Protein AF-A0A1E7FU41-F1 (afdb_monomer_lite)

Foldseek 3Di:
DDDDDDDDDDDDDDDDDDDDDDDDDDDDDDDDDDDDDDDDDDDDDDDDDDDDDDDDDDDDDDDDDDDDDDDQADPVRDGPDVVVVVVVVVPPPPPPPPFDLPQLDQLLVQVVAFKDFQSLVLNLLLLLLLLLLVCLQVLLCLAQPPHNRSCLSVQQNQLRLVLNVVCSVDPDRANLLNLQSSLQSSLLRRDDPLSQLVSLLSQQLSVLCCPPPCPDDDRIDGPLRSLVSQQSSLVCSCVQFPDDFQQELNPLSNFLSVVCQDPVDHPPQRGRLSSLVSSLVSSVVSQVCSQVRGADPNDSRQVVVVHGHSSSVSVSSSSVSSNCSSNVNSVCSDDVCSNPQDDDDDDDDDDDDDDDDDDPLPPWPAFKKKKFKAFFDPPADLVNVVVLCVPVVVVFFDGWGKGKGADPVGHIMIMIITRGLCNPSVVVSCCVGHPDNFTLATFMDGSVVVCCCCPNPVVDALPLVLFQEAEEEACQQDLPVRHDPSYYYQWKFKAFPVPRDTNTQSRQDQSNLRSLQSLCRDPVRHGAIDIDADALVSLLVRLVSRVVVVHQYEYEDQACDCLVDPNNVRNVVNLVPDDPVSNVSYDYAHAHPDCNVLVVQLSVCSNVNHHPVVSSVVSLQQSQFWKKKKWKAALVLLVLVCVVRVPLRVDDGDHQKIFIAMAQLATHPPSDDSNCSNNRNGHTLDMGNDVVVSLVSVLVRNVVHDDPPKAKEPKEKFQASCLSSVVVSVVSNVVSVGHYDDDHDYDNGGNVLSSDDRGIIMIMITIDD

Organism: NCBI:txid635003

Structure (mmCIF, N/CA/C/O backbone):
data_AF-A0A1E7FU41-F1
#
_entry.id   AF-A0A1E7FU41-F1
#
loop_
_atom_site.group_PDB
_atom_site.id
_atom_site.type_symbol
_atom_site.label_atom_id
_atom_site.label_alt_id
_atom_site.label_comp_id
_atom_site.label_asym_id
_atom_site.label_entity_id
_atom_site.label_seq_id
_atom_site.pdbx_PDB_ins_code
_atom_site.Cartn_x
_atom_site.Cartn_y
_atom_site.Cartn_z
_atom_site.occupancy
_atom_site.B_iso_or_equiv
_atom_site.auth_seq_id
_atom_site.auth_comp_id
_atom_site.auth_asym_id
_atom_site.auth_atom_id
_atom_site.pdbx_PDB_model_num
ATOM 1 N N . MET A 1 1 ? -51.909 -3.989 61.045 1.00 28.05 1 MET A N 1
ATOM 2 C CA . MET A 1 1 ? -52.871 -4.942 60.436 1.00 28.05 1 MET A CA 1
ATOM 3 C C . MET A 1 1 ? -53.779 -4.161 59.491 1.00 28.05 1 MET A C 1
ATOM 5 O O . MET A 1 1 ? -53.995 -3.001 59.804 1.00 28.05 1 MET A O 1
ATOM 9 N N . SER A 1 2 ? -54.257 -4.780 58.395 1.00 25.06 2 SER A N 1
ATOM 10 C CA . SER A 1 2 ? -55.354 -4.329 57.487 1.00 25.06 2 SER A CA 1
ATOM 11 C C . SER A 1 2 ? -55.320 -2.864 56.983 1.00 25.06 2 SER A C 1
ATOM 13 O O . SER A 1 2 ? -55.549 -1.942 57.753 1.00 25.06 2 SER A O 1
ATOM 15 N N . SER A 1 3 ? -54.965 -2.590 55.716 1.00 23.45 3 SER A N 1
ATOM 16 C CA . SER A 1 3 ? -55.901 -2.441 54.561 1.00 23.45 3 SER A CA 1
ATOM 17 C C . SER A 1 3 ? -57.040 -1.425 54.811 1.00 23.45 3 SER A C 1
ATOM 19 O O . SER A 1 3 ? -57.811 -1.612 55.745 1.00 23.45 3 SER A O 1
ATOM 21 N N . THR A 1 4 ? -57.260 -0.363 54.012 1.00 24.88 4 THR A N 1
ATOM 22 C CA . THR A 1 4 ? -57.806 -0.403 52.627 1.00 24.88 4 THR A CA 1
ATOM 23 C C . THR A 1 4 ? -57.746 0.989 51.922 1.00 24.88 4 THR A C 1
ATOM 25 O O . THR A 1 4 ? -57.935 2.004 52.577 1.00 24.88 4 THR A O 1
ATOM 28 N N . SER A 1 5 ? -57.543 1.001 50.592 1.00 23.64 5 SER A N 1
ATOM 29 C CA . SER A 1 5 ? -58.030 1.937 49.527 1.00 23.64 5 SER A CA 1
ATOM 30 C C . SER A 1 5 ? -57.913 3.496 49.525 1.00 23.64 5 SER A C 1
ATOM 32 O O . SER A 1 5 ? -58.690 4.166 50.191 1.00 23.64 5 SER A O 1
ATOM 34 N N . ILE A 1 6 ? -57.150 4.002 48.526 1.00 24.20 6 ILE A N 1
ATOM 35 C CA . ILE A 1 6 ? -57.515 4.910 47.381 1.00 24.20 6 ILE A CA 1
ATOM 36 C C . ILE A 1 6 ? -57.861 6.426 47.594 1.00 24.20 6 ILE A C 1
ATOM 38 O O . ILE A 1 6 ? -58.636 6.800 48.465 1.00 24.20 6 ILE A O 1
ATOM 42 N N . THR A 1 7 ? -57.392 7.255 46.628 1.00 24.70 7 THR A N 1
ATOM 43 C CA . THR A 1 7 ? -57.550 8.726 46.365 1.00 24.70 7 THR A CA 1
ATOM 44 C C . THR A 1 7 ? -56.632 9.669 47.167 1.00 24.70 7 THR A C 1
ATOM 46 O O . THR A 1 7 ? -56.366 9.394 48.330 1.00 24.70 7 THR A O 1
ATOM 49 N N . ALA A 1 8 ? -56.075 10.774 46.636 1.00 25.70 8 ALA A N 1
ATOM 50 C CA . ALA A 1 8 ? -56.096 11.438 45.305 1.00 25.70 8 ALA A CA 1
ATOM 51 C C . ALA A 1 8 ? -54.635 11.867 44.924 1.00 25.70 8 ALA A C 1
ATOM 53 O O . ALA A 1 8 ? -53.736 11.586 45.712 1.00 25.70 8 ALA A O 1
ATOM 54 N N . SER A 1 9 ? -54.267 12.486 43.791 1.00 27.03 9 SER A N 1
ATOM 55 C CA . SER A 1 9 ? -54.977 13.353 42.825 1.00 27.03 9 SER A CA 1
ATOM 56 C C . SER A 1 9 ? -54.304 13.369 41.434 1.00 27.03 9 SER A C 1
ATOM 58 O O . SER A 1 9 ? -53.088 13.235 41.376 1.00 27.03 9 SER A O 1
ATOM 60 N N . ASP A 1 10 ? -55.114 13.587 40.387 1.00 27.16 10 ASP A N 1
ATOM 61 C CA . ASP A 1 10 ? -54.872 14.291 39.101 1.00 27.16 10 ASP A CA 1
ATOM 62 C C . ASP A 1 10 ? -53.557 14.008 38.322 1.00 27.16 10 ASP A C 1
ATOM 64 O O . ASP A 1 10 ? -52.453 14.168 38.820 1.00 27.16 10 ASP A O 1
ATOM 68 N N . ASP A 1 11 ? -53.594 13.557 37.063 1.00 26.62 11 ASP A N 1
ATOM 69 C CA . ASP A 1 11 ? -53.937 14.423 35.923 1.00 26.62 11 ASP A CA 1
ATOM 70 C C . ASP A 1 11 ? -54.421 13.649 34.679 1.00 26.62 11 ASP A C 1
ATOM 72 O O . ASP A 1 11 ? -54.061 12.489 34.458 1.00 26.62 11 ASP A O 1
ATOM 76 N N . ASN A 1 12 ? -55.206 14.310 33.817 1.00 26.59 12 ASN A N 1
ATOM 77 C CA . ASN A 1 12 ? -55.721 13.726 32.574 1.00 26.59 12 ASN A CA 1
ATOM 78 C C . ASN A 1 12 ? -55.855 14.785 31.455 1.00 26.59 12 ASN A C 1
ATOM 80 O O . ASN A 1 12 ? -56.676 15.686 31.571 1.00 26.59 12 ASN A O 1
ATOM 84 N N . HIS A 1 13 ? -55.106 14.608 30.356 1.00 26.02 13 HIS A N 1
ATOM 85 C CA . HIS A 1 13 ? -55.160 15.344 29.072 1.00 26.02 13 HIS A CA 1
ATOM 86 C C . HIS A 1 13 ? -54.986 16.884 29.039 1.00 26.02 13 HIS A C 1
ATOM 88 O O . HIS A 1 13 ? -55.785 17.624 29.593 1.00 26.02 13 HIS A O 1
ATOM 94 N N . LEU A 1 14 ? -54.043 17.348 28.197 1.00 22.89 14 LEU A N 1
ATOM 95 C CA . LEU A 1 14 ? -54.158 18.350 27.099 1.00 22.89 14 LEU A CA 1
ATOM 96 C C . LEU A 1 14 ? -52.728 18.544 26.517 1.00 22.89 14 LEU A C 1
ATOM 98 O O . LEU A 1 14 ? -51.764 18.605 27.268 1.00 22.89 14 LEU A O 1
ATOM 102 N N . VAL A 1 15 ? -52.462 18.336 25.221 1.00 23.16 15 VAL A N 1
ATOM 103 C CA . VAL A 1 15 ? -52.671 19.258 24.078 1.00 23.16 15 VAL A CA 1
ATOM 104 C C . VAL A 1 15 ? -51.845 20.554 24.182 1.00 23.16 15 VAL A C 1
ATOM 106 O O . VAL A 1 15 ? -52.017 21.332 25.106 1.00 23.16 15 VAL A O 1
ATOM 109 N N . GLU A 1 16 ? -51.003 20.772 23.161 1.00 24.05 16 GLU A N 1
ATOM 110 C CA . GLU A 1 16 ? -50.356 22.039 22.762 1.00 24.05 16 GLU A CA 1
ATOM 111 C C . GLU A 1 16 ? -49.506 22.817 23.790 1.00 24.05 16 GLU A C 1
ATOM 113 O O . GLU A 1 16 ? -50.021 23.585 24.598 1.00 24.05 16 GLU A O 1
ATOM 118 N N . LYS A 1 17 ? -48.174 22.798 23.587 1.00 25.53 17 LYS A N 1
ATOM 119 C CA . LYS A 1 17 ? -47.363 24.026 23.399 1.00 25.53 17 LYS A CA 1
ATOM 120 C C . LYS A 1 17 ? -45.898 23.737 23.056 1.00 25.53 17 LYS A C 1
ATOM 122 O O . LYS A 1 17 ? -45.127 23.340 23.917 1.00 25.53 17 LYS A O 1
ATOM 127 N N . PHE A 1 18 ? -45.514 24.054 21.820 1.00 23.08 18 PHE A N 1
ATOM 128 C CA . PHE A 1 18 ? -44.301 24.828 21.521 1.00 23.08 18 PHE A CA 1
ATOM 129 C C . PHE A 1 18 ? -44.442 25.436 20.117 1.00 23.08 18 PHE A C 1
ATOM 131 O O . PHE A 1 18 ? -44.028 24.867 19.112 1.00 23.08 18 PHE A O 1
ATOM 138 N N . ALA A 1 19 ? -45.105 26.590 20.058 1.00 24.02 19 ALA A N 1
ATOM 139 C CA . ALA A 1 19 ? -45.219 27.432 18.872 1.00 24.02 19 ALA A CA 1
ATOM 140 C C . ALA A 1 19 ? -45.405 28.895 19.305 1.00 24.02 19 ALA A C 1
ATOM 142 O O . ALA A 1 19 ? -45.872 29.148 20.414 1.00 24.02 19 ALA A O 1
ATOM 143 N N . MET A 1 20 ? -45.105 29.817 18.383 1.00 25.47 20 MET A N 1
ATOM 144 C CA . MET A 1 20 ? -45.202 31.283 18.490 1.00 25.47 20 MET A CA 1
ATOM 145 C C . MET A 1 20 ? -44.104 31.990 19.300 1.00 25.47 20 MET A C 1
ATOM 147 O O . MET A 1 20 ? -44.209 32.158 20.508 1.00 25.47 20 MET A O 1
ATOM 151 N N . LEU A 1 21 ? -43.132 32.547 18.568 1.00 24.03 21 LEU A N 1
ATOM 152 C CA . LEU A 1 21 ? -42.843 33.989 18.594 1.00 24.03 21 LEU A CA 1
ATOM 153 C C . LEU A 1 21 ? -42.188 34.396 17.258 1.00 24.03 21 LEU A C 1
ATOM 155 O O . LEU A 1 21 ? -40.970 34.393 17.111 1.00 24.03 21 LEU A O 1
ATOM 159 N N . SER A 1 22 ? -43.013 34.728 16.262 1.00 23.98 22 SER A N 1
ATOM 160 C CA . SER A 1 22 ? -42.568 35.377 15.020 1.00 23.98 22 SER A CA 1
ATOM 161 C C . SER A 1 22 ? -43.700 36.225 14.430 1.00 23.98 22 SER A C 1
ATOM 163 O O . SER A 1 22 ? -44.383 35.823 13.489 1.00 23.98 22 SER A O 1
ATOM 165 N N . SER A 1 23 ? -43.913 37.401 15.016 1.00 27.64 23 SER A N 1
ATOM 166 C CA . SER A 1 23 ? -44.775 38.453 14.472 1.00 27.64 23 SER A CA 1
ATOM 167 C C . SER A 1 23 ? -44.118 39.803 14.739 1.00 27.64 23 SER A C 1
ATOM 169 O O . SER A 1 23 ? -43.890 40.159 15.894 1.00 27.64 23 SER A O 1
ATOM 171 N N . GLY A 1 24 ? -43.800 40.518 13.668 1.00 24.89 24 GLY A N 1
ATOM 172 C CA . GLY A 1 24 ? -43.091 41.793 13.681 1.00 24.89 24 GLY A CA 1
ATOM 173 C C . GLY A 1 24 ? -42.974 42.277 12.244 1.00 24.89 24 GLY A C 1
ATOM 174 O O . GLY A 1 24 ? -41.977 42.012 11.578 1.00 24.89 24 GLY A O 1
ATOM 175 N N . GLU A 1 25 ? -44.053 42.873 11.747 1.00 28.28 25 GLU A N 1
ATOM 176 C CA . GLU A 1 25 ? -44.059 43.579 10.467 1.00 28.28 25 GLU A CA 1
ATOM 177 C C . GLU A 1 25 ? -43.247 44.871 10.597 1.00 28.28 25 GLU A C 1
ATOM 179 O O . GLU A 1 25 ? -43.321 45.530 11.631 1.00 28.28 25 GLU A O 1
ATOM 184 N N . ASP A 1 26 ? -42.552 45.271 9.532 1.00 26.80 26 ASP A N 1
ATOM 185 C CA . ASP A 1 26 ? -42.376 46.692 9.233 1.00 26.80 26 ASP A CA 1
ATOM 186 C C . ASP A 1 26 ? -42.189 46.919 7.722 1.00 26.80 26 ASP A C 1
ATOM 188 O O . ASP A 1 26 ? -41.932 45.980 6.960 1.00 26.80 26 ASP A O 1
ATOM 192 N N . VAL A 1 27 ? -42.458 48.147 7.268 1.00 26.64 27 VAL A N 1
ATOM 193 C CA . VAL A 1 27 ? -43.137 48.381 5.978 1.00 26.64 27 VAL A CA 1
ATOM 194 C C . VAL A 1 27 ? -42.469 49.462 5.095 1.00 26.64 27 VAL A C 1
ATOM 196 O O . VAL A 1 27 ? -42.131 50.540 5.567 1.00 26.64 27 VAL A O 1
ATOM 199 N N . VAL A 1 28 ? -42.440 49.196 3.774 1.00 27.73 28 VAL A N 1
ATOM 200 C CA . VAL A 1 28 ? -42.310 50.130 2.615 1.00 27.73 28 VAL A CA 1
ATOM 201 C C . VAL A 1 28 ? -40.941 50.723 2.204 1.00 27.73 28 VAL A C 1
ATOM 203 O O . VAL A 1 28 ? -40.207 51.315 2.985 1.00 27.73 28 VAL A O 1
ATOM 206 N N . GLY A 1 29 ? -40.716 50.673 0.876 1.00 24.86 29 GLY A N 1
ATOM 207 C CA . GLY A 1 29 ? -39.777 51.491 0.086 1.00 24.86 29 GLY A CA 1
ATOM 208 C C . GLY A 1 29 ? -38.790 50.653 -0.748 1.00 24.86 29 GLY A C 1
ATOM 209 O O . GLY A 1 29 ? -37.995 49.923 -0.174 1.00 24.86 29 GLY A O 1
ATOM 210 N N . GLY A 1 30 ? -38.743 50.676 -2.087 1.00 24.39 30 GLY A N 1
ATOM 211 C CA . GLY A 1 30 ? -39.554 51.372 -3.098 1.00 24.39 30 GLY A CA 1
ATOM 212 C C . GLY A 1 30 ? -38.696 51.724 -4.329 1.00 24.39 30 GLY A C 1
ATOM 213 O O . GLY A 1 30 ? -37.906 52.650 -4.220 1.00 24.39 30 GLY A O 1
ATOM 214 N N . ASP A 1 31 ? -38.885 51.005 -5.451 1.00 26.38 31 ASP A N 1
ATOM 215 C CA . ASP A 1 31 ? -38.369 51.277 -6.820 1.00 26.38 31 ASP A CA 1
ATOM 216 C C . ASP A 1 31 ? -36.819 51.367 -7.023 1.00 26.38 31 ASP A C 1
ATOM 218 O O . ASP A 1 31 ? -36.063 51.607 -6.092 1.00 26.38 31 ASP A O 1
ATOM 222 N N . GLU A 1 32 ? -36.197 51.098 -8.186 1.00 26.48 32 GLU A N 1
ATOM 223 C CA . GLU A 1 32 ? -36.682 50.708 -9.522 1.00 26.48 32 GLU A CA 1
ATOM 224 C C . GLU A 1 32 ? -35.627 49.846 -10.296 1.00 26.48 32 GLU A C 1
ATOM 226 O O . GLU A 1 32 ? -34.428 50.104 -10.256 1.00 26.48 32 GLU A O 1
ATOM 231 N N . VAL A 1 33 ? -36.091 48.817 -11.023 1.00 26.25 33 VAL A N 1
ATOM 232 C CA . VAL A 1 33 ? -35.706 48.425 -12.411 1.00 26.25 33 VAL A CA 1
ATOM 233 C C . VAL A 1 33 ? -34.215 48.406 -12.872 1.00 26.25 33 VAL A C 1
ATOM 235 O O . VAL A 1 33 ? -33.674 49.421 -13.290 1.00 26.25 33 VAL A O 1
ATOM 238 N N . LEU A 1 34 ? -33.612 47.198 -13.007 1.00 25.56 34 LEU A N 1
ATOM 239 C CA . LEU A 1 34 ? -33.143 46.557 -14.280 1.00 25.56 34 LEU A CA 1
ATOM 240 C C . LEU A 1 34 ? -32.238 45.310 -14.069 1.00 25.56 34 LEU A C 1
ATOM 242 O O . LEU A 1 34 ? -31.435 45.251 -13.147 1.00 25.56 34 LEU A O 1
ATOM 246 N N . GLY A 1 35 ? -32.294 44.330 -14.992 1.00 25.39 35 GLY A N 1
ATOM 247 C CA . GLY A 1 35 ? -31.144 43.434 -15.254 1.00 25.39 35 GLY A CA 1
ATOM 248 C C . GLY A 1 35 ? -31.123 41.997 -14.690 1.00 25.39 35 GLY A C 1
ATOM 249 O O . GLY A 1 35 ? -30.058 41.511 -14.313 1.00 25.39 35 GLY A O 1
ATOM 250 N N . ARG A 1 36 ? -32.232 41.238 -14.674 1.00 24.86 36 ARG A N 1
ATOM 251 C CA . ARG A 1 36 ? -32.176 39.794 -14.331 1.00 24.86 36 ARG A CA 1
ATOM 252 C C . ARG A 1 36 ? -31.645 38.917 -15.482 1.00 24.86 36 ARG A C 1
ATOM 254 O O . ARG A 1 36 ? -32.388 38.596 -16.405 1.00 24.86 36 ARG A O 1
ATOM 261 N N . ARG A 1 37 ? -30.428 38.372 -15.338 1.00 25.89 37 ARG A N 1
ATOM 262 C CA . ARG A 1 37 ? -30.027 37.071 -15.922 1.00 25.89 37 ARG A CA 1
ATOM 263 C C . ARG A 1 37 ? -29.730 36.062 -14.804 1.00 25.89 37 ARG A C 1
ATOM 265 O O . ARG A 1 37 ? -28.663 36.087 -14.205 1.00 25.89 37 ARG A O 1
ATOM 272 N N . ARG A 1 38 ? -30.671 35.150 -14.544 1.00 25.84 38 ARG A N 1
ATOM 273 C CA . ARG A 1 38 ? -30.450 33.890 -13.807 1.00 25.84 38 ARG A CA 1
ATOM 274 C C . ARG A 1 38 ? -31.286 32.790 -14.460 1.00 25.84 38 ARG A C 1
ATOM 276 O O . ARG A 1 38 ? -32.505 32.783 -14.310 1.00 25.84 38 ARG A O 1
ATOM 283 N N . SER A 1 39 ? -30.646 31.863 -15.165 1.00 25.55 39 SER A N 1
ATOM 284 C CA . SER A 1 39 ? -31.289 30.646 -15.668 1.00 25.55 39 SER A CA 1
ATOM 285 C C . SER A 1 39 ? -31.220 29.549 -14.605 1.00 25.55 39 SER A C 1
ATOM 287 O O . SER A 1 39 ? -30.154 28.997 -14.342 1.00 25.55 39 SER A O 1
ATOM 289 N N . ARG A 1 40 ? -32.366 29.227 -13.995 1.00 24.72 40 ARG A N 1
ATOM 290 C CA . ARG A 1 40 ? -32.552 27.976 -13.244 1.00 24.72 40 ARG A CA 1
ATOM 291 C C . ARG A 1 40 ? -32.544 26.799 -14.221 1.00 24.72 40 ARG A C 1
ATOM 293 O O . ARG A 1 40 ? -33.199 26.881 -15.255 1.00 24.72 40 ARG A O 1
ATOM 300 N N . ALA A 1 41 ? -31.917 25.690 -13.840 1.00 23.64 41 ALA A N 1
ATOM 301 C CA . ALA A 1 41 ? -32.110 24.393 -14.482 1.00 23.64 41 ALA A CA 1
ATOM 302 C C . ALA A 1 41 ? -32.227 23.306 -13.404 1.00 23.64 41 ALA A C 1
ATOM 304 O O . ALA A 1 41 ? -31.245 22.716 -12.964 1.00 23.64 41 ALA A O 1
ATOM 305 N N . SER A 1 42 ? -33.450 23.076 -12.928 1.00 22.28 42 SER A N 1
ATOM 306 C CA . SER A 1 42 ? -33.793 21.940 -12.069 1.00 22.28 42 SER A CA 1
ATOM 307 C C . SER A 1 42 ? -35.270 21.599 -12.261 1.00 22.28 42 SER A C 1
ATOM 309 O O . SER A 1 42 ? -36.101 22.502 -12.245 1.00 22.28 42 SER A O 1
ATOM 311 N N . ILE A 1 43 ? -35.567 20.300 -12.376 1.00 23.73 43 ILE A N 1
ATOM 312 C CA . ILE A 1 43 ? -36.911 19.692 -12.352 1.00 23.73 43 ILE A CA 1
ATOM 313 C C . ILE A 1 43 ? -37.823 20.042 -13.547 1.00 23.73 43 ILE A C 1
ATOM 315 O O . ILE A 1 43 ? -38.545 21.033 -13.531 1.00 23.73 43 ILE A O 1
ATOM 319 N N . ASN A 1 44 ? -37.855 19.144 -14.541 1.00 24.70 44 ASN A N 1
ATOM 320 C CA . ASN A 1 44 ? -39.089 18.536 -15.076 1.00 24.70 44 ASN A CA 1
ATOM 321 C C . ASN A 1 44 ? -38.760 17.559 -16.217 1.00 24.70 44 ASN A C 1
ATOM 323 O O . ASN A 1 44 ? -38.350 17.991 -17.290 1.00 24.70 44 ASN A O 1
ATOM 327 N N . PHE A 1 45 ? -38.998 16.255 -16.023 1.00 23.39 45 PHE A N 1
ATOM 328 C CA . PHE A 1 45 ? -39.121 15.321 -17.150 1.00 23.39 45 PHE A CA 1
ATOM 329 C C . PHE A 1 45 ? -40.007 14.108 -16.821 1.00 23.39 45 PHE A C 1
ATOM 331 O O . PHE A 1 45 ? -39.524 13.018 -16.527 1.00 23.39 45 PHE A O 1
ATOM 338 N N . PHE A 1 46 ? -41.328 14.299 -16.884 1.00 21.39 46 PHE A N 1
ATOM 339 C CA . PHE A 1 46 ? -42.287 13.205 -17.072 1.00 21.39 46 PHE A CA 1
ATOM 340 C C . PHE A 1 46 ? -43.584 13.720 -17.719 1.00 21.39 46 PHE A C 1
ATOM 342 O O . PHE A 1 46 ? -44.221 14.607 -17.165 1.00 21.39 46 PHE A O 1
ATOM 349 N N . GLN A 1 47 ? -43.997 13.067 -18.818 1.00 24.41 47 GLN A N 1
ATOM 350 C CA . GLN A 1 47 ? -45.301 13.178 -19.514 1.00 24.41 47 GLN A CA 1
ATOM 351 C C . GLN A 1 47 ? -45.603 14.556 -20.163 1.00 24.41 47 GLN A C 1
ATOM 353 O O . GLN A 1 47 ? -45.589 15.578 -19.499 1.00 24.41 47 GLN A O 1
ATOM 358 N N . ARG A 1 48 ? -45.968 14.689 -21.444 1.00 24.77 48 ARG A N 1
ATOM 359 C CA . ARG A 1 48 ? -46.788 13.845 -22.331 1.00 24.77 48 ARG A CA 1
ATOM 360 C C . ARG A 1 48 ? -46.492 14.197 -23.796 1.00 24.77 48 ARG A C 1
ATOM 362 O O . ARG A 1 48 ? -46.317 15.371 -24.085 1.00 24.77 48 ARG A O 1
ATOM 369 N N . GLU A 1 49 ? -46.669 13.243 -24.708 1.00 25.38 49 GLU A N 1
ATOM 370 C CA . GLU A 1 49 ? -47.557 13.469 -25.857 1.00 25.38 49 GLU A CA 1
ATOM 371 C C . GLU A 1 49 ? -48.071 12.143 -26.433 1.00 25.38 49 GLU A C 1
ATOM 373 O O . GLU A 1 49 ? -47.414 11.107 -26.336 1.00 25.38 49 GLU A O 1
ATOM 378 N N . THR A 1 50 ? -49.283 12.166 -26.989 1.00 24.70 50 THR A N 1
ATOM 379 C CA . THR A 1 50 ? -49.932 11.004 -27.608 1.00 24.70 50 THR A CA 1
ATOM 380 C C . THR A 1 50 ? -50.734 11.409 -28.842 1.00 24.70 50 THR A C 1
ATOM 382 O O . THR A 1 50 ? -51.527 12.349 -28.772 1.00 24.70 50 THR A O 1
ATOM 385 N N . THR A 1 51 ? -50.713 10.516 -29.840 1.00 25.56 51 THR A N 1
ATOM 386 C CA . THR A 1 51 ? -51.718 10.258 -30.905 1.00 25.56 51 THR A CA 1
ATOM 387 C C . THR A 1 51 ? -51.664 11.013 -32.247 1.00 25.56 51 THR A C 1
ATOM 389 O O . THR A 1 51 ? -51.549 12.230 -32.278 1.00 25.56 51 THR A O 1
ATOM 392 N N . LYS A 1 52 ? -52.009 10.235 -33.304 1.00 26.39 52 LYS A N 1
ATOM 393 C CA . LYS A 1 52 ? -52.420 10.578 -34.698 1.00 26.39 52 LYS A CA 1
ATOM 394 C C . LYS A 1 52 ? -51.262 10.832 -35.685 1.00 26.39 52 LYS A C 1
ATOM 396 O O . LYS A 1 52 ? -50.333 11.536 -35.334 1.00 26.39 52 LYS A O 1
ATOM 401 N N . LEU A 1 53 ? -51.232 10.306 -36.924 1.00 24.66 53 LEU A N 1
ATOM 402 C CA . LEU A 1 53 ? -52.144 9.514 -37.806 1.00 24.66 53 LEU A CA 1
ATOM 403 C C . LEU A 1 53 ? -51.248 8.723 -38.825 1.00 24.66 53 LEU A C 1
ATOM 405 O O . LEU A 1 53 ? -50.098 9.113 -38.978 1.00 24.66 53 LEU A O 1
ATOM 409 N N . ALA A 1 54 ? -51.616 7.658 -39.567 1.00 25.73 54 ALA A N 1
ATOM 410 C CA . ALA A 1 54 ? -52.844 6.856 -39.745 1.00 25.73 54 ALA A CA 1
ATOM 411 C C . ALA A 1 54 ? -52.534 5.435 -40.325 1.00 25.73 54 ALA A C 1
ATOM 413 O O . ALA A 1 54 ? -51.409 5.184 -40.730 1.00 25.73 54 ALA A O 1
ATOM 414 N N . SER A 1 55 ? -53.566 4.569 -40.403 1.00 25.00 55 SER A N 1
ATOM 415 C CA . SER A 1 55 ? -53.891 3.524 -41.427 1.00 25.00 55 SER A CA 1
ATOM 416 C C . SER A 1 55 ? -52.793 2.607 -42.038 1.00 25.00 55 SER A C 1
ATOM 418 O O . SER A 1 55 ? -51.808 3.103 -42.562 1.00 25.00 55 SER A O 1
ATOM 420 N N . THR A 1 56 ? -52.945 1.274 -42.149 1.00 25.86 56 THR A N 1
ATOM 421 C CA . THR A 1 56 ? -54.163 0.464 -42.437 1.00 25.86 56 THR A CA 1
ATOM 422 C C . THR A 1 56 ? -54.136 -0.973 -41.856 1.00 25.86 56 THR A C 1
ATOM 424 O O . THR A 1 56 ? -53.108 -1.627 -41.948 1.00 25.86 56 THR A O 1
ATOM 427 N N . THR A 1 57 ? -55.302 -1.458 -41.376 1.00 24.64 57 THR A N 1
ATOM 428 C CA . THR A 1 57 ? -55.866 -2.854 -41.382 1.00 24.64 57 THR A CA 1
ATOM 429 C C . THR A 1 57 ? -54.976 -4.084 -41.056 1.00 24.64 57 THR A C 1
ATOM 431 O O . THR A 1 57 ? -53.933 -4.258 -41.664 1.00 24.64 57 THR A O 1
ATOM 434 N N . ALA A 1 58 ? -55.370 -5.076 -40.234 1.00 25.05 58 ALA A N 1
ATOM 435 C CA . ALA A 1 58 ? -56.714 -5.526 -39.815 1.00 25.05 58 ALA A CA 1
ATOM 436 C C . ALA A 1 58 ? -56.755 -6.185 -38.401 1.00 25.05 58 ALA A C 1
ATOM 438 O O . ALA A 1 58 ? -55.723 -6.420 -37.782 1.00 25.05 58 ALA A O 1
ATOM 439 N N . ASN A 1 59 ? -57.969 -6.477 -37.910 1.00 25.67 59 ASN A N 1
ATOM 440 C CA . ASN A 1 59 ? -58.342 -7.059 -36.594 1.00 25.67 59 ASN A CA 1
ATOM 441 C C . ASN A 1 59 ? -59.021 -8.457 -36.820 1.00 25.67 59 ASN A C 1
ATOM 443 O O . ASN A 1 59 ? -59.261 -8.742 -37.997 1.00 25.67 59 ASN A O 1
ATOM 447 N N . PRO A 1 60 ? -59.393 -9.318 -35.823 1.00 35.88 60 PRO A N 1
ATOM 448 C CA . PRO A 1 60 ? -59.946 -8.974 -34.497 1.00 35.88 60 PRO A CA 1
ATOM 449 C C . PRO A 1 60 ? -59.471 -9.788 -33.254 1.00 35.88 60 PRO A C 1
ATOM 451 O O . PRO A 1 60 ? -58.766 -10.787 -33.340 1.00 35.88 60 PRO A O 1
ATOM 454 N N . ALA A 1 61 ? -59.920 -9.320 -32.078 1.00 27.55 61 ALA A N 1
ATOM 455 C CA . ALA A 1 61 ? -59.751 -9.861 -30.710 1.00 27.55 61 ALA A CA 1
ATOM 456 C C . ALA A 1 61 ? -60.834 -10.952 -30.374 1.00 27.55 61 ALA A C 1
ATOM 458 O O . ALA A 1 61 ? -61.503 -11.350 -31.331 1.00 27.55 61 ALA A O 1
ATOM 459 N N . PRO A 1 62 ? -61.123 -11.422 -29.116 1.00 38.66 62 PRO A N 1
ATOM 460 C CA . PRO A 1 62 ? -60.687 -10.957 -27.774 1.00 38.66 62 PRO A CA 1
ATOM 461 C C . PRO A 1 62 ? -60.422 -12.027 -26.667 1.00 38.66 62 PRO A C 1
ATOM 463 O O . PRO A 1 62 ? -60.836 -13.174 -26.778 1.00 38.66 62 PRO A O 1
ATOM 466 N N . ALA A 1 63 ? -59.855 -11.601 -25.522 1.00 24.70 63 ALA A N 1
ATOM 467 C CA . ALA A 1 63 ? -60.261 -12.019 -24.158 1.00 24.70 63 ALA A CA 1
ATOM 468 C C . ALA A 1 63 ? -59.508 -11.216 -23.073 1.00 24.70 63 ALA A C 1
ATOM 470 O O . ALA A 1 63 ? -58.319 -10.938 -23.214 1.00 24.70 63 ALA A O 1
ATOM 471 N N . ALA A 1 64 ? -60.180 -10.864 -21.972 1.00 31.06 64 ALA A N 1
ATOM 472 C CA . ALA A 1 64 ? -59.578 -10.158 -20.836 1.00 31.06 64 ALA A CA 1
ATOM 473 C C . ALA A 1 64 ? -59.184 -11.120 -19.699 1.00 31.06 64 ALA A C 1
ATOM 475 O O . ALA A 1 64 ? -59.964 -11.995 -19.331 1.00 31.06 64 ALA A O 1
ATOM 476 N N . ALA A 1 65 ? -58.024 -10.900 -19.073 1.00 25.34 65 ALA A N 1
ATOM 477 C CA . ALA A 1 65 ? -57.676 -11.478 -17.773 1.00 25.34 65 ALA A CA 1
ATOM 478 C C . ALA A 1 65 ? -56.742 -10.530 -16.999 1.00 25.34 65 ALA A C 1
ATOM 480 O O . ALA A 1 65 ? -55.806 -9.968 -17.563 1.00 25.34 65 ALA A O 1
ATOM 481 N N . GLY A 1 66 ? -57.029 -10.311 -15.713 1.00 24.83 66 GLY A N 1
ATOM 482 C CA . GLY A 1 66 ? -56.344 -9.305 -14.895 1.00 24.83 66 GLY A CA 1
ATOM 483 C C . GLY A 1 66 ? -54.927 -9.684 -14.447 1.00 24.83 66 GLY A C 1
ATOM 484 O O . GLY A 1 66 ? -54.477 -10.816 -14.618 1.00 24.83 66 GLY A O 1
ATOM 485 N N . ARG A 1 67 ? -54.255 -8.721 -13.797 1.00 30.92 67 ARG A N 1
ATOM 486 C CA . ARG A 1 67 ? -52.948 -8.880 -13.132 1.00 30.92 67 ARG A CA 1
ATOM 487 C C . ARG A 1 67 ? -52.930 -10.130 -12.238 1.00 30.92 67 ARG A C 1
ATOM 489 O O . ARG A 1 67 ? -53.431 -10.088 -11.114 1.00 30.92 67 ARG A O 1
ATOM 496 N N . ARG A 1 68 ? -52.320 -11.222 -12.703 1.00 24.81 68 ARG A N 1
ATOM 497 C CA . ARG A 1 68 ? -51.968 -12.364 -11.850 1.00 24.81 68 ARG A CA 1
ATOM 498 C C . ARG A 1 68 ? -50.593 -12.139 -11.227 1.00 24.81 68 ARG A C 1
ATOM 500 O O . ARG A 1 68 ? -49.704 -11.562 -11.844 1.00 24.81 68 ARG A O 1
ATOM 507 N N . ARG A 1 69 ? -50.445 -12.590 -9.980 1.00 30.72 69 ARG A N 1
ATOM 508 C CA . ARG A 1 69 ? -49.146 -12.716 -9.310 1.00 30.72 69 ARG A CA 1
ATOM 509 C C . ARG A 1 69 ? -48.342 -13.772 -10.071 1.00 30.72 69 ARG A C 1
ATOM 511 O O . ARG A 1 69 ? -48.813 -14.904 -10.155 1.00 30.72 69 ARG A O 1
ATOM 518 N N . ASN A 1 70 ? -47.162 -13.432 -10.581 1.00 27.25 70 ASN A N 1
ATOM 519 C CA . ASN A 1 70 ? -46.251 -14.450 -11.098 1.00 27.25 70 ASN A CA 1
ATOM 520 C C . ASN A 1 70 ? -45.590 -15.159 -9.912 1.00 27.25 70 ASN A C 1
ATOM 522 O O . ASN A 1 70 ? -44.810 -14.570 -9.166 1.00 27.25 70 ASN A O 1
ATOM 526 N N . SER A 1 71 ? -45.966 -16.420 -9.724 1.00 29.45 71 SER A N 1
ATOM 527 C CA . SER A 1 71 ? -45.279 -17.385 -8.870 1.00 29.45 71 SER A CA 1
ATOM 528 C C . SER A 1 71 ? -43.869 -17.652 -9.402 1.00 29.45 71 SER A C 1
ATOM 530 O O . SER A 1 71 ? -43.681 -17.778 -10.608 1.00 29.45 71 SER A O 1
ATOM 532 N N . PHE A 1 72 ? -42.891 -17.781 -8.505 1.00 35.62 72 PHE A N 1
ATOM 533 C CA . PHE A 1 72 ? -41.454 -17.844 -8.824 1.00 35.62 72 PHE A CA 1
ATOM 534 C C . PHE A 1 72 ? -40.958 -19.145 -9.496 1.00 35.62 72 PHE A C 1
ATOM 536 O O . PHE A 1 72 ? -39.754 -19.316 -9.673 1.00 35.62 72 PHE A O 1
ATOM 543 N N . ILE A 1 73 ? -41.849 -20.078 -9.846 1.00 31.78 73 ILE A N 1
ATOM 544 C CA . ILE A 1 73 ? -41.495 -21.405 -10.371 1.00 31.78 73 ILE A CA 1
ATOM 545 C C . ILE A 1 73 ? -42.489 -21.786 -11.478 1.00 31.78 73 ILE A C 1
ATOM 547 O O . ILE A 1 73 ? -43.703 -21.676 -11.282 1.00 31.78 73 ILE A O 1
ATOM 551 N N . GLY A 1 74 ? -41.981 -22.222 -12.636 1.00 35.06 74 GLY A N 1
ATOM 552 C CA . GLY A 1 74 ? -42.790 -22.835 -13.694 1.00 35.06 74 GLY A CA 1
ATOM 553 C C . GLY A 1 74 ? -43.267 -24.243 -13.316 1.00 35.06 74 GLY A C 1
ATOM 554 O O . GLY A 1 74 ? -42.697 -24.892 -12.443 1.00 35.06 74 GLY A O 1
ATOM 555 N N . LEU A 1 75 ? -44.297 -24.760 -13.995 1.00 33.53 75 LEU A N 1
ATOM 556 C CA . LEU A 1 75 ? -44.816 -26.120 -13.748 1.00 33.53 75 LEU A CA 1
ATOM 557 C C . LEU A 1 75 ? -43.812 -27.247 -14.085 1.00 33.53 75 LEU A C 1
ATOM 559 O O . LEU A 1 75 ? -44.066 -28.400 -13.756 1.00 33.53 75 LEU A O 1
ATOM 563 N N . ASP A 1 76 ? -42.677 -26.921 -14.710 1.00 39.09 76 ASP A N 1
ATOM 564 C CA . ASP A 1 76 ? -41.543 -27.815 -14.973 1.00 39.09 76 ASP A CA 1
ATOM 565 C C . ASP A 1 76 ? -40.418 -27.714 -13.919 1.00 39.09 76 ASP A C 1
ATOM 567 O O . ASP A 1 76 ? -39.349 -28.299 -14.094 1.00 39.09 76 ASP A O 1
ATOM 571 N N . GLY A 1 77 ? -40.631 -26.952 -12.839 1.00 31.22 77 GLY A N 1
ATOM 572 C CA . GLY A 1 77 ? -39.656 -26.748 -11.766 1.00 31.22 77 GLY A CA 1
ATOM 573 C C . GLY A 1 77 ? -38.531 -25.761 -12.096 1.00 31.22 77 GLY A C 1
ATOM 574 O O . GLY A 1 77 ? -37.621 -25.601 -11.283 1.00 31.22 77 GLY A O 1
ATOM 575 N N . LYS A 1 78 ? -38.559 -25.085 -13.254 1.00 30.84 78 LYS A N 1
ATOM 576 C CA . LYS A 1 78 ? -37.507 -24.135 -13.644 1.00 30.84 78 LYS A CA 1
ATOM 577 C C . LYS A 1 78 ? -37.863 -22.699 -13.271 1.00 30.84 78 LYS A C 1
ATOM 579 O O . LYS A 1 78 ? -39.005 -22.251 -13.397 1.00 30.84 78 LYS A O 1
ATOM 584 N N . ILE A 1 79 ? -36.845 -21.963 -12.831 1.00 32.88 79 ILE A N 1
ATOM 585 C CA . ILE A 1 79 ? -36.930 -20.532 -12.532 1.00 32.88 79 ILE A CA 1
ATOM 586 C C . ILE A 1 79 ? -36.841 -19.767 -13.858 1.00 32.88 79 ILE A C 1
ATOM 588 O O . ILE A 1 79 ? -35.764 -19.651 -14.441 1.00 32.88 79 ILE A O 1
ATOM 592 N N . GLN A 1 80 ? -37.970 -19.238 -14.332 1.00 33.72 80 GLN A N 1
ATOM 593 C CA . GLN A 1 80 ? -37.988 -18.230 -15.395 1.00 33.72 80 GLN A CA 1
ATOM 594 C C . GLN A 1 80 ? -37.902 -16.838 -14.770 1.00 33.72 80 GLN A C 1
ATOM 596 O O . GLN A 1 80 ? -38.911 -16.174 -14.546 1.00 33.72 80 GLN A O 1
ATOM 601 N N . ASP A 1 81 ? -36.676 -16.413 -14.471 1.00 40.69 81 ASP A N 1
ATOM 602 C CA . ASP A 1 81 ? -36.383 -15.024 -14.136 1.00 40.69 81 ASP A CA 1
ATOM 603 C C . ASP A 1 81 ? -35.600 -14.379 -15.288 1.00 40.69 81 ASP A C 1
ATOM 605 O O . ASP A 1 81 ? -34.391 -14.577 -15.441 1.00 40.69 81 ASP A O 1
ATOM 609 N N . ASP A 1 82 ? -36.303 -13.590 -16.104 1.00 33.66 82 ASP A N 1
ATOM 610 C CA . ASP A 1 82 ? -35.726 -12.837 -17.222 1.00 33.66 82 ASP A CA 1
ATOM 611 C C . ASP A 1 82 ? -34.648 -11.836 -16.769 1.00 33.66 82 ASP A C 1
ATOM 613 O O . ASP A 1 82 ? -33.775 -11.471 -17.561 1.00 33.66 82 ASP A O 1
ATOM 617 N N . TYR A 1 83 ? -34.662 -11.403 -15.501 1.00 33.88 83 TYR A N 1
ATOM 618 C CA . TYR A 1 83 ? -33.617 -10.562 -14.919 1.00 33.88 83 TYR A CA 1
ATOM 619 C C . TYR A 1 83 ? -32.332 -11.365 -14.683 1.00 33.88 83 TYR A C 1
ATOM 621 O O . TYR A 1 83 ? -31.249 -10.905 -15.059 1.00 33.88 83 TYR A O 1
ATOM 629 N N . ILE A 1 84 ? -32.439 -12.591 -14.153 1.00 32.94 84 ILE A N 1
ATOM 630 C CA . ILE A 1 84 ? -31.302 -13.516 -14.019 1.00 32.94 84 ILE A CA 1
ATOM 631 C C . ILE A 1 84 ? -30.819 -13.977 -15.396 1.00 32.94 84 ILE A C 1
ATOM 633 O O . ILE A 1 84 ? -29.614 -13.995 -15.617 1.00 32.94 84 ILE A O 1
ATOM 637 N N . ALA A 1 85 ? -31.702 -14.264 -16.356 1.00 31.64 85 ALA A N 1
ATOM 638 C CA . ALA A 1 85 ? -31.296 -14.626 -17.715 1.00 31.64 85 ALA A CA 1
ATOM 639 C C . ALA A 1 85 ? -30.560 -13.473 -18.427 1.00 31.64 85 ALA A C 1
ATOM 641 O O . ALA A 1 85 ? -29.494 -13.692 -19.012 1.00 31.64 85 ALA A O 1
ATOM 642 N N . LYS A 1 86 ? -31.049 -12.225 -18.311 1.00 35.00 86 LYS A N 1
ATOM 643 C CA . LYS A 1 86 ? -30.319 -11.043 -18.803 1.00 35.00 86 LYS A CA 1
ATOM 644 C C . LYS A 1 86 ? -28.978 -10.869 -18.101 1.00 35.00 86 LYS A C 1
ATOM 646 O O . LYS A 1 86 ? -27.977 -10.673 -18.787 1.00 35.00 86 LYS A O 1
ATOM 651 N N . ARG A 1 87 ? -28.897 -10.983 -16.771 1.00 34.53 87 ARG A N 1
ATOM 652 C CA . ARG A 1 87 ? -27.609 -10.840 -16.068 1.00 34.53 87 ARG A CA 1
ATOM 653 C C . ARG A 1 87 ? -26.650 -12.008 -16.285 1.00 34.53 87 ARG A C 1
ATOM 655 O O . ARG A 1 87 ? -25.460 -11.764 -16.387 1.00 34.53 87 ARG A O 1
ATOM 662 N N . ALA A 1 88 ? -27.130 -13.229 -16.487 1.00 30.81 88 ALA A N 1
ATOM 663 C CA . ALA A 1 88 ? -26.315 -14.356 -16.935 1.00 30.81 88 ALA A CA 1
ATOM 664 C C . ALA A 1 88 ? -25.840 -14.187 -18.390 1.00 30.81 88 ALA A C 1
ATOM 666 O O . ALA A 1 88 ? -24.807 -14.734 -18.758 1.00 30.81 88 ALA A O 1
ATOM 667 N N . SER A 1 89 ? -26.549 -13.410 -19.221 1.00 31.84 89 SER A N 1
ATOM 668 C CA . SER A 1 89 ? -26.053 -13.004 -20.545 1.00 31.84 89 SER A CA 1
ATOM 669 C C . SER A 1 89 ? -25.023 -11.865 -20.488 1.00 31.84 89 SER A C 1
ATOM 671 O O . SER A 1 89 ? -24.144 -11.828 -21.340 1.00 31.84 89 SER A O 1
ATOM 673 N N . LEU A 1 90 ? -25.080 -11.005 -19.460 1.00 33.91 90 LEU A N 1
ATOM 674 C CA . LEU A 1 90 ? -24.073 -9.969 -19.168 1.00 33.91 90 LEU A CA 1
ATOM 675 C C . LEU A 1 90 ? -22.831 -10.533 -18.446 1.00 33.91 90 LEU A C 1
ATOM 677 O O . LEU A 1 90 ? -21.740 -10.010 -18.625 1.00 33.91 90 LEU A O 1
ATOM 681 N N . ASN A 1 91 ? -22.993 -11.618 -17.680 1.00 32.91 91 ASN A N 1
ATOM 682 C CA . ASN A 1 91 ? -21.922 -12.357 -16.996 1.00 32.91 91 ASN A CA 1
ATOM 683 C C . ASN A 1 91 ? -21.442 -13.594 -17.778 1.00 32.91 91 ASN A C 1
ATOM 685 O O . ASN A 1 91 ? -20.628 -14.366 -17.274 1.00 32.91 91 ASN A O 1
ATOM 689 N N . LYS A 1 92 ? -21.899 -13.796 -19.020 1.00 25.95 92 LYS A N 1
ATOM 690 C CA . LYS A 1 92 ? -21.075 -14.544 -19.975 1.00 25.95 92 LYS A CA 1
ATOM 691 C C . LYS A 1 92 ? -19.900 -13.632 -20.326 1.00 25.95 92 LYS A C 1
ATOM 693 O O . LYS A 1 92 ? -20.165 -12.477 -20.662 1.00 25.95 92 LYS A O 1
ATOM 698 N N . PRO A 1 93 ? -18.641 -14.111 -20.306 1.00 27.97 93 PRO A N 1
ATOM 699 C CA . PRO A 1 93 ? -17.559 -13.351 -20.915 1.00 27.97 93 PRO A CA 1
ATOM 700 C C . PRO A 1 93 ? -17.991 -13.009 -22.340 1.00 27.97 93 PRO A C 1
ATOM 702 O O . PRO A 1 93 ? -18.499 -13.878 -23.060 1.00 27.97 93 PRO A O 1
ATOM 705 N N . SER A 1 94 ? -17.882 -11.728 -22.694 1.00 27.19 94 SER A N 1
ATOM 706 C CA . SER A 1 94 ? -18.364 -11.211 -23.971 1.00 27.19 94 SER A CA 1
ATOM 707 C C . SER A 1 94 ? -17.831 -12.079 -25.107 1.00 27.19 94 SER A C 1
ATOM 709 O O . SER A 1 94 ? -16.635 -12.081 -25.387 1.00 27.19 94 SER A O 1
ATOM 711 N N . LYS A 1 95 ? -18.723 -12.795 -25.805 1.00 33.44 95 LYS A N 1
ATOM 712 C CA . LYS A 1 95 ? -18.355 -13.601 -26.983 1.00 33.44 95 LYS A CA 1
ATOM 713 C C . LYS A 1 95 ? -17.975 -12.748 -28.207 1.00 33.44 95 LYS A C 1
ATOM 715 O O . LYS A 1 95 ? -17.866 -13.282 -29.306 1.00 33.44 95 LYS A O 1
ATOM 720 N N . SER A 1 96 ? -17.758 -11.446 -28.015 1.00 33.03 96 SER A N 1
ATOM 721 C CA . SER A 1 96 ? -17.226 -10.507 -29.004 1.00 33.03 96 SER A CA 1
ATOM 722 C C . SER A 1 96 ? -16.159 -9.552 -28.445 1.00 33.03 96 SER A C 1
ATOM 724 O O . SER A 1 96 ? -15.805 -8.596 -29.125 1.00 33.03 96 SER A O 1
ATOM 726 N N . LEU A 1 97 ? -15.615 -9.799 -27.247 1.00 33.03 97 LEU A N 1
ATOM 727 C CA . LEU A 1 97 ? -14.267 -9.341 -26.896 1.00 33.03 97 LEU A CA 1
ATOM 728 C C . LEU A 1 97 ? -13.350 -10.546 -27.057 1.00 33.03 97 LEU A C 1
ATOM 730 O O . LEU A 1 97 ? -13.178 -11.344 -26.138 1.00 33.03 97 LEU A O 1
ATOM 734 N N . GLN A 1 98 ? -12.814 -10.701 -28.270 1.00 31.02 98 GLN A N 1
ATOM 735 C CA . GLN A 1 98 ? -11.693 -11.603 -28.488 1.00 31.02 98 GLN A CA 1
ATOM 736 C C . GLN A 1 98 ? -10.555 -11.138 -27.585 1.00 31.02 98 GLN A C 1
ATOM 738 O O . GLN A 1 98 ? -10.111 -9.994 -27.636 1.00 31.02 98 GLN A O 1
ATOM 743 N N . THR A 1 99 ? -10.192 -12.033 -26.679 1.00 34.34 99 THR A N 1
ATOM 744 C CA . THR A 1 99 ? -9.309 -11.809 -25.547 1.00 34.34 99 THR A CA 1
ATOM 745 C C . THR A 1 99 ? -7.859 -11.729 -25.996 1.00 34.34 99 THR A C 1
ATOM 747 O O . THR A 1 99 ? -7.101 -12.685 -25.859 1.00 34.34 99 THR A O 1
ATOM 750 N N . THR A 1 100 ? -7.488 -10.569 -26.516 1.00 38.44 100 THR A N 1
ATOM 751 C CA . THR A 1 100 ? -6.109 -10.175 -26.773 1.00 38.44 100 THR A CA 1
ATOM 752 C C . THR A 1 100 ? -5.954 -8.737 -26.314 1.00 38.44 100 THR A C 1
ATOM 754 O O . THR A 1 100 ? -6.602 -7.834 -26.844 1.00 38.44 100 THR A O 1
ATOM 757 N N . VAL A 1 101 ? -5.065 -8.510 -25.347 1.00 41.31 101 VAL A N 1
ATOM 758 C CA . VAL A 1 101 ? -4.411 -7.202 -25.256 1.00 41.31 101 VAL A CA 1
ATOM 759 C C . VAL A 1 101 ? -3.735 -6.969 -26.613 1.00 41.31 101 VAL A C 1
ATOM 761 O O . VAL A 1 101 ? -3.122 -7.910 -27.132 1.00 41.31 101 VAL A O 1
ATOM 764 N N . PRO A 1 102 ? -3.868 -5.787 -27.239 1.00 49.41 102 PRO A N 1
ATOM 765 C CA . PRO A 1 102 ? -3.164 -5.521 -28.483 1.00 49.41 102 PRO A CA 1
ATOM 766 C C . PRO A 1 102 ? -1.656 -5.650 -28.247 1.00 49.41 102 PRO A C 1
ATOM 768 O O . PRO A 1 102 ? -1.091 -4.928 -27.428 1.00 49.41 102 PRO A O 1
ATOM 771 N N . LEU A 1 103 ? -1.015 -6.568 -28.975 1.00 63.09 103 LEU A N 1
ATOM 772 C CA . LEU A 1 103 ? 0.440 -6.604 -29.104 1.00 63.09 103 LEU A CA 1
ATOM 773 C C . LEU A 1 103 ? 0.883 -5.249 -29.658 1.00 63.09 103 LEU A C 1
ATOM 775 O O . LEU A 1 103 ? 0.568 -4.920 -30.802 1.00 63.09 103 LEU A O 1
ATOM 779 N N . LEU A 1 104 ? 1.577 -4.462 -28.836 1.00 76.56 104 LEU A N 1
ATOM 780 C CA . LEU A 1 104 ? 2.043 -3.126 -29.217 1.00 76.56 104 LEU A CA 1
ATOM 781 C C . LEU A 1 104 ? 3.167 -3.228 -30.256 1.00 76.56 104 LEU A C 1
ATOM 783 O O . LEU A 1 104 ? 3.255 -2.405 -31.163 1.00 76.56 104 LEU A O 1
ATOM 787 N N . ALA A 1 105 ? 3.971 -4.289 -30.161 1.00 84.38 105 ALA A N 1
ATOM 788 C CA . ALA A 1 105 ? 4.958 -4.686 -31.153 1.00 84.38 105 ALA A CA 1
ATOM 789 C C . ALA A 1 105 ? 4.998 -6.217 -31.297 1.00 84.38 105 ALA A C 1
ATOM 791 O O . ALA A 1 105 ? 4.739 -6.960 -30.350 1.00 84.38 105 ALA A O 1
ATOM 792 N N . ASP A 1 106 ? 5.363 -6.701 -32.483 1.00 86.19 106 ASP A N 1
ATOM 793 C CA . ASP A 1 106 ? 5.588 -8.124 -32.744 1.00 86.19 106 ASP A CA 1
ATOM 794 C C . ASP A 1 106 ? 7.048 -8.495 -32.443 1.00 86.19 106 ASP A C 1
ATOM 796 O O . ASP A 1 106 ? 7.916 -8.458 -33.321 1.00 86.19 106 ASP A O 1
ATOM 800 N N . LEU A 1 107 ? 7.325 -8.844 -31.183 1.00 89.06 107 LEU A N 1
ATOM 801 C CA . LEU A 1 107 ? 8.679 -9.200 -30.746 1.00 89.06 107 LEU A CA 1
ATOM 802 C C . LEU A 1 107 ? 9.190 -10.516 -31.355 1.00 89.06 107 LEU A C 1
ATOM 804 O O . LEU A 1 107 ? 10.398 -10.724 -31.364 1.00 89.06 107 LEU A O 1
ATOM 808 N N . THR A 1 108 ? 8.339 -11.361 -31.955 1.00 86.44 108 THR A N 1
ATOM 809 C CA . THR A 1 108 ? 8.794 -12.612 -32.605 1.00 86.44 108 THR A CA 1
ATOM 810 C C . THR A 1 108 ? 9.733 -12.362 -33.793 1.00 86.44 108 THR A C 1
ATOM 812 O O . THR A 1 108 ? 10.458 -13.254 -34.229 1.00 86.44 108 THR A O 1
ATOM 815 N N . LYS A 1 109 ? 9.769 -11.118 -34.290 1.00 88.81 109 LYS A N 1
ATOM 816 C CA . LYS A 1 109 ? 10.663 -10.634 -35.349 1.00 88.81 109 LYS A CA 1
ATOM 817 C C . LYS A 1 109 ? 11.952 -9.992 -34.820 1.00 88.81 109 LYS A C 1
ATOM 819 O O . LYS A 1 109 ? 12.619 -9.289 -35.579 1.00 88.81 109 LYS A O 1
ATOM 824 N N . ALA A 1 110 ? 12.327 -10.218 -33.557 1.00 90.81 110 ALA A N 1
ATOM 825 C CA . ALA A 1 110 ? 13.464 -9.569 -32.890 1.00 90.81 110 ALA A CA 1
ATOM 826 C C . ALA A 1 110 ? 14.819 -9.678 -33.621 1.00 90.81 110 ALA A C 1
ATOM 828 O O . ALA A 1 110 ? 15.658 -8.801 -33.443 1.00 90.81 110 ALA A O 1
ATOM 829 N N . GLU A 1 111 ? 15.025 -10.679 -34.484 1.00 92.31 111 GLU A N 1
ATOM 830 C CA . GLU A 1 111 ? 16.209 -10.799 -35.363 1.00 92.31 111 GLU A CA 1
ATOM 831 C C . GLU A 1 111 ? 16.300 -9.691 -36.429 1.00 92.31 111 GLU A C 1
ATOM 833 O O . GLU A 1 111 ? 17.384 -9.374 -36.910 1.00 92.31 111 GLU A O 1
ATOM 838 N N . SER A 1 112 ? 15.168 -9.077 -36.785 1.00 92.88 112 SER A N 1
ATOM 839 C CA . SER A 1 112 ? 15.074 -7.963 -37.742 1.00 92.88 112 SER A CA 1
ATOM 840 C C . SER A 1 112 ? 14.960 -6.582 -37.081 1.00 92.88 112 SER A C 1
ATOM 842 O O . SER A 1 112 ? 15.007 -5.564 -37.770 1.00 92.88 112 SER A O 1
ATOM 844 N N . ILE A 1 113 ? 14.811 -6.531 -35.753 1.00 94.62 113 ILE A N 1
ATOM 845 C CA . ILE A 1 113 ? 14.648 -5.283 -35.002 1.00 94.62 113 ILE A CA 1
ATOM 846 C C . ILE A 1 113 ? 16.032 -4.712 -34.678 1.00 94.62 113 ILE A C 1
ATOM 848 O O . ILE A 1 113 ? 16.745 -5.241 -33.827 1.00 94.62 113 ILE A O 1
ATOM 852 N N . THR A 1 114 ? 16.397 -3.616 -35.348 1.00 94.25 114 THR A N 1
ATOM 853 C CA . THR A 1 114 ? 17.679 -2.899 -35.179 1.00 94.25 114 THR A CA 1
ATOM 854 C C . THR A 1 114 ? 17.541 -1.549 -34.459 1.00 94.25 114 THR A C 1
ATOM 856 O O . THR A 1 114 ? 18.544 -0.910 -34.128 1.00 94.25 114 THR A O 1
ATOM 859 N N . ARG A 1 115 ? 16.303 -1.118 -34.185 1.00 94.00 115 ARG A N 1
ATOM 860 C CA . ARG A 1 115 ? 15.962 0.043 -33.352 1.00 94.00 115 ARG A CA 1
ATOM 861 C C . ARG A 1 115 ? 14.797 -0.288 -32.423 1.00 94.00 115 ARG A C 1
ATOM 863 O O . ARG A 1 115 ? 13.937 -1.084 -32.781 1.00 94.00 115 ARG A O 1
ATOM 870 N N . ILE A 1 116 ? 14.777 0.335 -31.252 1.00 94.56 116 ILE A N 1
ATOM 871 C CA . ILE A 1 116 ? 13.733 0.250 -30.234 1.00 94.56 116 ILE A CA 1
ATOM 872 C C . ILE A 1 116 ? 13.030 1.605 -30.199 1.00 94.56 116 ILE A C 1
ATOM 874 O O . ILE A 1 116 ? 13.647 2.624 -29.889 1.00 94.56 116 ILE A O 1
ATOM 878 N N . ASP A 1 117 ? 11.751 1.607 -30.549 1.00 93.62 117 ASP A N 1
ATOM 879 C CA . ASP A 1 117 ? 10.831 2.725 -30.355 1.00 93.62 117 ASP A CA 1
ATOM 880 C C . ASP A 1 117 ? 9.998 2.513 -29.072 1.00 93.62 117 ASP A C 1
ATOM 882 O O . ASP A 1 117 ? 10.188 1.545 -28.324 1.00 93.62 117 ASP A O 1
ATOM 886 N N . GLY A 1 118 ? 9.063 3.420 -28.795 1.00 91.62 118 GLY A N 1
ATOM 887 C CA . GLY A 1 118 ? 8.157 3.314 -27.653 1.00 91.62 118 GLY A CA 1
ATOM 888 C C . GLY A 1 118 ? 7.216 2.101 -27.702 1.00 91.62 118 GLY A C 1
ATOM 889 O O . GLY A 1 118 ? 6.902 1.541 -26.650 1.00 91.62 118 GLY A O 1
ATOM 890 N N . ALA A 1 119 ? 6.817 1.617 -28.881 1.00 90.19 119 ALA A N 1
ATOM 891 C CA . ALA A 1 119 ? 5.956 0.441 -29.000 1.00 90.19 119 ALA A CA 1
ATOM 892 C C . ALA A 1 119 ? 6.718 -0.849 -28.644 1.00 90.19 119 ALA A C 1
ATOM 894 O O . ALA A 1 119 ? 6.223 -1.677 -27.873 1.00 90.19 119 ALA A O 1
ATOM 895 N N . ILE A 1 120 ? 7.956 -0.979 -29.132 1.00 94.81 120 ILE A N 1
ATOM 896 C CA . ILE A 1 120 ? 8.868 -2.081 -28.807 1.00 94.81 120 ILE A CA 1
ATOM 897 C C . ILE A 1 120 ? 9.231 -2.043 -27.320 1.00 94.81 120 ILE A C 1
ATOM 899 O O . ILE A 1 120 ? 9.093 -3.063 -26.644 1.00 94.81 120 ILE A O 1
ATOM 903 N N . LEU A 1 121 ? 9.626 -0.880 -26.780 1.00 95.88 121 LEU A N 1
ATOM 904 C CA . LEU A 1 121 ? 9.937 -0.744 -25.353 1.00 95.88 121 LEU A CA 1
ATOM 905 C C . LEU A 1 121 ? 8.725 -1.092 -24.478 1.00 95.88 121 LEU A C 1
ATOM 907 O O . LEU A 1 121 ? 8.867 -1.854 -23.525 1.00 95.88 121 LEU A O 1
ATOM 911 N N . SER A 1 122 ? 7.527 -0.608 -24.822 1.00 90.94 122 SER A N 1
ATOM 912 C CA . SER A 1 122 ? 6.310 -0.938 -24.066 1.00 90.94 122 SER A CA 1
ATOM 913 C C . SER A 1 122 ? 6.063 -2.444 -24.042 1.00 90.94 122 SER A C 1
ATOM 915 O O . SER A 1 122 ? 5.847 -3.019 -22.975 1.00 90.94 122 SER A O 1
ATOM 917 N N . GLN A 1 123 ? 6.156 -3.111 -25.198 1.00 89.94 123 GLN A N 1
ATOM 918 C CA . GLN A 1 123 ? 5.955 -4.556 -25.284 1.00 89.94 123 GLN A CA 1
ATOM 919 C C . GLN A 1 123 ? 7.016 -5.343 -24.496 1.00 89.94 123 GLN A C 1
ATOM 921 O O . GLN A 1 123 ? 6.673 -6.343 -23.864 1.00 89.94 123 GLN A O 1
ATOM 926 N N . LEU A 1 124 ? 8.276 -4.893 -24.480 1.00 94.62 124 LEU A N 1
ATOM 927 C CA . LEU A 1 124 ? 9.338 -5.480 -23.654 1.00 94.62 124 LEU A CA 1
ATOM 928 C C . LEU A 1 124 ? 9.005 -5.360 -22.156 1.00 94.62 124 LEU A C 1
ATOM 930 O O . LEU A 1 124 ? 9.003 -6.367 -21.448 1.00 94.62 124 LEU A O 1
ATOM 934 N N . LEU A 1 125 ? 8.650 -4.161 -21.684 1.00 94.06 125 LEU A N 1
ATOM 935 C CA . LEU A 1 125 ? 8.301 -3.901 -20.280 1.00 94.06 125 LEU A CA 1
ATOM 936 C C . LEU A 1 125 ? 7.096 -4.734 -19.810 1.00 94.06 125 LEU A C 1
ATOM 938 O O . LEU A 1 125 ? 7.147 -5.350 -18.744 1.00 94.06 125 LEU A O 1
ATOM 942 N N . ILE A 1 126 ? 6.043 -4.819 -20.629 1.00 86.69 126 ILE A N 1
ATOM 943 C CA . ILE A 1 126 ? 4.855 -5.641 -20.348 1.00 86.69 126 ILE A CA 1
ATOM 944 C C . ILE A 1 126 ? 5.217 -7.134 -20.283 1.00 86.69 126 ILE A C 1
ATOM 946 O O . ILE A 1 126 ? 4.751 -7.841 -19.389 1.00 86.69 126 ILE A O 1
ATOM 950 N N . SER A 1 127 ? 6.077 -7.611 -21.189 1.00 89.12 127 SER A N 1
ATOM 951 C CA . SER A 1 127 ? 6.522 -9.014 -21.221 1.00 89.12 127 SER A CA 1
ATOM 952 C C . SER A 1 127 ? 7.374 -9.375 -19.998 1.00 89.12 127 SER A C 1
ATOM 954 O O . SER A 1 127 ? 7.221 -10.459 -19.432 1.00 89.12 127 SER A O 1
ATOM 956 N N . GLY A 1 128 ? 8.222 -8.447 -19.540 1.00 92.25 128 GLY A N 1
ATOM 957 C CA . GLY A 1 128 ? 8.973 -8.584 -18.293 1.00 92.25 128 GLY A CA 1
ATOM 958 C C . GLY A 1 128 ? 8.066 -8.651 -17.062 1.00 92.25 128 GLY A C 1
ATOM 959 O O . GLY A 1 128 ? 8.210 -9.565 -16.249 1.00 92.25 128 GLY A O 1
ATOM 960 N N . TYR A 1 129 ? 7.067 -7.764 -16.964 1.00 88.81 129 TYR A N 1
ATOM 961 C CA . TYR A 1 129 ? 6.058 -7.840 -15.900 1.00 88.81 129 TYR A CA 1
ATOM 962 C C . TYR A 1 129 ? 5.288 -9.169 -15.924 1.00 88.81 129 TYR A C 1
ATOM 964 O O . TYR A 1 129 ? 5.101 -9.778 -14.872 1.00 88.81 129 TYR A O 1
ATOM 972 N N . ALA A 1 130 ? 4.873 -9.654 -17.099 1.00 82.25 130 ALA A N 1
ATOM 973 C CA . ALA A 1 130 ? 4.153 -10.922 -17.220 1.00 82.25 130 ALA A CA 1
ATOM 974 C C . ALA A 1 130 ? 4.963 -12.101 -16.651 1.00 82.25 130 ALA A C 1
ATOM 976 O O . ALA A 1 130 ? 4.427 -12.916 -15.893 1.00 82.25 130 ALA A O 1
ATOM 977 N N . ARG A 1 131 ? 6.271 -12.154 -16.944 1.00 89.25 131 ARG A N 1
ATOM 978 C CA . ARG A 1 131 ? 7.166 -13.176 -16.390 1.00 89.25 131 ARG A CA 1
ATOM 979 C C . ARG A 1 131 ? 7.364 -13.018 -14.883 1.00 89.25 131 ARG A C 1
ATOM 981 O O . ARG A 1 131 ? 7.183 -14.007 -14.173 1.00 89.25 131 ARG A O 1
ATOM 988 N N . LEU A 1 132 ? 7.637 -11.812 -14.382 1.00 88.50 132 LEU A N 1
ATOM 989 C CA . LEU A 1 132 ? 7.751 -11.558 -12.940 1.00 88.50 132 LEU A CA 1
ATOM 990 C C . LEU A 1 132 ? 6.468 -11.953 -12.189 1.00 88.50 132 LEU A C 1
ATOM 992 O O . LEU A 1 132 ? 6.534 -12.648 -11.179 1.00 88.50 132 LEU A O 1
ATOM 996 N N . ASN A 1 133 ? 5.291 -11.590 -12.708 1.00 79.12 133 ASN A N 1
ATOM 997 C CA . ASN A 1 133 ? 4.005 -11.938 -12.102 1.00 79.12 133 ASN A CA 1
ATOM 998 C C . ASN A 1 133 ? 3.772 -13.461 -12.048 1.00 79.12 133 ASN A C 1
ATOM 1000 O O . ASN A 1 133 ? 3.208 -13.943 -11.070 1.00 79.12 133 ASN A O 1
ATOM 1004 N N . SER A 1 134 ? 4.255 -14.227 -13.037 1.00 79.06 134 SER A N 1
ATOM 1005 C CA . SER A 1 134 ? 4.219 -15.705 -13.009 1.00 79.06 134 SER A CA 1
ATOM 1006 C C . SER A 1 134 ? 5.147 -16.343 -11.961 1.00 79.06 134 SER A C 1
ATOM 1008 O O . SER A 1 134 ? 5.093 -17.552 -11.748 1.00 79.06 134 SER A O 1
ATOM 1010 N N . LYS A 1 135 ? 6.012 -15.541 -11.326 1.00 84.81 135 LYS A N 1
ATOM 1011 C CA . LYS A 1 135 ? 7.062 -15.969 -10.393 1.00 84.81 135 LYS A CA 1
ATOM 1012 C C . LYS A 1 135 ? 6.900 -15.422 -8.972 1.00 84.81 135 LYS A C 1
ATOM 1014 O O . LYS A 1 135 ? 7.726 -15.726 -8.121 1.00 84.81 135 LYS A O 1
ATOM 1019 N N . VAL A 1 136 ? 5.831 -14.678 -8.687 1.00 74.88 136 VAL A N 1
ATOM 1020 C CA . VAL A 1 136 ? 5.570 -14.037 -7.380 1.00 74.88 136 VAL A CA 1
ATOM 1021 C C . VAL A 1 136 ? 5.701 -15.007 -6.206 1.00 74.88 136 VAL A C 1
ATOM 1023 O O . VAL A 1 136 ? 6.467 -14.735 -5.290 1.00 74.88 136 VAL A O 1
ATOM 1026 N N . ASP A 1 137 ? 5.041 -16.165 -6.266 1.00 66.12 137 ASP A N 1
ATOM 1027 C CA . ASP A 1 137 ? 5.070 -17.150 -5.173 1.00 66.12 137 ASP A CA 1
ATOM 1028 C C . ASP A 1 137 ? 6.465 -17.762 -4.965 1.00 66.12 137 ASP A C 1
ATOM 1030 O O . ASP A 1 137 ? 6.783 -18.248 -3.884 1.00 66.12 137 ASP A O 1
ATOM 1034 N N . GLU A 1 138 ? 7.302 -17.776 -6.003 1.00 76.81 138 GLU A N 1
ATOM 1035 C CA . GLU A 1 138 ? 8.688 -18.241 -5.939 1.00 76.81 138 GLU A CA 1
ATOM 1036 C C . GLU A 1 138 ? 9.599 -17.171 -5.337 1.00 76.81 138 GLU A C 1
ATOM 1038 O O . GLU A 1 138 ? 10.351 -17.479 -4.420 1.00 76.81 138 GLU A O 1
ATOM 1043 N N . LEU A 1 139 ? 9.457 -15.917 -5.779 1.00 76.31 139 LEU A N 1
A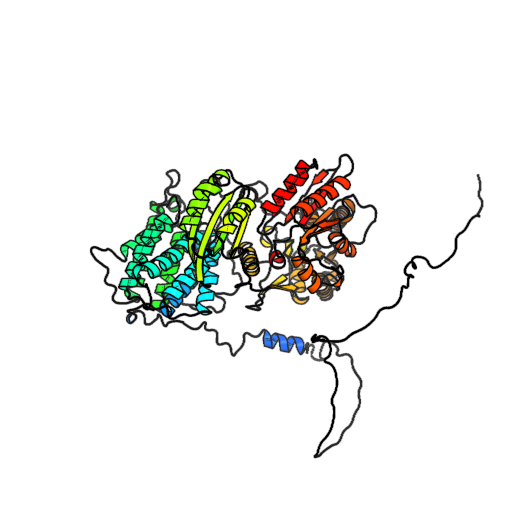TOM 1044 C CA . LEU A 1 139 ? 10.167 -14.750 -5.245 1.00 76.31 139 LEU A CA 1
ATOM 1045 C C . LEU A 1 139 ? 9.870 -14.523 -3.757 1.00 76.31 139 LEU A C 1
ATOM 1047 O O . LEU A 1 139 ? 10.777 -14.214 -2.991 1.00 76.31 139 LEU A O 1
ATOM 1051 N N . ASN A 1 140 ? 8.615 -14.723 -3.349 1.00 66.31 140 ASN A N 1
ATOM 1052 C CA . ASN A 1 140 ? 8.193 -14.709 -1.952 1.00 66.31 140 ASN A CA 1
ATOM 1053 C C . ASN A 1 140 ? 8.875 -15.837 -1.157 1.00 66.31 140 ASN A C 1
ATOM 1055 O O . ASN A 1 140 ? 9.459 -15.589 -0.110 1.00 66.31 140 ASN A O 1
ATOM 1059 N N . ARG A 1 141 ? 8.862 -17.072 -1.676 1.00 72.19 141 ARG A N 1
ATOM 1060 C CA . ARG A 1 141 ? 9.439 -18.257 -1.009 1.00 72.19 141 ARG A CA 1
ATOM 1061 C C . ARG A 1 141 ? 10.950 -18.170 -0.793 1.00 72.19 141 ARG A C 1
ATOM 1063 O O . ARG A 1 141 ? 11.442 -18.710 0.188 1.00 72.19 141 ARG A O 1
ATOM 1070 N N . ILE A 1 142 ? 11.679 -17.536 -1.713 1.00 77.19 142 ILE A N 1
ATOM 1071 C CA . ILE A 1 142 ? 13.132 -17.338 -1.589 1.00 77.19 142 ILE A CA 1
ATOM 1072 C C . ILE A 1 142 ? 13.497 -16.031 -0.870 1.00 77.19 142 ILE A C 1
ATOM 1074 O O . ILE A 1 142 ? 14.677 -15.695 -0.799 1.00 77.19 142 ILE A O 1
ATOM 1078 N N . ASN A 1 143 ? 12.518 -15.282 -0.343 1.00 75.94 143 ASN A N 1
ATOM 1079 C CA . ASN A 1 143 ? 12.808 -14.066 0.405 1.00 75.94 143 ASN A CA 1
ATOM 1080 C C . ASN A 1 143 ? 13.403 -14.418 1.773 1.00 75.94 143 ASN A C 1
ATOM 1082 O O . ASN A 1 143 ? 12.683 -14.807 2.687 1.00 75.94 143 ASN A O 1
ATOM 1086 N N . VAL A 1 144 ? 14.726 -14.303 1.894 1.00 70.31 144 VAL A N 1
ATOM 1087 C CA . VAL A 1 144 ? 15.477 -14.564 3.138 1.00 70.31 144 VAL A CA 1
ATOM 1088 C C . VAL A 1 144 ? 16.378 -13.394 3.548 1.00 70.31 144 VAL A C 1
ATOM 1090 O O . VAL A 1 144 ? 17.113 -13.498 4.528 1.00 70.31 144 VAL A O 1
ATOM 1093 N N . TYR A 1 145 ? 16.354 -12.294 2.790 1.00 70.06 145 TYR A N 1
ATOM 1094 C CA . TYR A 1 145 ? 17.166 -11.105 3.026 1.00 70.06 145 TYR A CA 1
ATOM 1095 C C . TYR A 1 145 ? 16.494 -9.844 2.446 1.00 70.06 145 TYR A C 1
ATOM 1097 O O . TYR A 1 145 ? 15.963 -9.911 1.340 1.00 70.06 145 TYR A O 1
ATOM 1105 N N . PRO A 1 146 ? 16.551 -8.684 3.134 1.00 52.22 146 PRO A N 1
ATOM 1106 C CA . PRO A 1 146 ? 17.025 -8.506 4.512 1.00 52.22 146 PRO A CA 1
ATOM 1107 C C . PRO A 1 146 ? 16.062 -9.095 5.551 1.00 52.22 146 PRO A C 1
ATOM 1109 O O . PRO A 1 146 ? 16.473 -9.406 6.663 1.00 52.22 146 PRO A O 1
ATOM 1112 N N . ILE A 1 147 ? 14.794 -9.290 5.181 1.00 55.00 147 ILE A N 1
ATOM 1113 C CA . ILE A 1 147 ? 13.737 -9.808 6.051 1.00 55.00 147 ILE A CA 1
ATOM 1114 C C . ILE A 1 147 ? 13.071 -10.992 5.344 1.00 55.00 147 ILE A C 1
ATOM 1116 O O . ILE A 1 147 ? 12.779 -10.933 4.150 1.00 55.00 147 ILE A O 1
ATOM 1120 N N . ALA A 1 148 ? 12.850 -12.082 6.080 1.00 58.84 148 ALA A N 1
ATOM 1121 C CA . ALA A 1 148 ? 12.210 -13.300 5.583 1.00 58.84 148 ALA A CA 1
ATOM 1122 C C . ALA A 1 148 ? 10.674 -13.260 5.745 1.00 58.84 148 ALA A C 1
ATOM 1124 O O . ALA A 1 148 ? 10.063 -14.179 6.281 1.00 58.84 148 ALA A O 1
ATOM 1125 N N . ASP A 1 149 ? 10.060 -12.154 5.322 1.00 53.25 149 ASP A N 1
ATOM 1126 C CA . ASP A 1 149 ? 8.615 -11.868 5.429 1.00 53.25 149 ASP A CA 1
ATOM 1127 C C . ASP A 1 149 ? 7.758 -12.517 4.323 1.00 53.25 149 ASP A C 1
ATOM 1129 O O . ASP A 1 149 ? 6.529 -12.531 4.401 1.00 53.25 149 ASP A O 1
ATOM 1133 N N . GLY A 1 150 ? 8.397 -13.056 3.281 1.00 59.84 150 GLY A N 1
ATOM 1134 C CA . GLY A 1 150 ? 7.719 -13.623 2.122 1.00 59.84 150 GLY A CA 1
ATOM 1135 C C . GLY A 1 150 ? 7.032 -12.607 1.198 1.00 59.84 150 GLY A C 1
ATOM 1136 O O . GLY A 1 150 ? 6.099 -12.995 0.498 1.00 59.84 150 GLY A O 1
ATOM 1137 N N . ASP A 1 151 ? 7.451 -11.336 1.163 1.00 64.88 151 ASP A N 1
ATOM 1138 C CA . ASP A 1 151 ? 6.729 -10.265 0.453 1.00 64.88 151 ASP A CA 1
ATOM 1139 C C . ASP A 1 151 ? 7.323 -9.822 -0.905 1.00 64.88 151 ASP A C 1
ATOM 1141 O O . ASP A 1 151 ? 6.635 -9.171 -1.700 1.00 64.88 151 ASP A O 1
ATOM 1145 N N . THR A 1 152 ? 8.585 -10.165 -1.207 1.00 74.75 152 THR A N 1
ATOM 1146 C CA . THR A 1 152 ? 9.347 -9.517 -2.298 1.00 74.75 152 THR A CA 1
ATOM 1147 C C . THR A 1 152 ? 8.665 -9.595 -3.669 1.00 74.75 152 THR A C 1
ATOM 1149 O O . THR A 1 152 ? 8.604 -8.600 -4.399 1.00 74.75 152 THR A O 1
ATOM 1152 N N . GLY A 1 153 ? 8.102 -10.749 -4.027 1.00 72.44 153 GLY A N 1
ATOM 1153 C CA . GLY A 1 153 ? 7.343 -10.925 -5.263 1.00 72.44 153 GLY A CA 1
ATOM 1154 C C . GLY A 1 153 ? 6.064 -10.088 -5.298 1.00 72.44 153 GLY A C 1
ATOM 1155 O O . GLY A 1 153 ? 5.724 -9.543 -6.351 1.00 72.44 153 GLY A O 1
ATOM 1156 N N . ALA A 1 154 ? 5.376 -9.926 -4.164 1.00 64.38 154 ALA A N 1
ATOM 1157 C CA . ALA A 1 154 ? 4.212 -9.049 -4.050 1.00 64.38 154 ALA A CA 1
ATOM 1158 C C . ALA A 1 154 ? 4.608 -7.573 -4.230 1.00 64.38 154 ALA A C 1
ATOM 1160 O O . ALA A 1 154 ? 4.003 -6.880 -5.051 1.00 64.38 154 ALA A O 1
ATOM 1161 N N . ASN A 1 155 ? 5.678 -7.121 -3.569 1.00 69.88 155 ASN A N 1
ATOM 1162 C CA . ASN A 1 155 ? 6.216 -5.763 -3.703 1.00 69.88 155 ASN A CA 1
ATOM 1163 C C . ASN A 1 155 ? 6.632 -5.425 -5.144 1.00 69.88 155 ASN A C 1
ATOM 1165 O O . ASN A 1 155 ? 6.254 -4.380 -5.685 1.00 69.88 155 ASN A O 1
ATOM 1169 N N . MET A 1 156 ? 7.357 -6.323 -5.818 1.00 82.25 156 MET A N 1
ATOM 1170 C CA . MET A 1 156 ? 7.753 -6.121 -7.218 1.00 82.25 156 MET A CA 1
ATOM 1171 C C . MET A 1 156 ? 6.556 -6.206 -8.182 1.00 82.25 156 MET A C 1
ATOM 1173 O O . MET A 1 156 ? 6.480 -5.431 -9.138 1.00 82.25 156 MET A O 1
ATOM 1177 N N . LYS A 1 157 ? 5.572 -7.077 -7.917 1.00 75.56 157 LYS A N 1
ATOM 1178 C CA . LYS A 1 157 ? 4.314 -7.129 -8.681 1.00 75.56 157 LYS A CA 1
ATOM 1179 C C . LYS A 1 157 ? 3.531 -5.829 -8.567 1.00 75.56 157 LYS A C 1
ATOM 1181 O O . LYS A 1 157 ? 3.077 -5.322 -9.589 1.00 75.56 157 LYS A O 1
ATOM 1186 N N . VAL A 1 158 ? 3.370 -5.286 -7.361 1.00 63.97 158 VAL A N 1
ATOM 1187 C CA . VAL A 1 158 ? 2.697 -3.998 -7.141 1.00 63.97 158 VAL A CA 1
ATOM 1188 C C . VAL A 1 158 ? 3.424 -2.884 -7.889 1.00 63.97 158 VAL A C 1
ATOM 1190 O O . VAL A 1 158 ? 2.778 -2.127 -8.616 1.00 63.97 158 VAL A O 1
ATOM 1193 N N . CYS A 1 159 ? 4.756 -2.838 -7.778 1.00 76.69 159 CYS A N 1
ATOM 1194 C CA . CYS A 1 159 ? 5.594 -1.860 -8.466 1.00 76.69 159 CYS A CA 1
ATOM 1195 C C . CYS A 1 159 ? 5.333 -1.835 -9.983 1.00 76.69 159 CYS A C 1
ATOM 1197 O O . CYS A 1 159 ? 5.200 -0.752 -10.543 1.00 76.69 159 CYS A O 1
ATOM 1199 N N . LEU A 1 160 ? 5.188 -3.000 -10.635 1.00 81.94 160 LEU A N 1
ATOM 1200 C CA . LEU A 1 160 ? 5.076 -3.109 -12.099 1.00 81.94 160 LEU A CA 1
ATOM 1201 C C . LEU A 1 160 ? 3.652 -3.246 -12.670 1.00 81.94 160 LEU A C 1
ATOM 1203 O O . LEU A 1 160 ? 3.438 -2.885 -13.829 1.00 81.94 160 LEU A O 1
ATOM 1207 N N . LYS A 1 161 ? 2.667 -3.743 -11.906 1.00 75.06 161 LYS A N 1
ATOM 1208 C CA . LYS A 1 161 ? 1.322 -4.079 -12.422 1.00 75.06 161 LYS A CA 1
ATOM 1209 C C . LYS A 1 161 ? 0.598 -2.880 -13.033 1.00 75.06 161 LYS A C 1
ATOM 1211 O O . LYS A 1 161 ? 0.050 -2.988 -14.130 1.00 75.06 161 LYS A O 1
ATOM 1216 N N . LEU A 1 162 ? 0.565 -1.750 -12.325 1.00 64.94 162 LEU A N 1
ATOM 1217 C CA . LEU A 1 162 ? -0.090 -0.536 -12.819 1.00 64.94 162 LEU A CA 1
ATOM 1218 C C . LEU A 1 162 ? 0.694 0.165 -13.944 1.00 64.94 162 LEU A C 1
ATOM 1220 O O . LEU A 1 162 ? 0.051 0.477 -14.946 1.00 64.94 162 LEU A O 1
ATOM 1224 N N . PRO A 1 163 ? 2.032 0.337 -13.884 1.00 77.50 163 PRO A N 1
ATOM 1225 C CA . PRO A 1 163 ? 2.795 0.817 -15.039 1.00 77.50 163 PRO A CA 1
ATOM 1226 C C . PRO A 1 163 ? 2.564 -0.021 -16.304 1.00 77.50 163 PRO A C 1
ATOM 1228 O O . PRO A 1 163 ? 2.222 0.525 -17.351 1.00 77.50 163 PRO A O 1
ATOM 1231 N N . ALA A 1 164 ? 2.654 -1.354 -16.213 1.00 76.75 164 ALA A N 1
ATOM 1232 C CA . ALA A 1 164 ? 2.440 -2.236 -17.361 1.00 76.75 164 ALA A CA 1
ATOM 1233 C C . ALA A 1 164 ? 1.002 -2.148 -17.912 1.00 76.75 164 ALA A C 1
ATOM 1235 O O . ALA A 1 164 ? 0.815 -2.180 -19.129 1.00 76.75 164 ALA A O 1
ATOM 1236 N N . ARG A 1 165 ? -0.010 -1.963 -17.046 1.00 69.44 165 ARG A N 1
ATOM 1237 C CA . ARG A 1 165 ? -1.393 -1.662 -17.467 1.00 69.44 165 ARG A CA 1
ATOM 1238 C C . ARG A 1 165 ? -1.458 -0.334 -18.225 1.00 69.44 165 ARG A C 1
ATOM 1240 O O . ARG A 1 165 ? -2.109 -0.253 -19.261 1.00 69.44 165 ARG A O 1
ATOM 1247 N N . ASN A 1 166 ? -0.798 0.703 -17.720 1.00 65.75 166 ASN A N 1
ATOM 1248 C CA . ASN A 1 166 ? -0.861 2.045 -18.291 1.00 65.75 166 ASN A CA 1
ATOM 1249 C C . ASN A 1 166 ? -0.187 2.128 -19.667 1.00 65.75 166 ASN A C 1
ATOM 1251 O O . ASN A 1 166 ? -0.718 2.804 -20.542 1.00 65.75 166 ASN A O 1
ATOM 1255 N N . LEU A 1 167 ? 0.899 1.385 -19.903 1.00 77.44 167 LEU A N 1
ATOM 1256 C CA . LEU A 1 167 ? 1.549 1.286 -21.220 1.00 77.44 167 LEU A CA 1
ATOM 1257 C C . LEU A 1 167 ? 0.637 0.692 -22.312 1.00 77.44 167 LEU A C 1
ATOM 1259 O O . LEU A 1 167 ? 0.795 1.008 -23.488 1.00 77.44 167 LEU A O 1
ATOM 1263 N N . ILE A 1 168 ? -0.337 -0.140 -21.931 1.00 70.50 168 ILE A N 1
ATOM 1264 C CA . ILE A 1 168 ? -1.364 -0.685 -22.837 1.00 70.50 168 ILE A CA 1
ATOM 1265 C C . ILE A 1 168 ? -2.464 0.347 -23.121 1.00 70.50 168 ILE A C 1
ATOM 1267 O O . ILE A 1 168 ? -3.024 0.365 -24.216 1.00 70.50 168 ILE A O 1
ATOM 1271 N N . LEU A 1 169 ? -2.804 1.174 -22.128 1.00 65.31 169 LEU A N 1
ATOM 1272 C CA . LEU A 1 169 ? -3.903 2.143 -22.204 1.00 65.31 169 LEU A CA 1
ATOM 1273 C C . LEU A 1 169 ? -3.494 3.478 -22.854 1.00 65.31 169 LEU A C 1
ATOM 1275 O O . LEU A 1 169 ? -4.333 4.110 -23.490 1.00 65.31 169 LEU A O 1
ATOM 1279 N N . ASP A 1 170 ? -2.227 3.882 -22.725 1.00 64.94 170 ASP A N 1
ATOM 1280 C CA . ASP A 1 170 ? -1.625 5.064 -23.364 1.00 64.94 170 ASP A CA 1
ATOM 1281 C C . ASP A 1 170 ? -0.369 4.668 -24.175 1.00 64.94 170 ASP A C 1
ATOM 1283 O O . ASP A 1 170 ? 0.761 4.976 -23.777 1.00 64.94 170 ASP A O 1
ATOM 1287 N N . PRO A 1 171 ? -0.529 3.937 -25.298 1.00 76.62 171 PRO A N 1
ATOM 1288 C CA . PRO A 1 171 ? 0.593 3.535 -26.138 1.00 76.62 171 PRO A CA 1
ATOM 1289 C C . PRO A 1 171 ? 1.216 4.743 -26.854 1.00 76.62 171 PRO A C 1
ATOM 1291 O O . PRO A 1 171 ? 0.524 5.642 -27.333 1.00 76.62 171 PRO A O 1
ATOM 1294 N N . SER A 1 172 ? 2.544 4.740 -26.980 1.00 82.31 172 SER A N 1
ATOM 1295 C CA . SER A 1 172 ? 3.323 5.826 -27.586 1.00 82.31 172 SER A CA 1
ATOM 1296 C C . SER A 1 172 ? 4.432 5.270 -28.479 1.00 82.31 172 SER A C 1
ATOM 1298 O O . SER A 1 172 ? 5.103 4.314 -28.102 1.00 82.31 172 SER A O 1
ATOM 1300 N N . SER A 1 173 ? 4.665 5.899 -29.636 1.00 86.19 173 SER A N 1
ATOM 1301 C CA . SER A 1 173 ? 5.816 5.616 -30.508 1.00 86.19 173 SER A CA 1
ATOM 1302 C C . SER A 1 173 ? 7.129 6.171 -29.957 1.00 86.19 173 SER A C 1
ATOM 1304 O O . SER A 1 173 ? 8.187 5.643 -30.273 1.00 86.19 173 SER A O 1
ATOM 1306 N N . SER A 1 174 ? 7.077 7.208 -29.118 1.00 89.00 174 SER A N 1
ATOM 1307 C CA . SER A 1 174 ? 8.270 7.833 -28.547 1.00 89.00 174 SER A CA 1
ATOM 1308 C C . SER A 1 174 ? 8.826 7.008 -27.388 1.00 89.00 174 SER A C 1
ATOM 1310 O O . SER A 1 174 ? 8.138 6.828 -26.375 1.00 89.00 174 SER A O 1
ATOM 1312 N N . ILE A 1 175 ? 10.068 6.527 -27.521 1.00 91.62 175 ILE A N 1
ATOM 1313 C CA . ILE A 1 175 ? 10.758 5.752 -26.477 1.00 91.62 175 ILE A CA 1
ATOM 1314 C C . ILE A 1 175 ? 10.917 6.549 -25.172 1.00 91.62 175 ILE A C 1
ATOM 1316 O O . ILE A 1 175 ? 10.656 6.006 -24.099 1.00 91.62 175 ILE A O 1
ATOM 1320 N N . LEU A 1 176 ? 11.242 7.846 -25.250 1.00 88.38 176 LEU A N 1
ATOM 1321 C CA . LEU A 1 176 ? 11.363 8.717 -24.076 1.00 88.38 176 LEU A CA 1
ATOM 1322 C C . LEU A 1 176 ? 10.028 8.869 -23.342 1.00 88.38 176 LEU A C 1
ATOM 1324 O O . LEU A 1 176 ? 9.990 8.721 -22.125 1.00 88.38 176 LEU A O 1
ATOM 1328 N N . ARG A 1 177 ? 8.912 9.092 -24.053 1.00 85.25 177 ARG A N 1
ATOM 1329 C CA . ARG A 1 177 ? 7.590 9.178 -23.404 1.00 85.25 177 ARG A CA 1
ATOM 1330 C C . ARG A 1 177 ? 7.227 7.876 -22.689 1.00 85.25 177 ARG A C 1
ATOM 1332 O O . ARG A 1 177 ? 6.665 7.928 -21.601 1.00 85.25 177 ARG A O 1
ATOM 1339 N N . VAL A 1 178 ? 7.565 6.723 -23.266 1.00 90.38 178 VAL A N 1
ATOM 1340 C CA . VAL A 1 178 ? 7.334 5.407 -22.645 1.00 90.38 178 VAL A CA 1
ATOM 1341 C C . VAL A 1 178 ? 8.203 5.213 -21.404 1.00 90.38 178 VAL A C 1
ATOM 1343 O O . VAL A 1 178 ? 7.679 4.825 -20.361 1.00 90.38 178 VAL A O 1
ATOM 1346 N N . ALA A 1 179 ? 9.496 5.538 -21.477 1.00 91.62 179 ALA A N 1
ATOM 1347 C CA . ALA A 1 179 ? 10.404 5.457 -20.335 1.00 91.62 179 ALA A CA 1
ATOM 1348 C C . ALA A 1 179 ? 9.979 6.405 -19.198 1.00 91.62 179 ALA A C 1
ATOM 1350 O O . ALA A 1 179 ? 9.868 5.971 -18.055 1.00 91.62 179 ALA A O 1
ATOM 1351 N N . SER A 1 180 ? 9.641 7.660 -19.508 1.00 86.19 180 SER A N 1
ATOM 1352 C CA . SER A 1 180 ? 9.140 8.643 -18.538 1.00 86.19 180 SER A CA 1
ATOM 1353 C C . SER A 1 180 ? 7.789 8.246 -17.932 1.00 86.19 180 SER A C 1
ATOM 1355 O O . SER A 1 180 ? 7.609 8.354 -16.722 1.00 86.19 180 SER A O 1
ATOM 1357 N N . ASN A 1 181 ? 6.851 7.723 -18.735 1.00 80.25 181 ASN A N 1
ATOM 1358 C CA . ASN A 1 181 ? 5.580 7.189 -18.234 1.00 80.25 181 ASN A CA 1
ATOM 1359 C C . ASN A 1 181 ? 5.806 6.020 -17.260 1.00 80.25 181 ASN A C 1
ATOM 1361 O O . ASN A 1 181 ? 5.151 5.967 -16.217 1.00 80.25 181 ASN A O 1
ATOM 1365 N N . MET A 1 182 ? 6.731 5.110 -17.591 1.00 87.00 182 MET A N 1
ATOM 1366 C CA . MET A 1 182 ? 7.121 3.984 -16.740 1.00 87.00 182 MET A CA 1
ATOM 1367 C C . MET A 1 182 ? 7.751 4.477 -15.433 1.00 87.00 182 MET A C 1
ATOM 1369 O O . MET A 1 182 ? 7.299 4.074 -14.366 1.00 87.00 182 MET A O 1
ATOM 1373 N N . ALA A 1 183 ? 8.738 5.377 -15.510 1.00 86.94 183 ALA A N 1
ATOM 1374 C CA . ALA A 1 183 ? 9.419 5.980 -14.364 1.00 86.94 183 ALA A CA 1
ATOM 1375 C C . ALA A 1 183 ? 8.436 6.659 -13.399 1.00 86.94 183 ALA A C 1
ATOM 1377 O O . ALA A 1 183 ? 8.445 6.360 -12.207 1.00 86.94 183 ALA A O 1
ATOM 1378 N N . ALA A 1 184 ? 7.538 7.501 -13.919 1.00 73.75 184 ALA A N 1
ATOM 1379 C CA . ALA A 1 184 ? 6.484 8.152 -13.144 1.00 73.75 184 ALA A CA 1
ATOM 1380 C C . ALA A 1 184 ? 5.576 7.145 -12.414 1.00 73.75 184 ALA A C 1
ATOM 1382 O O . ALA A 1 184 ? 5.270 7.321 -11.234 1.00 73.75 184 ALA A O 1
ATOM 1383 N N . ASP A 1 185 ? 5.151 6.075 -13.093 1.00 72.69 185 ASP A N 1
ATOM 1384 C CA . ASP A 1 185 ? 4.265 5.082 -12.486 1.00 72.69 185 ASP A CA 1
ATOM 1385 C C . ASP A 1 185 ? 4.992 4.200 -11.459 1.00 72.69 185 ASP A C 1
ATOM 1387 O O . ASP A 1 185 ? 4.441 3.972 -10.380 1.00 72.69 185 ASP A O 1
ATOM 1391 N N . VAL A 1 186 ? 6.214 3.718 -11.725 1.00 79.44 186 VAL A N 1
ATOM 1392 C CA . VAL A 1 186 ? 6.949 2.915 -10.726 1.00 79.44 186 VAL A CA 1
ATOM 1393 C C . VAL A 1 186 ? 7.340 3.747 -9.510 1.00 79.44 186 VAL A C 1
ATOM 1395 O O . VAL A 1 186 ? 7.378 3.215 -8.407 1.00 79.44 186 VAL A O 1
ATOM 1398 N N . LEU A 1 187 ? 7.568 5.053 -9.671 1.00 72.00 187 LEU A N 1
ATOM 1399 C CA . LEU A 1 187 ? 7.881 5.954 -8.565 1.00 72.00 187 LEU A CA 1
ATOM 1400 C C . LEU A 1 187 ? 6.703 6.086 -7.584 1.00 72.00 187 LEU A C 1
ATOM 1402 O O . LEU A 1 187 ? 6.895 6.124 -6.369 1.00 72.00 187 LEU A O 1
ATOM 1406 N N . LEU A 1 188 ? 5.472 6.103 -8.103 1.00 63.88 188 LEU A N 1
ATOM 1407 C CA . LEU A 1 188 ? 4.252 6.114 -7.292 1.00 63.88 188 LEU A CA 1
ATOM 1408 C C . LEU A 1 188 ? 3.982 4.750 -6.630 1.00 63.88 188 LEU A C 1
ATOM 1410 O O . LEU A 1 188 ? 3.580 4.702 -5.463 1.00 63.88 188 LEU A O 1
ATOM 1414 N N . ASN A 1 189 ? 4.208 3.652 -7.362 1.00 62.59 189 ASN A N 1
ATOM 1415 C CA . ASN A 1 189 ? 3.824 2.295 -6.952 1.00 62.59 189 ASN A CA 1
ATOM 1416 C C . ASN A 1 189 ? 4.911 1.520 -6.180 1.00 62.59 189 ASN A C 1
ATOM 1418 O O . ASN A 1 189 ? 4.573 0.572 -5.470 1.00 62.59 189 ASN A O 1
ATOM 1422 N N . GLY A 1 190 ? 6.181 1.923 -6.279 1.00 65.06 190 GLY A N 1
ATOM 1423 C CA . GLY A 1 190 ? 7.327 1.295 -5.619 1.00 65.06 190 GLY A CA 1
ATOM 1424 C C . GLY A 1 190 ? 7.188 1.288 -4.096 1.00 65.06 190 GLY A C 1
ATOM 1425 O O . GLY A 1 190 ? 7.119 2.349 -3.459 1.00 65.06 190 GLY A O 1
ATOM 1426 N N . GLN A 1 191 ? 7.114 0.076 -3.545 1.00 66.94 191 GLN A N 1
ATOM 1427 C CA . GLN A 1 191 ? 6.868 -0.251 -2.138 1.00 66.94 191 GLN A CA 1
ATOM 1428 C C . GLN A 1 191 ? 7.761 -1.419 -1.699 1.00 66.94 191 GLN A C 1
ATOM 1430 O O . GLN A 1 191 ? 8.250 -2.178 -2.542 1.00 66.94 191 GLN A O 1
ATOM 1435 N N . GLY A 1 192 ? 8.024 -1.498 -0.392 1.00 62.94 192 GLY A N 1
ATOM 1436 C CA . GLY A 1 192 ? 9.062 -2.356 0.182 1.00 62.94 192 GLY A CA 1
ATOM 1437 C C . GLY A 1 192 ? 10.463 -2.051 -0.359 1.00 62.94 192 GLY A C 1
ATOM 1438 O O . GLY A 1 192 ? 10.651 -1.163 -1.199 1.00 62.94 192 GLY A O 1
ATOM 1439 N N . ASN A 1 193 ? 11.460 -2.811 0.091 1.00 73.38 193 ASN A N 1
ATOM 1440 C CA . ASN A 1 193 ? 12.838 -2.659 -0.384 1.00 73.38 193 ASN A CA 1
ATOM 1441 C C . ASN A 1 193 ? 12.946 -3.049 -1.868 1.00 73.38 193 ASN A C 1
ATOM 1443 O O . ASN A 1 193 ? 13.335 -2.237 -2.709 1.00 73.38 193 ASN A O 1
ATOM 1447 N N . SER A 1 194 ? 12.498 -4.260 -2.207 1.00 79.62 194 SER A N 1
ATOM 1448 C CA . SER A 1 194 ? 12.592 -4.842 -3.552 1.00 79.62 194 SER A CA 1
ATOM 1449 C C . SER A 1 194 ? 11.821 -4.041 -4.610 1.00 79.62 194 SER A C 1
ATOM 1451 O O . SER A 1 194 ? 12.339 -3.792 -5.699 1.00 79.62 194 SER A O 1
ATOM 1453 N N . GLY A 1 195 ? 10.607 -3.568 -4.297 1.00 77.81 195 GLY A N 1
ATOM 1454 C CA . GLY A 1 195 ? 9.821 -2.733 -5.213 1.00 77.81 195 GLY A CA 1
ATOM 1455 C C . GLY A 1 195 ? 10.345 -1.298 -5.330 1.00 77.81 195 GLY A C 1
ATOM 1456 O O . GLY A 1 195 ? 10.277 -0.722 -6.418 1.00 77.81 195 GLY A O 1
ATOM 1457 N N . THR A 1 196 ? 10.918 -0.731 -4.261 1.00 78.81 196 THR A N 1
ATOM 1458 C CA . THR A 1 196 ? 11.565 0.590 -4.318 1.00 78.81 196 THR A CA 1
ATOM 1459 C C . THR A 1 196 ? 12.838 0.536 -5.155 1.00 78.81 196 THR A C 1
ATOM 1461 O O . THR A 1 196 ? 12.929 1.285 -6.124 1.00 78.81 196 THR A O 1
ATOM 1464 N N . ILE A 1 197 ? 13.778 -0.377 -4.889 1.00 84.25 197 ILE A N 1
ATOM 1465 C CA . ILE A 1 197 ? 15.034 -0.464 -5.658 1.00 84.25 197 ILE A CA 1
ATOM 1466 C C . ILE A 1 197 ? 14.758 -0.768 -7.140 1.00 84.25 197 ILE A C 1
ATOM 1468 O O . ILE A 1 197 ? 15.371 -0.166 -8.021 1.00 84.25 197 ILE A O 1
ATOM 1472 N N . LEU A 1 198 ? 13.766 -1.615 -7.438 1.00 90.00 198 LEU A N 1
ATOM 1473 C CA . LEU A 1 198 ? 13.312 -1.837 -8.813 1.00 90.00 198 LEU A CA 1
ATOM 1474 C C . LEU A 1 198 ? 12.800 -0.547 -9.482 1.00 90.00 198 LEU A C 1
ATOM 1476 O O . LEU A 1 198 ? 13.051 -0.335 -10.668 1.00 90.00 198 LEU A O 1
ATOM 1480 N N . SER A 1 199 ? 12.124 0.344 -8.746 1.00 87.31 199 SER A N 1
ATOM 1481 C CA . SER A 1 199 ? 11.667 1.627 -9.297 1.00 87.31 199 SER A CA 1
ATOM 1482 C C . SER A 1 199 ? 12.830 2.554 -9.691 1.00 87.31 199 SER A C 1
ATOM 1484 O O . SER A 1 199 ? 12.767 3.183 -10.749 1.00 87.31 199 SER A O 1
ATOM 1486 N N . HIS A 1 200 ? 13.931 2.564 -8.923 1.00 88.31 200 HIS A N 1
ATOM 1487 C CA . HIS A 1 200 ? 15.136 3.345 -9.243 1.00 88.31 200 HIS A CA 1
ATOM 1488 C C . HIS A 1 200 ? 15.761 2.948 -10.585 1.00 88.31 200 HIS A C 1
ATOM 1490 O O . HIS A 1 200 ? 16.303 3.813 -11.273 1.00 88.31 200 HIS A O 1
ATOM 1496 N N . PHE A 1 201 ? 15.673 1.673 -10.981 1.00 94.00 201 PHE A N 1
ATOM 1497 C CA . PHE A 1 201 ? 16.198 1.202 -12.264 1.00 94.00 201 PHE A CA 1
ATOM 1498 C C . PHE A 1 201 ? 15.467 1.847 -13.450 1.00 94.00 201 PHE A C 1
ATOM 1500 O O . PHE A 1 201 ? 16.103 2.432 -14.325 1.00 94.00 201 PHE A O 1
ATOM 1507 N N . TYR A 1 202 ? 14.130 1.804 -13.467 1.00 94.12 202 TYR A N 1
ATOM 1508 C CA . TYR A 1 202 ? 13.346 2.405 -14.555 1.00 94.12 202 TYR A CA 1
ATOM 1509 C C . TYR A 1 202 ? 13.407 3.934 -14.553 1.00 94.12 202 TYR A C 1
ATOM 1511 O O . TYR A 1 202 ? 13.431 4.539 -15.623 1.00 94.12 202 TYR A O 1
ATOM 1519 N N . VAL A 1 203 ? 13.479 4.556 -13.372 1.00 88.31 203 VAL A N 1
ATOM 1520 C CA . VAL A 1 203 ? 13.744 5.994 -13.233 1.00 88.31 203 VAL A CA 1
ATOM 1521 C C . VAL A 1 203 ? 15.092 6.359 -13.855 1.00 88.31 203 VAL A C 1
ATOM 1523 O O . VAL A 1 203 ? 15.154 7.227 -14.722 1.00 88.31 203 VAL A O 1
ATOM 1526 N N . SER A 1 204 ? 16.156 5.648 -13.476 1.00 90.31 204 SER A N 1
ATOM 1527 C CA . SER A 1 204 ? 17.511 5.885 -13.985 1.00 90.31 204 SER A CA 1
ATOM 1528 C C . SER A 1 204 ? 17.597 5.667 -15.499 1.00 90.31 204 SER A C 1
ATOM 1530 O O . SER A 1 204 ? 18.284 6.425 -16.182 1.00 90.31 204 SER A O 1
ATOM 1532 N N . LEU A 1 205 ? 16.861 4.685 -16.036 1.00 92.62 205 LEU A N 1
ATOM 1533 C CA . LEU A 1 205 ? 16.750 4.436 -17.475 1.00 92.62 205 LEU A CA 1
ATOM 1534 C C . LEU A 1 205 ? 16.060 5.593 -18.210 1.00 92.62 205 LEU A C 1
ATOM 1536 O O . LEU A 1 205 ? 16.520 5.993 -19.276 1.00 92.62 205 LEU A O 1
ATOM 1540 N N . ALA A 1 206 ? 14.985 6.151 -17.647 1.00 90.81 206 ALA A N 1
ATOM 1541 C CA . ALA A 1 206 ? 14.295 7.302 -18.227 1.00 90.81 206 ALA A CA 1
ATOM 1542 C C . ALA A 1 206 ? 15.163 8.570 -18.211 1.00 90.81 206 ALA A C 1
ATOM 1544 O O . ALA A 1 206 ? 15.251 9.241 -19.239 1.00 90.81 206 ALA A O 1
ATOM 1545 N N . GLU A 1 207 ? 15.851 8.852 -17.095 1.00 86.38 207 GLU A N 1
ATOM 1546 C CA . GLU A 1 207 ? 16.831 9.945 -17.010 1.00 86.38 207 GLU A CA 1
ATOM 1547 C C . GLU A 1 207 ? 17.915 9.786 -18.097 1.00 86.38 207 GLU A C 1
ATOM 1549 O O . GLU A 1 207 ? 18.127 10.695 -18.888 1.00 86.38 207 GLU A O 1
ATOM 1554 N N . VAL A 1 208 ? 18.550 8.609 -18.207 1.00 90.06 208 VAL A N 1
ATOM 1555 C CA . VAL A 1 208 ? 19.627 8.357 -19.187 1.00 90.06 208 VAL A CA 1
ATOM 1556 C C . VAL A 1 208 ? 19.153 8.482 -20.642 1.00 90.06 208 VAL A C 1
ATOM 1558 O O . VAL A 1 208 ? 19.872 9.035 -21.472 1.00 90.06 208 VAL A O 1
ATOM 1561 N N . ILE A 1 209 ? 17.951 7.996 -20.975 1.00 89.19 209 ILE A N 1
ATOM 1562 C CA . ILE A 1 209 ? 17.389 8.146 -22.330 1.00 89.19 209 ILE A CA 1
ATOM 1563 C C . ILE A 1 209 ? 17.153 9.631 -22.660 1.00 89.19 209 ILE A C 1
ATOM 1565 O O . ILE A 1 209 ? 17.413 10.047 -23.791 1.00 89.19 209 ILE A O 1
ATOM 1569 N N . GLY A 1 210 ? 16.692 10.426 -21.687 1.00 84.38 210 GLY A N 1
ATOM 1570 C CA . GLY A 1 210 ? 16.484 11.867 -21.842 1.00 84.38 210 GLY A CA 1
ATOM 1571 C C . GLY A 1 210 ? 17.788 12.658 -21.976 1.00 84.38 210 GLY A C 1
ATOM 1572 O O . GLY A 1 210 ? 17.957 13.382 -22.957 1.00 84.38 210 GLY A O 1
ATOM 1573 N N . ASP A 1 211 ? 18.706 12.484 -21.021 1.00 79.88 211 ASP A N 1
ATOM 1574 C CA . ASP A 1 211 ? 19.951 13.255 -20.888 1.00 79.88 211 ASP A CA 1
ATOM 1575 C C . ASP A 1 211 ? 20.884 13.090 -22.101 1.00 79.88 211 ASP A C 1
ATOM 1577 O O . ASP A 1 211 ? 21.424 14.067 -22.623 1.00 79.88 211 ASP A O 1
ATOM 1581 N N . ASP A 1 212 ? 21.103 11.846 -22.539 1.00 68.38 212 ASP A N 1
ATOM 1582 C CA . ASP A 1 212 ? 22.204 11.507 -23.447 1.00 68.38 212 ASP A CA 1
ATOM 1583 C C . ASP A 1 212 ? 21.807 11.377 -24.926 1.00 68.38 212 ASP A C 1
ATOM 1585 O O . ASP A 1 212 ? 22.665 11.524 -25.798 1.00 68.38 212 ASP A O 1
ATOM 1589 N N . TYR A 1 213 ? 20.539 11.063 -25.225 1.00 62.44 213 TYR A N 1
ATOM 1590 C CA . TYR A 1 213 ? 20.119 10.651 -26.577 1.00 62.44 213 TYR A CA 1
ATOM 1591 C C . TYR A 1 213 ? 18.922 11.423 -27.139 1.00 62.44 213 TYR A C 1
ATOM 1593 O O . TYR A 1 213 ? 18.638 11.299 -28.331 1.00 62.44 213 TYR A O 1
ATOM 1601 N N . MET A 1 214 ? 18.203 12.202 -26.321 1.00 62.44 214 MET A N 1
ATOM 1602 C CA . MET A 1 214 ? 16.926 12.801 -26.723 1.00 62.44 214 MET A CA 1
ATOM 1603 C C . MET A 1 214 ? 16.733 14.251 -26.263 1.00 62.44 214 MET A C 1
ATOM 1605 O O . MET A 1 214 ? 15.672 14.628 -25.760 1.00 62.44 214 MET A O 1
ATOM 1609 N N . SER A 1 215 ? 17.698 15.117 -26.578 1.00 52.56 215 SER A N 1
ATOM 1610 C CA . SER A 1 215 ? 17.467 16.567 -26.645 1.00 52.56 215 SER A CA 1
ATOM 1611 C C . SER A 1 215 ? 16.667 16.954 -27.907 1.00 52.56 215 SER A C 1
ATOM 1613 O O . SER A 1 215 ? 17.144 17.694 -28.761 1.00 52.56 215 SER A O 1
ATOM 1615 N N . ILE A 1 216 ? 15.407 16.488 -27.948 1.00 51.19 216 ILE A N 1
ATOM 1616 C CA . ILE A 1 216 ? 14.347 16.775 -28.939 1.00 51.19 216 ILE A CA 1
ATOM 1617 C C . ILE A 1 216 ? 14.505 16.017 -30.292 1.00 51.19 216 ILE A C 1
ATOM 1619 O O . ILE A 1 216 ? 15.558 16.024 -30.916 1.00 51.19 216 ILE A O 1
ATOM 1623 N N . ASP A 1 217 ? 13.414 15.364 -30.734 1.00 50.41 217 ASP A N 1
ATOM 1624 C CA . ASP A 1 217 ? 13.142 14.770 -32.072 1.00 50.41 217 ASP A CA 1
ATOM 1625 C C . ASP A 1 217 ? 13.652 13.354 -32.491 1.00 50.41 217 ASP A C 1
ATOM 1627 O O . ASP A 1 217 ? 13.507 12.998 -33.662 1.00 50.41 217 ASP A O 1
ATOM 1631 N N . SER A 1 218 ? 14.132 12.465 -31.602 1.00 63.88 218 SER A N 1
ATOM 1632 C CA . SER A 1 218 ? 14.464 11.056 -31.978 1.00 63.88 218 SER A CA 1
ATOM 1633 C C . SER A 1 218 ? 13.606 9.977 -31.294 1.00 63.88 218 SER A C 1
ATOM 1635 O O . SER A 1 218 ? 14.032 9.379 -30.315 1.00 63.88 218 SER A O 1
ATOM 1637 N N . ASP A 1 219 ? 12.436 9.630 -31.841 1.00 82.62 219 ASP A N 1
ATOM 1638 C CA . ASP A 1 219 ? 11.479 8.675 -31.228 1.00 82.62 219 ASP A CA 1
ATOM 1639 C C . ASP A 1 219 ? 11.988 7.237 -30.948 1.00 82.62 219 ASP A C 1
ATOM 1641 O O . ASP A 1 219 ? 11.291 6.459 -30.291 1.00 82.62 219 ASP A O 1
ATOM 1645 N N . SER A 1 220 ? 13.188 6.862 -31.407 1.00 91.19 220 SER A N 1
ATOM 1646 C CA . SER A 1 220 ? 13.774 5.525 -31.215 1.00 91.19 220 SER A CA 1
ATOM 1647 C C . SER A 1 220 ? 15.286 5.560 -30.981 1.00 91.19 220 SER A C 1
ATOM 1649 O O . SER A 1 220 ? 15.966 6.470 -31.457 1.00 91.19 220 SER A O 1
ATOM 1651 N N . LEU A 1 221 ? 15.827 4.512 -30.352 1.00 92.19 221 LEU A N 1
ATOM 1652 C CA . LEU A 1 221 ? 17.267 4.241 -30.206 1.00 92.19 221 LEU A CA 1
ATOM 1653 C C . LEU A 1 221 ? 17.673 3.015 -31.035 1.00 92.19 221 LEU A C 1
ATOM 1655 O O . LEU A 1 221 ? 16.877 2.099 -31.198 1.00 92.19 221 LEU A O 1
ATOM 1659 N N . SER A 1 222 ? 18.903 2.938 -31.541 1.00 91.94 222 SER A N 1
ATOM 1660 C CA . SER A 1 222 ? 19.477 1.676 -32.038 1.00 91.94 222 SER A CA 1
ATOM 1661 C C . SER A 1 222 ? 19.760 0.700 -30.895 1.00 91.94 222 SER A C 1
ATOM 1663 O O . SER A 1 222 ? 19.823 1.091 -29.730 1.00 91.94 222 SER A O 1
ATOM 1665 N N . ILE A 1 223 ? 19.974 -0.577 -31.224 1.00 92.19 223 ILE A N 1
ATOM 1666 C CA . ILE A 1 223 ? 20.319 -1.607 -30.227 1.00 92.19 223 ILE A CA 1
ATOM 1667 C C . ILE A 1 223 ? 21.578 -1.230 -29.427 1.00 92.19 223 ILE A C 1
ATOM 1669 O O . ILE A 1 223 ? 21.583 -1.370 -28.207 1.00 92.19 223 ILE A O 1
ATOM 1673 N N . ASN A 1 224 ? 22.610 -0.691 -30.086 1.00 88.56 224 ASN A N 1
ATOM 1674 C CA . ASN A 1 224 ? 23.838 -0.244 -29.422 1.00 88.56 224 ASN A CA 1
ATOM 1675 C C . ASN A 1 224 ? 23.610 0.995 -28.535 1.00 88.56 224 ASN A C 1
ATOM 1677 O O . ASN A 1 224 ? 24.111 1.033 -27.415 1.00 88.56 224 ASN A O 1
ATOM 1681 N N . GLU A 1 225 ? 22.827 1.980 -28.993 1.00 90.81 225 GLU A N 1
ATOM 1682 C CA . GLU A 1 225 ? 22.453 3.149 -28.174 1.00 90.81 225 GLU A CA 1
ATOM 1683 C C . GLU A 1 225 ? 21.671 2.707 -26.924 1.00 90.81 225 GLU A C 1
ATOM 1685 O O . GLU A 1 225 ? 21.987 3.130 -25.816 1.00 90.81 225 GLU A O 1
ATOM 1690 N N . PHE A 1 226 ? 20.723 1.774 -27.064 1.00 92.81 226 PHE A N 1
ATOM 1691 C CA . PHE A 1 226 ? 19.973 1.228 -25.930 1.00 92.81 226 PHE A CA 1
ATOM 1692 C C . PHE A 1 226 ? 20.842 0.378 -24.984 1.00 92.81 226 PHE A C 1
ATOM 1694 O O . PHE A 1 226 ? 20.700 0.490 -23.768 1.00 92.81 226 PHE A O 1
ATOM 1701 N N . ALA A 1 227 ? 21.789 -0.415 -25.497 1.00 92.50 227 ALA A N 1
ATOM 1702 C CA . ALA A 1 227 ? 22.765 -1.134 -24.669 1.00 92.50 227 ALA A CA 1
ATOM 1703 C C . ALA A 1 227 ? 23.655 -0.170 -23.860 1.00 92.50 227 ALA A C 1
ATOM 1705 O O . ALA A 1 227 ? 23.931 -0.408 -22.682 1.00 92.50 227 ALA A O 1
ATOM 1706 N N . GLN A 1 228 ? 24.048 0.956 -24.462 1.00 90.38 228 GLN A N 1
ATOM 1707 C CA . GLN A 1 228 ? 24.776 2.017 -23.774 1.00 90.38 228 GLN A CA 1
ATOM 1708 C C . GLN A 1 228 ? 23.901 2.719 -22.714 1.00 90.38 228 GLN A C 1
ATOM 1710 O O . GLN A 1 228 ? 24.388 2.975 -21.610 1.00 90.38 228 GLN A O 1
ATOM 1715 N N . CYS A 1 229 ? 22.606 2.949 -22.984 1.00 92.88 229 CYS A N 1
ATOM 1716 C CA . CYS A 1 229 ? 21.646 3.421 -21.975 1.00 92.88 229 CYS A CA 1
ATOM 1717 C C . CYS A 1 229 ? 21.551 2.463 -20.782 1.00 92.88 229 CYS A C 1
ATOM 1719 O O . CYS A 1 229 ? 21.618 2.905 -19.635 1.00 92.88 229 CYS A O 1
ATOM 1721 N N . LEU A 1 230 ? 21.429 1.154 -21.033 1.00 94.19 230 LEU A N 1
ATOM 1722 C CA . LEU A 1 230 ? 21.400 0.137 -19.979 1.00 94.19 230 LEU A CA 1
ATOM 1723 C C . LEU A 1 230 ? 22.672 0.197 -19.128 1.00 94.19 230 LEU A C 1
ATOM 1725 O O . LEU A 1 230 ? 22.577 0.300 -17.909 1.00 94.19 230 LEU A O 1
ATOM 1729 N N . SER A 1 231 ? 23.858 0.229 -19.740 1.00 92.25 231 SER A N 1
ATOM 1730 C CA . SER A 1 231 ? 25.122 0.322 -18.996 1.00 92.25 231 SER A CA 1
ATOM 1731 C C . SER A 1 231 ? 25.219 1.567 -18.109 1.00 92.25 231 SER A C 1
ATOM 1733 O O . SER A 1 231 ? 25.588 1.453 -16.938 1.00 92.25 231 SER A O 1
ATOM 1735 N N . LYS A 1 232 ? 24.824 2.740 -18.619 1.00 91.88 232 LYS A N 1
ATOM 1736 C CA . LYS A 1 232 ? 24.769 3.978 -17.826 1.00 91.88 232 LYS A CA 1
ATOM 1737 C C . LYS A 1 232 ? 23.723 3.902 -16.705 1.00 91.88 232 LYS A C 1
ATOM 1739 O O . LYS A 1 232 ? 23.977 4.381 -15.604 1.00 91.88 232 LYS A O 1
ATOM 1744 N N . THR A 1 233 ? 22.590 3.243 -16.952 1.00 93.31 233 THR A N 1
ATOM 1745 C CA . THR A 1 233 ? 21.559 2.955 -15.938 1.00 93.31 233 THR A CA 1
ATOM 1746 C C . THR A 1 233 ? 22.130 2.093 -14.811 1.00 93.31 233 THR A C 1
ATOM 1748 O O . THR A 1 233 ? 21.999 2.446 -13.643 1.00 93.31 233 THR A O 1
ATOM 1751 N N . GLY A 1 234 ? 22.844 1.013 -15.145 1.00 91.94 234 GLY A N 1
ATOM 1752 C CA . GLY A 1 234 ? 23.534 0.166 -14.167 1.00 91.94 234 GLY A CA 1
ATOM 1753 C C . GLY A 1 234 ? 24.564 0.936 -13.333 1.00 91.94 234 GLY A C 1
ATOM 1754 O O . GLY A 1 234 ? 24.650 0.735 -12.125 1.00 91.94 234 GLY A O 1
ATOM 1755 N N . ALA A 1 235 ? 25.289 1.881 -13.939 1.00 89.94 235 ALA A N 1
ATOM 1756 C CA . ALA A 1 235 ? 26.229 2.740 -13.217 1.00 89.94 235 ALA A CA 1
ATOM 1757 C C . ALA A 1 235 ? 25.551 3.691 -12.207 1.00 89.94 235 ALA A C 1
ATOM 1759 O O . ALA A 1 235 ? 26.165 3.989 -11.180 1.00 89.94 235 ALA A O 1
ATOM 1760 N N . LYS A 1 236 ? 24.302 4.125 -12.460 1.00 88.81 236 LYS A N 1
ATOM 1761 C CA . LYS A 1 236 ? 23.473 4.904 -11.514 1.00 88.81 236 LYS A CA 1
ATOM 1762 C C . LYS A 1 236 ? 22.906 4.053 -10.363 1.00 88.81 236 LYS A C 1
ATOM 1764 O O . LYS A 1 236 ? 22.627 4.596 -9.301 1.00 88.81 236 LYS A O 1
ATOM 1769 N N . MET A 1 237 ? 22.773 2.728 -10.510 1.00 87.00 237 MET A N 1
ATOM 1770 C CA . MET A 1 237 ? 22.154 1.870 -9.476 1.00 87.00 237 MET A CA 1
ATOM 1771 C C . MET A 1 237 ? 22.911 1.833 -8.143 1.00 87.00 237 MET A C 1
ATOM 1773 O O . MET A 1 237 ? 22.293 1.618 -7.103 1.00 87.00 237 MET A O 1
ATOM 1777 N N . LYS A 1 238 ? 24.224 2.094 -8.139 1.00 78.94 238 LYS A N 1
ATOM 1778 C CA . LYS A 1 238 ? 25.008 2.246 -6.898 1.00 78.94 238 LYS A CA 1
ATOM 1779 C C . LYS A 1 238 ? 24.519 3.424 -6.033 1.00 78.94 238 LYS A C 1
ATOM 1781 O O . LYS A 1 238 ? 24.675 3.382 -4.822 1.00 78.94 238 LYS A O 1
ATOM 1786 N N . ASP A 1 239 ? 23.944 4.451 -6.666 1.00 74.19 239 ASP A N 1
ATOM 1787 C CA . ASP A 1 239 ? 23.464 5.686 -6.040 1.00 74.19 239 ASP A CA 1
ATOM 1788 C C . ASP A 1 239 ? 21.960 5.588 -5.688 1.00 74.19 239 ASP A C 1
ATOM 1790 O O . ASP A 1 239 ? 21.349 6.562 -5.253 1.00 74.19 239 ASP A O 1
ATOM 1794 N N . ALA A 1 240 ? 21.338 4.413 -5.881 1.00 67.06 240 ALA A N 1
ATOM 1795 C CA . ALA A 1 240 ? 19.931 4.175 -5.554 1.00 67.06 240 ALA A CA 1
ATOM 1796 C C . ALA A 1 240 ? 19.668 4.110 -4.038 1.00 67.06 240 ALA A C 1
ATOM 1798 O O . ALA A 1 240 ? 18.567 4.423 -3.594 1.00 67.06 240 ALA A O 1
ATOM 1799 N N . VAL A 1 241 ? 20.666 3.723 -3.242 1.00 69.75 241 VAL A N 1
ATOM 1800 C CA . VAL A 1 241 ? 20.607 3.671 -1.772 1.00 69.75 241 VAL A CA 1
ATOM 1801 C C . VAL A 1 241 ? 21.946 4.127 -1.193 1.00 69.75 241 VAL A C 1
ATOM 1803 O O . VAL A 1 241 ? 22.977 3.988 -1.844 1.00 69.75 241 VAL A O 1
ATOM 1806 N N . SER A 1 242 ? 21.958 4.636 0.040 1.00 62.72 242 SER A N 1
ATOM 1807 C CA . SER A 1 242 ? 23.178 5.172 0.668 1.00 62.72 242 SER A CA 1
ATOM 1808 C C . SER A 1 242 ? 24.272 4.119 0.903 1.00 62.72 242 SER A C 1
ATOM 1810 O O . SER A 1 242 ? 25.452 4.446 0.831 1.00 62.72 242 SER A O 1
ATOM 1812 N N . ASN A 1 243 ? 23.877 2.869 1.170 1.00 68.31 243 ASN A N 1
ATOM 1813 C CA . ASN A 1 243 ? 24.764 1.731 1.423 1.00 68.31 243 ASN A CA 1
ATOM 1814 C C . ASN A 1 243 ? 24.402 0.575 0.465 1.00 68.31 243 ASN A C 1
ATOM 1816 O O . ASN A 1 243 ? 23.615 -0.297 0.840 1.00 68.31 243 ASN A O 1
ATOM 1820 N N . PRO A 1 244 ? 24.889 0.575 -0.789 1.00 79.25 244 PRO A N 1
ATOM 1821 C CA . PRO A 1 244 ? 24.592 -0.488 -1.747 1.00 79.25 244 PRO A CA 1
ATOM 1822 C C . PRO A 1 244 ? 25.276 -1.799 -1.339 1.00 79.25 244 PRO A C 1
ATOM 1824 O O . PRO A 1 244 ? 26.475 -1.816 -1.066 1.00 79.25 244 PRO A O 1
ATOM 1827 N N . GLN A 1 245 ? 24.521 -2.899 -1.333 1.00 85.31 245 GLN A N 1
ATOM 1828 C CA . GLN A 1 245 ? 25.015 -4.221 -0.935 1.00 85.31 245 GLN A CA 1
ATOM 1829 C C . GLN A 1 245 ? 25.343 -5.110 -2.135 1.00 85.31 245 GLN A C 1
ATOM 1831 O O . GLN A 1 245 ? 24.549 -5.239 -3.073 1.00 85.31 245 GLN A O 1
ATOM 1836 N N . GLU A 1 246 ? 26.500 -5.765 -2.069 1.00 92.12 246 GLU A N 1
ATOM 1837 C CA . GLU A 1 246 ? 26.897 -6.806 -3.019 1.00 92.12 246 GLU A CA 1
ATOM 1838 C C . GLU A 1 246 ? 26.083 -8.086 -2.806 1.00 92.12 246 GLU A C 1
ATOM 1840 O O . GLU A 1 246 ? 25.737 -8.440 -1.683 1.00 92.12 246 GLU A O 1
ATOM 1845 N N . GLY A 1 247 ? 25.787 -8.796 -3.892 1.00 92.25 247 GLY A N 1
ATOM 1846 C CA . GLY A 1 247 ? 24.925 -9.977 -3.859 1.00 92.25 247 GLY A CA 1
ATOM 1847 C C . GLY A 1 247 ? 23.435 -9.653 -3.746 1.00 92.25 247 GLY A C 1
ATOM 1848 O O . GLY A 1 247 ? 22.679 -10.467 -3.230 1.00 92.25 247 GLY A O 1
ATOM 1849 N N . THR A 1 248 ? 23.010 -8.486 -4.236 1.00 93.56 248 THR A N 1
ATOM 1850 C CA . THR A 1 248 ? 21.599 -8.063 -4.266 1.00 93.56 248 THR A CA 1
ATOM 1851 C C . THR A 1 248 ? 21.177 -7.626 -5.670 1.00 93.56 248 THR A C 1
ATOM 1853 O O . THR A 1 248 ? 22.002 -7.506 -6.581 1.00 93.56 248 THR A O 1
ATOM 1856 N N . ILE A 1 249 ? 19.896 -7.288 -5.845 1.00 94.12 249 ILE A N 1
ATOM 1857 C CA . ILE A 1 249 ? 19.370 -6.595 -7.033 1.00 94.12 249 ILE A CA 1
ATOM 1858 C C . ILE A 1 249 ? 20.251 -5.416 -7.499 1.00 94.12 249 ILE A C 1
ATOM 1860 O O . ILE A 1 249 ? 20.336 -5.164 -8.703 1.00 94.12 249 ILE A O 1
ATOM 1864 N N . ILE A 1 250 ? 20.945 -4.714 -6.592 1.00 93.00 250 ILE A N 1
ATOM 1865 C CA . ILE A 1 250 ? 21.817 -3.581 -6.936 1.00 93.00 250 ILE A CA 1
ATOM 1866 C C . ILE A 1 250 ? 23.061 -4.055 -7.691 1.00 93.00 250 ILE A C 1
ATOM 1868 O O . ILE A 1 250 ? 23.318 -3.561 -8.788 1.00 93.00 250 ILE A O 1
ATOM 1872 N N . SER A 1 251 ? 23.812 -5.023 -7.155 1.00 94.69 251 SER A N 1
ATOM 1873 C CA . SER A 1 251 ? 25.012 -5.538 -7.828 1.00 94.69 251 SER A CA 1
ATOM 1874 C C . SER A 1 251 ? 24.651 -6.262 -9.124 1.00 94.69 251 SER A C 1
ATOM 1876 O O . SER A 1 251 ? 25.262 -6.005 -10.157 1.00 94.69 251 SER A O 1
ATOM 1878 N N . VAL A 1 252 ? 23.589 -7.076 -9.123 1.00 96.75 252 VAL A N 1
ATOM 1879 C CA . VAL A 1 252 ? 23.143 -7.814 -10.317 1.00 96.75 252 VAL A CA 1
ATOM 1880 C C . VAL A 1 252 ? 22.687 -6.871 -11.436 1.00 96.75 252 VAL A C 1
ATOM 1882 O O . VAL A 1 252 ? 23.062 -7.073 -12.593 1.00 96.75 252 VAL A O 1
ATOM 1885 N N . SER A 1 253 ? 21.929 -5.810 -11.132 1.00 95.69 253 SER A N 1
ATOM 1886 C CA . SER A 1 253 ? 21.520 -4.824 -12.148 1.00 95.69 253 SER A CA 1
ATOM 1887 C C . SER A 1 253 ? 22.678 -3.938 -12.619 1.00 95.69 253 SER A C 1
ATOM 1889 O O . SER A 1 253 ? 22.786 -3.682 -13.819 1.00 95.69 253 SER A O 1
ATOM 1891 N N . ARG A 1 254 ? 23.588 -3.532 -11.723 1.00 94.81 254 ARG A N 1
ATOM 1892 C CA . ARG A 1 254 ? 24.826 -2.810 -12.063 1.00 94.81 254 ARG A CA 1
ATOM 1893 C C . ARG A 1 254 ? 25.705 -3.625 -13.011 1.00 94.81 254 ARG A C 1
ATOM 1895 O O . ARG A 1 254 ? 26.022 -3.161 -14.107 1.00 94.81 254 ARG A O 1
ATOM 1902 N N . ASP A 1 255 ? 26.080 -4.833 -12.602 1.00 94.44 255 ASP A N 1
ATOM 1903 C CA . ASP A 1 255 ? 27.121 -5.625 -13.259 1.00 94.44 255 ASP A CA 1
ATOM 1904 C C . ASP A 1 255 ? 26.631 -6.267 -14.555 1.00 94.44 255 ASP A C 1
ATOM 1906 O O . ASP A 1 255 ? 27.395 -6.345 -15.521 1.00 94.44 255 ASP A O 1
ATOM 1910 N N . SER A 1 256 ? 25.354 -6.665 -14.629 1.00 94.38 256 SER A N 1
ATOM 1911 C CA . SER A 1 256 ? 24.782 -7.184 -15.877 1.00 94.38 256 SER A CA 1
ATOM 1912 C C . SER A 1 256 ? 24.660 -6.111 -16.957 1.00 94.38 256 SER A C 1
ATOM 1914 O O . SER A 1 256 ? 24.996 -6.357 -18.115 1.00 94.38 256 SER A O 1
ATOM 1916 N N . CYS A 1 257 ? 24.260 -4.897 -16.578 1.00 93.44 257 CYS A N 1
ATOM 1917 C CA . CYS A 1 257 ? 24.181 -3.766 -17.492 1.00 93.44 257 CYS A CA 1
ATOM 1918 C C . CYS A 1 257 ? 25.565 -3.236 -17.894 1.00 93.44 257 CYS A C 1
ATOM 1920 O O . CYS A 1 257 ? 25.771 -2.902 -19.058 1.00 93.44 257 CYS A O 1
ATOM 1922 N N . ALA A 1 258 ? 26.532 -3.174 -16.974 1.00 89.69 258 ALA A N 1
ATOM 1923 C CA . ALA A 1 258 ? 27.894 -2.740 -17.291 1.00 89.69 258 ALA A CA 1
ATOM 1924 C C . ALA A 1 258 ? 28.595 -3.688 -18.282 1.00 89.69 258 ALA A C 1
ATOM 1926 O O . ALA A 1 258 ? 29.281 -3.234 -19.194 1.00 89.69 258 ALA A O 1
ATOM 1927 N N . GLN A 1 259 ? 28.387 -5.002 -18.150 1.00 88.69 259 GLN A N 1
ATOM 1928 C CA . GLN A 1 259 ? 28.983 -5.998 -19.047 1.00 88.69 259 GLN A CA 1
ATOM 1929 C C . GLN A 1 259 ? 28.350 -6.044 -20.447 1.00 88.69 259 GLN A C 1
ATOM 1931 O O . GLN A 1 259 ? 29.017 -6.484 -21.383 1.00 88.69 259 GLN A O 1
ATOM 1936 N N . LEU A 1 260 ? 27.112 -5.563 -20.629 1.00 84.06 260 LEU A N 1
ATOM 1937 C CA . LEU A 1 260 ? 26.526 -5.397 -21.967 1.00 84.06 260 LEU A CA 1
ATOM 1938 C C . LEU A 1 260 ? 27.339 -4.431 -22.837 1.00 84.06 260 LEU A C 1
ATOM 1940 O O . LEU A 1 260 ? 27.536 -4.688 -24.023 1.00 84.06 260 LEU A O 1
ATOM 1944 N N . TRP A 1 261 ? 27.829 -3.336 -22.250 1.00 80.38 261 TRP A N 1
ATOM 1945 C CA . TRP A 1 261 ? 28.558 -2.291 -22.963 1.00 80.38 261 TRP A CA 1
ATOM 1946 C C . TRP A 1 261 ? 29.909 -2.001 -22.305 1.00 80.38 261 TRP A C 1
ATOM 1948 O O . TRP A 1 261 ? 30.075 -1.060 -21.529 1.00 80.38 261 TRP A O 1
ATOM 1958 N N . ASN A 1 262 ? 30.916 -2.795 -22.664 1.00 69.25 262 ASN A N 1
ATOM 1959 C CA . ASN A 1 262 ? 32.299 -2.472 -22.335 1.00 69.25 262 ASN A CA 1
ATOM 1960 C C . ASN A 1 262 ? 32.843 -1.432 -23.333 1.00 69.25 262 ASN A C 1
ATOM 1962 O O . ASN A 1 262 ? 32.942 -1.714 -24.525 1.00 69.25 262 ASN A O 1
ATOM 1966 N N . PHE A 1 263 ? 33.234 -0.249 -22.854 1.00 54.12 263 PHE A N 1
ATOM 1967 C CA . PHE A 1 263 ? 33.755 0.838 -23.696 1.00 54.12 263 PHE A CA 1
ATOM 1968 C C . PHE A 1 263 ? 34.997 0.454 -24.524 1.00 54.12 263 PHE A C 1
ATOM 1970 O O . PHE A 1 263 ? 35.148 0.954 -25.637 1.00 54.12 263 PHE A O 1
ATOM 1977 N N . ASP A 1 264 ? 35.847 -0.456 -24.035 1.00 53.69 264 ASP A N 1
ATOM 1978 C CA . ASP A 1 264 ? 37.055 -0.900 -24.752 1.00 53.69 264 ASP A CA 1
ATOM 1979 C C . ASP A 1 264 ? 36.755 -1.935 -25.853 1.00 53.69 264 ASP A C 1
ATOM 1981 O O . ASP A 1 264 ? 37.551 -2.135 -26.774 1.00 53.69 264 ASP A O 1
ATOM 1985 N N . LYS A 1 265 ? 35.616 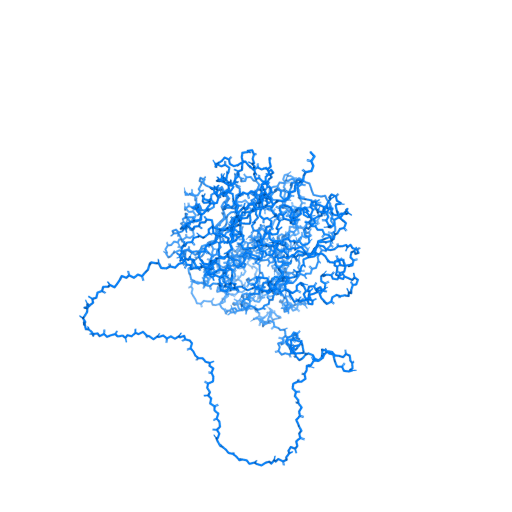-2.631 -25.743 1.00 57.38 265 LYS A N 1
ATOM 1986 C CA . LYS A 1 265 ? 35.134 -3.660 -26.675 1.00 57.38 265 LYS A CA 1
ATOM 1987 C C . LYS A 1 265 ? 33.602 -3.689 -26.642 1.00 57.38 265 LYS A C 1
ATOM 1989 O O . LYS A 1 265 ? 33.043 -4.566 -25.978 1.00 57.38 265 LYS A O 1
ATOM 1994 N N . PRO A 1 266 ? 32.912 -2.759 -27.326 1.00 56.56 266 PRO A N 1
ATOM 1995 C CA . PRO A 1 266 ? 31.460 -2.769 -27.347 1.00 56.56 266 PRO A CA 1
ATOM 1996 C C . PRO A 1 266 ? 30.970 -4.080 -27.961 1.00 56.56 266 PRO A C 1
ATOM 1998 O O . PRO A 1 266 ? 31.379 -4.464 -29.063 1.00 56.56 266 PRO A O 1
ATOM 2001 N N . SER A 1 267 ? 30.090 -4.764 -27.234 1.00 57.53 267 SER A N 1
ATOM 2002 C CA . SER A 1 267 ? 29.323 -5.893 -27.742 1.00 57.53 267 SER A CA 1
ATOM 2003 C C . SER A 1 267 ? 28.418 -5.368 -28.855 1.00 57.53 267 SER A C 1
ATOM 2005 O O . SER A 1 267 ? 27.344 -4.835 -28.591 1.00 57.53 267 SER A O 1
ATOM 2007 N N . ASN A 1 268 ? 28.874 -5.444 -30.107 1.00 64.06 268 ASN A N 1
ATOM 2008 C CA . ASN A 1 268 ? 28.066 -5.041 -31.255 1.00 64.06 268 ASN A CA 1
ATOM 2009 C C . ASN A 1 268 ? 26.907 -6.029 -31.409 1.00 64.06 268 ASN A C 1
ATOM 2011 O O . ASN A 1 268 ? 27.061 -7.086 -32.019 1.00 64.06 268 ASN A O 1
ATOM 2015 N N . HIS A 1 269 ? 25.761 -5.674 -30.838 1.00 78.19 269 HIS A N 1
ATOM 2016 C CA . HIS A 1 269 ? 24.524 -6.425 -30.969 1.00 78.19 269 HIS A CA 1
ATOM 2017 C C . HIS A 1 269 ? 23.823 -5.983 -32.254 1.00 78.19 269 HIS A C 1
ATOM 2019 O O . HIS A 1 269 ? 23.407 -4.833 -32.395 1.00 78.19 269 HIS A O 1
ATOM 2025 N N . SER A 1 270 ? 23.695 -6.901 -33.208 1.00 83.62 270 SER A N 1
ATOM 2026 C CA . SER A 1 270 ? 23.176 -6.602 -34.548 1.00 83.62 270 SER A CA 1
ATOM 2027 C C . SER A 1 270 ? 21.663 -6.373 -34.546 1.00 83.62 270 SER A C 1
ATOM 2029 O O . SER A 1 270 ? 21.131 -5.716 -35.438 1.00 83.62 270 SER A O 1
ATOM 2031 N N . ASN A 1 271 ? 20.966 -6.948 -33.563 1.00 92.94 271 ASN A N 1
ATOM 2032 C CA . ASN A 1 271 ? 19.512 -6.954 -33.440 1.00 92.94 271 ASN A CA 1
ATOM 2033 C C . ASN A 1 271 ? 19.069 -7.142 -31.974 1.00 92.94 271 ASN A C 1
ATOM 2035 O O . ASN A 1 271 ? 19.865 -7.484 -31.095 1.00 92.94 271 ASN A O 1
ATOM 2039 N N . LEU A 1 272 ? 17.776 -6.931 -31.716 1.00 94.69 272 LEU A N 1
ATOM 2040 C CA . LEU A 1 272 ? 17.167 -7.041 -30.388 1.00 94.69 272 LEU A CA 1
ATOM 2041 C C . LEU A 1 272 ? 17.340 -8.434 -29.760 1.00 94.69 272 LEU A C 1
ATOM 2043 O O . LEU A 1 272 ? 17.540 -8.537 -28.551 1.00 94.69 272 LEU A O 1
ATOM 2047 N N . LYS A 1 273 ? 17.282 -9.508 -30.557 1.00 93.56 273 LYS A N 1
ATOM 2048 C CA . LYS A 1 273 ? 17.403 -10.882 -30.045 1.00 93.56 273 LYS A CA 1
ATOM 2049 C C . LYS A 1 273 ? 18.803 -11.159 -29.488 1.00 93.56 273 LYS A C 1
ATOM 2051 O O . LYS A 1 273 ? 18.923 -11.723 -28.402 1.00 93.56 273 LYS A O 1
ATOM 2056 N N . GLU A 1 274 ? 19.851 -10.726 -30.189 1.00 93.62 274 GLU A N 1
ATOM 2057 C CA . GLU A 1 274 ? 21.243 -10.818 -29.722 1.00 93.62 274 GLU A CA 1
ATOM 2058 C C . GLU A 1 274 ? 21.463 -10.058 -28.409 1.00 93.62 274 GLU A C 1
ATOM 2060 O O . GLU A 1 274 ? 22.086 -10.599 -27.493 1.00 93.62 274 GLU A O 1
ATOM 2065 N N . LEU A 1 275 ? 20.913 -8.843 -28.292 1.00 94.88 275 LEU A N 1
ATOM 2066 C CA . LEU A 1 275 ? 20.990 -8.051 -27.061 1.00 94.88 275 LEU A CA 1
ATOM 2067 C C . LEU A 1 275 ? 20.297 -8.758 -25.887 1.00 94.88 275 LEU A C 1
ATOM 2069 O O . LEU A 1 275 ? 20.885 -8.890 -24.817 1.00 94.88 275 LEU A O 1
ATOM 2073 N N . LEU A 1 276 ? 19.063 -9.237 -26.078 1.00 95.44 276 LEU A N 1
ATOM 2074 C CA . LEU A 1 276 ? 18.290 -9.882 -25.012 1.00 95.44 276 LEU A CA 1
ATOM 2075 C C . LEU A 1 276 ? 18.900 -11.218 -24.566 1.00 95.44 276 LEU A C 1
ATOM 2077 O O . LEU A 1 276 ? 18.909 -11.507 -23.369 1.00 95.44 276 LEU A O 1
ATOM 2081 N N . HIS A 1 277 ? 19.454 -12.017 -25.487 1.00 94.81 277 HIS A N 1
ATOM 2082 C CA . HIS A 1 277 ? 20.195 -13.228 -25.118 1.00 94.81 277 HIS A CA 1
ATOM 2083 C C . HIS A 1 277 ? 21.431 -12.898 -24.279 1.00 94.81 277 HIS A C 1
ATOM 2085 O O . HIS A 1 277 ? 21.646 -13.542 -23.252 1.00 94.81 277 HIS A O 1
ATOM 2091 N N . ALA A 1 278 ? 22.225 -11.903 -24.692 1.00 94.50 278 ALA A N 1
ATOM 2092 C CA . ALA A 1 278 ? 23.409 -11.487 -23.949 1.00 94.50 278 ALA A CA 1
ATOM 2093 C C . ALA A 1 278 ? 23.038 -10.950 -22.561 1.00 94.50 278 ALA A C 1
ATOM 2095 O O . ALA A 1 278 ? 23.602 -11.403 -21.566 1.00 94.50 278 ALA A O 1
ATOM 2096 N N . TRP A 1 279 ? 22.042 -10.061 -22.476 1.00 95.44 279 TRP A N 1
ATOM 2097 C CA . TRP A 1 279 ? 21.611 -9.480 -21.205 1.00 95.44 279 TRP A CA 1
ATOM 2098 C C . TRP A 1 279 ? 21.119 -10.549 -20.235 1.00 95.44 279 TRP A C 1
ATOM 2100 O O . TRP A 1 279 ? 21.587 -10.602 -19.101 1.00 95.44 279 TRP A O 1
ATOM 2110 N N . ASN A 1 280 ? 20.240 -11.449 -20.692 1.00 96.31 280 ASN A N 1
ATOM 2111 C CA . ASN A 1 280 ? 19.728 -12.535 -19.863 1.00 96.31 280 ASN A CA 1
ATOM 2112 C C . ASN A 1 280 ? 20.850 -13.484 -19.412 1.00 96.31 280 ASN A C 1
ATOM 2114 O O . ASN A 1 280 ? 20.888 -13.862 -18.248 1.00 96.31 280 ASN A O 1
ATOM 2118 N N . ALA A 1 281 ? 21.782 -13.853 -20.298 1.00 95.81 281 ALA A N 1
ATOM 2119 C CA . ALA A 1 281 ? 22.889 -14.745 -19.948 1.00 95.81 281 ALA A CA 1
ATOM 2120 C C . ALA A 1 281 ? 23.822 -14.134 -18.888 1.00 95.81 281 ALA A C 1
ATOM 2122 O O . ALA A 1 281 ? 24.197 -14.815 -17.934 1.00 95.81 281 ALA A O 1
ATOM 2123 N N . ILE A 1 282 ? 24.158 -12.847 -19.022 1.00 96.19 282 ILE A N 1
ATOM 2124 C CA . ILE A 1 282 ? 24.978 -12.135 -18.037 1.00 96.19 282 ILE A CA 1
ATOM 2125 C C . ILE A 1 282 ? 24.199 -11.970 -16.725 1.00 96.19 282 ILE A C 1
ATOM 2127 O O . ILE A 1 282 ? 24.723 -12.295 -15.666 1.00 96.19 282 ILE A O 1
ATOM 2131 N N . ALA A 1 283 ? 22.940 -11.529 -16.770 1.00 96.62 283 ALA A N 1
ATOM 2132 C CA . ALA A 1 283 ? 22.132 -11.300 -15.573 1.00 96.62 283 ALA A CA 1
ATOM 2133 C C . ALA A 1 283 ? 21.875 -12.592 -14.772 1.00 96.62 283 ALA A C 1
ATOM 2135 O O . ALA A 1 283 ? 21.968 -12.579 -13.547 1.00 96.62 283 ALA A O 1
ATOM 2136 N N . GLN A 1 284 ? 21.657 -13.725 -15.450 1.00 97.12 284 GLN A N 1
ATOM 2137 C CA . GLN A 1 284 ? 21.631 -15.052 -14.823 1.00 97.12 284 GLN A CA 1
ATOM 2138 C C . GLN A 1 284 ? 22.987 -15.407 -14.186 1.00 97.12 284 GLN A C 1
ATOM 2140 O O . GLN A 1 284 ? 23.020 -15.912 -13.068 1.00 97.12 284 GLN A O 1
ATOM 2145 N N . SER A 1 285 ? 24.107 -15.115 -14.858 1.00 97.38 285 SER A N 1
ATOM 2146 C CA . SER A 1 285 ? 25.458 -15.351 -14.322 1.00 97.38 285 SER A CA 1
ATOM 2147 C C . SER A 1 285 ? 25.757 -14.515 -13.071 1.00 97.38 285 SER A C 1
ATOM 2149 O O . SER A 1 285 ? 26.356 -15.028 -12.132 1.00 97.38 285 SER A O 1
ATOM 2151 N N . GLU A 1 286 ? 25.313 -13.254 -13.015 1.00 97.50 286 GLU A N 1
ATOM 2152 C CA . GLU A 1 286 ? 25.439 -12.421 -11.810 1.00 97.50 286 GLU A CA 1
ATOM 2153 C C . GLU A 1 286 ? 24.514 -12.903 -10.682 1.00 97.50 286 GLU A C 1
ATOM 2155 O O . GLU A 1 286 ? 24.946 -12.986 -9.535 1.00 97.50 286 GLU A O 1
ATOM 2160 N N . LEU A 1 287 ? 23.279 -13.315 -10.996 1.00 97.62 287 LEU A N 1
ATOM 2161 C CA . LEU A 1 287 ? 22.350 -13.887 -10.015 1.00 97.62 287 LEU A CA 1
ATOM 2162 C C . LEU A 1 287 ? 22.920 -15.138 -9.327 1.00 97.62 287 LEU A C 1
ATOM 2164 O O . LEU A 1 287 ? 22.759 -15.304 -8.123 1.00 97.62 287 LEU A O 1
ATOM 2168 N N . GLN A 1 288 ? 23.634 -16.000 -10.056 1.00 97.56 288 GLN A N 1
ATOM 2169 C CA . GLN A 1 288 ? 24.277 -17.180 -9.461 1.00 97.56 288 GLN A CA 1
ATOM 2170 C C . GLN A 1 288 ? 25.452 -16.844 -8.523 1.00 97.56 288 GLN A C 1
ATOM 2172 O O . GLN A 1 288 ? 25.894 -17.724 -7.790 1.00 97.56 288 GLN A O 1
ATOM 2177 N N . LYS A 1 289 ? 25.951 -15.598 -8.501 1.00 97.31 289 LYS A N 1
ATOM 2178 C CA . LYS A 1 289 ? 26.995 -15.150 -7.559 1.00 97.31 289 LYS A CA 1
ATOM 2179 C C . LYS A 1 289 ? 26.429 -14.575 -6.264 1.00 97.31 289 LYS A C 1
ATOM 2181 O O . LYS A 1 289 ? 27.174 -14.482 -5.289 1.00 97.31 289 LYS A O 1
ATOM 2186 N N . THR A 1 290 ? 25.144 -14.207 -6.211 1.00 96.12 290 THR A N 1
ATOM 2187 C CA . THR A 1 290 ? 24.558 -13.615 -4.996 1.00 96.12 290 THR A CA 1
ATOM 2188 C C . THR A 1 290 ? 24.731 -14.482 -3.741 1.00 96.12 290 THR A C 1
ATOM 2190 O O . THR A 1 290 ? 25.027 -13.896 -2.699 1.00 96.12 290 THR A O 1
ATOM 2193 N N . PRO A 1 291 ? 24.658 -15.838 -3.794 1.00 93.62 291 PRO A N 1
ATOM 2194 C CA . PRO A 1 291 ? 24.897 -16.683 -2.623 1.00 93.62 291 PRO A CA 1
ATOM 2195 C C . PRO A 1 291 ? 26.279 -16.490 -1.991 1.00 93.62 291 PRO A C 1
ATOM 2197 O O . PRO A 1 291 ? 26.400 -16.497 -0.768 1.00 93.62 291 PRO A O 1
ATOM 2200 N N . ASP A 1 292 ? 27.304 -16.277 -2.823 1.00 94.06 292 ASP A N 1
ATOM 2201 C CA . ASP A 1 292 ? 28.689 -16.064 -2.399 1.00 94.06 292 ASP A CA 1
ATOM 2202 C C . ASP A 1 292 ? 28.983 -14.619 -1.977 1.00 94.06 292 ASP A C 1
ATOM 2204 O O . ASP A 1 292 ? 29.839 -14.395 -1.118 1.00 94.06 292 ASP A O 1
ATOM 2208 N N . GLN A 1 293 ? 28.319 -13.649 -2.613 1.00 94.62 293 GLN A N 1
ATOM 2209 C CA . GLN A 1 293 ? 28.593 -12.219 -2.455 1.00 94.62 293 GLN A CA 1
ATOM 2210 C C . GLN A 1 293 ? 27.963 -11.614 -1.195 1.00 94.62 293 GLN A C 1
ATOM 2212 O O . GLN A 1 293 ? 28.589 -10.760 -0.566 1.00 94.62 293 GLN A O 1
ATOM 2217 N N . LEU A 1 294 ? 26.746 -12.029 -0.825 1.00 90.94 294 LEU A N 1
ATOM 2218 C CA . LEU A 1 294 ? 25.999 -11.361 0.238 1.00 90.94 294 LEU A CA 1
ATOM 2219 C C . LEU A 1 294 ? 26.397 -11.864 1.631 1.00 90.94 294 LEU A C 1
ATOM 2221 O O . LEU A 1 294 ? 25.908 -12.891 2.111 1.00 90.94 294 LEU A O 1
ATOM 2225 N N . ILE A 1 295 ? 27.276 -11.109 2.292 1.00 88.88 295 ILE A N 1
ATOM 2226 C CA . ILE A 1 295 ? 27.825 -11.426 3.614 1.00 88.88 295 ILE A CA 1
ATOM 2227 C C . ILE A 1 295 ? 27.243 -10.472 4.664 1.00 88.88 295 ILE A C 1
ATOM 2229 O O . ILE A 1 295 ? 27.613 -9.302 4.723 1.00 88.88 295 ILE A O 1
ATOM 2233 N N . VAL A 1 296 ? 26.397 -10.997 5.550 1.00 80.75 296 VAL A N 1
ATOM 2234 C CA . VAL A 1 296 ? 25.815 -10.272 6.692 1.00 80.75 296 VAL A CA 1
ATOM 2235 C C . VAL A 1 296 ? 26.453 -10.810 7.969 1.00 80.75 296 VAL A C 1
ATOM 2237 O O . VAL A 1 296 ? 26.432 -12.016 8.208 1.00 80.75 296 VAL A O 1
ATOM 2240 N N . ASN A 1 297 ? 27.073 -9.949 8.780 1.00 82.69 297 ASN A N 1
ATOM 2241 C CA . ASN A 1 297 ? 27.741 -10.336 10.036 1.00 82.69 297 ASN A CA 1
ATOM 2242 C C . ASN A 1 297 ? 28.745 -11.505 9.904 1.00 82.69 297 ASN A C 1
ATOM 2244 O O . ASN A 1 297 ? 28.891 -12.337 10.799 1.00 82.69 297 ASN A O 1
ATOM 2248 N N . GLY A 1 298 ? 29.442 -11.584 8.764 1.00 83.00 298 GLY A N 1
ATOM 2249 C CA . GLY A 1 298 ? 30.387 -12.666 8.457 1.00 83.00 298 GLY A CA 1
ATOM 2250 C C . GLY A 1 298 ? 29.741 -13.979 7.992 1.00 83.00 298 GLY A C 1
ATOM 2251 O O . GLY A 1 298 ? 30.454 -14.955 7.768 1.00 83.00 298 GLY A O 1
ATOM 2252 N N . VAL A 1 299 ? 28.418 -14.015 7.815 1.00 80.12 299 VAL A N 1
ATOM 2253 C CA . VAL A 1 299 ? 27.655 -15.164 7.312 1.00 80.12 299 VAL A CA 1
ATOM 2254 C C . VAL A 1 299 ? 27.159 -14.872 5.899 1.00 80.12 299 VAL A C 1
ATOM 2256 O O . VAL A 1 299 ? 26.504 -13.862 5.658 1.00 80.12 299 VAL A O 1
ATOM 2259 N N . LYS A 1 300 ? 27.405 -15.792 4.963 1.00 88.50 300 LYS A N 1
ATOM 2260 C CA . LYS A 1 300 ? 26.734 -15.786 3.660 1.00 88.50 300 LYS A CA 1
ATOM 2261 C C . LYS A 1 300 ? 25.296 -16.276 3.821 1.00 88.50 300 LYS A C 1
ATOM 2263 O O . LYS A 1 300 ? 25.044 -17.483 3.864 1.00 88.50 300 LYS A O 1
ATOM 2268 N N . VAL A 1 301 ? 24.360 -15.348 3.992 1.00 81.19 301 VAL A N 1
ATOM 2269 C CA . VAL A 1 301 ? 22.970 -15.673 4.364 1.00 81.19 301 VAL A CA 1
ATOM 2270 C C . VAL A 1 301 ? 22.243 -16.456 3.268 1.00 81.19 301 VAL A C 1
ATOM 2272 O O . VAL A 1 301 ? 21.540 -17.418 3.566 1.00 81.19 301 VAL A O 1
ATOM 2275 N N . LEU A 1 302 ? 22.507 -16.112 2.006 1.00 76.44 302 LEU A N 1
ATOM 2276 C CA . LEU A 1 302 ? 21.934 -16.755 0.824 1.00 76.44 302 LEU A CA 1
ATOM 2277 C C . LEU A 1 302 ? 22.507 -18.166 0.583 1.00 76.44 302 LEU A C 1
ATOM 2279 O O . LEU A 1 302 ? 21.729 -19.107 0.436 1.00 76.44 302 LEU A O 1
ATOM 2283 N N . GLU A 1 303 ? 23.838 -18.359 0.647 1.00 86.06 303 GLU A N 1
ATOM 2284 C CA . GLU A 1 303 ? 24.449 -19.706 0.576 1.00 86.06 303 GLU A CA 1
ATOM 2285 C C . GLU A 1 303 ? 23.907 -20.618 1.688 1.00 86.06 303 GLU A C 1
ATOM 2287 O O . GLU A 1 303 ? 23.507 -21.750 1.420 1.00 86.06 303 GLU A O 1
ATOM 2292 N N . LYS A 1 304 ? 23.820 -20.113 2.928 1.00 73.69 304 LYS A N 1
ATOM 2293 C CA . LYS A 1 304 ? 23.294 -20.869 4.076 1.00 73.69 304 LYS A CA 1
ATOM 2294 C C . LYS A 1 304 ? 21.833 -21.300 3.884 1.00 73.69 304 LYS A C 1
ATOM 2296 O O . LYS A 1 304 ? 21.464 -22.381 4.337 1.00 73.69 304 LYS A O 1
ATOM 2301 N N . ALA A 1 305 ? 21.016 -20.464 3.246 1.00 70.56 305 ALA A N 1
ATOM 2302 C CA . ALA A 1 305 ? 19.618 -20.758 2.935 1.00 70.56 305 ALA A CA 1
ATOM 2303 C C . ALA A 1 305 ? 19.434 -21.587 1.646 1.00 70.56 305 ALA A C 1
ATOM 2305 O O . ALA A 1 305 ? 18.334 -22.067 1.384 1.00 70.56 305 ALA A O 1
ATOM 2306 N N . GLY A 1 306 ? 20.489 -21.781 0.844 1.00 83.00 306 GLY A N 1
ATOM 2307 C CA . GLY A 1 306 ? 20.427 -22.520 -0.420 1.00 83.00 306 GLY A CA 1
ATOM 2308 C C . GLY A 1 306 ? 19.661 -21.798 -1.535 1.00 83.00 306 GLY A C 1
ATOM 2309 O O . GLY A 1 306 ? 19.155 -22.456 -2.444 1.00 83.00 306 GLY A O 1
ATOM 2310 N N . VAL A 1 307 ? 19.559 -20.465 -1.471 1.00 86.56 307 VAL A N 1
ATOM 2311 C CA . VAL A 1 307 ? 18.792 -19.631 -2.415 1.00 86.56 307 VAL A CA 1
ATOM 2312 C C . VAL A 1 307 ? 19.632 -18.484 -2.987 1.00 86.56 307 VAL A C 1
ATOM 2314 O O . VAL A 1 307 ? 20.692 -18.147 -2.467 1.00 86.56 307 VAL A O 1
ATOM 2317 N N . VAL A 1 308 ? 19.149 -17.880 -4.074 1.00 92.81 308 VAL A N 1
ATOM 2318 C CA . VAL A 1 308 ? 19.665 -16.617 -4.636 1.00 92.81 308 VAL A CA 1
ATOM 2319 C C . VAL A 1 308 ? 18.883 -15.423 -4.075 1.00 92.81 308 VAL A C 1
ATOM 2321 O O . VAL A 1 308 ? 17.838 -15.615 -3.458 1.00 92.81 308 VAL A O 1
ATOM 2324 N N . ASP A 1 309 ? 19.361 -14.195 -4.299 1.00 95.69 309 ASP A N 1
ATOM 2325 C CA . ASP A 1 309 ? 18.655 -12.984 -3.862 1.00 95.69 309 ASP A CA 1
ATOM 2326 C C . ASP A 1 309 ? 17.281 -12.864 -4.542 1.00 95.69 309 ASP A C 1
ATOM 2328 O O . ASP A 1 309 ? 17.163 -12.954 -5.770 1.00 95.69 309 ASP A O 1
ATOM 2332 N N . SER A 1 310 ? 16.241 -12.643 -3.737 1.00 87.94 310 SER A N 1
ATOM 2333 C CA . SER A 1 310 ? 14.845 -12.575 -4.179 1.00 87.94 310 SER A CA 1
ATOM 2334 C C . SER A 1 310 ? 14.613 -11.377 -5.109 1.00 87.94 310 SER A C 1
ATOM 2336 O O . SER A 1 310 ? 14.023 -11.521 -6.183 1.00 87.94 310 SER A O 1
ATOM 2338 N N . GLY A 1 311 ? 15.145 -10.202 -4.757 1.00 92.69 311 GLY A N 1
ATOM 2339 C CA . GLY A 1 311 ? 15.047 -8.991 -5.572 1.00 92.69 311 GLY A CA 1
ATOM 2340 C C . GLY A 1 311 ? 15.772 -9.135 -6.913 1.00 92.69 311 GLY A C 1
ATOM 2341 O O . GLY A 1 311 ? 15.214 -8.821 -7.970 1.00 92.69 311 GLY A O 1
ATOM 2342 N N . ALA A 1 312 ? 17.000 -9.656 -6.897 1.00 96.75 312 ALA A N 1
ATOM 2343 C CA . ALA A 1 312 ? 17.776 -9.912 -8.103 1.00 96.75 312 ALA A CA 1
ATOM 2344 C C . ALA A 1 312 ? 17.090 -10.936 -9.013 1.00 96.75 312 ALA A C 1
ATOM 2346 O O . ALA A 1 312 ? 16.993 -10.700 -10.217 1.00 96.75 312 ALA A O 1
ATOM 2347 N N . ALA A 1 313 ? 16.556 -12.031 -8.462 1.00 97.06 313 ALA A N 1
ATOM 2348 C CA . ALA A 1 313 ? 15.802 -13.017 -9.232 1.00 97.06 313 ALA A CA 1
ATOM 2349 C C . ALA A 1 313 ? 14.597 -12.374 -9.937 1.00 97.06 313 ALA A C 1
ATOM 2351 O O . ALA A 1 313 ? 14.377 -12.619 -11.123 1.00 97.06 313 ALA A O 1
ATOM 2352 N N . GLY A 1 314 ? 13.874 -11.476 -9.258 1.00 96.31 314 GLY A N 1
ATOM 2353 C CA . GLY A 1 314 ? 12.785 -10.705 -9.861 1.00 96.31 314 GLY A CA 1
ATOM 2354 C C . GLY A 1 314 ? 13.251 -9.818 -11.021 1.00 96.31 314 GLY A C 1
ATOM 2355 O O . GLY A 1 314 ? 12.628 -9.815 -12.083 1.00 96.31 314 GLY A O 1
ATOM 2356 N N . PHE A 1 315 ? 14.383 -9.121 -10.872 1.00 97.81 315 PHE A N 1
ATOM 2357 C CA . PHE A 1 315 ? 14.981 -8.327 -11.954 1.00 97.81 315 PHE A CA 1
ATOM 2358 C C . PHE A 1 315 ? 15.379 -9.199 -13.158 1.00 97.81 315 PHE A C 1
ATOM 2360 O O . PHE A 1 315 ? 15.056 -8.862 -14.299 1.00 97.81 315 PHE A O 1
ATOM 2367 N N . VAL A 1 316 ? 15.999 -10.358 -12.919 1.00 98.31 316 VAL A N 1
ATOM 2368 C CA . VAL A 1 316 ? 16.338 -11.313 -13.985 1.00 98.31 316 VAL A CA 1
ATOM 2369 C C . VAL A 1 316 ? 15.080 -11.872 -14.657 1.00 98.31 316 VAL A C 1
ATOM 2371 O O . VAL A 1 316 ? 15.062 -12.001 -15.879 1.00 98.31 316 VAL A O 1
ATOM 2374 N N . TYR A 1 317 ? 13.992 -12.116 -13.921 1.00 97.19 317 TYR A N 1
ATOM 2375 C CA . TYR A 1 317 ? 12.711 -12.526 -14.505 1.00 97.19 317 TYR A CA 1
ATOM 2376 C C . TYR A 1 317 ? 12.071 -11.459 -15.399 1.00 97.19 317 TYR A C 1
ATOM 2378 O O . TYR A 1 317 ? 11.438 -11.819 -16.394 1.00 97.19 317 TYR A O 1
ATOM 2386 N N . CYS A 1 318 ? 12.291 -10.165 -15.145 1.00 96.81 318 CYS A N 1
ATOM 2387 C CA . CYS A 1 318 ? 11.904 -9.125 -16.101 1.00 96.81 318 CYS A CA 1
ATOM 2388 C C . CYS A 1 318 ? 12.647 -9.279 -17.443 1.00 96.81 318 CYS A C 1
ATOM 2390 O O . CYS A 1 318 ? 12.025 -9.193 -18.502 1.00 96.81 318 CYS A O 1
ATOM 2392 N N . ILE A 1 319 ? 13.956 -9.549 -17.413 1.00 97.69 319 ILE A N 1
ATOM 2393 C CA . ILE A 1 319 ? 14.784 -9.731 -18.621 1.00 97.69 319 ILE A CA 1
ATOM 2394 C C . ILE A 1 319 ? 14.432 -11.048 -19.332 1.00 97.69 319 ILE A C 1
ATOM 2396 O O . ILE A 1 319 ? 14.279 -11.079 -20.555 1.00 97.69 319 ILE A O 1
ATOM 2400 N N . GLU A 1 320 ? 14.225 -12.131 -18.580 1.00 95.50 320 GLU A N 1
ATOM 2401 C CA . GLU A 1 320 ? 13.790 -13.422 -19.120 1.00 95.50 320 GLU A CA 1
ATOM 2402 C C . GLU A 1 320 ? 12.436 -13.288 -19.838 1.00 95.50 320 GLU A C 1
ATOM 2404 O O . GLU A 1 320 ? 12.258 -13.836 -20.922 1.00 95.50 320 GLU A O 1
ATOM 2409 N N . GLY A 1 321 ? 11.495 -12.508 -19.291 1.00 92.69 321 GLY A N 1
ATOM 2410 C CA . GLY A 1 321 ? 10.204 -12.236 -19.930 1.00 92.69 321 GLY A CA 1
ATOM 2411 C C . GLY A 1 321 ? 10.327 -11.511 -21.271 1.00 92.69 321 GLY A C 1
ATOM 2412 O O . GLY A 1 321 ? 9.651 -11.879 -22.235 1.00 92.69 321 GLY A O 1
ATOM 2413 N N . MET A 1 322 ? 11.233 -10.532 -21.362 1.00 94.69 322 MET A N 1
ATOM 2414 C CA . MET A 1 322 ? 11.569 -9.855 -22.621 1.00 94.69 322 MET A CA 1
ATOM 2415 C C . MET A 1 322 ? 12.132 -10.838 -23.655 1.00 94.69 322 MET A C 1
ATOM 2417 O O . MET A 1 322 ? 11.690 -10.846 -24.805 1.00 94.69 322 MET A O 1
ATOM 2421 N N . LEU A 1 323 ? 13.073 -11.695 -23.244 1.00 94.75 323 LEU A N 1
ATOM 2422 C CA . LEU A 1 323 ? 13.685 -12.692 -24.121 1.00 94.75 323 LEU A CA 1
ATOM 2423 C C . LEU A 1 323 ? 12.673 -13.752 -24.582 1.00 94.75 323 LEU A C 1
ATOM 2425 O O . LEU A 1 323 ? 12.583 -14.032 -25.774 1.00 94.75 323 LEU A O 1
ATOM 2429 N N . LEU A 1 324 ? 11.865 -14.303 -23.674 1.00 90.31 324 LEU A N 1
ATOM 2430 C CA . LEU A 1 324 ? 10.828 -15.284 -24.005 1.00 90.31 324 LEU A CA 1
ATOM 2431 C C . LEU A 1 324 ? 9.808 -14.718 -25.005 1.00 90.31 324 LEU A C 1
ATOM 2433 O O . LEU A 1 324 ? 9.365 -15.445 -25.896 1.00 90.31 324 LEU A O 1
ATOM 2437 N N . ALA A 1 325 ? 9.457 -13.432 -24.907 1.00 88.44 325 ALA A N 1
ATOM 2438 C CA . ALA A 1 325 ? 8.604 -12.775 -25.896 1.00 88.44 325 ALA A CA 1
ATOM 2439 C C . ALA A 1 325 ? 9.308 -12.610 -27.255 1.00 88.44 325 ALA A C 1
ATOM 2441 O O . ALA A 1 325 ? 8.701 -12.887 -28.290 1.00 88.44 325 ALA A O 1
ATOM 2442 N N . ALA A 1 326 ? 10.594 -12.241 -27.261 1.00 90.12 326 ALA A N 1
ATOM 2443 C CA . ALA A 1 326 ? 11.414 -12.160 -28.473 1.00 90.12 326 ALA A CA 1
ATOM 2444 C C . ALA A 1 326 ? 11.619 -13.520 -29.172 1.00 90.12 326 ALA A C 1
ATOM 2446 O O . ALA A 1 326 ? 11.751 -13.588 -30.392 1.00 90.12 326 ALA A O 1
ATOM 2447 N N . GLU A 1 327 ? 11.603 -14.619 -28.416 1.00 88.44 327 GLU A N 1
ATOM 2448 C CA . GLU A 1 327 ? 11.643 -15.984 -28.949 1.00 88.44 327 GLU A CA 1
ATOM 2449 C C . GLU A 1 327 ? 10.263 -16.547 -29.343 1.00 88.44 327 GLU A C 1
ATOM 2451 O O . GLU A 1 327 ? 10.190 -17.663 -29.857 1.00 88.44 327 GLU A O 1
ATOM 2456 N N . GLY A 1 328 ? 9.162 -15.835 -29.066 1.00 82.88 328 GLY A N 1
ATOM 2457 C CA . GLY A 1 328 ? 7.799 -16.367 -29.210 1.00 82.88 328 GLY A CA 1
ATOM 2458 C C . GLY A 1 328 ? 7.460 -17.511 -28.237 1.00 82.88 328 GLY A C 1
ATOM 2459 O O . GLY A 1 328 ? 6.489 -18.232 -28.451 1.00 82.88 328 GLY A O 1
ATOM 2460 N N . LYS A 1 329 ? 8.258 -17.688 -27.174 1.00 79.38 329 LYS A N 1
ATOM 2461 C CA . LYS A 1 329 ? 8.142 -18.747 -26.154 1.00 79.38 329 LYS A CA 1
ATOM 2462 C C . LYS A 1 329 ? 7.542 -18.272 -24.828 1.00 79.38 329 LYS A C 1
ATOM 2464 O O . LYS A 1 329 ? 7.494 -19.049 -23.876 1.00 79.38 329 LYS A O 1
ATOM 2469 N N . LEU A 1 330 ? 7.090 -17.023 -24.724 1.00 70.06 330 LEU A N 1
ATOM 2470 C CA . LEU A 1 330 ? 6.320 -16.568 -23.566 1.00 70.06 330 LEU A CA 1
ATOM 2471 C C . LEU A 1 330 ? 4.927 -17.223 -23.631 1.00 70.06 330 LEU A C 1
ATOM 2473 O O . LEU A 1 330 ? 3.990 -16.676 -24.205 1.00 70.06 330 LEU A O 1
ATOM 2477 N N . LEU A 1 331 ? 4.840 -18.447 -23.100 1.00 50.34 331 LEU A N 1
ATOM 2478 C CA . LEU A 1 331 ? 3.797 -19.448 -23.384 1.00 50.34 331 LEU A CA 1
ATOM 2479 C C . LEU A 1 331 ? 2.350 -19.006 -23.093 1.00 50.34 331 LEU A C 1
ATOM 2481 O O . LEU A 1 331 ? 1.420 -19.622 -23.604 1.00 50.34 331 LEU A O 1
ATOM 2485 N N . GLU A 1 332 ? 2.161 -17.939 -22.315 1.00 46.09 332 GLU A N 1
ATOM 2486 C CA . GLU A 1 332 ? 0.856 -17.385 -21.924 1.00 46.09 332 GLU A CA 1
ATOM 2487 C C . GLU A 1 332 ? 0.848 -15.838 -22.007 1.00 46.09 332 GLU A C 1
ATOM 2489 O O . GLU A 1 332 ? 0.202 -15.167 -21.208 1.00 46.09 332 GLU A O 1
ATOM 2494 N N . ALA A 1 333 ? 1.599 -15.257 -22.961 1.00 38.16 333 ALA A N 1
ATOM 2495 C CA . ALA A 1 333 ? 2.021 -13.841 -23.009 1.00 38.16 333 ALA A CA 1
ATOM 2496 C C . ALA A 1 333 ? 0.960 -12.750 -22.755 1.00 38.16 333 ALA A C 1
ATOM 2498 O O . ALA A 1 333 ? 1.327 -11.643 -22.368 1.00 38.16 333 ALA A O 1
ATOM 2499 N N . PHE A 1 334 ? -0.326 -13.035 -22.962 1.00 48.06 334 PHE A N 1
ATOM 2500 C CA . PHE A 1 334 ? -1.415 -12.153 -22.551 1.00 48.06 334 PHE A CA 1
ATOM 2501 C C . PHE A 1 334 ? -2.598 -12.946 -22.002 1.00 48.06 334 PHE A C 1
ATOM 2503 O O . PHE A 1 334 ? -3.642 -13.065 -22.645 1.00 48.06 334 PHE A O 1
ATOM 2510 N N . ASP A 1 335 ? -2.461 -13.429 -20.768 1.00 43.44 335 ASP A N 1
ATOM 2511 C CA . ASP A 1 335 ? -3.630 -13.673 -19.930 1.00 43.44 335 ASP A CA 1
ATOM 2512 C C . ASP A 1 335 ? -4.452 -12.363 -19.828 1.00 43.44 335 ASP A C 1
ATOM 2514 O O . ASP A 1 335 ? -3.941 -11.355 -19.332 1.00 43.44 335 ASP A O 1
ATOM 2518 N N . PRO A 1 336 ? -5.733 -12.325 -20.244 1.00 38.88 336 PRO A N 1
ATOM 2519 C CA . PRO A 1 336 ? -6.607 -11.169 -20.020 1.00 38.88 336 PRO A CA 1
ATOM 2520 C C . PRO A 1 336 ? -6.829 -10.875 -18.531 1.00 38.88 336 PRO A C 1
ATOM 2522 O O . PRO A 1 336 ? -7.356 -9.822 -18.175 1.00 38.88 336 PRO A O 1
ATOM 2525 N N . ASN A 1 337 ? -6.467 -11.818 -17.658 1.00 42.00 337 ASN A N 1
ATOM 2526 C CA . ASN A 1 337 ? -6.478 -11.671 -16.213 1.00 42.00 337 ASN A CA 1
ATOM 2527 C C . ASN A 1 337 ? -5.136 -11.155 -15.642 1.00 42.00 337 ASN A C 1
ATOM 2529 O O . ASN A 1 337 ? -5.081 -10.889 -14.446 1.00 42.00 337 ASN A O 1
ATOM 2533 N N . LEU A 1 338 ? -4.102 -10.898 -16.464 1.00 43.97 338 LEU A N 1
ATOM 2534 C CA . LEU A 1 338 ? -2.792 -10.354 -16.045 1.00 43.97 338 LEU A CA 1
ATOM 2535 C C . LEU A 1 338 ? -2.904 -9.049 -15.223 1.00 43.97 338 LEU A C 1
ATOM 2537 O O . LEU A 1 338 ? -2.076 -8.772 -14.349 1.00 43.97 338 LEU A O 1
ATOM 2541 N N . PHE A 1 339 ? -3.957 -8.264 -15.474 1.00 43.53 339 PHE A N 1
ATOM 2542 C CA . PHE A 1 339 ? -4.280 -7.047 -14.722 1.00 43.53 339 PHE A CA 1
ATOM 2543 C C . PHE A 1 339 ? -5.464 -7.192 -13.763 1.00 43.53 339 PHE A C 1
ATOM 2545 O O . PHE A 1 339 ? -5.666 -6.309 -12.926 1.00 43.53 339 PHE A O 1
ATOM 2552 N N . LYS A 1 340 ? -6.206 -8.304 -13.808 1.00 37.50 340 LYS A N 1
ATOM 2553 C CA . LYS A 1 340 ? -7.335 -8.520 -12.901 1.00 37.50 340 LYS A CA 1
ATOM 2554 C C . LYS A 1 340 ? -6.867 -8.672 -11.460 1.00 37.50 340 LYS A C 1
ATOM 2556 O O . LYS A 1 340 ? -5.742 -9.072 -11.157 1.00 37.50 340 LYS A O 1
ATOM 2561 N N . THR A 1 341 ? -7.741 -8.283 -10.549 1.00 31.59 341 THR A N 1
ATOM 2562 C CA . THR A 1 341 ? -7.588 -8.458 -9.105 1.00 31.59 341 THR A CA 1
ATOM 2563 C C . THR A 1 341 ? -8.254 -9.775 -8.712 1.00 31.59 341 THR A C 1
ATOM 2565 O O . THR A 1 341 ? -9.476 -9.844 -8.598 1.00 31.59 341 THR A O 1
ATOM 2568 N N . GLY A 1 342 ? -7.459 -10.836 -8.569 1.00 27.09 342 GLY A N 1
ATOM 2569 C CA . GLY A 1 342 ? -7.931 -12.166 -8.184 1.00 27.09 342 GLY A CA 1
ATOM 2570 C C . GLY A 1 342 ? -6.759 -13.101 -7.888 1.00 27.09 342 GLY A C 1
ATOM 2571 O O . GLY A 1 342 ? -5.882 -13.279 -8.729 1.00 27.09 342 GLY A O 1
ATOM 2572 N N . VAL A 1 343 ? -6.732 -13.645 -6.673 1.00 26.72 343 VAL A N 1
ATOM 2573 C CA . VAL A 1 343 ? -5.631 -14.446 -6.111 1.00 26.72 343 VAL A CA 1
ATOM 2574 C C . VAL A 1 343 ? -5.587 -15.859 -6.709 1.00 26.72 343 VAL A C 1
ATOM 2576 O O . VAL A 1 343 ? -6.614 -16.420 -7.099 1.00 26.72 343 VAL A O 1
ATOM 2579 N N . ARG A 1 344 ? -4.397 -16.471 -6.709 1.00 23.88 344 ARG A N 1
ATOM 2580 C CA . ARG A 1 344 ? -4.244 -17.929 -6.662 1.00 23.88 344 ARG A CA 1
ATOM 2581 C C . ARG A 1 344 ? -3.307 -18.301 -5.509 1.00 23.88 344 ARG A C 1
ATOM 2583 O O . ARG A 1 344 ? -2.426 -17.525 -5.167 1.00 23.88 344 ARG A O 1
ATOM 2590 N N . ASN A 1 345 ? -3.584 -19.437 -4.876 1.00 28.16 345 ASN A N 1
ATOM 2591 C CA . ASN A 1 345 ? -3.078 -19.781 -3.546 1.00 28.16 345 ASN A CA 1
ATOM 2592 C C . ASN A 1 345 ? -1.618 -20.257 -3.553 1.00 28.16 345 ASN A C 1
ATOM 2594 O O . ASN A 1 345 ? -1.251 -21.070 -4.400 1.00 28.16 345 ASN A O 1
ATOM 2598 N N . ALA A 1 346 ? -0.886 -19.927 -2.488 1.00 23.16 346 ALA A N 1
ATOM 2599 C CA . ALA A 1 346 ? 0.286 -20.671 -2.039 1.00 23.16 346 ALA A CA 1
ATOM 2600 C C . ALA A 1 346 ? 0.102 -21.075 -0.564 1.00 23.16 346 ALA A C 1
ATOM 2602 O O . ALA A 1 346 ? 0.390 -20.308 0.347 1.00 23.16 346 ALA A O 1
ATOM 2603 N N . THR A 1 347 ? -0.417 -22.282 -0.333 1.00 24.62 347 THR A N 1
ATOM 2604 C CA . THR A 1 347 ? -0.407 -22.946 0.981 1.00 24.62 347 THR A CA 1
ATOM 2605 C C . THR A 1 347 ? 0.854 -23.797 1.107 1.00 24.62 347 THR A C 1
ATOM 2607 O O . THR A 1 347 ? 1.095 -24.633 0.233 1.00 24.62 347 THR A O 1
ATOM 2610 N N . GLY A 1 348 ? 1.609 -23.648 2.191 1.00 21.44 348 GLY A N 1
ATOM 2611 C CA . GLY A 1 348 ? 2.734 -24.522 2.525 1.00 21.44 348 GLY A CA 1
ATOM 2612 C C . GLY A 1 348 ? 3.395 -24.079 3.824 1.00 21.44 348 GLY A C 1
ATOM 2613 O O . GLY A 1 348 ? 3.723 -22.904 3.957 1.00 21.44 348 GLY A O 1
ATOM 2614 N N . ASP A 1 349 ? 3.534 -25.010 4.767 1.00 23.17 349 ASP A N 1
ATOM 2615 C CA . ASP A 1 349 ? 4.226 -24.802 6.039 1.00 23.17 349 ASP A CA 1
ATOM 2616 C C . ASP A 1 349 ? 5.701 -24.420 5.834 1.00 23.17 349 ASP A C 1
ATOM 2618 O O . ASP A 1 349 ? 6.352 -24.930 4.924 1.00 23.17 349 ASP A O 1
ATOM 2622 N N . ASP A 1 350 ? 6.238 -23.592 6.730 1.00 22.45 350 ASP A N 1
ATOM 2623 C CA . ASP A 1 350 ? 7.245 -24.073 7.684 1.00 22.45 350 ASP A CA 1
ATOM 2624 C C . ASP A 1 350 ? 7.313 -23.137 8.908 1.00 22.45 350 ASP A C 1
ATOM 2626 O O . ASP A 1 350 ? 7.196 -21.916 8.797 1.00 22.45 350 ASP A O 1
ATOM 2630 N N . ASN A 1 351 ? 7.446 -23.727 10.100 1.00 27.59 351 ASN A N 1
ATOM 2631 C CA . ASN A 1 351 ? 7.703 -22.989 11.343 1.00 27.59 351 ASN A CA 1
ATOM 2632 C C . ASN A 1 351 ? 9.209 -22.703 11.497 1.00 27.59 351 ASN A C 1
ATOM 2634 O O . ASN A 1 351 ? 10.035 -23.353 10.867 1.00 27.59 351 ASN A O 1
ATOM 2638 N N . ASP A 1 352 ? 9.529 -21.806 12.436 1.00 24.80 352 ASP A N 1
ATOM 2639 C CA . ASP A 1 352 ? 10.869 -21.430 12.924 1.00 24.80 352 ASP A CA 1
ATOM 2640 C C . ASP A 1 352 ? 11.608 -20.331 12.133 1.00 24.80 352 ASP A C 1
ATOM 2642 O O . ASP A 1 352 ? 12.533 -20.578 11.361 1.00 24.80 352 ASP A O 1
ATOM 2646 N N . LEU A 1 353 ? 11.296 -19.072 12.468 1.00 23.80 353 LEU A N 1
ATOM 2647 C CA . LEU A 1 353 ? 12.172 -17.922 12.227 1.00 23.80 353 LEU A CA 1
ATOM 2648 C C . LEU A 1 353 ? 12.507 -17.227 13.551 1.00 23.80 353 LEU A C 1
ATOM 2650 O O . LEU A 1 353 ? 11.624 -16.862 14.328 1.00 23.80 353 LEU A O 1
ATOM 2654 N N . ALA A 1 354 ? 13.803 -17.055 13.813 1.00 21.66 354 ALA A N 1
ATOM 2655 C CA . ALA A 1 354 ? 14.319 -16.444 15.030 1.00 21.66 354 ALA A CA 1
ATOM 2656 C C . ALA A 1 354 ? 15.459 -15.458 14.732 1.00 21.66 354 ALA A C 1
ATOM 2658 O O . ALA A 1 354 ? 16.416 -15.803 14.044 1.00 21.66 354 ALA A O 1
ATOM 2659 N N . MET A 1 355 ? 15.389 -14.305 15.406 1.00 22.81 355 MET A N 1
ATOM 2660 C CA . MET A 1 355 ? 16.424 -13.266 15.542 1.00 22.81 355 MET A CA 1
ATOM 2661 C C . MET A 1 355 ? 16.702 -12.375 14.315 1.00 22.81 355 MET A C 1
ATOM 2663 O O . MET A 1 355 ? 16.395 -12.700 13.175 1.00 22.81 355 MET A O 1
ATOM 2667 N N . ILE A 1 356 ? 17.205 -11.180 14.634 1.00 35.62 356 ILE A N 1
ATOM 2668 C CA . ILE A 1 356 ? 17.158 -9.923 13.869 1.00 35.62 356 ILE A CA 1
ATOM 2669 C C . ILE A 1 356 ? 18.548 -9.611 13.286 1.00 35.62 356 ILE A C 1
ATOM 2671 O O . ILE A 1 356 ? 19.517 -9.858 13.998 1.00 35.62 356 ILE A O 1
ATOM 2675 N N . GLU A 1 357 ? 18.648 -9.020 12.079 1.00 24.78 357 GLU A N 1
ATOM 2676 C CA . GLU A 1 357 ? 19.478 -7.815 11.806 1.00 24.78 357 GLU A CA 1
ATOM 2677 C C . GLU A 1 357 ? 19.406 -7.265 10.352 1.00 24.78 357 GLU A C 1
ATOM 2679 O O . GLU A 1 357 ? 19.674 -7.966 9.384 1.00 24.78 357 GLU A O 1
ATOM 2684 N N . ASP A 1 358 ? 19.107 -5.958 10.286 1.00 27.92 358 ASP A N 1
ATOM 2685 C CA . ASP A 1 358 ? 19.399 -4.913 9.277 1.00 27.92 358 ASP A CA 1
ATOM 2686 C C . ASP A 1 358 ? 18.838 -4.923 7.823 1.00 27.92 358 ASP A C 1
ATOM 2688 O O . ASP A 1 358 ? 19.290 -5.646 6.940 1.00 27.92 358 ASP A O 1
ATOM 2692 N N . HIS A 1 359 ? 17.980 -3.928 7.526 1.00 33.53 359 HIS A N 1
ATOM 2693 C CA . HIS A 1 359 ? 18.456 -2.748 6.775 1.00 33.53 359 HIS A CA 1
ATOM 2694 C C . HIS A 1 359 ? 17.682 -1.454 7.104 1.00 33.53 359 HIS A C 1
ATOM 2696 O O . HIS A 1 359 ? 16.610 -1.202 6.562 1.00 33.53 359 HIS A O 1
ATOM 2702 N N . ASN A 1 360 ? 18.237 -0.634 8.008 1.00 36.69 360 ASN A N 1
ATOM 2703 C CA . ASN A 1 360 ? 17.883 0.763 8.350 1.00 36.69 360 ASN A CA 1
ATOM 2704 C C . ASN A 1 360 ? 16.422 1.148 8.684 1.00 36.69 360 ASN A C 1
ATOM 2706 O O . ASN A 1 360 ? 16.188 2.276 9.117 1.00 36.69 360 ASN A O 1
ATOM 2710 N N . VAL A 1 361 ? 15.447 0.239 8.630 1.00 40.12 361 VAL A N 1
ATOM 2711 C CA . VAL A 1 361 ? 14.150 0.426 9.314 1.00 40.12 361 VAL A CA 1
ATOM 2712 C C . VAL A 1 361 ? 14.303 0.209 10.829 1.00 40.12 361 VAL A C 1
ATOM 2714 O O . VAL A 1 361 ? 13.492 0.709 11.601 1.00 40.12 361 VAL A O 1
ATOM 2717 N N . CYS A 1 362 ? 15.344 -0.496 11.291 1.00 39.16 362 CYS A N 1
ATOM 2718 C CA . CYS A 1 362 ? 15.501 -0.889 12.700 1.00 39.16 362 CYS A CA 1
ATOM 2719 C C . CYS A 1 362 ? 16.185 0.159 13.598 1.00 39.16 362 CYS A C 1
ATOM 2721 O O . CYS A 1 362 ? 15.729 0.346 14.728 1.00 39.16 362 CYS A O 1
ATOM 2723 N N . ASP A 1 363 ? 17.206 0.862 13.094 1.00 46.03 363 ASP A N 1
ATOM 2724 C CA . ASP A 1 363 ? 18.041 1.796 13.876 1.00 46.03 363 ASP A CA 1
ATOM 2725 C C . ASP A 1 363 ? 17.503 3.233 13.945 1.00 46.03 363 ASP A C 1
ATOM 2727 O O . ASP A 1 363 ? 17.995 4.048 14.730 1.00 46.03 363 ASP A O 1
ATOM 2731 N N . SER A 1 364 ? 16.465 3.563 13.168 1.00 60.84 364 SER A N 1
ATOM 2732 C CA . SER A 1 364 ? 15.841 4.879 13.287 1.00 60.84 364 SER A CA 1
ATOM 2733 C C . SER A 1 364 ? 15.213 5.054 14.670 1.00 60.84 364 SER A C 1
ATOM 2735 O O . SER A 1 364 ? 14.397 4.247 15.126 1.00 60.84 364 SER A O 1
ATOM 2737 N N . LYS A 1 365 ? 15.568 6.165 15.321 1.00 74.25 365 LYS A N 1
ATOM 2738 C CA . LYS A 1 365 ? 14.995 6.611 16.605 1.00 74.25 365 LYS A CA 1
ATOM 2739 C C . LYS A 1 365 ? 13.575 7.183 16.458 1.00 74.25 365 LYS A C 1
ATOM 2741 O O . LYS A 1 365 ? 12.991 7.638 17.443 1.00 74.25 365 LYS A O 1
ATOM 2746 N N . TYR A 1 366 ? 13.063 7.234 15.230 1.00 81.38 366 TYR A N 1
ATOM 2747 C CA . TYR A 1 366 ? 11.770 7.793 14.876 1.00 81.38 366 TYR A CA 1
ATOM 2748 C C . TYR A 1 366 ? 10.736 6.684 14.618 1.00 81.38 366 TYR A C 1
ATOM 2750 O O . TYR A 1 366 ? 11.065 5.593 14.159 1.00 81.38 366 TYR A O 1
ATOM 2758 N N . GLN A 1 367 ? 9.474 6.965 14.940 1.00 82.81 367 GLN A N 1
ATOM 2759 C CA . GLN A 1 367 ? 8.382 5.992 14.925 1.00 82.81 367 GLN A CA 1
ATOM 2760 C C . GLN A 1 367 ? 7.738 5.814 13.544 1.00 82.81 367 GLN A C 1
ATOM 2762 O O . GLN A 1 367 ? 7.247 4.721 13.253 1.00 82.81 367 GLN A O 1
ATOM 2767 N N . PHE A 1 368 ? 7.710 6.858 12.706 1.00 83.62 368 PHE A N 1
ATOM 2768 C CA . PHE A 1 368 ? 6.960 6.826 11.452 1.00 83.62 368 PHE A CA 1
ATOM 2769 C C . PHE A 1 368 ? 7.846 6.812 10.211 1.00 83.62 368 PHE A C 1
ATOM 2771 O O . PHE A 1 368 ? 8.627 7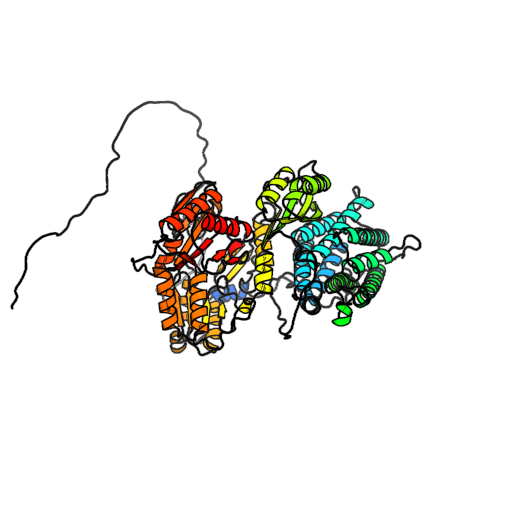.738 9.978 1.00 83.62 368 PHE A O 1
ATOM 2778 N N . CYS A 1 369 ? 7.611 5.825 9.348 1.00 81.69 369 CYS A N 1
ATOM 2779 C CA . CYS A 1 369 ? 8.041 5.860 7.958 1.00 81.69 369 CYS A CA 1
ATOM 2780 C C . CYS A 1 369 ? 7.089 6.773 7.184 1.00 81.69 369 CYS A C 1
ATOM 2782 O O . CYS A 1 369 ? 5.884 6.529 7.136 1.00 81.69 369 CYS A O 1
ATOM 2784 N N . THR A 1 370 ? 7.616 7.849 6.610 1.00 81.69 370 THR A N 1
ATOM 2785 C CA . THR A 1 370 ? 6.828 8.901 5.967 1.00 81.69 370 THR A CA 1
ATOM 2786 C C . THR A 1 370 ? 7.269 9.062 4.519 1.00 81.69 370 THR A C 1
ATOM 2788 O O . THR A 1 370 ? 8.434 9.339 4.256 1.00 81.69 370 THR A O 1
ATOM 2791 N N . GLU A 1 371 ? 6.352 8.924 3.560 1.00 82.00 371 GLU A N 1
ATOM 2792 C CA . GLU A 1 371 ? 6.635 9.174 2.142 1.00 82.00 371 GLU A CA 1
ATOM 2793 C C . GLU A 1 371 ? 5.735 10.271 1.566 1.00 82.00 371 GLU A C 1
ATOM 2795 O O . GLU A 1 371 ? 4.517 10.277 1.766 1.00 82.00 371 GLU A O 1
ATOM 2800 N N . ALA A 1 372 ? 6.332 11.140 0.754 1.00 80.94 372 ALA A N 1
ATOM 2801 C CA . ALA A 1 372 ? 5.641 12.080 -0.117 1.00 80.94 372 ALA A CA 1
ATOM 2802 C C . ALA A 1 372 ? 6.034 11.834 -1.580 1.00 80.94 372 ALA A C 1
ATOM 2804 O O . ALA A 1 372 ? 7.173 11.474 -1.869 1.00 80.94 372 ALA A O 1
ATOM 2805 N N . VAL A 1 373 ? 5.122 12.086 -2.521 1.00 80.19 373 VAL A N 1
ATOM 2806 C CA . VAL A 1 373 ? 5.485 12.331 -3.928 1.00 80.19 373 VAL A CA 1
ATOM 2807 C C . VAL A 1 373 ? 4.911 13.678 -4.330 1.00 80.19 373 VAL A C 1
ATOM 2809 O O . VAL A 1 373 ? 3.693 13.856 -4.305 1.00 80.19 373 VAL A O 1
ATOM 2812 N N . ILE A 1 374 ? 5.770 14.623 -4.697 1.00 85.00 374 ILE A N 1
ATOM 2813 C CA . ILE A 1 374 ? 5.380 15.980 -5.097 1.00 85.00 374 ILE A CA 1
ATOM 2814 C C . ILE A 1 374 ? 5.677 16.204 -6.579 1.00 85.00 374 ILE A C 1
ATOM 2816 O O . ILE A 1 374 ? 6.617 15.622 -7.116 1.00 85.00 374 ILE A O 1
ATOM 2820 N N . LEU A 1 375 ? 4.904 17.069 -7.234 1.00 84.25 375 LEU A N 1
ATOM 2821 C CA . LEU A 1 375 ? 5.358 17.710 -8.470 1.00 84.25 375 LEU A CA 1
ATOM 2822 C C . LEU A 1 375 ? 6.172 18.932 -8.091 1.00 84.25 375 LEU A C 1
ATOM 2824 O O . LEU A 1 375 ? 5.697 19.726 -7.281 1.00 84.25 375 LEU A O 1
ATOM 2828 N N . LEU A 1 376 ? 7.338 19.120 -8.692 1.00 87.31 376 LEU A N 1
ATOM 2829 C CA . LEU A 1 376 ? 8.114 20.330 -8.478 1.00 87.31 376 LEU A CA 1
ATOM 2830 C C . LEU A 1 376 ? 7.402 21.530 -9.103 1.00 87.31 376 LEU A C 1
ATOM 2832 O O . LEU A 1 376 ? 6.863 21.476 -10.210 1.00 87.31 376 LEU A O 1
ATOM 2836 N N . LYS A 1 377 ? 7.382 22.622 -8.348 1.00 90.06 377 LYS A N 1
ATOM 2837 C CA . LYS A 1 377 ? 6.938 23.935 -8.806 1.00 90.06 377 LYS A CA 1
ATOM 2838 C C . LYS A 1 377 ? 7.917 24.492 -9.845 1.00 90.06 377 LYS A C 1
ATOM 2840 O O . LYS A 1 377 ? 9.118 24.265 -9.745 1.00 90.06 377 LYS A O 1
ATOM 2845 N N . ASP A 1 378 ? 7.419 25.271 -10.803 1.00 85.94 378 ASP A N 1
ATOM 2846 C CA . ASP A 1 378 ? 8.250 25.897 -11.838 1.00 85.94 378 ASP A CA 1
ATOM 2847 C C . ASP A 1 378 ? 9.454 26.646 -11.231 1.00 85.94 378 ASP A C 1
ATOM 2849 O O . ASP A 1 378 ? 9.296 27.520 -10.374 1.00 85.94 378 ASP A O 1
ATOM 2853 N N . GLY A 1 379 ? 10.661 26.295 -11.687 1.00 85.19 379 GLY A N 1
ATOM 2854 C CA . GLY A 1 379 ? 11.927 26.848 -11.192 1.00 85.19 379 GLY A CA 1
ATOM 2855 C C . GLY A 1 379 ? 12.520 26.153 -9.959 1.00 85.19 379 GLY A C 1
ATOM 2856 O O . GLY A 1 379 ? 13.622 26.518 -9.563 1.00 85.19 379 GLY A O 1
ATOM 2857 N N . VAL A 1 380 ? 11.838 25.160 -9.377 1.00 89.06 380 VAL A N 1
ATOM 2858 C CA . VAL A 1 380 ? 12.365 24.286 -8.316 1.00 89.06 380 VAL A CA 1
ATOM 2859 C C . VAL A 1 380 ? 12.952 23.021 -8.941 1.00 89.06 380 VAL A C 1
ATOM 2861 O O . VAL A 1 380 ? 12.332 22.398 -9.798 1.00 89.06 380 VAL A O 1
ATOM 2864 N N . THR A 1 381 ? 14.137 22.618 -8.491 1.00 85.25 381 THR A N 1
ATOM 2865 C CA . THR A 1 381 ? 14.854 21.427 -8.961 1.00 85.25 381 THR A CA 1
ATOM 2866 C C . THR A 1 381 ? 14.874 20.316 -7.909 1.00 85.25 381 THR A C 1
ATOM 2868 O O . THR A 1 381 ? 14.667 20.547 -6.716 1.00 85.25 381 THR A O 1
ATOM 2871 N N . LYS A 1 382 ? 15.215 19.090 -8.336 1.00 81.88 382 LYS A N 1
ATOM 2872 C CA . LYS A 1 382 ? 15.510 17.953 -7.441 1.00 81.88 382 LYS A CA 1
ATOM 2873 C C . LYS A 1 382 ? 16.528 18.332 -6.355 1.00 81.88 382 LYS A C 1
ATOM 2875 O O . LYS A 1 382 ? 16.411 17.871 -5.224 1.00 81.88 382 LYS A O 1
ATOM 2880 N N . LYS A 1 383 ? 17.504 19.188 -6.692 1.00 81.62 383 LYS A N 1
ATOM 2881 C CA . LYS A 1 383 ? 18.535 19.648 -5.761 1.00 81.62 383 LYS A CA 1
ATOM 2882 C C . LYS A 1 383 ? 17.977 20.570 -4.679 1.00 81.62 383 LYS A C 1
ATOM 2884 O O . LYS A 1 383 ? 18.341 20.382 -3.529 1.00 81.62 383 LYS A O 1
ATOM 2889 N N . ASP A 1 384 ? 17.078 21.496 -5.001 1.00 87.38 384 ASP A N 1
ATOM 2890 C CA . ASP A 1 384 ? 16.515 22.410 -3.994 1.00 87.38 384 ASP A CA 1
ATOM 2891 C C . ASP A 1 384 ? 15.743 21.648 -2.900 1.00 87.38 384 ASP A C 1
ATOM 2893 O O . ASP A 1 384 ? 15.733 22.057 -1.741 1.00 87.38 384 ASP A O 1
ATOM 2897 N N . VAL A 1 385 ? 15.137 20.506 -3.253 1.00 84.75 385 VAL A N 1
ATOM 2898 C CA . VAL A 1 385 ? 14.481 19.607 -2.290 1.00 84.75 385 VAL A CA 1
ATOM 2899 C C . VAL A 1 385 ? 15.504 18.835 -1.445 1.00 84.75 385 VAL A C 1
ATOM 2901 O O . VAL A 1 385 ? 15.282 18.681 -0.248 1.00 84.75 385 VAL A O 1
ATOM 2904 N N . ILE A 1 386 ? 16.632 18.394 -2.021 1.00 81.62 386 ILE A N 1
ATOM 2905 C CA . ILE A 1 386 ? 17.751 17.791 -1.264 1.00 81.62 386 ILE A CA 1
ATOM 2906 C C . ILE A 1 386 ? 18.342 18.815 -0.284 1.00 81.62 386 ILE A C 1
ATOM 2908 O O . ILE A 1 386 ? 18.444 18.531 0.905 1.00 81.62 386 ILE A O 1
ATOM 2912 N N . ASP A 1 387 ? 18.656 20.023 -0.758 1.00 83.81 387 ASP A N 1
ATOM 2913 C CA . ASP A 1 387 ? 19.220 21.096 0.062 1.00 83.81 387 ASP A CA 1
ATOM 2914 C C . ASP A 1 387 ? 18.243 21.484 1.201 1.00 83.81 387 ASP A C 1
ATOM 2916 O O . ASP A 1 387 ? 18.674 21.711 2.334 1.00 83.81 387 ASP A O 1
ATOM 2920 N N . MET A 1 388 ? 16.922 21.487 0.953 1.00 88.12 388 MET A N 1
ATOM 2921 C CA . MET A 1 388 ? 15.894 21.648 1.998 1.00 88.12 388 MET A CA 1
ATOM 2922 C C . MET A 1 388 ? 15.913 20.504 3.012 1.00 88.12 388 MET A C 1
ATOM 2924 O O . MET A 1 388 ? 15.853 20.747 4.211 1.00 88.12 388 MET A O 1
ATOM 2928 N N . ILE A 1 389 ? 16.030 19.255 2.573 1.00 82.50 389 ILE A N 1
ATOM 2929 C CA . ILE A 1 389 ? 16.082 18.106 3.481 1.00 82.50 389 ILE A CA 1
ATOM 2930 C C . ILE A 1 389 ? 17.314 18.189 4.395 1.00 82.50 389 ILE A C 1
ATOM 2932 O O . ILE A 1 389 ? 17.182 18.101 5.619 1.00 82.50 389 ILE A O 1
ATOM 2936 N N . ASP A 1 390 ? 18.489 18.439 3.818 1.00 79.75 390 ASP A N 1
ATOM 2937 C CA . ASP A 1 390 ? 19.766 18.490 4.537 1.00 79.75 390 ASP A CA 1
ATOM 2938 C C . ASP A 1 390 ? 19.860 19.665 5.530 1.00 79.75 390 ASP A C 1
ATOM 2940 O O . ASP A 1 390 ? 20.647 19.614 6.485 1.00 79.75 390 ASP A O 1
ATOM 2944 N N . THR A 1 391 ? 19.063 20.722 5.329 1.00 83.81 391 THR A N 1
ATOM 2945 C CA . THR A 1 391 ? 19.060 21.932 6.170 1.00 83.81 391 THR A CA 1
ATOM 2946 C C . THR A 1 391 ? 17.856 22.033 7.106 1.00 83.81 391 THR A C 1
ATOM 2948 O O . THR A 1 391 ? 18.031 22.339 8.283 1.00 83.81 391 THR A O 1
ATOM 2951 N N . GLU A 1 392 ? 16.645 21.764 6.620 1.00 84.94 392 GLU A N 1
ATOM 2952 C CA . GLU A 1 392 ? 15.382 21.937 7.343 1.00 84.94 392 GLU A CA 1
ATOM 2953 C C . GLU A 1 392 ? 14.803 20.651 7.937 1.00 84.94 392 GLU A C 1
ATOM 2955 O O . GLU A 1 392 ? 14.001 20.749 8.872 1.00 84.94 392 GLU A O 1
ATOM 2960 N N . CYS A 1 393 ? 15.150 19.472 7.400 1.00 81.88 393 CYS A N 1
ATOM 2961 C CA . CYS A 1 393 ? 14.627 18.185 7.881 1.00 81.88 393 CYS A CA 1
ATOM 2962 C C . CYS A 1 393 ? 15.584 17.438 8.830 1.00 81.88 393 CYS A C 1
ATOM 2964 O O . CYS A 1 393 ? 15.169 16.500 9.512 1.00 81.88 393 CYS A O 1
ATOM 2966 N N . LYS A 1 394 ? 16.841 17.881 8.929 1.00 79.06 394 LYS A N 1
ATOM 2967 C CA . LYS A 1 394 ? 17.920 17.245 9.704 1.00 79.06 394 LYS A CA 1
ATOM 2968 C C . LYS A 1 394 ? 17.621 17.011 11.193 1.00 79.06 394 LYS A C 1
ATOM 2970 O O . LYS A 1 394 ? 18.111 16.044 11.771 1.00 79.06 394 LYS A O 1
ATOM 2975 N N . ASP A 1 395 ? 16.833 17.884 11.817 1.00 81.56 395 ASP A N 1
ATOM 2976 C CA . ASP A 1 395 ? 16.462 17.747 13.232 1.00 81.56 395 ASP A CA 1
ATOM 2977 C C . ASP A 1 395 ? 15.196 16.886 13.436 1.00 81.56 395 ASP A C 1
ATOM 2979 O O . ASP A 1 395 ? 14.969 16.348 14.525 1.00 81.56 395 ASP A O 1
ATOM 2983 N N . ILE A 1 396 ? 14.381 16.702 12.387 1.00 81.44 396 ILE A N 1
ATOM 2984 C CA . ILE A 1 396 ? 13.095 15.987 12.454 1.00 81.44 396 ILE A CA 1
ATOM 2985 C C . ILE A 1 396 ? 13.147 14.554 11.914 1.00 81.44 396 ILE A C 1
ATOM 2987 O O . ILE A 1 396 ? 12.212 13.805 12.194 1.00 81.44 396 ILE A O 1
ATOM 2991 N N . GLY A 1 397 ? 14.204 14.150 11.203 1.00 82.94 397 GLY A N 1
ATOM 2992 C CA . GLY A 1 397 ? 14.380 12.789 10.687 1.00 82.94 397 GLY A CA 1
ATOM 2993 C C . GLY A 1 397 ? 15.839 12.404 10.421 1.00 82.94 397 GLY A C 1
ATOM 2994 O O . GLY A 1 397 ? 16.722 13.253 10.491 1.00 82.94 397 GLY A O 1
ATOM 2995 N N . ASP A 1 398 ? 16.100 11.120 10.145 1.00 66.19 398 ASP A N 1
ATOM 2996 C CA . ASP A 1 398 ? 17.464 10.590 9.919 1.00 66.19 398 ASP A CA 1
ATOM 2997 C C . ASP A 1 398 ? 17.698 9.921 8.552 1.00 66.19 398 ASP A C 1
ATOM 2999 O O . ASP A 1 398 ? 18.780 10.056 7.984 1.00 66.19 398 ASP A O 1
ATOM 3003 N N . SER A 1 399 ? 16.704 9.220 8.011 1.00 59.75 399 SER A N 1
ATOM 3004 C CA . SER A 1 399 ? 16.866 8.357 6.837 1.00 59.75 399 SER A CA 1
ATOM 3005 C C . SER A 1 399 ? 16.107 8.932 5.651 1.00 59.75 399 SER A C 1
ATOM 3007 O O . SER A 1 399 ? 14.880 8.869 5.648 1.00 59.75 399 SER A O 1
ATOM 3009 N N . VAL A 1 400 ? 16.805 9.494 4.655 1.00 63.34 400 VAL A N 1
ATOM 3010 C CA . VAL A 1 400 ? 16.147 10.149 3.514 1.00 63.34 400 VAL A CA 1
ATOM 3011 C C . VAL A 1 400 ? 16.570 9.569 2.171 1.00 63.34 400 VAL A C 1
ATOM 3013 O O . VAL A 1 400 ? 17.734 9.636 1.785 1.00 63.34 400 VAL A O 1
ATOM 3016 N N . ALA A 1 401 ? 15.590 9.038 1.439 1.00 59.38 401 ALA A N 1
ATOM 3017 C CA . ALA A 1 401 ? 15.736 8.625 0.048 1.00 59.38 401 ALA A CA 1
ATOM 3018 C C . ALA A 1 401 ? 14.948 9.582 -0.854 1.00 59.38 401 ALA A C 1
ATOM 3020 O O . ALA A 1 401 ? 13.773 9.860 -0.595 1.00 59.38 401 ALA A O 1
ATOM 3021 N N . LEU A 1 402 ? 15.595 10.083 -1.911 1.00 66.06 402 LEU A N 1
ATOM 3022 C CA . LEU A 1 402 ? 15.010 11.061 -2.824 1.00 66.06 402 LEU A CA 1
ATOM 3023 C C . LEU A 1 402 ? 15.192 10.647 -4.285 1.00 66.06 402 LEU A C 1
ATOM 3025 O O . LEU A 1 402 ? 16.306 10.533 -4.798 1.00 66.06 402 LEU A O 1
ATOM 3029 N N . VAL A 1 403 ? 14.070 10.458 -4.974 1.00 66.94 403 VAL A N 1
ATOM 3030 C CA . VAL A 1 403 ? 14.015 9.878 -6.319 1.00 66.94 403 VAL A CA 1
ATOM 3031 C C . VAL A 1 403 ? 13.196 10.799 -7.212 1.00 66.94 403 VAL A C 1
ATOM 3033 O O . VAL A 1 403 ? 12.021 11.035 -6.944 1.00 66.94 403 VAL A O 1
ATOM 3036 N N . GLY A 1 404 ? 13.824 11.361 -8.243 1.00 74.75 404 GLY A N 1
ATOM 3037 C CA . GLY A 1 404 ? 13.164 12.250 -9.203 1.00 74.75 404 GLY A CA 1
ATOM 3038 C C . GLY A 1 404 ? 12.713 11.482 -10.441 1.00 74.75 404 GLY A C 1
ATOM 3039 O O . GLY A 1 404 ? 13.365 10.514 -10.802 1.00 74.75 404 GLY A O 1
ATOM 3040 N N . ALA A 1 405 ? 11.635 11.901 -11.097 1.00 70.12 405 ALA A N 1
ATOM 3041 C CA . ALA A 1 405 ? 11.242 11.407 -12.418 1.00 70.12 405 ALA A CA 1
ATOM 3042 C C . ALA A 1 405 ? 10.495 12.500 -13.203 1.00 70.12 405 ALA A C 1
ATOM 3044 O O . ALA A 1 405 ? 9.843 13.339 -12.581 1.00 70.12 405 ALA A O 1
ATOM 3045 N N . PRO A 1 406 ? 10.498 12.480 -14.546 1.00 68.88 406 PRO A N 1
ATOM 3046 C CA . PRO A 1 406 ? 9.646 13.368 -15.335 1.00 68.88 406 PRO A CA 1
ATOM 3047 C C . PRO A 1 406 ? 8.156 13.095 -15.077 1.00 68.88 406 PRO A C 1
ATOM 3049 O O . PRO A 1 406 ? 7.728 11.943 -14.976 1.00 68.88 406 PRO A O 1
ATOM 3052 N N . ALA A 1 407 ? 7.335 14.142 -15.002 1.00 67.12 407 ALA A N 1
ATOM 3053 C CA . ALA A 1 407 ? 5.902 14.022 -14.757 1.00 67.12 407 ALA A CA 1
ATOM 3054 C C . ALA A 1 407 ? 5.079 13.906 -16.050 1.00 67.12 407 ALA A C 1
ATOM 3056 O O . ALA A 1 407 ? 5.240 14.688 -16.987 1.00 67.12 407 ALA A O 1
ATOM 3057 N N . LYS A 1 408 ? 4.096 12.992 -16.058 1.00 67.06 408 LYS A N 1
ATOM 3058 C CA . LYS A 1 408 ? 3.131 12.815 -17.167 1.00 67.06 408 LYS A CA 1
ATOM 3059 C C . LYS A 1 408 ? 2.373 14.095 -17.531 1.00 67.06 408 LYS A C 1
ATOM 3061 O O . LYS A 1 408 ? 2.005 14.303 -18.681 1.00 67.06 408 LYS A O 1
ATOM 3066 N N . GLU A 1 409 ? 2.132 14.940 -16.533 1.00 63.47 409 GLU A N 1
ATOM 3067 C CA . GLU A 1 409 ? 1.423 16.221 -16.626 1.00 63.47 409 GLU A CA 1
ATOM 3068 C C . GLU A 1 409 ? 2.378 17.435 -16.705 1.00 63.47 409 GLU A C 1
ATOM 3070 O O . GLU A 1 409 ? 1.989 18.556 -16.372 1.00 63.47 409 GLU A O 1
ATOM 3075 N N . GLY A 1 410 ? 3.622 17.2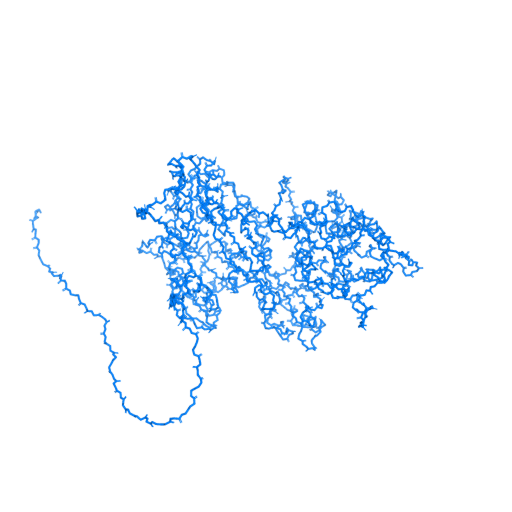03 -17.148 1.00 67.44 410 GLY A N 1
ATOM 3076 C CA . GLY A 1 410 ? 4.660 18.213 -17.371 1.00 67.44 410 GLY A CA 1
ATOM 3077 C C . GLY A 1 410 ? 5.389 18.659 -16.099 1.00 67.44 410 GLY A C 1
ATOM 3078 O O . GLY A 1 410 ? 4.788 18.747 -15.026 1.00 67.44 410 GLY A O 1
ATOM 3079 N N . GLY A 1 411 ? 6.679 18.975 -16.244 1.00 76.56 411 GLY A N 1
ATOM 3080 C CA . GLY A 1 411 ? 7.598 19.252 -15.134 1.00 76.56 411 GLY A CA 1
ATOM 3081 C C . GLY A 1 411 ? 8.199 17.978 -14.536 1.00 76.56 411 GLY A C 1
ATOM 3082 O O . GLY A 1 411 ? 7.993 16.883 -15.060 1.00 76.56 411 GLY A O 1
ATOM 3083 N N . ASP A 1 412 ? 8.921 18.126 -13.430 1.00 80.94 412 ASP A N 1
ATOM 3084 C CA . ASP A 1 412 ? 9.515 17.013 -12.686 1.00 80.94 412 ASP A CA 1
ATOM 3085 C C . ASP A 1 412 ? 8.663 16.642 -11.469 1.00 80.94 412 ASP A C 1
ATOM 3087 O O . ASP A 1 412 ? 7.969 17.476 -10.885 1.00 80.94 412 ASP A O 1
ATOM 3091 N N . MET A 1 413 ? 8.739 15.383 -11.051 1.00 81.44 413 MET A N 1
ATOM 3092 C CA . MET A 1 413 ? 8.210 14.900 -9.781 1.00 81.44 413 MET A CA 1
ATOM 3093 C C . MET A 1 413 ? 9.323 14.310 -8.923 1.00 81.44 413 MET A C 1
ATOM 3095 O O . MET A 1 413 ? 10.330 13.832 -9.440 1.00 81.44 413 MET A O 1
ATOM 3099 N N . VAL A 1 414 ? 9.132 14.311 -7.608 1.00 81.44 414 VAL A N 1
ATOM 3100 C CA . VAL A 1 414 ? 10.085 13.749 -6.649 1.00 81.44 414 VAL A CA 1
ATOM 3101 C C . VAL A 1 414 ? 9.339 12.915 -5.612 1.00 81.44 414 VAL A C 1
ATOM 3103 O O . VAL A 1 414 ? 8.419 13.423 -4.972 1.00 81.44 414 VAL A O 1
ATOM 3106 N N . LYS A 1 415 ? 9.751 11.654 -5.422 1.00 81.19 415 LYS A N 1
ATOM 3107 C CA . LYS A 1 415 ? 9.461 10.859 -4.220 1.00 81.19 415 LYS A CA 1
ATOM 3108 C C . LYS A 1 415 ? 10.491 11.208 -3.156 1.00 81.19 415 LYS A C 1
ATOM 3110 O O . LYS A 1 415 ? 11.688 11.131 -3.420 1.00 81.19 415 LYS A O 1
ATOM 3115 N N . ILE A 1 416 ? 10.014 11.547 -1.967 1.00 81.75 416 ILE A N 1
ATOM 3116 C CA . ILE A 1 416 ? 10.813 11.732 -0.761 1.00 81.75 416 ILE A CA 1
ATOM 3117 C C . ILE A 1 416 ? 10.322 10.715 0.266 1.00 81.75 416 ILE A C 1
ATOM 3119 O O . ILE A 1 416 ? 9.118 10.575 0.476 1.00 81.75 416 ILE A O 1
ATOM 3123 N N . HIS A 1 417 ? 11.250 10.024 0.909 1.00 80.62 417 HIS A N 1
ATOM 3124 C CA . HIS A 1 417 ? 11.015 9.173 2.071 1.00 80.62 417 HIS A CA 1
ATOM 3125 C C . HIS A 1 417 ? 11.767 9.775 3.263 1.00 80.62 417 HIS A C 1
ATOM 3127 O O . HIS A 1 417 ? 12.898 10.209 3.078 1.00 80.62 417 HIS A O 1
ATOM 3133 N N . ILE A 1 418 ? 11.179 9.796 4.460 1.00 81.12 418 ILE A N 1
ATOM 3134 C CA . ILE A 1 418 ? 11.843 10.178 5.713 1.00 81.12 418 ILE A CA 1
ATOM 3135 C C . ILE A 1 418 ? 11.336 9.327 6.886 1.00 81.12 418 ILE A C 1
ATOM 3137 O O . ILE A 1 418 ? 10.136 9.075 7.003 1.00 81.12 418 ILE A O 1
ATOM 3141 N N . HIS A 1 419 ? 12.221 8.929 7.798 1.00 85.38 419 HIS A N 1
ATOM 3142 C CA . HIS A 1 419 ? 11.814 8.464 9.129 1.00 85.38 419 HIS A CA 1
ATOM 3143 C C . HIS A 1 419 ? 11.679 9.668 10.074 1.00 85.38 419 HIS A C 1
ATOM 3145 O O . HIS A 1 419 ? 12.644 10.407 10.251 1.00 85.38 419 HIS A O 1
ATOM 3151 N N . THR A 1 420 ? 10.501 9.900 10.666 1.00 87.62 420 THR A N 1
ATOM 3152 C CA . THR A 1 420 ? 10.239 11.069 11.532 1.00 87.62 420 THR A CA 1
ATOM 3153 C C . THR A 1 420 ? 9.202 10.786 12.627 1.00 87.62 420 THR A C 1
ATOM 3155 O O . THR A 1 420 ? 8.405 9.859 12.529 1.00 87.62 420 THR A O 1
ATOM 3158 N N . ASN A 1 421 ? 9.205 11.595 13.693 1.00 87.81 421 ASN A N 1
ATOM 3159 C CA . ASN A 1 421 ? 8.133 11.632 14.699 1.00 87.81 421 ASN A CA 1
ATOM 3160 C C . ASN A 1 421 ? 7.082 12.715 14.399 1.00 87.81 421 ASN A C 1
ATOM 3162 O O . ASN A 1 421 ? 6.036 12.729 15.040 1.00 87.81 421 ASN A O 1
ATOM 3166 N N . ASN A 1 422 ? 7.337 13.603 13.427 1.00 87.75 422 ASN A N 1
ATOM 3167 C CA . ASN A 1 422 ? 6.457 14.718 13.068 1.00 87.75 422 ASN A CA 1
ATOM 3168 C C . ASN A 1 422 ? 6.132 14.722 11.555 1.00 87.75 422 ASN A C 1
ATOM 3170 O O . ASN A 1 422 ? 6.535 15.657 10.857 1.00 87.75 422 ASN A O 1
ATOM 3174 N N . PRO A 1 423 ? 5.394 13.727 11.012 1.00 88.50 423 PRO A N 1
ATOM 3175 C CA . PRO A 1 423 ? 5.121 13.645 9.572 1.00 88.50 423 PRO A CA 1
ATOM 3176 C C . PRO A 1 423 ? 4.472 14.907 8.998 1.00 88.50 423 PRO A C 1
ATOM 3178 O O . PRO A 1 423 ? 4.798 15.321 7.889 1.00 88.50 423 PRO A O 1
ATOM 3181 N N . GLN A 1 424 ? 3.606 15.572 9.772 1.00 86.00 424 GLN A N 1
ATOM 3182 C CA . GLN A 1 424 ? 2.960 16.810 9.337 1.00 86.00 424 GLN A CA 1
ATOM 3183 C C . GLN A 1 424 ? 3.934 17.985 9.153 1.00 86.00 424 GLN A C 1
ATOM 3185 O O . GLN A 1 424 ? 3.732 18.759 8.226 1.00 86.00 424 GLN A O 1
ATOM 3190 N N . ASP A 1 425 ? 4.989 18.107 9.966 1.00 88.62 425 ASP A N 1
ATOM 3191 C CA . ASP A 1 425 ? 5.998 19.172 9.808 1.00 88.62 425 ASP A CA 1
ATOM 3192 C C . ASP A 1 425 ? 6.845 18.934 8.549 1.00 88.62 425 ASP A C 1
ATOM 3194 O O . ASP A 1 425 ? 7.036 19.837 7.738 1.00 88.62 425 ASP A O 1
ATOM 3198 N N . PHE A 1 426 ? 7.246 17.682 8.304 1.00 89.81 426 PHE A N 1
ATOM 3199 C CA . PHE A 1 426 ? 7.875 17.282 7.042 1.00 89.81 426 PHE A CA 1
ATOM 3200 C C . PHE A 1 426 ? 6.984 17.587 5.827 1.00 89.81 426 PHE A C 1
ATOM 3202 O O . PHE A 1 426 ? 7.441 18.175 4.844 1.00 89.81 426 PHE A O 1
ATOM 3209 N N . PHE A 1 427 ? 5.695 17.242 5.896 1.00 87.69 427 PHE A N 1
ATOM 3210 C CA . PHE A 1 427 ? 4.748 17.598 4.846 1.00 87.69 427 PHE A CA 1
ATOM 3211 C C . PHE A 1 427 ? 4.615 19.115 4.703 1.00 87.69 427 PHE A C 1
ATOM 3213 O O . PHE A 1 427 ? 4.632 19.599 3.579 1.00 87.69 427 PHE A O 1
ATOM 3220 N N . ASP A 1 428 ? 4.525 19.892 5.779 1.00 88.31 428 ASP A N 1
ATOM 3221 C CA . ASP A 1 428 ? 4.388 21.349 5.695 1.00 88.31 428 ASP A CA 1
ATOM 3222 C C . ASP A 1 428 ? 5.636 22.021 5.090 1.00 88.31 428 ASP A C 1
ATOM 3224 O O . ASP A 1 428 ? 5.489 22.925 4.263 1.00 88.31 428 ASP A O 1
ATOM 3228 N N . LYS A 1 429 ? 6.839 21.506 5.381 1.00 89.69 429 LYS A N 1
ATOM 3229 C CA . LYS A 1 429 ? 8.121 21.908 4.764 1.00 89.69 429 LYS A CA 1
ATOM 3230 C C . LYS A 1 429 ? 8.216 21.600 3.269 1.00 89.69 429 LYS A C 1
ATOM 3232 O O . LYS A 1 429 ? 8.840 22.355 2.531 1.00 89.69 429 LYS A O 1
ATOM 3237 N N . LEU A 1 430 ? 7.559 20.544 2.785 1.00 89.06 430 LEU A N 1
ATOM 3238 C CA . LEU A 1 430 ? 7.500 20.227 1.350 1.00 89.06 430 LEU A CA 1
ATOM 3239 C C . LEU A 1 430 ? 6.554 21.146 0.549 1.00 89.06 430 LEU A C 1
ATOM 3241 O O . LEU A 1 430 ? 6.729 21.285 -0.665 1.00 89.06 430 LEU A O 1
ATOM 3245 N N . LYS A 1 431 ? 5.575 21.807 1.189 1.00 88.56 431 LYS A N 1
ATOM 3246 C CA . LYS A 1 431 ? 4.541 22.601 0.487 1.00 88.56 431 LYS A CA 1
ATOM 3247 C C . LYS A 1 431 ? 5.099 23.692 -0.441 1.00 88.56 431 LYS A C 1
ATOM 3249 O O . LYS A 1 431 ? 4.572 23.808 -1.546 1.00 88.56 431 LYS A O 1
ATOM 3254 N N . PRO A 1 432 ? 6.132 24.482 -0.075 1.00 90.31 432 PRO A N 1
ATOM 3255 C CA . PRO A 1 432 ? 6.670 25.540 -0.939 1.00 90.31 432 PRO A CA 1
ATOM 3256 C C . PRO A 1 432 ? 7.301 25.036 -2.247 1.00 90.31 432 PRO A C 1
ATOM 3258 O O . PRO A 1 432 ? 7.339 25.784 -3.230 1.00 90.31 432 PRO A O 1
ATOM 3261 N N . TYR A 1 433 ? 7.776 23.786 -2.246 1.00 90.25 433 TYR A N 1
ATOM 3262 C CA . TYR A 1 433 ? 8.447 23.113 -3.363 1.00 90.25 433 TYR A CA 1
ATOM 3263 C C . TYR A 1 433 ? 7.453 22.407 -4.295 1.00 90.25 433 TYR A C 1
ATOM 3265 O O . TYR A 1 433 ? 7.762 22.175 -5.464 1.00 90.25 433 TYR A O 1
ATOM 3273 N N . SER A 1 434 ? 6.251 22.099 -3.795 1.00 88.00 434 SER A N 1
ATOM 3274 C CA . SER A 1 434 ? 5.185 21.455 -4.561 1.00 88.00 434 SER A CA 1
ATOM 3275 C C . SER A 1 434 ? 4.439 22.442 -5.465 1.00 88.00 434 SER A C 1
ATOM 3277 O O . SER A 1 434 ? 4.057 23.537 -5.047 1.00 88.00 434 SER A O 1
ATOM 3279 N N . ARG A 1 435 ? 4.168 22.033 -6.709 1.00 85.38 435 ARG A N 1
ATOM 3280 C CA . ARG A 1 435 ? 3.277 22.742 -7.643 1.00 85.38 435 ARG A CA 1
ATOM 3281 C C . ARG A 1 435 ? 1.818 22.699 -7.189 1.00 85.38 435 ARG A C 1
ATOM 3283 O O . ARG A 1 435 ? 1.094 23.685 -7.321 1.00 85.38 435 ARG A O 1
ATOM 3290 N N . ASP A 1 436 ? 1.402 21.551 -6.660 1.00 79.38 436 ASP A N 1
ATOM 3291 C CA . ASP A 1 436 ? 0.024 21.270 -6.269 1.00 79.38 436 ASP A CA 1
ATOM 3292 C C . ASP A 1 436 ? -0.121 21.371 -4.731 1.00 79.38 436 ASP A C 1
ATOM 3294 O O . ASP A 1 436 ? 0.774 20.935 -4.002 1.00 79.38 436 ASP A O 1
ATOM 3298 N N . PRO A 1 437 ? -1.251 21.879 -4.195 1.00 64.94 437 PRO A N 1
ATOM 3299 C CA . PRO A 1 437 ? -1.493 21.971 -2.747 1.00 64.94 437 PRO A CA 1
ATOM 3300 C C . PRO A 1 437 ? -1.817 20.619 -2.080 1.00 64.94 437 PRO A C 1
ATOM 3302 O O . PRO A 1 437 ? -2.063 20.573 -0.877 1.00 64.94 437 PRO A O 1
ATOM 3305 N N . ILE A 1 438 ? -1.875 19.537 -2.863 1.00 66.44 438 ILE A N 1
ATOM 3306 C CA . ILE A 1 438 ? -2.086 18.152 -2.432 1.00 66.44 438 ILE A CA 1
ATOM 3307 C C . ILE A 1 438 ? -1.032 17.305 -3.149 1.00 66.44 438 ILE A C 1
ATOM 3309 O O . ILE A 1 438 ? -0.830 17.468 -4.353 1.00 66.44 438 ILE A O 1
ATOM 3313 N N . TYR A 1 439 ? -0.368 16.412 -2.420 1.00 75.62 439 TYR A N 1
ATOM 3314 C CA . TYR A 1 439 ? 0.697 15.569 -2.961 1.00 75.62 439 TYR A CA 1
ATOM 3315 C C . TYR A 1 439 ? 0.170 14.395 -3.784 1.00 75.62 439 TYR A C 1
ATOM 3317 O O . TYR A 1 439 ? -0.900 13.849 -3.514 1.00 75.62 439 TYR A O 1
ATOM 3325 N N . LYS A 1 440 ? 0.978 13.956 -4.757 1.00 68.75 440 LYS A N 1
ATOM 3326 C CA . LYS A 1 440 ? 0.710 12.764 -5.575 1.00 68.75 440 LYS A CA 1
ATOM 3327 C C . LYS A 1 440 ? 0.698 11.487 -4.742 1.00 68.75 440 LYS A C 1
ATOM 3329 O O . LYS A 1 440 ? -0.051 10.564 -5.051 1.00 68.75 440 LYS A O 1
ATOM 3334 N N . LYS A 1 441 ? 1.463 11.463 -3.653 1.00 71.00 441 LYS A N 1
ATOM 3335 C CA . LYS A 1 441 ? 1.411 10.439 -2.608 1.00 71.00 441 LYS A CA 1
ATOM 3336 C C . LYS A 1 441 ? 1.636 11.114 -1.262 1.00 71.00 441 LYS A C 1
ATOM 3338 O O . LYS A 1 441 ? 2.504 11.975 -1.162 1.00 71.00 441 LYS A O 1
ATOM 3343 N N . GLU A 1 442 ? 0.882 10.697 -0.254 1.00 75.69 442 GLU A N 1
ATOM 3344 C CA . GLU A 1 442 ? 1.113 11.040 1.149 1.00 75.69 442 GLU A CA 1
ATOM 3345 C C . GLU A 1 442 ? 0.872 9.766 1.964 1.00 75.69 442 GLU A C 1
ATOM 3347 O O . GLU A 1 442 ? -0.245 9.237 1.985 1.00 75.69 442 GLU A O 1
ATOM 3352 N N . LYS A 1 443 ? 1.937 9.228 2.555 1.00 76.38 443 LYS A N 1
ATOM 3353 C CA . LYS A 1 443 ? 1.945 7.943 3.255 1.00 76.38 443 LYS A CA 1
ATOM 3354 C C . LYS A 1 443 ? 2.647 8.116 4.596 1.00 76.38 443 LYS A C 1
ATOM 3356 O O . LYS A 1 443 ? 3.737 8.676 4.641 1.00 76.38 443 LYS A O 1
ATOM 3361 N N . VAL A 1 444 ? 2.040 7.594 5.654 1.00 76.12 444 VAL A N 1
ATOM 3362 C CA . VAL A 1 444 ? 2.657 7.452 6.972 1.00 76.12 444 VAL A CA 1
ATOM 3363 C C . VAL A 1 444 ? 2.391 6.026 7.457 1.00 76.12 444 VAL A C 1
ATOM 3365 O O . VAL A 1 444 ? 1.249 5.571 7.425 1.00 76.12 444 VAL A O 1
ATOM 3368 N N . GLU A 1 445 ? 3.434 5.327 7.889 1.00 72.50 445 GLU A N 1
ATOM 3369 C CA . GLU A 1 445 ? 3.398 3.976 8.458 1.00 72.50 445 GLU A CA 1
ATOM 3370 C C . GLU A 1 445 ? 4.024 3.980 9.850 1.00 72.50 445 GLU A C 1
ATOM 3372 O O . GLU A 1 445 ? 5.059 4.607 10.066 1.00 72.50 445 GLU A O 1
ATOM 3377 N N . ASP A 1 446 ? 3.414 3.265 10.794 1.00 74.81 446 ASP A N 1
ATOM 3378 C CA . ASP A 1 446 ? 3.955 3.107 12.143 1.00 74.81 446 ASP A CA 1
ATOM 3379 C C . ASP A 1 446 ? 4.898 1.900 12.203 1.00 74.81 446 ASP A C 1
ATOM 3381 O O . ASP A 1 446 ? 4.470 0.749 12.307 1.00 74.81 446 ASP A O 1
ATOM 3385 N N . MET A 1 447 ? 6.201 2.178 12.171 1.00 70.69 447 MET A N 1
ATOM 3386 C CA . MET A 1 447 ? 7.248 1.159 12.235 1.00 70.69 447 MET A CA 1
ATOM 3387 C C . MET A 1 447 ? 7.278 0.435 13.583 1.00 70.69 447 MET A C 1
ATOM 3389 O O . MET A 1 447 ? 7.756 -0.693 13.656 1.00 70.69 447 MET A O 1
ATOM 3393 N N . LYS A 1 448 ? 6.786 1.050 14.664 1.00 69.12 448 LYS A N 1
ATOM 3394 C CA . LYS A 1 448 ? 6.757 0.430 15.991 1.00 69.12 448 LYS A CA 1
ATOM 3395 C C . LYS A 1 448 ? 5.617 -0.580 16.098 1.00 69.12 448 LYS A C 1
ATOM 3397 O O . LYS A 1 448 ? 5.849 -1.687 16.575 1.00 69.12 448 LYS A O 1
ATOM 3402 N N . ILE A 1 449 ? 4.419 -0.229 15.630 1.00 64.12 449 ILE A N 1
ATOM 3403 C CA . ILE A 1 449 ? 3.268 -1.146 15.625 1.00 64.12 449 ILE A CA 1
ATOM 3404 C C . ILE A 1 449 ? 3.516 -2.323 14.674 1.00 64.12 449 ILE A C 1
ATOM 3406 O O . ILE A 1 449 ? 3.211 -3.451 15.053 1.00 64.12 449 ILE A O 1
ATOM 3410 N N . MET A 1 450 ? 4.133 -2.105 13.503 1.00 54.94 450 MET A N 1
ATOM 3411 C CA . MET A 1 450 ? 4.531 -3.209 12.611 1.00 54.94 450 MET A CA 1
ATOM 3412 C C . MET A 1 450 ? 5.479 -4.187 13.330 1.00 54.94 450 MET A C 1
ATOM 3414 O O . MET A 1 450 ? 5.124 -5.354 13.491 1.00 54.94 450 MET A O 1
ATOM 3418 N N . ARG A 1 451 ? 6.574 -3.699 13.942 1.00 55.00 451 ARG A N 1
ATOM 3419 C CA . ARG A 1 451 ? 7.470 -4.528 14.780 1.00 55.00 451 ARG A CA 1
ATOM 3420 C C . ARG A 1 451 ? 6.738 -5.251 15.925 1.00 55.00 451 AR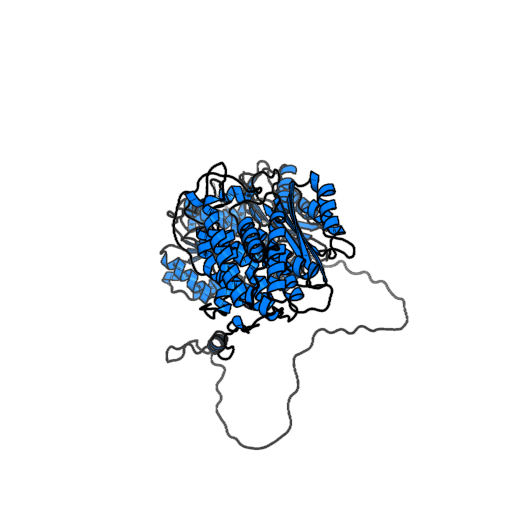G A C 1
ATOM 3422 O O . ARG A 1 451 ? 7.063 -6.393 16.237 1.00 55.00 451 ARG A O 1
ATOM 3429 N N . GLU A 1 452 ? 5.782 -4.604 16.599 1.00 54.56 452 GLU A N 1
ATOM 3430 C CA . GLU A 1 452 ? 5.021 -5.216 17.704 1.00 54.56 452 GLU A CA 1
ATOM 3431 C C . GLU A 1 452 ? 4.062 -6.324 17.218 1.00 54.56 452 GLU A C 1
ATOM 3433 O O . GLU A 1 452 ? 3.882 -7.319 17.924 1.00 54.56 452 GLU A O 1
ATOM 3438 N N . LEU A 1 453 ? 3.494 -6.202 16.014 1.00 49.50 453 LEU A N 1
ATOM 3439 C CA . LEU A 1 453 ? 2.662 -7.233 15.381 1.00 49.50 453 LEU A CA 1
ATOM 3440 C C . LEU A 1 453 ? 3.497 -8.390 14.806 1.00 49.50 453 LEU A C 1
ATOM 3442 O O . LEU A 1 453 ? 3.091 -9.545 14.914 1.00 49.50 453 LEU A O 1
ATOM 3446 N N . GLU A 1 454 ? 4.667 -8.090 14.243 1.00 42.03 454 GLU A N 1
ATOM 3447 C CA . GLU A 1 454 ? 5.581 -9.050 13.605 1.00 42.03 454 GLU A CA 1
ATOM 3448 C C . GLU A 1 454 ? 6.451 -9.822 14.611 1.00 42.03 454 GLU A C 1
ATOM 3450 O O . GLU A 1 454 ? 6.875 -10.945 14.333 1.00 42.03 454 GLU A O 1
ATOM 3455 N N . HIS A 1 455 ? 6.752 -9.240 15.779 1.00 40.34 455 HIS A N 1
ATOM 3456 C CA . HIS A 1 455 ? 7.703 -9.809 16.750 1.00 40.34 455 HIS A CA 1
ATOM 3457 C C . HIS A 1 455 ? 7.183 -9.876 18.199 1.00 40.34 455 HIS A C 1
ATOM 3459 O O . HIS A 1 455 ? 7.849 -10.430 19.079 1.00 40.34 455 HIS A O 1
ATOM 3465 N N . GLY A 1 456 ? 6.010 -9.308 18.493 1.00 41.81 456 GLY A N 1
ATOM 3466 C CA . GLY A 1 456 ? 5.426 -9.325 19.833 1.00 41.81 456 GLY A CA 1
ATOM 3467 C C . GLY A 1 456 ? 4.742 -10.648 20.195 1.00 41.81 456 GLY A C 1
ATOM 3468 O O . GLY A 1 456 ? 4.449 -11.497 19.356 1.00 41.81 456 GLY A O 1
ATOM 3469 N N . LYS A 1 457 ? 4.378 -10.806 21.477 1.00 39.75 457 LYS A N 1
ATOM 3470 C CA . LYS A 1 457 ? 3.559 -11.949 21.945 1.00 39.75 457 LYS A CA 1
ATOM 3471 C C . LYS A 1 457 ? 2.171 -12.022 21.288 1.00 39.75 457 LYS A C 1
ATOM 3473 O O . LYS A 1 457 ? 1.517 -13.057 21.405 1.00 39.75 457 LYS A O 1
ATOM 3478 N N . GLU A 1 458 ? 1.729 -10.933 20.660 1.00 42.25 458 GLU A N 1
ATOM 3479 C CA . GLU A 1 458 ? 0.440 -10.809 19.974 1.00 42.25 458 GLU A CA 1
ATOM 3480 C C . GLU A 1 458 ? 0.482 -11.282 18.511 1.00 42.25 458 GLU A C 1
ATOM 3482 O O . GLU A 1 458 ? -0.579 -11.551 17.953 1.00 42.25 458 GLU A O 1
ATOM 3487 N N . GLY A 1 459 ? 1.673 -11.481 17.926 1.00 41.16 459 GLY A N 1
ATOM 3488 C CA . GLY A 1 459 ? 1.889 -12.049 16.586 1.00 41.16 459 GLY A CA 1
ATOM 3489 C C . GLY A 1 459 ? 1.626 -13.557 16.511 1.00 41.16 459 GLY A C 1
ATOM 3490 O O . GLY A 1 459 ? 2.456 -14.323 16.030 1.00 41.16 459 GLY A O 1
ATOM 3491 N N . LYS A 1 460 ? 0.498 -14.017 17.062 1.00 46.00 460 LYS A N 1
ATOM 3492 C CA . LYS A 1 460 ? 0.097 -15.428 17.084 1.00 46.00 460 LYS A CA 1
ATOM 3493 C C . LYS A 1 460 ? -1.265 -15.618 16.439 1.00 46.00 460 LYS A C 1
ATOM 3495 O O . LYS A 1 460 ? -2.206 -14.879 16.729 1.00 46.00 460 LYS A O 1
ATOM 3500 N N . THR A 1 461 ? -1.365 -16.679 15.642 1.00 51.84 461 THR A N 1
ATOM 3501 C CA . THR A 1 461 ? -2.622 -17.245 15.145 1.00 51.84 461 THR A CA 1
ATOM 3502 C C . THR A 1 461 ? -3.674 -17.319 16.252 1.00 51.84 461 THR A C 1
ATOM 3504 O O . THR A 1 461 ? -3.391 -17.676 17.402 1.00 51.84 461 THR A O 1
ATOM 3507 N N . LEU A 1 462 ? -4.910 -16.954 15.912 1.00 62.50 462 LEU A N 1
ATOM 3508 C CA . LEU A 1 462 ? -6.012 -16.907 16.862 1.00 62.50 462 LEU A CA 1
ATOM 3509 C C . LEU A 1 462 ? -6.503 -18.341 17.122 1.00 62.50 462 LEU A C 1
ATOM 3511 O O . LEU A 1 462 ? -7.397 -18.838 16.434 1.00 62.50 462 LEU A O 1
ATOM 3515 N N . ASP A 1 463 ? -5.917 -19.012 18.117 1.00 69.69 463 ASP A N 1
ATOM 3516 C CA . ASP A 1 463 ? -6.402 -20.325 18.557 1.00 69.69 463 ASP A CA 1
ATOM 3517 C C . ASP A 1 463 ? -7.842 -20.194 19.077 1.00 69.69 463 ASP A C 1
ATOM 3519 O O . ASP A 1 463 ? -8.098 -19.623 20.141 1.00 69.69 463 ASP A O 1
ATOM 3523 N N . LEU A 1 464 ? -8.776 -20.698 18.268 1.00 78.62 464 LEU A N 1
ATOM 3524 C CA . LEU A 1 464 ? -10.201 -20.835 18.552 1.00 78.62 464 LEU A CA 1
ATOM 3525 C C . LEU A 1 464 ? -10.616 -22.318 18.579 1.00 78.62 464 LEU A C 1
ATOM 3527 O O . LEU A 1 464 ? -11.787 -22.637 18.393 1.00 78.62 464 LEU A O 1
ATOM 3531 N N . SER A 1 465 ? -9.686 -23.244 18.845 1.00 80.44 465 SER A N 1
ATOM 3532 C CA . SER A 1 465 ? -9.976 -24.686 18.943 1.00 80.44 465 SER A CA 1
ATOM 3533 C C . SER A 1 465 ? -11.080 -25.019 19.958 1.00 80.44 465 SER A C 1
ATOM 3535 O O . SER A 1 465 ? -11.826 -25.978 19.766 1.00 80.44 465 SER A O 1
ATOM 3537 N N . GLN A 1 466 ? -11.220 -24.201 21.009 1.00 82.56 466 GLN A N 1
ATOM 3538 C CA . GLN A 1 466 ? -12.251 -24.326 22.048 1.00 82.56 466 GLN A CA 1
ATOM 3539 C C . GLN A 1 466 ? -13.561 -23.575 21.735 1.00 82.56 466 GLN A C 1
ATOM 3541 O O . GLN A 1 466 ? -14.510 -23.653 22.518 1.00 82.56 466 GLN A O 1
ATOM 3546 N N . ALA A 1 467 ? -13.647 -22.852 20.612 1.00 89.25 467 ALA A N 1
ATOM 3547 C CA . ALA A 1 467 ? -14.815 -22.039 20.290 1.00 89.25 467 ALA A CA 1
ATOM 3548 C C . ALA A 1 467 ? -16.058 -22.908 20.056 1.00 89.25 467 ALA A C 1
ATOM 3550 O O . ALA A 1 467 ? -16.080 -23.788 19.189 1.00 89.25 467 ALA A O 1
ATOM 3551 N N . LYS A 1 468 ? -17.123 -22.629 20.814 1.00 93.94 468 LYS A N 1
ATOM 3552 C CA . LYS A 1 468 ? -18.417 -23.326 20.715 1.00 93.94 468 LYS A CA 1
ATOM 3553 C C . LYS A 1 468 ? -19.302 -22.822 19.572 1.00 93.94 468 LYS A C 1
ATOM 3555 O O . LYS A 1 468 ? -20.315 -23.450 19.284 1.00 93.94 468 LYS A O 1
ATOM 3560 N N . PHE A 1 469 ? -18.936 -21.713 18.936 1.00 94.19 469 PHE A N 1
ATOM 3561 C CA . PHE A 1 469 ? -19.669 -21.078 17.844 1.00 94.19 469 PHE A CA 1
ATOM 3562 C C . PHE A 1 469 ? -18.706 -20.544 16.779 1.00 94.19 469 PHE A C 1
ATOM 3564 O O . PHE A 1 469 ? -17.535 -20.297 17.058 1.00 94.19 469 PHE A O 1
ATOM 3571 N N . THR A 1 470 ? -19.231 -20.351 15.574 1.00 91.38 470 THR A N 1
ATOM 3572 C CA . THR A 1 470 ? -18.527 -19.791 14.413 1.00 91.38 470 THR A CA 1
ATOM 3573 C C . THR A 1 470 ? -19.021 -18.357 14.171 1.00 91.38 470 THR A C 1
ATOM 3575 O O . THR A 1 470 ? -20.182 -18.042 14.437 1.00 91.38 470 THR A O 1
ATOM 3578 N N . MET A 1 471 ? -18.168 -17.459 13.679 1.00 89.81 471 MET A N 1
ATOM 3579 C CA . MET A 1 471 ? -18.482 -16.033 13.504 1.00 89.81 471 MET A CA 1
ATOM 3580 C C . MET A 1 471 ? -18.547 -15.650 12.021 1.00 89.81 471 MET A C 1
ATOM 3582 O O . MET A 1 471 ? -17.677 -16.037 11.245 1.00 89.81 471 MET A O 1
ATOM 3586 N N . VAL A 1 472 ? -19.555 -14.865 11.621 1.00 88.75 472 VAL A N 1
ATOM 3587 C CA . VAL A 1 472 ? -19.704 -14.358 10.243 1.00 88.75 472 VAL A CA 1
ATOM 3588 C C . VAL A 1 472 ? -20.044 -12.869 10.257 1.00 88.75 472 VAL A C 1
ATOM 3590 O O . VAL A 1 472 ? -20.974 -12.449 10.944 1.00 88.75 472 VAL A O 1
ATOM 3593 N N . GLY A 1 473 ? -19.336 -12.049 9.479 1.00 83.88 473 GLY A N 1
ATOM 3594 C CA . GLY A 1 473 ? -19.551 -10.596 9.482 1.00 83.88 473 GLY A CA 1
ATOM 3595 C C . GLY A 1 473 ? -19.046 -9.870 8.236 1.00 83.88 473 GLY A C 1
ATOM 3596 O O . GLY A 1 473 ? -18.888 -10.462 7.168 1.00 83.88 473 GLY A O 1
ATOM 3597 N N . MET A 1 474 ? -18.833 -8.558 8.360 1.00 75.62 474 MET A N 1
ATOM 3598 C CA . MET A 1 474 ? -18.199 -7.743 7.318 1.00 75.62 474 MET A CA 1
ATOM 3599 C C . MET A 1 474 ? -16.665 -7.931 7.355 1.00 75.62 474 MET A C 1
ATOM 3601 O O . MET A 1 474 ? -16.101 -8.057 8.440 1.00 75.62 474 MET A O 1
ATOM 3605 N N . PRO A 1 475 ? -15.964 -7.888 6.205 1.00 59.19 475 PRO A N 1
ATOM 3606 C CA . PRO A 1 475 ? -14.523 -8.150 6.129 1.00 59.19 475 PRO A CA 1
ATOM 3607 C C . PRO A 1 475 ? -13.664 -7.050 6.765 1.00 59.19 475 PRO A C 1
ATOM 3609 O O . PRO A 1 475 ? -12.512 -7.277 7.101 1.00 59.19 475 PRO A O 1
ATOM 3612 N N . ILE A 1 476 ? -14.250 -5.865 6.965 1.00 56.75 476 ILE A N 1
ATOM 3613 C CA . ILE A 1 476 ? -13.650 -4.733 7.688 1.00 56.75 476 ILE A CA 1
ATOM 3614 C C . ILE A 1 476 ? -13.366 -5.111 9.151 1.00 56.75 476 ILE A C 1
ATOM 3616 O O . ILE A 1 476 ? -12.385 -4.657 9.723 1.00 56.75 476 ILE A O 1
ATOM 3620 N N . VAL A 1 477 ? -14.235 -5.945 9.730 1.00 53.25 477 VAL A N 1
ATOM 3621 C CA . VAL A 1 477 ? -14.181 -6.383 11.132 1.00 53.25 477 VAL A CA 1
ATOM 3622 C C . VAL A 1 477 ? -13.428 -7.705 11.272 1.00 53.25 477 VAL A C 1
ATOM 3624 O O . VAL A 1 477 ? -12.777 -7.971 12.276 1.00 53.25 477 VAL A O 1
ATOM 3627 N N . LEU A 1 478 ? -13.575 -8.568 10.265 1.00 50.41 478 LEU A N 1
ATOM 3628 C CA . LEU A 1 478 ? -13.081 -9.938 10.234 1.00 50.41 478 LEU A CA 1
ATOM 3629 C C . LEU A 1 478 ? -12.239 -10.128 8.971 1.00 50.41 478 LEU A C 1
ATOM 3631 O O . LEU A 1 478 ? -12.792 -10.426 7.916 1.00 50.41 478 LEU A O 1
ATOM 3635 N N . SER A 1 479 ? -10.916 -9.993 9.080 1.00 51.97 479 SER A N 1
ATOM 3636 C CA . SER A 1 479 ? -9.975 -10.445 8.043 1.00 51.97 479 SER A CA 1
ATOM 3637 C C . SER A 1 479 ? -9.784 -11.963 8.200 1.00 51.97 479 SER A C 1
ATOM 3639 O O . SER A 1 479 ? -9.054 -12.376 9.103 1.00 51.97 479 SER A O 1
ATOM 3641 N N . PRO A 1 480 ? -10.479 -12.827 7.430 1.00 43.50 480 PRO A N 1
ATOM 3642 C CA . PRO A 1 480 ? -10.674 -14.220 7.845 1.00 43.50 480 PRO A CA 1
ATOM 3643 C C . PRO A 1 480 ? -9.371 -15.014 7.847 1.00 43.50 480 PRO A C 1
ATOM 3645 O O . PRO A 1 480 ? -9.081 -15.729 8.804 1.00 43.50 480 PRO A O 1
ATOM 3648 N N . GLU A 1 481 ? -8.555 -14.787 6.814 1.00 43.16 481 GLU A N 1
ATOM 3649 C CA . GLU A 1 481 ? -7.250 -15.422 6.611 1.00 43.16 481 GLU A CA 1
ATOM 3650 C C . GLU A 1 481 ? -6.269 -15.162 7.776 1.00 43.16 481 GLU A C 1
ATOM 3652 O O . GLU A 1 481 ? -5.489 -16.043 8.126 1.00 43.16 481 GLU A O 1
ATOM 3657 N N . LYS A 1 482 ? -6.301 -13.964 8.391 1.00 48.88 482 LYS A N 1
ATOM 3658 C CA . LYS A 1 482 ? -5.361 -13.563 9.461 1.00 48.88 482 LYS A CA 1
ATOM 3659 C C . LYS A 1 482 ? -5.729 -14.121 10.843 1.00 48.88 482 LYS A C 1
ATOM 3661 O O . LYS A 1 482 ? -4.890 -14.079 11.742 1.00 48.88 482 LYS A O 1
ATOM 3666 N N . TYR A 1 483 ? -6.959 -14.604 11.047 1.00 52.69 483 TYR A N 1
ATOM 3667 C CA . TYR A 1 483 ? -7.452 -14.943 12.384 1.00 52.69 483 TYR A CA 1
ATOM 3668 C C . TYR A 1 483 ? -7.679 -16.444 12.605 1.00 52.69 483 TYR A C 1
ATOM 3670 O O . TYR A 1 483 ? -6.920 -17.035 13.372 1.00 52.69 483 TYR A O 1
ATOM 3678 N N . SER A 1 484 ? -8.704 -17.076 12.018 1.00 66.62 484 SER A N 1
ATOM 3679 C CA . SER A 1 484 ? -9.046 -18.472 12.357 1.00 66.62 484 SER A CA 1
ATOM 3680 C C . SER A 1 484 ? -10.038 -19.124 11.390 1.00 66.62 484 SER A C 1
ATOM 3682 O O . SER A 1 484 ? -10.882 -18.440 10.821 1.00 66.62 484 SER A O 1
ATOM 3684 N N . GLU A 1 485 ? -10.053 -20.461 11.319 1.00 73.75 485 GLU A N 1
ATOM 3685 C CA . GLU A 1 485 ? -11.084 -21.229 10.592 1.00 73.75 485 GLU A CA 1
ATOM 3686 C C . GLU A 1 485 ? -12.516 -21.061 11.147 1.00 73.75 485 GLU A C 1
ATOM 3688 O O . GLU A 1 485 ? -13.486 -21.439 10.488 1.00 73.75 485 GLU A O 1
ATOM 3693 N N . GLU A 1 486 ? -12.662 -20.534 12.364 1.00 83.31 486 GLU A N 1
ATOM 3694 C CA . GLU A 1 486 ? -13.959 -20.235 12.993 1.00 83.31 486 GLU A CA 1
ATOM 3695 C C . GLU A 1 486 ? -14.498 -18.840 12.634 1.00 83.31 486 GLU A C 1
ATOM 3697 O O . GLU A 1 486 ? -15.533 -18.412 13.150 1.00 83.31 486 GLU A O 1
ATOM 3702 N N . ILE A 1 487 ? -13.803 -18.118 11.754 1.00 82.06 487 ILE A N 1
ATOM 3703 C CA . ILE A 1 487 ? -14.146 -16.770 11.313 1.00 82.06 487 ILE A CA 1
ATOM 3704 C C . ILE A 1 487 ? -14.375 -16.767 9.800 1.00 82.06 487 ILE A C 1
ATOM 3706 O O . ILE A 1 487 ? -13.521 -17.167 9.017 1.00 82.06 487 ILE A O 1
ATOM 3710 N N . PHE A 1 488 ? -15.524 -16.238 9.386 1.00 82.56 488 PHE A N 1
ATOM 3711 C CA . PHE A 1 488 ? -15.900 -16.047 7.989 1.00 82.56 488 PHE A CA 1
ATOM 3712 C C . PHE A 1 488 ? -16.278 -14.581 7.742 1.00 82.56 488 PHE A C 1
ATOM 3714 O O . PHE A 1 488 ? -16.815 -13.896 8.617 1.00 82.56 488 PHE A O 1
ATOM 3721 N N . ALA A 1 489 ? -16.077 -14.102 6.516 1.00 81.25 489 ALA A N 1
ATOM 3722 C CA . ALA A 1 489 ? -16.566 -12.795 6.093 1.00 81.25 489 ALA A CA 1
ATOM 3723 C C . ALA A 1 489 ? -17.439 -12.900 4.845 1.00 81.25 489 ALA A C 1
ATOM 3725 O O . ALA A 1 489 ? -17.119 -13.592 3.876 1.00 81.25 489 ALA A O 1
ATOM 3726 N N . PHE A 1 490 ? -18.526 -12.134 4.846 1.00 83.44 490 PHE A N 1
ATOM 3727 C CA . PHE A 1 490 ? -19.309 -11.888 3.647 1.00 83.44 490 PHE A CA 1
ATOM 3728 C C . PHE A 1 490 ? -18.509 -11.030 2.659 1.00 83.44 490 PHE A C 1
ATOM 3730 O O . PHE A 1 490 ? -17.910 -10.040 3.080 1.00 83.44 490 PHE A O 1
ATOM 3737 N N . PRO A 1 491 ? -18.540 -11.314 1.346 1.00 74.25 491 PRO A N 1
ATOM 3738 C CA . PRO A 1 491 ? -17.859 -10.461 0.386 1.00 74.25 491 PRO A CA 1
ATOM 3739 C C . PRO A 1 491 ? -18.446 -9.045 0.406 1.00 74.25 491 PRO A C 1
ATOM 3741 O O . PRO A 1 491 ? -19.672 -8.857 0.442 1.00 74.25 491 PRO A O 1
ATOM 3744 N N . ILE A 1 492 ? -17.588 -8.035 0.315 1.00 75.75 492 ILE A N 1
ATOM 3745 C CA . ILE A 1 492 ? -17.993 -6.666 -0.010 1.00 75.75 492 ILE A CA 1
ATOM 3746 C C . ILE A 1 492 ? -17.100 -6.190 -1.133 1.00 75.75 492 ILE A C 1
ATOM 3748 O O . ILE A 1 492 ? -15.887 -6.350 -1.067 1.00 75.75 492 ILE A O 1
ATOM 3752 N N . PHE A 1 493 ? -17.708 -5.601 -2.154 1.00 74.69 493 PHE A N 1
ATOM 3753 C CA . PHE A 1 493 ? -16.993 -5.211 -3.350 1.00 74.69 493 PHE A CA 1
ATOM 3754 C C . PHE A 1 493 ? -16.727 -3.715 -3.359 1.00 74.69 493 PHE A C 1
ATOM 3756 O O . PHE A 1 493 ? -17.640 -2.914 -3.136 1.00 74.69 493 PHE A O 1
ATOM 3763 N N . VAL A 1 494 ? -15.493 -3.346 -3.672 1.00 72.38 494 VAL A N 1
ATOM 3764 C CA . VAL A 1 494 ? -15.123 -1.989 -4.065 1.00 72.38 494 VAL A CA 1
ATOM 3765 C C . VAL A 1 494 ? -14.985 -1.968 -5.581 1.00 72.38 494 VAL A C 1
ATOM 3767 O O . VAL A 1 494 ? -14.325 -2.815 -6.171 1.00 72.38 494 VAL A O 1
ATOM 3770 N N . VAL A 1 495 ? -15.686 -1.038 -6.220 1.00 69.94 495 VAL A N 1
ATOM 3771 C CA . VAL A 1 495 ? -15.845 -0.972 -7.673 1.00 69.94 495 VAL A CA 1
ATOM 3772 C C . VAL A 1 495 ? -15.244 0.348 -8.158 1.00 69.94 495 VAL A C 1
ATOM 3774 O O . VAL A 1 495 ? -15.841 1.401 -7.893 1.00 69.94 495 VAL A O 1
ATOM 3777 N N . PRO A 1 496 ? -14.081 0.315 -8.831 1.00 67.00 496 PRO A N 1
ATOM 3778 C CA . PRO A 1 496 ? -13.511 1.470 -9.517 1.00 67.00 496 PRO A CA 1
ATOM 3779 C C . PRO A 1 496 ? -14.439 1.935 -10.649 1.00 67.00 496 PRO A C 1
ATOM 3781 O O . PRO A 1 496 ? -15.023 1.115 -11.357 1.00 67.00 496 PRO A O 1
ATOM 3784 N N . GLU A 1 497 ? -14.592 3.245 -10.835 1.00 65.62 497 GLU A N 1
ATOM 3785 C CA . GLU A 1 497 ? -15.416 3.826 -11.907 1.00 65.62 497 GLU A CA 1
ATOM 3786 C C . GLU A 1 497 ? -14.767 3.663 -13.295 1.00 65.62 497 GLU A C 1
ATOM 3788 O O . GLU A 1 497 ? -15.484 3.625 -14.292 1.00 65.62 497 GLU A O 1
ATOM 3793 N N . ASP A 1 498 ? -13.435 3.530 -13.368 1.00 61.59 498 ASP A N 1
ATOM 3794 C CA . ASP A 1 498 ? -12.679 3.355 -14.616 1.00 61.59 498 ASP A CA 1
ATOM 3795 C C . ASP A 1 498 ? -12.770 1.922 -15.174 1.00 61.59 498 ASP A C 1
ATOM 3797 O O . ASP A 1 498 ? -12.921 1.745 -16.382 1.00 61.59 498 ASP A O 1
ATOM 3801 N N . THR A 1 499 ? -12.694 0.898 -14.314 1.00 65.50 499 THR A N 1
ATOM 3802 C CA . THR A 1 499 ? -12.782 -0.514 -14.730 1.00 65.50 499 THR A CA 1
ATOM 3803 C C . THR A 1 499 ? -14.195 -1.080 -14.649 1.00 65.50 499 THR A C 1
ATOM 3805 O O . THR A 1 499 ? -14.563 -1.935 -15.454 1.00 65.50 499 THR A O 1
ATOM 3808 N N . GLY A 1 500 ? -14.980 -0.670 -13.648 1.00 62.56 500 GLY A N 1
ATOM 3809 C CA . GLY A 1 500 ? -16.221 -1.342 -13.263 1.00 62.56 500 GLY A CA 1
ATOM 3810 C C . GLY A 1 500 ? -16.036 -2.768 -12.715 1.00 62.56 500 GLY A C 1
ATOM 3811 O O . GLY A 1 500 ? -17.035 -3.423 -12.407 1.00 62.56 500 GLY A O 1
ATOM 3812 N N . GLU A 1 501 ? -14.800 -3.268 -12.585 1.00 62.12 501 GLU A N 1
ATOM 3813 C CA . GLU A 1 501 ? -14.519 -4.615 -12.079 1.00 62.12 501 GLU A CA 1
ATOM 3814 C C . GLU A 1 501 ? -14.548 -4.624 -10.536 1.00 62.12 501 GLU A C 1
ATOM 3816 O O . GLU A 1 501 ? -13.832 -3.848 -9.903 1.00 62.12 501 GLU A O 1
ATOM 3821 N N . PRO A 1 502 ? -15.378 -5.472 -9.898 1.00 65.38 502 PRO A N 1
ATOM 3822 C CA . PRO A 1 502 ? -15.503 -5.504 -8.445 1.00 65.38 502 PRO A CA 1
ATOM 3823 C C . PRO A 1 502 ? -14.297 -6.181 -7.780 1.00 65.38 502 PRO A C 1
ATOM 3825 O O . PRO A 1 502 ? -14.076 -7.379 -7.949 1.00 65.38 502 PRO A O 1
ATOM 3828 N N . ILE A 1 503 ? -13.578 -5.425 -6.955 1.00 69.56 503 ILE A N 1
ATOM 3829 C CA . ILE A 1 503 ? -12.511 -5.910 -6.075 1.00 69.56 503 ILE A CA 1
ATOM 3830 C C . ILE A 1 503 ? -13.157 -6.458 -4.796 1.00 69.56 503 ILE A C 1
ATOM 3832 O O . ILE A 1 503 ? -13.903 -5.736 -4.135 1.00 69.56 503 ILE A O 1
ATOM 3836 N N . ASP A 1 504 ? -12.902 -7.721 -4.441 1.00 71.06 504 ASP A N 1
ATOM 3837 C CA . ASP A 1 504 ? -13.408 -8.328 -3.201 1.00 71.06 504 ASP A CA 1
ATOM 3838 C C . ASP A 1 504 ? -12.558 -7.891 -1.998 1.00 71.06 504 ASP A C 1
ATOM 3840 O O . ASP A 1 504 ? -11.381 -8.240 -1.878 1.00 71.06 504 ASP A O 1
ATOM 3844 N N . GLY A 1 505 ? -13.180 -7.142 -1.088 1.00 66.94 505 GLY A N 1
ATOM 3845 C CA . GLY A 1 505 ? -12.555 -6.575 0.104 1.00 66.94 505 GLY A CA 1
ATOM 3846 C C . GLY A 1 505 ? -12.043 -7.589 1.125 1.00 66.94 505 GLY A C 1
ATOM 3847 O O . GLY A 1 505 ? -11.381 -7.176 2.069 1.00 66.94 505 GLY A O 1
ATOM 3848 N N . ARG A 1 506 ? -12.323 -8.888 0.954 1.00 68.88 506 ARG A N 1
ATOM 3849 C CA . ARG A 1 506 ? -11.701 -9.969 1.741 1.00 68.88 506 ARG A CA 1
ATOM 3850 C C . ARG A 1 506 ? -10.245 -10.220 1.354 1.00 68.88 506 ARG A C 1
ATOM 3852 O O . ARG A 1 506 ? -9.436 -10.529 2.216 1.00 68.88 506 ARG A O 1
ATOM 3859 N N . TYR A 1 507 ? -9.927 -10.061 0.069 1.00 60.16 507 TYR A N 1
ATOM 3860 C CA . TYR A 1 507 ? -8.634 -10.425 -0.525 1.00 60.16 507 TYR A CA 1
ATOM 3861 C C . TYR A 1 507 ? -7.817 -9.208 -0.966 1.00 60.16 507 TYR A C 1
ATOM 3863 O O . TYR A 1 507 ? -6.863 -9.347 -1.726 1.00 60.16 507 TYR A O 1
ATOM 3871 N N . THR A 1 508 ? -8.228 -8.008 -0.555 1.00 58.78 508 THR A N 1
ATOM 3872 C CA . THR A 1 508 ? -7.540 -6.768 -0.920 1.00 58.78 508 THR A CA 1
ATOM 3873 C C . THR A 1 508 ? -6.392 -6.533 0.044 1.00 58.78 508 THR A C 1
ATOM 3875 O O . THR A 1 508 ? -6.601 -6.515 1.254 1.00 58.78 508 THR A O 1
ATOM 3878 N N . THR A 1 509 ? -5.192 -6.344 -0.492 1.00 53.12 509 THR A N 1
ATOM 3879 C CA . THR A 1 509 ? -4.008 -6.042 0.322 1.00 53.12 509 THR A CA 1
ATOM 3880 C C . THR A 1 509 ? -4.056 -4.611 0.857 1.00 53.12 509 THR A C 1
ATOM 3882 O O . THR A 1 509 ? -4.580 -3.709 0.200 1.00 53.12 509 THR A O 1
ATOM 3885 N N . ASP A 1 510 ? -3.445 -4.370 2.016 1.00 53.16 510 ASP A N 1
ATOM 3886 C CA . ASP A 1 510 ? -3.348 -3.034 2.625 1.00 53.16 510 ASP A CA 1
ATOM 3887 C C . ASP A 1 510 ? -2.654 -2.032 1.669 1.00 53.16 510 ASP A C 1
ATOM 3889 O O . ASP A 1 510 ? -3.050 -0.874 1.522 1.00 53.16 510 ASP A O 1
ATOM 3893 N N . THR A 1 511 ? -1.723 -2.542 0.861 1.00 50.31 511 THR A N 1
ATOM 3894 C CA . THR A 1 511 ? -1.116 -1.860 -0.290 1.00 50.31 511 THR A CA 1
ATOM 3895 C C . THR A 1 511 ? -2.126 -1.439 -1.374 1.00 50.31 511 THR A C 1
ATOM 3897 O O . THR A 1 511 ? -2.118 -0.286 -1.809 1.00 50.31 511 THR A O 1
ATOM 3900 N N . GLU A 1 512 ? -3.021 -2.326 -1.825 1.00 54.31 512 GLU A N 1
ATOM 3901 C CA . GLU A 1 512 ? -4.064 -1.985 -2.810 1.00 54.31 512 GLU A CA 1
ATOM 3902 C C . GLU A 1 512 ? -5.046 -0.935 -2.263 1.00 54.31 512 GLU A C 1
ATOM 3904 O O . GLU A 1 512 ? -5.474 -0.045 -3.005 1.00 54.31 512 GLU A O 1
ATOM 3909 N N . VAL A 1 513 ? -5.347 -0.982 -0.959 1.00 58.84 513 VAL A N 1
ATOM 3910 C CA . VAL A 1 513 ? -6.138 0.042 -0.254 1.00 58.84 513 VAL A CA 1
ATOM 3911 C C . VAL A 1 513 ? -5.442 1.407 -0.308 1.00 58.84 513 VAL A C 1
ATOM 3913 O O . VAL A 1 513 ? -6.057 2.394 -0.724 1.00 58.84 513 VAL A O 1
ATOM 3916 N N . LEU A 1 514 ? -4.159 1.471 0.067 1.00 57.25 514 LEU A N 1
ATOM 3917 C CA . LEU A 1 514 ? -3.358 2.701 0.061 1.00 57.25 514 LEU A CA 1
ATOM 3918 C C . LEU A 1 514 ? -3.183 3.288 -1.347 1.00 57.25 514 LEU A C 1
ATOM 3920 O O . LEU A 1 514 ? -3.208 4.511 -1.509 1.00 57.25 514 LEU A O 1
ATOM 3924 N N . ILE A 1 515 ? -3.056 2.452 -2.380 1.00 56.06 515 ILE A N 1
ATOM 3925 C CA . ILE A 1 515 ? -3.010 2.908 -3.777 1.00 56.06 515 ILE A CA 1
ATOM 3926 C C . ILE A 1 515 ? -4.352 3.533 -4.184 1.00 56.06 515 ILE A C 1
ATOM 3928 O O . ILE A 1 515 ? -4.369 4.657 -4.687 1.00 56.06 515 ILE A O 1
ATOM 3932 N N . ALA A 1 516 ? -5.477 2.859 -3.923 1.00 59.78 516 ALA A N 1
ATOM 3933 C CA . ALA A 1 516 ? -6.814 3.358 -4.262 1.00 59.78 516 ALA A CA 1
ATOM 3934 C C . ALA A 1 516 ? -7.153 4.689 -3.557 1.00 59.78 516 ALA A C 1
ATOM 3936 O O . ALA A 1 516 ? -7.709 5.609 -4.164 1.00 59.78 516 ALA A O 1
ATOM 3937 N N . LEU A 1 517 ? -6.761 4.816 -2.286 1.00 60.69 517 LEU A N 1
ATOM 3938 C CA . LEU A 1 517 ? -6.824 6.056 -1.506 1.00 60.69 517 LEU A CA 1
ATOM 3939 C C . LEU A 1 517 ? -6.023 7.196 -2.140 1.00 60.69 517 LEU A C 1
ATOM 3941 O O . LEU A 1 517 ? -6.542 8.300 -2.311 1.00 60.69 517 LEU A O 1
ATOM 3945 N N . ASN A 1 518 ? -4.754 6.947 -2.467 1.00 57.56 518 ASN A N 1
ATOM 3946 C CA . ASN A 1 518 ? -3.864 7.979 -2.993 1.00 57.56 518 ASN A CA 1
ATOM 3947 C C . ASN A 1 518 ? -4.244 8.400 -4.418 1.00 57.56 518 ASN A C 1
ATOM 3949 O O . ASN A 1 518 ? -4.160 9.584 -4.739 1.00 57.56 518 ASN A O 1
ATOM 3953 N N . GLN A 1 519 ? -4.768 7.488 -5.244 1.00 59.72 519 GLN A N 1
ATOM 3954 C CA . GLN A 1 519 ? -5.381 7.853 -6.524 1.00 59.72 519 GLN A CA 1
ATOM 3955 C C . GLN A 1 519 ? -6.530 8.850 -6.315 1.00 59.72 519 GLN A C 1
ATOM 3957 O O . GLN A 1 519 ? -6.515 9.923 -6.912 1.00 59.72 519 GLN A O 1
ATOM 3962 N N . GLN A 1 520 ? -7.467 8.582 -5.396 1.00 59.38 520 GLN A N 1
ATOM 3963 C CA . GLN A 1 520 ? -8.577 9.506 -5.115 1.00 59.38 520 GLN A CA 1
ATOM 3964 C C . GLN A 1 520 ? -8.162 10.898 -4.628 1.00 59.38 520 GLN A C 1
ATOM 3966 O O . GLN A 1 520 ? -8.879 11.865 -4.888 1.00 59.38 520 GLN A O 1
ATOM 3971 N N . ARG A 1 521 ? -7.031 11.022 -3.922 1.00 57.66 521 ARG A N 1
ATOM 3972 C CA . ARG A 1 521 ? -6.523 12.319 -3.438 1.00 57.66 521 ARG A CA 1
ATOM 3973 C C . ARG A 1 521 ? -6.079 13.238 -4.592 1.00 57.66 521 ARG A C 1
ATOM 3975 O O . ARG A 1 521 ? -6.069 14.457 -4.433 1.00 57.66 521 ARG A O 1
ATOM 3982 N N . ASN A 1 522 ? -5.786 12.683 -5.771 1.00 53.44 522 ASN A N 1
ATOM 3983 C CA . ASN A 1 522 ? -5.248 13.407 -6.920 1.00 53.44 522 ASN A CA 1
ATOM 3984 C C . ASN A 1 522 ? -6.300 13.767 -7.966 1.00 53.44 522 ASN A C 1
ATOM 3986 O O . ASN A 1 522 ? -6.671 12.942 -8.791 1.00 53.44 522 ASN A O 1
ATOM 3990 N N . LYS A 1 523 ? -6.711 15.036 -8.041 1.00 55.09 523 LYS A N 1
ATOM 3991 C CA . LYS A 1 523 ? -7.732 15.486 -9.012 1.00 55.09 523 LYS A CA 1
ATOM 3992 C C . LYS A 1 523 ? -7.438 15.133 -10.483 1.00 55.09 523 LYS A C 1
ATOM 3994 O O . LYS A 1 523 ? -8.398 14.966 -11.229 1.00 55.09 523 LYS A O 1
ATOM 3999 N N . SER A 1 524 ? -6.172 15.021 -10.901 1.00 48.97 524 SER A N 1
ATOM 4000 C CA . SER A 1 524 ? -5.798 14.640 -12.276 1.00 48.97 524 SER A CA 1
ATOM 4001 C C . SER A 1 524 ? -5.770 13.126 -12.541 1.00 48.97 524 SER A C 1
ATOM 4003 O O . SER A 1 524 ? -5.826 12.729 -13.702 1.00 48.97 524 SER A O 1
ATOM 4005 N N . THR A 1 525 ? -5.741 12.275 -11.506 1.00 50.62 525 THR A N 1
ATOM 4006 C CA . THR A 1 525 ? -5.671 10.801 -11.629 1.00 50.62 525 THR A CA 1
ATOM 4007 C C . THR A 1 525 ? -6.693 10.055 -10.754 1.00 50.62 525 THR A C 1
ATOM 4009 O O . THR A 1 525 ? -6.601 8.840 -10.578 1.00 50.62 525 THR A O 1
ATOM 4012 N N . ALA A 1 526 ? -7.693 10.765 -10.220 1.00 58.94 526 ALA A N 1
ATOM 4013 C CA . ALA A 1 526 ? -8.692 10.226 -9.305 1.00 58.94 526 ALA A CA 1
ATOM 4014 C C . ALA A 1 526 ? -9.698 9.302 -9.998 1.00 58.94 526 ALA A C 1
ATOM 4016 O O . ALA A 1 526 ? -10.795 9.709 -10.390 1.00 58.94 526 ALA A O 1
ATOM 4017 N N . THR A 1 527 ? -9.362 8.016 -10.026 1.00 59.50 527 THR A N 1
ATOM 4018 C CA . THR A 1 527 ? -10.347 6.937 -10.070 1.00 59.50 527 THR A CA 1
ATOM 4019 C C . THR A 1 527 ? -11.338 7.139 -8.924 1.00 59.50 527 THR A C 1
ATOM 4021 O O . THR A 1 527 ? -10.953 7.076 -7.755 1.00 59.50 527 THR A O 1
ATOM 4024 N N . LYS A 1 528 ? -12.621 7.390 -9.213 1.00 68.25 528 LYS A N 1
ATOM 4025 C CA . LYS A 1 528 ? -13.650 7.318 -8.165 1.00 68.25 528 LYS A CA 1
ATOM 4026 C C . LYS A 1 528 ? -13.937 5.855 -7.867 1.00 68.25 528 LYS A C 1
ATOM 4028 O O . LYS A 1 528 ? -13.948 5.027 -8.773 1.00 68.25 528 LYS A O 1
ATOM 4033 N N . TYR A 1 529 ? -14.239 5.546 -6.615 1.00 67.44 529 TYR A N 1
ATOM 4034 C CA . TYR A 1 529 ? -14.632 4.203 -6.208 1.00 67.44 529 TYR A CA 1
ATOM 4035 C C . TYR A 1 529 ? -16.027 4.232 -5.589 1.00 67.44 529 TYR A C 1
ATOM 4037 O O . TYR A 1 529 ? -16.430 5.201 -4.944 1.00 67.44 529 TYR A O 1
ATOM 4045 N N . SER A 1 530 ? -16.766 3.144 -5.772 1.00 67.88 530 SER A N 1
ATOM 4046 C CA . SER A 1 530 ? -18.062 2.904 -5.138 1.00 67.88 530 SER A CA 1
ATOM 4047 C C . SER A 1 530 ? -18.051 1.570 -4.392 1.00 67.88 530 SER A C 1
ATOM 4049 O O . SER A 1 530 ? -17.194 0.726 -4.640 1.00 67.88 530 SER A O 1
ATOM 4051 N N . THR A 1 531 ? -18.993 1.362 -3.472 1.00 69.69 531 THR A N 1
ATOM 4052 C CA . THR A 1 531 ? -19.156 0.081 -2.769 1.00 69.69 531 THR A CA 1
ATOM 4053 C C . THR A 1 531 ? -20.415 -0.651 -3.219 1.00 69.69 531 THR A C 1
ATOM 4055 O O . THR A 1 531 ? -21.495 -0.066 -3.345 1.00 69.69 531 THR A O 1
ATOM 4058 N N . ALA A 1 532 ? -20.294 -1.963 -3.407 1.00 73.81 532 ALA A N 1
ATOM 4059 C CA . ALA A 1 532 ? -21.403 -2.868 -3.660 1.00 73.81 532 ALA A CA 1
ATOM 4060 C C . ALA A 1 532 ? -21.439 -3.968 -2.588 1.00 73.81 532 ALA A C 1
ATOM 4062 O O . ALA A 1 532 ? -20.482 -4.710 -2.377 1.00 73.81 532 ALA A O 1
ATOM 4063 N N . THR A 1 533 ? -22.573 -4.088 -1.897 1.00 75.56 533 THR A N 1
ATOM 4064 C CA . THR A 1 533 ? -22.806 -5.179 -0.940 1.00 75.56 533 THR A CA 1
ATOM 4065 C C . THR A 1 533 ? -22.983 -6.498 -1.685 1.00 75.56 533 THR A C 1
ATOM 4067 O O . THR A 1 533 ? -23.662 -6.503 -2.716 1.00 75.56 533 THR A O 1
ATOM 4070 N N . SER A 1 534 ? -22.527 -7.618 -1.118 1.00 79.75 534 SER A N 1
ATOM 4071 C CA . SER A 1 534 ? -22.913 -8.942 -1.624 1.00 79.75 534 SER A CA 1
ATOM 4072 C C . SER A 1 534 ? -24.418 -9.106 -1.800 1.00 79.75 534 SER A C 1
ATOM 4074 O O . SER A 1 534 ? -25.229 -8.571 -1.036 1.00 79.75 534 SER A O 1
ATOM 4076 N N . SER A 1 535 ? -24.790 -9.874 -2.820 1.00 81.69 535 SER A N 1
ATOM 4077 C CA . SER A 1 535 ? -26.159 -10.345 -3.008 1.00 81.69 535 SER A CA 1
ATOM 4078 C C . SER A 1 535 ? -26.540 -11.385 -1.940 1.00 81.69 535 SER A C 1
ATOM 4080 O O . SER A 1 535 ? -25.658 -12.075 -1.420 1.00 81.69 535 SER A O 1
ATOM 4082 N N . PRO A 1 536 ? -27.844 -11.576 -1.654 1.00 84.19 536 PRO A N 1
ATOM 4083 C CA . PRO A 1 536 ? -28.302 -12.614 -0.729 1.00 84.19 536 PRO A CA 1
ATOM 4084 C C . PRO A 1 536 ? -27.809 -14.025 -1.084 1.00 84.19 536 PRO A C 1
ATOM 4086 O O . PRO A 1 536 ? -27.536 -14.822 -0.195 1.00 84.19 536 PRO A O 1
ATOM 4089 N N . MET A 1 537 ? -27.628 -14.337 -2.374 1.00 72.88 537 MET A N 1
ATOM 4090 C CA . MET A 1 537 ? -27.113 -15.645 -2.793 1.00 72.88 537 MET A CA 1
ATOM 4091 C C . MET A 1 537 ? -25.620 -15.816 -2.479 1.00 72.88 537 MET A C 1
ATOM 4093 O O . MET A 1 537 ? -25.223 -16.883 -2.026 1.00 72.88 537 MET A O 1
ATOM 4097 N N . GLN A 1 538 ? -24.798 -14.774 -2.657 1.00 79.62 538 GLN A N 1
ATOM 4098 C CA . GLN A 1 538 ? -23.388 -14.809 -2.239 1.00 79.62 538 GLN A CA 1
ATOM 4099 C C . GLN A 1 538 ? -23.281 -14.973 -0.719 1.00 79.62 538 GLN A C 1
ATOM 4101 O O . GLN A 1 538 ? -22.564 -15.844 -0.245 1.00 79.62 538 GLN A O 1
ATOM 4106 N N . MET A 1 539 ? -24.079 -14.219 0.042 1.00 85.88 539 MET A N 1
ATOM 4107 C CA . MET A 1 539 ? -24.145 -14.360 1.500 1.00 85.88 539 MET A CA 1
ATOM 4108 C C . MET A 1 539 ? -24.623 -15.756 1.934 1.00 85.88 539 MET A C 1
ATOM 4110 O O . MET A 1 539 ? -24.073 -16.327 2.869 1.00 85.88 539 MET A O 1
ATOM 4114 N N . LYS A 1 540 ? -25.592 -16.360 1.232 1.00 83.75 540 LYS A N 1
ATOM 4115 C CA . LYS A 1 540 ? -26.032 -17.735 1.517 1.00 83.75 540 LYS A CA 1
ATOM 4116 C C . LYS A 1 540 ? -24.904 -18.760 1.335 1.00 83.75 540 LYS A C 1
ATOM 4118 O O . LYS A 1 540 ? -24.881 -19.732 2.080 1.00 83.75 540 LYS A O 1
ATOM 4123 N N . ILE A 1 541 ? -23.985 -18.570 0.384 1.00 75.88 541 ILE A N 1
ATOM 4124 C CA . ILE A 1 541 ? -22.841 -19.481 0.202 1.00 75.88 541 ILE A CA 1
ATOM 4125 C C . ILE A 1 541 ? -21.934 -19.444 1.439 1.00 75.88 541 ILE A C 1
ATOM 4127 O O . ILE A 1 541 ? -21.663 -20.497 2.005 1.00 75.88 541 ILE A O 1
ATOM 4131 N N . GLU A 1 542 ? -21.562 -18.254 1.918 1.00 83.06 542 GLU A N 1
ATOM 4132 C CA . GLU A 1 542 ? -20.730 -18.111 3.125 1.00 83.06 542 GLU A CA 1
ATOM 4133 C C . GLU A 1 542 ? -21.424 -18.668 4.380 1.00 83.06 542 GLU A C 1
ATOM 4135 O O . GLU A 1 542 ? -20.806 -19.374 5.172 1.00 83.06 542 GLU A O 1
ATOM 4140 N N . LEU A 1 543 ? -22.737 -18.433 4.531 1.00 84.69 543 LEU A N 1
ATOM 4141 C CA . LEU A 1 543 ? -23.523 -19.038 5.614 1.00 84.69 543 LEU A CA 1
ATOM 4142 C C . LEU A 1 543 ? -23.496 -20.570 5.550 1.00 84.69 543 LEU A C 1
ATOM 4144 O O . LEU A 1 543 ? -23.385 -21.209 6.588 1.00 84.69 543 LEU A O 1
ATOM 4148 N N . LEU A 1 544 ? -23.576 -21.174 4.360 1.00 80.75 544 LEU A N 1
ATOM 4149 C CA . LEU A 1 544 ? -23.504 -22.631 4.207 1.00 80.75 544 LEU A CA 1
ATOM 4150 C C . LEU A 1 544 ? -22.108 -23.191 4.525 1.00 80.75 544 LEU A C 1
ATOM 4152 O O . LEU A 1 544 ? -22.023 -24.284 5.083 1.00 80.75 544 LEU A O 1
ATOM 4156 N N . LEU A 1 545 ? -21.035 -22.451 4.224 1.00 79.31 545 LEU A N 1
ATOM 4157 C CA . LEU A 1 545 ? -19.669 -22.822 4.615 1.00 79.31 545 LEU A CA 1
ATOM 4158 C C . LEU A 1 545 ? -19.490 -22.779 6.140 1.00 79.31 545 LEU A C 1
ATOM 4160 O O . LEU A 1 545 ? -18.964 -23.729 6.714 1.00 79.31 545 LEU A O 1
ATOM 4164 N N . ALA A 1 546 ? -20.011 -21.745 6.806 1.00 86.88 546 ALA A N 1
ATOM 4165 C CA . ALA A 1 546 ? -20.031 -21.677 8.265 1.00 86.88 546 ALA A CA 1
ATOM 4166 C C . ALA A 1 546 ? -20.914 -22.785 8.886 1.00 86.88 546 ALA A C 1
ATOM 4168 O O . ALA A 1 546 ? -20.502 -23.437 9.841 1.00 86.88 546 ALA A O 1
ATOM 4169 N N . ILE A 1 547 ? -22.087 -23.088 8.307 1.00 87.19 547 ILE A N 1
ATOM 4170 C CA . ILE A 1 547 ? -22.967 -24.194 8.753 1.00 87.19 547 ILE A CA 1
ATOM 4171 C C . ILE A 1 547 ? -22.253 -25.549 8.676 1.00 87.19 547 ILE A C 1
ATOM 4173 O O . ILE A 1 547 ? -22.483 -26.408 9.529 1.00 87.19 547 ILE A O 1
ATOM 4177 N N . ALA A 1 548 ? -21.355 -25.748 7.706 1.00 85.00 548 ALA A N 1
ATOM 4178 C CA . ALA A 1 548 ? -20.588 -26.986 7.579 1.00 85.00 548 ALA A CA 1
ATOM 4179 C C . ALA A 1 548 ? -19.632 -27.250 8.764 1.00 85.00 548 ALA A C 1
ATOM 4181 O O . ALA A 1 548 ? -19.236 -28.398 8.959 1.00 85.00 548 ALA A O 1
ATOM 4182 N N . LYS A 1 549 ? -19.315 -26.241 9.595 1.00 85.69 549 LYS A N 1
ATOM 4183 C CA . LYS A 1 549 ? -18.588 -26.422 10.867 1.00 85.69 549 LYS A CA 1
ATOM 4184 C C . LYS A 1 549 ? -19.428 -27.111 11.954 1.00 85.69 549 LYS A C 1
ATOM 4186 O O . LYS A 1 549 ? -18.872 -27.578 12.943 1.00 85.69 549 LYS A O 1
ATOM 4191 N N . GLY A 1 550 ? -20.752 -27.202 11.786 1.00 88.00 550 GLY A N 1
ATOM 4192 C CA . GLY A 1 550 ? -21.652 -27.916 12.703 1.00 88.00 550 GLY A CA 1
ATOM 4193 C C . GLY A 1 550 ? -21.908 -27.215 14.043 1.00 88.00 550 GLY A C 1
ATOM 4194 O O . GLY A 1 550 ? -22.426 -27.842 14.966 1.00 88.00 550 GLY A O 1
ATOM 4195 N N . LYS A 1 551 ? -21.554 -25.930 14.156 1.00 92.62 551 LYS A N 1
ATOM 4196 C CA . LYS A 1 551 ? -21.701 -25.100 15.361 1.00 92.62 551 LYS A CA 1
ATOM 4197 C C . LYS A 1 551 ? -22.810 -24.045 15.177 1.00 92.62 551 LYS A C 1
ATOM 4199 O O . LYS A 1 551 ? -23.149 -23.721 14.037 1.00 92.62 551 LYS A O 1
ATOM 4204 N N . PRO A 1 552 ? -23.374 -23.480 16.262 1.00 96.38 552 PRO A N 1
ATOM 4205 C CA . PRO A 1 552 ? -24.119 -22.223 16.205 1.00 96.38 552 PRO A CA 1
ATOM 4206 C C . PRO A 1 552 ? -23.283 -21.104 15.574 1.00 96.38 552 PRO A C 1
ATOM 4208 O O . PRO A 1 552 ? -22.056 -21.099 15.681 1.00 96.38 552 PRO A O 1
ATOM 4211 N N . ILE A 1 553 ? -23.946 -20.149 14.928 1.00 95.06 553 ILE A N 1
ATOM 4212 C CA . ILE A 1 553 ? -23.305 -19.115 14.117 1.00 95.06 553 ILE A CA 1
ATOM 4213 C C . ILE A 1 553 ? -23.744 -17.733 14.581 1.00 95.06 553 ILE A C 1
ATOM 4215 O O . ILE A 1 553 ? -24.933 -17.410 14.552 1.00 95.06 553 ILE A O 1
ATOM 4219 N N . LEU A 1 554 ? -22.769 -16.906 14.952 1.00 93.62 554 LEU A N 1
ATOM 4220 C CA . LEU A 1 554 ? -22.957 -15.505 15.302 1.00 93.62 554 LEU A CA 1
ATOM 4221 C C . LEU A 1 554 ? -22.788 -14.639 14.048 1.00 93.62 554 LEU A C 1
ATOM 4223 O O . LEU A 1 554 ? -21.678 -14.468 13.544 1.00 93.62 554 LEU A O 1
ATOM 4227 N N . VAL A 1 555 ? -23.894 -14.102 13.533 1.00 92.62 555 VAL A N 1
ATOM 4228 C CA . VAL A 1 555 ? -23.925 -13.268 12.325 1.00 92.62 555 VAL A CA 1
ATOM 4229 C C . VAL A 1 555 ? -24.006 -11.794 12.709 1.00 92.62 555 VAL A C 1
ATOM 4231 O O . VAL A 1 555 ? -25.054 -11.315 13.139 1.00 92.62 555 VAL A O 1
ATOM 4234 N N . SER A 1 556 ? -22.908 -11.065 12.529 1.00 87.50 556 SER A N 1
ATOM 4235 C CA . SER A 1 556 ? -22.782 -9.653 12.907 1.00 87.50 556 SER A CA 1
ATOM 4236 C C . SER A 1 556 ? -23.299 -8.715 11.804 1.00 87.50 556 SER A C 1
ATOM 4238 O O . SER A 1 556 ? -22.864 -8.810 10.650 1.00 87.50 556 SER A O 1
ATOM 4240 N N . VAL A 1 557 ? -24.229 -7.806 12.134 1.00 87.25 557 VAL A N 1
ATOM 4241 C CA . VAL A 1 557 ? -24.763 -6.790 11.204 1.00 87.25 557 VAL A CA 1
ATOM 4242 C C . VAL A 1 557 ? -24.915 -5.393 11.824 1.00 87.25 557 VAL A C 1
ATOM 4244 O O . VAL A 1 557 ? -25.453 -5.213 12.914 1.00 87.25 557 VAL A O 1
ATOM 4247 N N . VAL A 1 558 ? -24.540 -4.362 11.058 1.00 79.38 558 VAL A N 1
ATOM 4248 C CA . VAL A 1 558 ? -24.631 -2.944 11.471 1.00 79.38 558 VAL A CA 1
ATOM 4249 C C . VAL A 1 558 ? -26.056 -2.529 11.862 1.00 79.38 558 VAL A C 1
ATOM 4251 O O . VAL A 1 558 ? -26.259 -1.788 12.820 1.00 79.38 558 VAL A O 1
ATOM 4254 N N . SER A 1 559 ? -27.049 -2.967 11.085 1.00 84.38 559 SER A N 1
ATOM 4255 C CA . SER A 1 559 ? -28.474 -2.696 11.304 1.00 84.38 559 SER A CA 1
ATOM 4256 C C . SER A 1 559 ? -29.317 -3.636 10.441 1.00 84.38 559 SER A C 1
ATOM 4258 O O . SER A 1 559 ? -28.930 -3.958 9.314 1.00 84.38 559 SER A O 1
ATOM 4260 N N . THR A 1 560 ? -30.495 -4.032 10.925 1.00 86.56 560 THR A N 1
ATOM 4261 C CA . THR A 1 560 ? -31.494 -4.775 10.133 1.00 86.56 560 THR A CA 1
ATOM 4262 C C . THR A 1 560 ? -32.313 -3.858 9.216 1.00 86.56 560 THR A C 1
ATOM 4264 O O . THR A 1 560 ? -32.913 -4.293 8.226 1.00 86.56 560 THR A O 1
ATOM 4267 N N . ASN A 1 561 ? -32.339 -2.557 9.513 1.00 84.00 561 ASN A N 1
ATOM 4268 C CA . ASN A 1 561 ? -33.189 -1.595 8.835 1.00 84.00 561 ASN A CA 1
ATOM 4269 C C . ASN A 1 561 ? -32.604 -1.184 7.476 1.00 84.00 561 ASN A C 1
ATOM 4271 O O . ASN A 1 561 ? -31.589 -0.491 7.381 1.00 84.00 561 ASN A O 1
ATOM 4275 N N . LYS A 1 562 ? -33.331 -1.518 6.402 1.00 78.75 562 LYS A N 1
ATOM 4276 C CA . LYS A 1 562 ? -32.972 -1.202 5.007 1.00 78.75 562 LYS A CA 1
ATOM 4277 C C . LYS A 1 562 ? -32.727 0.285 4.700 1.00 78.75 562 LYS A C 1
ATOM 4279 O O . LYS A 1 562 ? -32.178 0.578 3.642 1.00 78.75 562 LYS A O 1
ATOM 4284 N N . LYS A 1 563 ? -33.178 1.220 5.552 1.00 77.25 563 LYS A N 1
ATOM 4285 C CA . LYS A 1 563 ? -32.874 2.658 5.412 1.00 77.25 563 LYS A CA 1
ATOM 4286 C C . LYS A 1 563 ? -31.423 2.987 5.777 1.00 77.25 563 LYS A C 1
ATOM 4288 O O . LYS A 1 563 ? -30.891 3.964 5.259 1.00 77.25 563 LYS A O 1
ATOM 4293 N N . PHE A 1 564 ? -30.807 2.180 6.639 1.00 74.50 564 PHE A N 1
ATOM 4294 C CA . PHE A 1 564 ? -29.453 2.381 7.149 1.00 74.50 564 PHE A CA 1
ATOM 4295 C C . PHE A 1 564 ? -28.487 1.381 6.506 1.00 74.50 564 PHE A C 1
ATOM 4297 O O . PHE A 1 564 ? -27.514 1.788 5.872 1.00 74.50 564 PHE A O 1
ATOM 4304 N N . SER A 1 565 ? -28.814 0.082 6.537 1.00 78.56 565 SER A N 1
ATOM 4305 C CA . SER A 1 565 ? -27.961 -0.974 5.981 1.00 78.56 565 SER A CA 1
ATOM 4306 C C . SER A 1 565 ? -28.639 -1.771 4.863 1.00 78.56 565 SER A C 1
ATOM 4308 O O . SER A 1 565 ? -29.575 -2.544 5.071 1.00 78.56 565 SER A O 1
ATOM 4310 N N . SER A 1 566 ? -28.110 -1.632 3.645 1.00 81.44 566 SER A N 1
ATOM 4311 C CA . SER A 1 566 ? -28.403 -2.549 2.535 1.00 81.44 566 SER A CA 1
ATOM 4312 C C . SER A 1 566 ? -27.741 -3.916 2.729 1.00 81.44 566 SER A C 1
ATOM 4314 O O . SER A 1 566 ? -28.248 -4.905 2.209 1.00 81.44 566 SER A O 1
ATOM 4316 N N . PHE A 1 567 ? -26.648 -3.974 3.498 1.00 84.81 567 PHE A N 1
ATOM 4317 C CA . PHE A 1 567 ? -25.936 -5.204 3.837 1.00 84.81 567 PHE A CA 1
ATOM 4318 C C . PHE A 1 567 ? -26.774 -6.084 4.770 1.00 84.81 567 PHE A C 1
ATOM 4320 O O . PHE A 1 567 ? -27.114 -7.200 4.393 1.00 84.81 567 PHE A O 1
ATOM 4327 N N . GLY A 1 568 ? -27.214 -5.556 5.920 1.00 88.31 568 GLY A N 1
ATOM 4328 C CA . GLY A 1 568 ? -28.023 -6.312 6.885 1.00 88.31 568 GLY A CA 1
ATOM 4329 C C . GLY A 1 568 ? -29.347 -6.800 6.289 1.00 88.31 568 GLY A C 1
ATOM 4330 O O . GLY A 1 568 ? -29.727 -7.952 6.478 1.00 88.31 568 GLY A O 1
ATOM 4331 N N . ARG A 1 569 ? -29.991 -5.985 5.440 1.00 88.94 569 ARG A N 1
ATOM 4332 C CA . ARG A 1 569 ? -31.146 -6.418 4.634 1.00 88.94 569 ARG A CA 1
ATOM 4333 C C . ARG A 1 569 ? -30.833 -7.654 3.776 1.00 88.94 569 ARG A C 1
ATOM 4335 O O . ARG A 1 569 ? -31.660 -8.556 3.700 1.00 88.94 569 ARG A O 1
ATOM 4342 N N . ASN A 1 570 ? -29.686 -7.680 3.096 1.00 89.94 570 ASN A N 1
ATOM 4343 C CA . ASN A 1 570 ? -29.315 -8.801 2.229 1.00 89.94 570 ASN A CA 1
ATOM 4344 C C . ASN A 1 570 ? -28.938 -10.050 3.040 1.00 89.94 570 ASN A C 1
ATOM 4346 O O . ASN A 1 570 ? -29.250 -11.152 2.599 1.00 89.94 570 ASN A O 1
ATOM 4350 N N . VAL A 1 571 ? -28.341 -9.882 4.227 1.00 92.88 571 VAL A N 1
ATOM 4351 C CA . VAL A 1 571 ? -28.054 -10.978 5.168 1.00 92.88 571 VAL A CA 1
ATOM 4352 C C . VAL A 1 571 ? -29.353 -11.642 5.627 1.00 92.88 571 VAL A C 1
ATOM 4354 O O . VAL A 1 571 ? -29.478 -12.858 5.523 1.00 92.88 571 VAL A O 1
ATOM 4357 N N . LEU A 1 572 ? -30.366 -10.865 6.029 1.00 94.12 572 LEU A N 1
ATOM 4358 C CA . LEU A 1 572 ? -31.683 -11.415 6.385 1.00 94.12 572 LEU A CA 1
ATOM 4359 C C . LEU A 1 572 ? -32.327 -12.169 5.211 1.00 94.12 572 LEU A C 1
ATOM 4361 O O . LEU A 1 572 ? -32.827 -13.274 5.392 1.00 94.12 572 LEU A O 1
ATOM 4365 N N . GLN A 1 573 ? -32.232 -11.633 3.989 1.00 90.56 573 GLN A N 1
ATOM 4366 C CA . GLN A 1 573 ? -32.698 -12.333 2.785 1.00 90.56 573 GLN A CA 1
ATOM 4367 C C . GLN A 1 573 ? -31.919 -13.631 2.506 1.00 90.56 573 GLN A C 1
ATOM 4369 O O . GLN A 1 573 ? -32.503 -14.592 2.014 1.00 90.56 573 GLN A O 1
ATOM 4374 N N . ALA A 1 574 ? -30.620 -13.683 2.814 1.00 90.25 574 ALA A N 1
ATOM 4375 C CA . ALA A 1 574 ? -29.809 -14.892 2.686 1.00 90.25 574 ALA A CA 1
ATOM 4376 C C . ALA A 1 574 ? -30.225 -15.962 3.704 1.00 90.25 574 ALA A C 1
ATOM 4378 O O . ALA A 1 574 ? -30.347 -17.134 3.346 1.00 90.25 574 ALA A O 1
ATOM 4379 N N . ILE A 1 575 ? -30.507 -15.546 4.944 1.00 95.31 575 ILE A N 1
ATOM 4380 C CA . ILE A 1 575 ? -31.039 -16.407 6.005 1.00 95.31 575 ILE A CA 1
ATOM 4381 C C . ILE A 1 575 ? -32.423 -16.930 5.613 1.00 95.31 575 ILE A C 1
ATOM 4383 O O . ILE A 1 575 ? -32.654 -18.131 5.705 1.00 95.31 575 ILE A O 1
ATOM 4387 N N . ASP A 1 576 ? -33.319 -16.089 5.086 1.00 94.69 576 ASP A N 1
ATOM 4388 C CA . ASP A 1 576 ? -34.645 -16.499 4.596 1.00 94.69 576 ASP A CA 1
ATOM 4389 C C . ASP A 1 576 ? -34.579 -17.595 3.517 1.00 94.69 576 ASP A C 1
ATOM 4391 O O . ASP A 1 576 ? -35.488 -18.425 3.429 1.00 94.69 576 ASP A O 1
ATOM 4395 N N . MET A 1 577 ? -33.492 -17.649 2.741 1.00 89.19 577 MET A N 1
ATOM 4396 C CA . MET A 1 577 ? -33.240 -18.670 1.718 1.00 89.19 577 MET A CA 1
ATOM 4397 C C . MET A 1 577 ? -32.693 -20.003 2.272 1.00 89.19 577 MET A C 1
ATOM 4399 O O . MET A 1 577 ? -32.497 -20.925 1.478 1.00 89.19 577 MET A O 1
ATOM 4403 N N . LEU A 1 578 ? -32.407 -20.127 3.572 1.00 90.25 578 LEU A N 1
ATOM 4404 C CA . LEU A 1 578 ? -31.956 -21.372 4.219 1.00 90.25 578 LEU A CA 1
ATOM 4405 C C . LEU A 1 578 ? -33.126 -22.287 4.631 1.00 90.25 578 LEU A C 1
ATOM 4407 O O . LEU A 1 578 ? -34.264 -21.835 4.815 1.00 90.25 578 LEU A O 1
ATOM 4411 N N . ASP A 1 579 ? -32.833 -23.572 4.824 1.00 92.00 579 ASP A N 1
ATOM 4412 C CA . ASP A 1 579 ? -33.808 -24.557 5.306 1.00 92.00 579 ASP A CA 1
ATOM 4413 C C . ASP A 1 579 ? -34.119 -24.368 6.810 1.00 92.00 579 ASP A C 1
ATOM 4415 O O . ASP A 1 579 ? -33.307 -23.791 7.540 1.00 92.00 579 ASP A O 1
ATOM 4419 N N . PRO A 1 580 ? -35.275 -24.838 7.327 1.00 94.69 580 PRO A N 1
ATOM 4420 C CA . PRO A 1 580 ? -35.694 -24.565 8.707 1.00 94.69 580 PRO A CA 1
ATOM 4421 C C . PRO A 1 580 ? -34.699 -24.999 9.790 1.00 94.69 580 PRO A C 1
ATOM 4423 O O . PRO A 1 580 ? -34.540 -24.286 10.775 1.00 94.69 580 PRO A O 1
ATOM 4426 N N . GLU A 1 581 ? -34.003 -26.125 9.612 1.00 91.94 581 GLU A N 1
ATOM 4427 C CA . GLU A 1 581 ? -32.990 -26.591 10.571 1.00 91.94 581 GLU A CA 1
ATOM 4428 C C . GLU A 1 581 ? -31.695 -25.770 10.495 1.00 91.94 581 GLU A C 1
ATOM 4430 O O . GLU A 1 581 ? -31.107 -25.454 11.523 1.00 91.94 581 GLU A O 1
ATOM 4435 N N . GLN A 1 582 ? -31.298 -25.333 9.294 1.00 91.88 582 GLN A N 1
ATOM 4436 C CA . GLN A 1 582 ? -30.151 -24.438 9.097 1.00 91.88 582 GLN A CA 1
ATOM 4437 C C . GLN A 1 582 ? -30.389 -23.075 9.758 1.00 91.88 582 GLN A C 1
ATOM 4439 O O . GLN A 1 582 ? -29.496 -22.534 10.402 1.00 91.88 582 GLN A O 1
ATOM 4444 N N . LYS A 1 583 ? -31.612 -22.537 9.649 1.00 94.44 583 LYS A N 1
ATOM 4445 C CA . LYS A 1 583 ? -32.006 -21.261 10.269 1.00 94.44 583 LYS A CA 1
ATOM 4446 C C . LYS A 1 583 ? -31.846 -21.255 11.789 1.00 94.44 583 LYS A C 1
ATOM 4448 O O . LYS A 1 583 ? -31.477 -20.222 12.330 1.00 94.44 583 LYS A O 1
ATOM 4453 N N . LYS A 1 584 ? -32.076 -22.386 12.469 1.00 93.94 584 LYS A N 1
ATOM 4454 C CA . LYS A 1 584 ? -31.929 -22.502 13.935 1.00 93.94 584 LYS A CA 1
ATOM 4455 C C . LYS A 1 584 ? -30.487 -22.343 14.422 1.00 93.94 584 LYS A C 1
ATOM 4457 O O . LYS A 1 584 ? -30.289 -22.055 15.594 1.00 93.94 584 LYS A O 1
ATOM 4462 N N . LEU A 1 585 ? -29.497 -22.542 13.549 1.00 94.38 585 LEU A N 1
ATOM 4463 C CA . LEU A 1 585 ? -28.088 -22.325 13.885 1.00 94.38 585 LEU A CA 1
ATOM 4464 C C . LEU A 1 585 ? -27.700 -20.840 13.829 1.00 94.38 585 LEU A C 1
ATOM 4466 O O . LEU A 1 585 ? -26.659 -20.478 14.368 1.00 94.38 585 LEU A O 1
ATOM 4470 N N . ILE A 1 586 ? -28.497 -19.986 13.176 1.00 96.00 586 ILE A N 1
ATOM 4471 C CA . ILE A 1 586 ? -28.139 -18.591 12.910 1.00 96.00 586 ILE A CA 1
ATOM 4472 C C . ILE A 1 586 ? -28.671 -17.658 13.999 1.00 96.00 586 ILE A C 1
ATOM 4474 O O . ILE A 1 586 ? -29.879 -17.478 14.133 1.00 96.00 586 ILE A O 1
ATOM 4478 N N . ASN A 1 587 ? -27.760 -16.970 14.684 1.00 94.88 587 ASN A N 1
ATOM 4479 C CA . ASN A 1 587 ? -28.071 -15.911 15.637 1.00 94.88 587 ASN A CA 1
ATOM 4480 C C . ASN A 1 587 ? -27.560 -14.574 15.091 1.00 94.88 587 ASN A C 1
ATOM 4482 O O . ASN A 1 587 ? -26.362 -14.396 14.878 1.00 94.88 587 ASN A O 1
ATOM 4486 N N . VAL A 1 588 ? -28.471 -13.636 14.818 1.00 92.19 588 VAL A N 1
ATOM 4487 C CA . VAL A 1 588 ? -28.127 -12.326 14.242 1.00 92.19 588 VAL A CA 1
ATOM 4488 C C . VAL A 1 588 ? -27.872 -11.319 15.359 1.00 92.19 588 VAL A C 1
ATOM 4490 O O . VAL A 1 588 ? -28.795 -10.947 16.079 1.00 92.19 588 VAL A O 1
ATOM 4493 N N . PHE A 1 589 ? -26.635 -10.840 15.460 1.00 89.25 589 PHE A N 1
ATOM 4494 C CA . PHE A 1 589 ? -26.228 -9.799 16.397 1.00 89.25 589 PHE A CA 1
ATOM 4495 C C . PHE A 1 589 ? -26.193 -8.434 15.703 1.00 89.25 589 PHE A C 1
ATOM 4497 O O . PHE A 1 589 ? -25.530 -8.256 14.678 1.00 89.25 589 PHE A O 1
ATOM 4504 N N . VAL A 1 590 ? -26.917 -7.460 16.259 1.00 86.62 590 VAL A N 1
ATOM 4505 C CA . VAL A 1 590 ? -27.005 -6.097 15.719 1.00 86.62 590 VAL A CA 1
ATOM 4506 C C . VAL A 1 590 ? -26.122 -5.167 16.547 1.00 86.62 590 VAL A C 1
ATOM 4508 O O . VAL A 1 590 ? -26.334 -5.035 17.747 1.00 86.62 590 VAL A O 1
ATOM 4511 N N . HIS A 1 591 ? -25.149 -4.498 15.925 1.00 76.31 591 HIS A N 1
ATOM 4512 C CA . HIS A 1 591 ? -24.092 -3.792 16.672 1.00 76.31 591 HIS A CA 1
ATOM 4513 C C . HIS A 1 591 ? -24.014 -2.267 16.461 1.00 76.31 591 HIS A C 1
ATOM 4515 O O . HIS A 1 591 ? -23.368 -1.580 17.249 1.00 76.31 591 HIS A O 1
ATOM 4521 N N . GLY A 1 592 ? -24.664 -1.694 15.443 1.00 75.75 592 GLY A N 1
ATOM 4522 C CA . GLY A 1 592 ? -24.474 -0.281 15.078 1.00 75.75 592 GLY A CA 1
ATOM 4523 C C . GLY A 1 592 ? -23.230 -0.069 14.204 1.00 75.75 592 GLY A C 1
ATOM 4524 O O . GLY A 1 592 ? -22.806 -0.986 13.514 1.00 75.75 592 GLY A O 1
ATOM 4525 N N . ILE A 1 593 ? -22.639 1.133 14.170 1.00 59.91 593 ILE A N 1
ATOM 4526 C CA . ILE A 1 593 ? -21.588 1.459 13.175 1.00 59.91 593 ILE A CA 1
ATOM 4527 C C . ILE A 1 593 ? -20.143 1.178 13.616 1.00 59.91 593 ILE A C 1
ATOM 4529 O O . ILE A 1 593 ? -19.188 1.564 12.945 1.00 59.91 593 ILE A O 1
ATOM 4533 N N . SER A 1 594 ? -19.944 0.504 14.748 1.00 58.88 594 SER A N 1
ATOM 4534 C CA . SER A 1 594 ? -18.602 0.202 15.256 1.00 58.88 594 SER A CA 1
ATOM 4535 C C . SER A 1 594 ? -18.562 -1.122 16.015 1.00 58.88 594 SER A C 1
ATOM 4537 O O . SER A 1 594 ? -18.669 -1.194 17.232 1.00 58.88 594 SER A O 1
ATOM 4539 N N . ASP A 1 595 ? -18.415 -2.163 15.218 1.00 64.75 595 ASP A N 1
ATOM 4540 C CA . ASP A 1 595 ? -18.306 -3.588 15.523 1.00 64.75 595 ASP A CA 1
ATOM 4541 C C . ASP A 1 595 ? -17.002 -3.999 16.222 1.00 64.75 595 ASP A C 1
ATOM 4543 O O . ASP A 1 595 ? -17.071 -4.807 17.143 1.00 64.75 595 ASP A O 1
ATOM 4547 N N . ASP A 1 596 ? -15.843 -3.464 15.818 1.00 67.88 596 ASP A N 1
ATOM 4548 C CA . ASP A 1 596 ? -14.510 -3.981 16.202 1.00 67.88 596 ASP A CA 1
ATOM 4549 C C . ASP A 1 596 ? -14.343 -4.361 17.691 1.00 67.88 596 ASP A C 1
ATOM 4551 O O . ASP A 1 596 ? -13.879 -5.457 17.997 1.00 67.88 596 ASP A O 1
ATOM 4555 N N . ILE A 1 597 ? -14.760 -3.510 18.643 1.00 74.31 597 ILE A N 1
ATOM 4556 C CA . ILE A 1 597 ? -14.645 -3.827 20.084 1.00 74.31 597 ILE A CA 1
ATOM 4557 C C . ILE A 1 597 ? -15.600 -4.955 20.499 1.00 74.31 597 ILE A C 1
ATOM 4559 O O . ILE A 1 597 ? -15.209 -5.843 21.254 1.00 74.31 597 ILE A O 1
ATOM 4563 N N . LEU A 1 598 ? -16.839 -4.944 20.006 1.00 80.50 598 LEU A N 1
ATOM 4564 C CA . LEU A 1 598 ? -17.839 -5.972 20.318 1.00 80.50 598 LEU A CA 1
ATOM 4565 C C . LEU A 1 598 ? -17.453 -7.324 19.713 1.00 80.50 598 LEU A C 1
ATOM 4567 O O . LEU A 1 598 ? -17.718 -8.369 20.302 1.00 80.50 598 LEU A O 1
ATOM 4571 N N . LEU A 1 599 ? -16.775 -7.293 18.568 1.00 77.88 599 LEU A N 1
ATOM 4572 C CA . LEU A 1 599 ? -16.206 -8.463 17.928 1.00 77.88 599 LEU A CA 1
ATOM 4573 C C . LEU A 1 599 ? -14.991 -9.011 18.692 1.00 77.88 599 LEU A C 1
ATOM 4575 O O . LEU A 1 599 ? -14.905 -10.219 18.890 1.00 77.88 599 LEU A O 1
ATOM 4579 N N . LEU A 1 600 ? -14.077 -8.153 19.160 1.00 77.81 600 LEU A N 1
ATOM 4580 C CA . LEU A 1 600 ? -12.963 -8.566 20.025 1.00 77.81 600 LEU A CA 1
ATOM 4581 C C . LEU A 1 600 ? -13.465 -9.183 21.340 1.00 77.81 600 LEU A C 1
ATOM 4583 O O . LEU A 1 600 ? -12.890 -10.161 21.821 1.00 77.81 600 LEU A O 1
ATOM 4587 N N . GLU A 1 601 ? -14.559 -8.663 21.898 1.00 83.44 601 GLU A N 1
ATOM 4588 C CA . GLU A 1 601 ? -15.238 -9.254 23.056 1.00 83.44 601 GLU A CA 1
ATOM 4589 C C . GLU A 1 601 ? -15.816 -10.643 22.716 1.00 83.44 601 GLU A C 1
ATOM 4591 O O . GLU A 1 601 ? -15.588 -11.597 23.459 1.00 83.44 601 GLU A O 1
ATOM 4596 N N . ALA A 1 602 ? -16.472 -10.802 21.559 1.00 86.94 602 ALA A N 1
ATOM 4597 C CA . ALA A 1 602 ? -16.984 -12.095 21.096 1.00 86.94 602 ALA A CA 1
ATOM 4598 C C . ALA A 1 602 ? -15.867 -13.122 20.823 1.00 86.94 602 ALA A C 1
ATOM 4600 O O . ALA A 1 602 ? -15.984 -14.279 21.221 1.00 86.94 602 ALA A O 1
ATOM 4601 N N . ILE A 1 603 ? -14.749 -12.696 20.228 1.00 84.56 603 ILE A N 1
ATOM 4602 C CA . ILE A 1 603 ? -13.531 -13.503 20.055 1.00 84.56 603 ILE A CA 1
ATOM 4603 C C . ILE A 1 603 ? -12.962 -13.936 21.412 1.00 84.56 603 ILE A C 1
ATOM 4605 O O . ILE A 1 603 ? -12.538 -15.081 21.573 1.00 84.56 603 ILE A O 1
ATOM 4609 N N . THR A 1 604 ? -12.960 -13.041 22.401 1.00 84.31 604 THR A N 1
ATOM 4610 C CA . THR A 1 604 ? -12.503 -13.355 23.763 1.00 84.31 604 THR A CA 1
ATOM 4611 C C . THR A 1 604 ? -13.418 -14.397 24.406 1.00 84.31 604 THR A C 1
ATOM 4613 O O . THR A 1 604 ? -12.933 -15.399 24.927 1.00 84.31 604 THR A O 1
ATOM 4616 N N . CYS A 1 605 ? -14.737 -14.244 24.265 1.00 90.06 605 CYS A N 1
ATOM 4617 C CA . CYS A 1 605 ? -15.709 -15.226 24.741 1.00 90.06 605 CYS A CA 1
ATOM 4618 C C . CYS A 1 605 ? -15.546 -16.597 24.057 1.00 90.06 605 CYS A C 1
ATOM 4620 O O . CYS A 1 605 ? -15.597 -17.627 24.731 1.00 90.06 605 CYS A O 1
ATOM 4622 N N . ALA A 1 606 ? -15.269 -16.621 22.749 1.00 88.62 606 ALA A N 1
ATOM 4623 C CA . ALA A 1 606 ? -14.986 -17.844 22.000 1.00 88.62 606 ALA A CA 1
ATOM 4624 C C . ALA A 1 606 ? -13.721 -18.565 22.508 1.00 88.62 606 ALA A C 1
ATOM 4626 O O . ALA A 1 606 ? -13.749 -19.782 22.693 1.00 88.62 606 ALA A O 1
ATOM 4627 N N . LYS A 1 607 ? -12.637 -17.826 22.796 1.00 86.06 607 LYS A N 1
ATOM 4628 C CA . LYS A 1 607 ? -11.399 -18.369 23.395 1.00 86.06 607 LYS A CA 1
ATOM 4629 C C . LYS A 1 607 ? -11.615 -18.953 24.787 1.00 86.06 607 LYS A C 1
ATOM 4631 O O . LYS A 1 607 ? -11.036 -19.981 25.121 1.00 86.06 607 LYS A O 1
ATOM 4636 N N . GLU A 1 608 ? -12.448 -18.303 25.591 1.00 88.44 608 GLU A N 1
ATOM 4637 C CA . GLU A 1 608 ? -12.821 -18.757 26.936 1.00 88.44 608 GLU A CA 1
ATOM 4638 C C . GLU A 1 608 ? -13.808 -19.939 26.916 1.00 88.44 608 GLU A C 1
ATOM 4640 O O . GLU A 1 608 ? -14.158 -20.470 27.970 1.00 88.44 608 GLU A O 1
ATOM 4645 N N . GLY A 1 609 ? -14.262 -20.369 25.733 1.00 89.81 609 GLY A N 1
ATOM 4646 C CA . GLY A 1 609 ? -15.208 -21.468 25.583 1.00 89.81 609 GLY A CA 1
ATOM 4647 C C . GLY A 1 609 ? -16.610 -21.133 26.095 1.00 89.81 609 GLY A C 1
ATOM 4648 O O . GLY A 1 609 ? -17.344 -22.050 26.469 1.00 89.81 609 GLY A O 1
ATOM 4649 N N . LYS A 1 610 ? -17.003 -19.854 26.128 1.00 94.31 610 LYS A N 1
ATOM 4650 C CA . LYS A 1 610 ? -18.397 -19.442 26.368 1.00 94.31 610 LYS A CA 1
ATOM 4651 C C . LYS A 1 610 ? -19.285 -19.860 25.199 1.00 94.31 610 LYS A C 1
ATOM 4653 O O . LYS A 1 610 ? -18.805 -20.057 24.078 1.00 94.31 610 LYS A O 1
ATOM 4658 N N . ASP A 1 611 ? -20.573 -20.049 25.457 1.00 95.06 611 ASP A N 1
ATOM 4659 C CA . ASP A 1 611 ? -21.541 -20.298 24.389 1.00 95.06 611 ASP A CA 1
ATOM 4660 C C . ASP A 1 611 ? -22.013 -19.003 23.700 1.00 95.06 611 ASP A C 1
ATOM 4662 O O . ASP A 1 611 ? -21.556 -17.894 23.998 1.00 95.06 611 ASP A O 1
ATOM 4666 N N . ILE A 1 612 ? -22.867 -19.158 22.688 1.00 94.81 612 ILE A N 1
ATOM 4667 C CA . ILE A 1 612 ? -23.317 -18.049 21.844 1.00 94.81 612 ILE A CA 1
ATOM 4668 C C . ILE A 1 612 ? -24.295 -17.111 22.565 1.00 94.81 612 ILE A C 1
ATOM 4670 O O . ILE A 1 612 ? -24.258 -15.908 22.312 1.00 94.81 612 ILE A O 1
ATOM 4674 N N . ASP A 1 613 ? -25.111 -17.624 23.489 1.00 94.00 613 ASP A N 1
ATOM 4675 C CA . ASP A 1 613 ? -26.097 -16.831 24.228 1.00 94.00 613 ASP A CA 1
ATOM 4676 C C . ASP A 1 613 ? -25.397 -16.021 25.330 1.00 94.00 613 ASP A C 1
ATOM 4678 O O . ASP A 1 613 ? -25.639 -14.818 25.469 1.00 94.00 613 ASP A O 1
ATOM 4682 N N . GLU A 1 614 ? -24.446 -16.643 26.040 1.00 94.75 614 GLU A N 1
ATOM 4683 C CA . GLU A 1 614 ? -23.516 -15.958 26.949 1.00 94.75 614 GLU A CA 1
ATOM 4684 C C . GLU A 1 614 ? -22.755 -14.837 26.225 1.00 94.75 614 GLU A C 1
ATOM 4686 O O . GLU A 1 614 ? -22.649 -13.716 26.728 1.00 94.75 614 GLU A O 1
ATOM 4691 N N . THR A 1 615 ? -22.248 -15.123 25.021 1.00 93.00 615 THR A N 1
ATOM 4692 C CA . THR A 1 615 ? -21.489 -14.157 24.216 1.00 93.00 615 THR A CA 1
ATOM 4693 C C . THR A 1 615 ? -22.355 -12.976 23.781 1.00 93.00 615 THR A C 1
ATOM 4695 O O . THR A 1 615 ? -21.943 -11.830 23.954 1.00 93.00 615 THR A O 1
ATOM 4698 N N . ILE A 1 616 ? -23.564 -13.221 23.263 1.00 91.00 616 ILE A N 1
ATOM 4699 C CA . ILE A 1 616 ? -24.495 -12.153 22.864 1.00 91.00 616 ILE A CA 1
ATOM 4700 C C . ILE A 1 616 ? -24.838 -11.267 24.065 1.00 91.00 616 ILE A C 1
ATOM 4702 O O . ILE A 1 616 ? -24.777 -10.043 23.945 1.00 91.00 616 ILE A O 1
ATOM 4706 N N . ALA A 1 617 ? -25.127 -11.860 25.228 1.00 89.75 617 ALA A N 1
ATOM 4707 C CA . ALA A 1 617 ? -25.430 -11.113 26.445 1.00 89.75 617 ALA A CA 1
ATOM 4708 C C . ALA A 1 617 ? -24.262 -10.209 26.885 1.00 89.75 617 ALA A C 1
ATOM 4710 O O . ALA A 1 617 ? -24.484 -9.044 27.217 1.00 89.75 617 ALA A O 1
ATOM 4711 N N . ILE A 1 618 ? -23.020 -10.704 26.832 1.00 89.25 618 ILE A N 1
ATOM 4712 C CA . ILE A 1 618 ? -21.818 -9.911 27.142 1.00 89.25 618 ILE A CA 1
ATOM 4713 C C . ILE A 1 618 ? -21.623 -8.783 26.120 1.00 89.25 618 ILE A C 1
ATOM 4715 O O . ILE A 1 618 ? -21.374 -7.642 26.508 1.00 89.25 618 ILE A O 1
ATOM 4719 N N . CYS A 1 619 ? -21.768 -9.056 24.822 1.00 87.12 619 CYS A N 1
ATOM 4720 C CA . CYS A 1 619 ? -21.628 -8.035 23.784 1.00 87.12 619 CYS A CA 1
ATOM 4721 C C . CYS A 1 619 ? -22.707 -6.941 23.895 1.00 87.12 619 CYS A C 1
ATOM 4723 O O . CYS A 1 619 ? -22.400 -5.761 23.723 1.00 87.12 619 CYS A O 1
ATOM 4725 N N . ASP A 1 620 ? -23.955 -7.287 24.225 1.00 84.06 620 ASP A N 1
ATOM 4726 C CA . ASP A 1 620 ? -25.011 -6.295 24.457 1.00 84.06 620 ASP A CA 1
ATOM 4727 C C . ASP A 1 620 ? -24.805 -5.490 25.746 1.00 84.06 620 ASP A C 1
ATOM 4729 O O . ASP A 1 620 ? -25.077 -4.286 25.774 1.00 84.06 620 ASP A O 1
ATOM 4733 N N . ASP A 1 621 ? -24.272 -6.111 26.797 1.00 83.00 621 ASP A N 1
ATOM 4734 C CA . ASP A 1 621 ? -23.898 -5.432 28.036 1.00 83.00 621 ASP A CA 1
ATOM 4735 C C . ASP A 1 621 ? -22.758 -4.423 27.811 1.00 83.00 621 ASP A C 1
ATOM 4737 O O . ASP A 1 621 ? -22.873 -3.244 28.157 1.00 83.00 621 ASP A O 1
ATOM 4741 N N . VAL A 1 622 ? -21.693 -4.844 27.120 1.00 82.25 622 VAL A N 1
ATOM 4742 C CA . VAL A 1 622 ? -20.579 -3.970 26.729 1.00 82.25 622 VAL A CA 1
ATOM 4743 C C . VAL A 1 622 ? -21.079 -2.830 25.841 1.00 82.25 622 VAL A C 1
ATOM 4745 O O . VAL A 1 622 ? -20.816 -1.665 26.145 1.00 82.25 622 VAL A O 1
ATOM 4748 N N . GLY A 1 623 ? -21.856 -3.150 24.801 1.00 78.88 623 GLY A N 1
ATOM 4749 C CA . GLY A 1 623 ? -22.411 -2.200 23.833 1.00 78.88 623 GLY A CA 1
ATOM 4750 C C . GLY A 1 623 ? -23.455 -1.228 24.394 1.00 78.88 623 GLY A C 1
ATOM 4751 O O . GLY A 1 623 ? -23.703 -0.181 23.791 1.00 78.88 623 GLY A O 1
ATOM 4752 N N . SER A 1 624 ? -24.068 -1.548 25.537 1.00 76.06 624 SER A N 1
ATOM 4753 C CA . SER A 1 624 ? -25.003 -0.662 26.234 1.00 76.06 624 SER A CA 1
ATOM 4754 C C . SER A 1 624 ? -24.334 0.164 27.330 1.00 76.06 624 SER A C 1
ATOM 4756 O O . SER A 1 624 ? -24.635 1.349 27.427 1.00 76.06 624 SER A O 1
ATOM 4758 N N . ARG A 1 625 ? -23.423 -0.405 28.130 1.00 74.62 625 ARG A N 1
ATOM 4759 C CA . ARG A 1 625 ? -22.889 0.268 29.329 1.00 74.62 625 ARG A CA 1
ATOM 4760 C C . ARG A 1 625 ? -21.513 0.900 29.155 1.00 74.62 625 ARG A C 1
ATOM 4762 O O . ARG A 1 625 ? -21.289 1.979 29.692 1.00 74.62 625 ARG A O 1
ATOM 4769 N N . THR A 1 626 ? -20.586 0.253 28.451 1.00 78.38 626 THR A N 1
ATOM 4770 C CA . THR A 1 626 ? -19.150 0.612 28.519 1.00 78.38 626 THR A CA 1
ATOM 4771 C C . THR A 1 626 ? -18.556 1.069 27.193 1.00 78.38 626 THR A C 1
ATOM 4773 O O . THR A 1 626 ? -17.572 1.804 27.195 1.00 78.38 626 THR A O 1
ATOM 4776 N N . TYR A 1 627 ? -19.136 0.655 26.070 1.00 82.50 627 TYR A N 1
ATOM 4777 C CA . TYR A 1 627 ? -18.640 0.971 24.739 1.00 82.50 627 TYR A CA 1
ATOM 4778 C C . TYR A 1 627 ? -18.868 2.438 24.355 1.00 82.50 627 TYR A C 1
ATOM 4780 O O . TYR A 1 627 ? -19.967 2.972 24.515 1.00 82.50 627 TYR A O 1
ATOM 4788 N N . GLN A 1 628 ? -17.835 3.062 23.791 1.00 85.56 628 GLN A N 1
ATOM 4789 C CA . GLN A 1 628 ? -17.841 4.444 23.331 1.00 85.56 628 GLN A CA 1
ATOM 4790 C C . GLN A 1 628 ? -17.205 4.579 21.940 1.00 8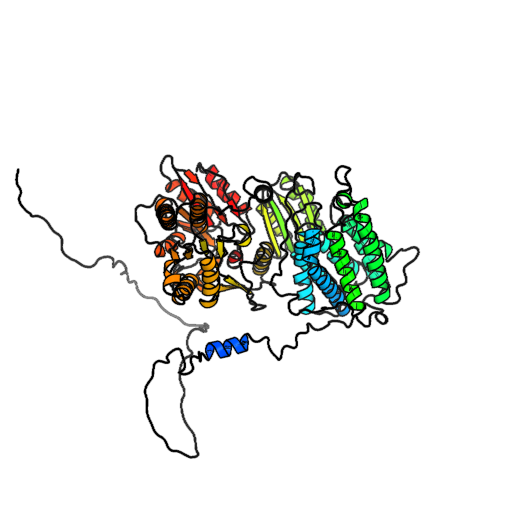5.56 628 GLN A C 1
ATOM 4792 O O . GLN A 1 628 ? -16.256 3.869 21.597 1.00 85.56 628 GLN A O 1
ATOM 4797 N N . CYS A 1 629 ? -17.734 5.505 21.138 1.00 86.31 629 CYS A N 1
ATOM 4798 C CA . CYS A 1 629 ? -17.335 5.769 19.757 1.00 86.31 629 CYS A CA 1
ATOM 4799 C C . CYS A 1 629 ? -17.401 7.269 19.457 1.00 86.31 629 CYS A C 1
ATOM 4801 O O . CYS A 1 629 ? -18.453 7.875 19.655 1.00 86.31 629 CYS A O 1
ATOM 4803 N N . ILE A 1 630 ? -16.320 7.843 18.928 1.00 88.81 630 ILE A N 1
ATOM 4804 C CA . ILE A 1 630 ? -16.244 9.228 18.449 1.00 88.81 630 ILE A CA 1
ATOM 4805 C C . ILE A 1 630 ? -15.702 9.223 17.014 1.00 88.81 630 ILE A C 1
ATOM 4807 O O . ILE A 1 630 ? -14.641 8.673 16.752 1.00 88.81 630 ILE A O 1
ATOM 4811 N N . ASN A 1 631 ? -16.422 9.839 16.083 1.00 87.19 631 ASN A N 1
ATOM 4812 C CA . ASN A 1 631 ? -16.096 9.967 14.665 1.00 87.19 631 ASN A CA 1
ATOM 4813 C C . ASN A 1 631 ? -15.773 11.426 14.319 1.00 87.19 631 ASN A C 1
ATOM 4815 O O . ASN A 1 631 ? -16.474 12.346 14.756 1.00 87.19 631 ASN A O 1
ATOM 4819 N N . PHE A 1 632 ? -14.767 11.626 13.466 1.00 87.69 632 PHE A N 1
ATOM 4820 C CA . PHE A 1 632 ? -14.308 12.945 13.028 1.00 87.69 632 PHE A CA 1
ATOM 4821 C C . PHE A 1 632 ? -14.616 13.145 11.538 1.00 87.69 632 PHE A C 1
ATOM 4823 O O . PHE A 1 632 ? -13.971 12.565 10.666 1.00 87.69 632 PHE A O 1
ATOM 4830 N N . LEU A 1 633 ? -15.638 13.949 11.225 1.00 84.81 633 LEU A N 1
ATOM 4831 C CA . LEU A 1 633 ? -16.196 14.044 9.872 1.00 84.81 633 LEU A CA 1
ATOM 4832 C C . LEU A 1 633 ? -15.982 15.429 9.244 1.00 84.81 633 LEU A C 1
ATOM 4834 O O . LEU A 1 633 ? -16.718 16.384 9.525 1.00 84.81 633 LEU A O 1
ATOM 4838 N N . SER A 1 634 ? -15.022 15.526 8.322 1.00 84.44 634 SER A N 1
ATOM 4839 C CA . SER A 1 634 ? -14.840 16.714 7.476 1.00 84.44 634 SER A CA 1
ATOM 4840 C C . SER A 1 634 ? -16.102 17.021 6.656 1.00 84.44 634 SER A C 1
ATOM 4842 O O . SER A 1 634 ? -16.909 16.138 6.356 1.00 84.44 634 SER A O 1
ATOM 4844 N N . SER A 1 635 ? -16.287 18.283 6.274 1.00 84.25 635 SER A N 1
ATOM 4845 C CA . SER A 1 635 ? -17.380 18.734 5.399 1.00 84.25 635 SER A CA 1
ATOM 4846 C C . SER A 1 635 ? -17.451 17.949 4.083 1.00 84.25 635 SER A C 1
ATOM 4848 O O . SER A 1 635 ? -18.536 17.528 3.682 1.00 84.25 635 SER A O 1
ATOM 4850 N N . VAL A 1 636 ? -16.309 17.636 3.459 1.00 78.12 636 VAL A N 1
ATOM 4851 C CA . VAL A 1 636 ? -16.270 16.822 2.229 1.00 78.12 636 VAL A CA 1
ATOM 4852 C C . VAL A 1 636 ? -16.736 15.384 2.479 1.00 78.12 636 VAL A C 1
ATOM 4854 O O . VAL A 1 636 ? -17.590 14.876 1.748 1.00 78.12 636 VAL A O 1
ATOM 4857 N N . THR A 1 637 ? -16.257 14.738 3.546 1.00 77.31 637 THR A N 1
ATOM 4858 C CA . THR A 1 637 ? -16.701 13.384 3.917 1.00 77.31 637 THR A CA 1
ATOM 4859 C C . THR A 1 637 ? -18.190 13.370 4.281 1.00 77.31 637 THR A C 1
ATOM 4861 O O . THR A 1 637 ? -18.918 12.487 3.827 1.00 77.31 637 THR A O 1
ATOM 4864 N N . ARG A 1 638 ? -18.699 14.392 4.987 1.00 83.00 638 ARG A N 1
ATOM 4865 C CA . ARG A 1 638 ? -20.143 14.560 5.233 1.00 83.00 638 ARG A CA 1
ATOM 4866 C C . ARG A 1 638 ? -20.940 14.729 3.941 1.00 83.00 638 ARG A C 1
ATOM 4868 O O . ARG A 1 638 ? -21.998 14.120 3.825 1.00 83.00 638 ARG A O 1
ATOM 4875 N N . ASN A 1 639 ? -20.441 15.475 2.955 1.00 80.50 639 ASN A N 1
ATOM 4876 C CA . ASN A 1 639 ? -21.106 15.626 1.656 1.00 80.50 639 ASN A CA 1
ATOM 4877 C C . ASN A 1 639 ? -21.206 14.278 0.910 1.00 80.50 639 ASN A C 1
ATOM 4879 O O . ASN A 1 639 ? -22.284 13.931 0.418 1.00 80.50 639 ASN A O 1
ATOM 4883 N N . LYS A 1 640 ? -20.136 13.464 0.902 1.00 74.88 640 LYS A N 1
ATOM 4884 C CA . LYS A 1 640 ? -20.159 12.091 0.350 1.00 74.88 640 LYS A CA 1
ATOM 4885 C C . LYS A 1 640 ? -21.160 11.193 1.088 1.00 74.88 640 LYS A C 1
ATOM 4887 O O . LYS A 1 640 ? -22.006 10.552 0.462 1.00 74.88 640 LYS A O 1
ATOM 4892 N N . LEU A 1 641 ? -21.110 11.183 2.421 1.00 76.25 641 LEU A N 1
ATOM 4893 C CA . LEU A 1 641 ? -21.996 10.381 3.269 1.00 76.25 641 LEU A CA 1
ATOM 4894 C C . LEU A 1 641 ? -23.471 10.796 3.135 1.00 76.25 641 LEU A C 1
ATOM 4896 O O . LEU A 1 641 ? -24.343 9.930 3.051 1.00 76.25 641 LEU A O 1
ATOM 4900 N N . LYS A 1 642 ? -23.759 12.098 3.023 1.00 80.06 642 LYS A N 1
ATOM 4901 C CA . LYS A 1 642 ? -25.105 12.636 2.785 1.00 80.06 642 LYS A CA 1
ATOM 4902 C C . LYS A 1 642 ? -25.647 12.249 1.413 1.00 80.06 642 LYS A C 1
ATOM 4904 O O . LYS A 1 642 ? -26.815 11.883 1.321 1.00 80.06 642 LYS A O 1
ATOM 4909 N N . ALA A 1 643 ? -24.819 12.252 0.366 1.00 75.94 643 ALA A N 1
ATOM 4910 C CA . ALA A 1 643 ? -25.214 11.748 -0.951 1.00 75.94 643 ALA A CA 1
ATOM 4911 C C . ALA A 1 643 ? -25.515 10.234 -0.931 1.00 75.94 643 ALA A C 1
ATOM 4913 O O . ALA A 1 643 ? -26.451 9.776 -1.586 1.00 75.94 643 ALA A O 1
ATOM 4914 N N . TRP A 1 644 ? -24.759 9.455 -0.149 1.00 69.62 644 TRP A N 1
ATOM 4915 C CA . TRP A 1 644 ? -24.929 8.003 -0.026 1.00 69.62 644 TRP A CA 1
ATOM 4916 C C . TRP A 1 644 ? -26.128 7.591 0.848 1.00 69.62 644 TRP A C 1
ATOM 4918 O O . TRP A 1 644 ? -26.884 6.682 0.485 1.00 69.62 644 TRP A O 1
ATOM 4928 N N . ARG A 1 645 ? -26.326 8.238 2.004 1.00 73.69 645 ARG A N 1
ATOM 4929 C CA . ARG A 1 645 ? -27.394 7.952 2.982 1.00 73.69 645 ARG A CA 1
ATOM 4930 C C . ARG A 1 645 ? -27.969 9.251 3.578 1.00 73.69 645 ARG A C 1
ATOM 4932 O O . ARG A 1 645 ? -27.727 9.542 4.750 1.00 73.69 645 ARG A O 1
ATOM 4939 N N . PRO A 1 646 ? -28.824 9.990 2.841 1.00 77.81 646 PRO A N 1
ATOM 4940 C CA . PRO A 1 646 ? -29.391 11.260 3.313 1.00 77.81 646 PRO A CA 1
ATOM 4941 C C . PRO A 1 646 ? -30.105 11.170 4.672 1.00 77.81 646 PRO A C 1
ATOM 4943 O O . PRO A 1 646 ? -30.095 12.119 5.446 1.00 77.81 646 PRO A O 1
ATOM 4946 N N . ALA A 1 647 ? -30.704 10.014 4.983 1.00 75.19 647 ALA A N 1
ATOM 4947 C CA . ALA A 1 647 ? -31.444 9.778 6.224 1.00 75.19 647 ALA A CA 1
ATOM 4948 C C . ALA A 1 647 ? -30.573 9.702 7.495 1.00 75.19 647 ALA A C 1
ATOM 4950 O O . ALA A 1 647 ? -31.127 9.739 8.589 1.00 75.19 647 ALA A O 1
ATOM 4951 N N . MET A 1 648 ? -29.249 9.562 7.362 1.00 71.44 648 MET A N 1
ATOM 4952 C CA . MET A 1 648 ? -28.302 9.562 8.488 1.00 71.44 648 MET A CA 1
ATOM 4953 C C . MET A 1 648 ? -27.590 10.910 8.665 1.00 71.44 648 MET A C 1
ATOM 4955 O O . MET A 1 648 ? -27.036 11.164 9.726 1.00 71.44 648 MET A O 1
ATOM 4959 N N . PHE A 1 649 ? -27.624 11.774 7.645 1.00 77.44 649 PHE A N 1
ATOM 4960 C CA . PHE A 1 649 ? -26.917 13.058 7.614 1.00 77.44 649 PHE A CA 1
ATOM 4961 C C . PHE A 1 649 ? -27.878 14.178 7.170 1.00 77.44 649 PHE A C 1
ATOM 4963 O O . PHE A 1 649 ? -27.727 14.724 6.072 1.00 77.44 649 PHE A O 1
ATOM 4970 N N . PRO A 1 650 ? -28.922 14.488 7.967 1.00 72.88 650 PRO A N 1
ATOM 4971 C CA . PRO A 1 650 ? -29.924 15.486 7.593 1.00 72.88 650 PRO A CA 1
ATOM 4972 C C . PRO A 1 650 ? -29.345 16.910 7.557 1.00 72.88 650 PRO A C 1
ATOM 4974 O O . PRO A 1 650 ? -29.731 17.701 6.691 1.00 72.88 650 PRO A O 1
ATOM 4977 N N . ASP A 1 651 ? -28.393 17.194 8.449 1.00 79.31 651 ASP A N 1
ATOM 4978 C CA . ASP A 1 651 ? -27.832 18.513 8.767 1.00 79.31 651 ASP A CA 1
ATOM 4979 C C . ASP A 1 651 ? -27.311 19.292 7.554 1.00 79.31 651 ASP A C 1
ATOM 4981 O O . ASP A 1 651 ? -26.811 18.718 6.581 1.00 79.31 651 ASP A O 1
ATOM 4985 N N . GLU A 1 652 ? -27.374 20.619 7.624 1.00 83.62 652 GLU A N 1
ATOM 4986 C CA . GLU A 1 652 ? -26.659 21.491 6.693 1.00 83.62 652 GLU A CA 1
ATOM 4987 C C . GLU A 1 652 ? -25.137 21.330 6.869 1.00 83.62 652 GLU A C 1
ATOM 4989 O O . GLU A 1 652 ? -24.637 21.124 7.976 1.00 83.62 652 GLU A O 1
ATOM 4994 N N . ILE A 1 653 ? -24.392 21.358 5.761 1.00 86.31 653 ILE A N 1
ATOM 4995 C CA . ILE A 1 653 ? -22.946 21.118 5.754 1.00 86.31 653 ILE A CA 1
ATOM 4996 C C . ILE A 1 653 ? -22.260 22.417 5.355 1.00 86.31 653 ILE A C 1
ATOM 4998 O O . ILE A 1 653 ? -22.438 22.900 4.240 1.00 86.31 653 ILE A O 1
ATOM 5002 N N . ILE A 1 654 ? -21.478 22.966 6.282 1.00 87.94 654 ILE A N 1
ATOM 5003 C CA . ILE A 1 654 ? -20.678 24.173 6.081 1.00 87.94 654 ILE A CA 1
ATOM 5004 C C . ILE A 1 654 ? -19.289 23.741 5.604 1.00 87.94 654 ILE A C 1
ATOM 5006 O O . ILE A 1 654 ? -18.601 22.993 6.306 1.00 87.94 654 ILE A O 1
ATOM 5010 N N . ASP A 1 655 ? -18.870 24.193 4.424 1.00 87.50 655 ASP A N 1
ATOM 5011 C CA . ASP A 1 655 ? -17.553 23.864 3.871 1.00 87.50 655 ASP A CA 1
ATOM 5012 C C . ASP A 1 655 ? -16.412 24.307 4.806 1.00 87.50 655 ASP A C 1
ATOM 5014 O O . ASP A 1 655 ? -16.524 25.277 5.554 1.00 87.50 655 ASP A O 1
ATOM 5018 N N . GLY A 1 656 ? -15.317 23.544 4.812 1.00 84.06 656 GLY A N 1
ATOM 5019 C CA . GLY A 1 656 ? -14.174 23.752 5.710 1.00 84.06 656 GLY A CA 1
ATOM 5020 C C . GLY A 1 656 ? -14.354 23.228 7.143 1.00 84.06 656 GLY A C 1
ATOM 5021 O O . GLY A 1 656 ? -13.359 22.994 7.814 1.00 84.06 656 GLY A O 1
ATOM 5022 N N . THR A 1 657 ? -15.581 22.956 7.608 1.00 89.88 657 THR A N 1
ATOM 5023 C CA . THR A 1 657 ? -15.810 22.521 9.004 1.00 89.88 657 THR A CA 1
ATOM 5024 C C . THR A 1 657 ? -15.637 21.011 9.233 1.00 89.88 657 THR A C 1
ATOM 5026 O O . THR A 1 657 ? -15.883 20.189 8.341 1.00 89.88 657 THR A O 1
ATOM 5029 N N . TYR A 1 658 ? -15.295 20.633 10.465 1.00 89.81 658 TYR A N 1
ATOM 5030 C CA . TYR A 1 658 ? -15.262 19.268 10.994 1.00 89.81 658 TYR A CA 1
ATOM 5031 C C . TYR A 1 658 ? -16.391 19.075 12.013 1.00 89.81 658 TYR A C 1
ATOM 5033 O O . TYR A 1 658 ? -16.543 19.871 12.934 1.00 89.81 658 TYR A O 1
ATOM 5041 N N . LYS A 1 659 ? -17.174 18.001 11.871 1.00 90.12 659 LYS A N 1
ATOM 5042 C CA . LYS A 1 659 ? -18.154 17.577 12.881 1.00 90.12 659 LYS A CA 1
ATOM 5043 C C . LYS A 1 659 ? -17.543 16.472 13.736 1.00 90.12 659 LYS A C 1
ATOM 5045 O O . LYS A 1 659 ? -17.155 15.435 13.196 1.00 90.12 659 LYS A O 1
ATOM 5050 N N . VAL A 1 660 ? -17.503 16.682 15.048 1.00 91.31 660 VAL A N 1
ATOM 5051 C CA . VAL A 1 660 ? -17.268 15.624 16.036 1.00 91.31 660 VAL A CA 1
ATOM 5052 C C . VAL A 1 660 ? -18.621 15.027 16.377 1.00 91.31 660 VAL A C 1
ATOM 5054 O O . VAL A 1 660 ? -19.553 15.745 16.753 1.00 91.31 660 VAL A O 1
ATOM 5057 N N . CYS A 1 661 ? -18.754 13.717 16.231 1.00 88.69 661 CYS A N 1
ATOM 5058 C CA . CYS A 1 661 ? -20.000 13.031 16.540 1.00 88.69 661 CYS A CA 1
ATOM 5059 C C . CYS A 1 661 ? -19.745 11.673 17.179 1.00 88.69 661 CYS A C 1
ATOM 5061 O O . CYS A 1 661 ? -18.739 11.040 16.884 1.00 88.69 661 CYS A O 1
ATOM 5063 N N . GLY A 1 662 ? -20.607 11.239 18.090 1.00 85.12 662 GLY A N 1
ATOM 5064 C CA . GLY A 1 662 ? -20.308 10.062 18.889 1.00 85.12 662 GLY A CA 1
ATOM 5065 C C . GLY A 1 662 ? -21.264 9.815 20.041 1.00 85.12 662 GLY A C 1
ATOM 5066 O O . GLY A 1 662 ? -22.131 10.629 20.362 1.00 85.12 662 GLY A O 1
ATOM 5067 N N . THR A 1 663 ? -21.093 8.653 20.660 1.00 83.31 663 THR A N 1
ATOM 5068 C CA . THR A 1 663 ? -21.910 8.204 21.787 1.00 83.31 663 THR A CA 1
ATOM 5069 C C . THR A 1 663 ? -21.763 9.141 22.995 1.00 83.31 663 THR A C 1
ATOM 5071 O O . THR A 1 663 ? -20.712 9.765 23.166 1.00 83.31 663 THR A O 1
ATOM 5074 N N . PRO A 1 664 ? -22.790 9.258 23.862 1.00 72.00 664 PRO A N 1
ATOM 5075 C CA . PRO A 1 664 ? -22.678 10.024 25.102 1.00 72.00 664 PRO A CA 1
ATOM 5076 C C . PRO A 1 664 ? -21.531 9.470 25.953 1.00 72.00 664 PRO A C 1
ATOM 5078 O O . PRO A 1 664 ? -21.554 8.288 26.278 1.00 72.00 664 PRO A O 1
ATOM 5081 N N . GLY A 1 665 ? -20.553 10.306 26.321 1.00 69.12 665 GLY A N 1
ATOM 5082 C CA . GLY A 1 665 ? -19.263 9.872 26.883 1.00 69.12 665 GLY A CA 1
ATOM 5083 C C . GLY A 1 665 ? -19.310 9.193 28.259 1.00 69.12 665 GLY A C 1
ATOM 5084 O O . GLY A 1 665 ? -18.262 8.851 28.799 1.00 69.12 665 GLY A O 1
ATOM 5085 N N . CYS A 1 666 ? -20.501 9.003 28.828 1.00 73.31 666 CYS A N 1
ATOM 5086 C CA . CYS A 1 666 ? -20.753 8.373 30.117 1.00 73.31 666 CYS A CA 1
ATOM 5087 C C . CYS A 1 666 ? -21.404 6.985 29.975 1.00 73.31 666 CYS A C 1
ATOM 5089 O O . CYS A 1 666 ? -21.978 6.635 28.941 1.00 73.31 666 CYS A O 1
ATOM 5091 N N . VAL A 1 667 ? -21.336 6.188 31.047 1.00 65.12 667 VAL A N 1
ATOM 5092 C CA . VAL A 1 667 ? -22.029 4.891 31.139 1.00 65.12 667 VAL A CA 1
ATOM 5093 C C . VAL A 1 667 ? -23.535 5.091 30.987 1.00 65.12 667 VAL A C 1
ATOM 5095 O O . VAL A 1 667 ? -24.143 5.891 31.701 1.00 65.12 667 VAL A O 1
ATOM 5098 N N . ARG A 1 668 ? -24.152 4.348 30.066 1.00 65.25 668 ARG A N 1
ATOM 5099 C CA . ARG A 1 668 ? -25.570 4.523 29.747 1.00 65.25 668 ARG A CA 1
ATOM 5100 C C . ARG A 1 668 ? -26.464 3.691 30.657 1.00 65.25 668 ARG A C 1
ATOM 5102 O O . ARG A 1 668 ? -26.169 2.539 30.962 1.00 65.25 668 ARG A O 1
ATOM 5109 N N . VAL A 1 669 ? -27.603 4.274 31.020 1.00 55.81 669 VAL A N 1
ATOM 5110 C CA . VAL A 1 669 ? -28.651 3.649 31.851 1.00 55.81 669 VAL A CA 1
ATOM 5111 C C . VAL A 1 669 ? -29.969 3.498 31.063 1.00 55.81 669 VAL A C 1
ATOM 5113 O O . VAL A 1 669 ? -30.948 2.961 31.566 1.00 55.81 669 VAL A O 1
ATOM 5116 N N . ASP A 1 670 ? -30.012 3.966 29.810 1.00 55.97 670 ASP A N 1
ATOM 5117 C CA . ASP A 1 670 ? -31.235 4.181 29.021 1.00 55.97 670 ASP A CA 1
ATOM 5118 C C . ASP A 1 670 ? -31.702 2.974 28.182 1.00 55.97 670 ASP A C 1
ATOM 5120 O O . ASP A 1 670 ? -32.766 3.037 27.569 1.00 55.97 670 ASP A O 1
ATOM 5124 N N . GLY A 1 671 ? -30.934 1.879 28.134 1.00 63.59 671 GLY A N 1
ATOM 5125 C CA . GLY A 1 671 ? -31.352 0.623 27.489 1.00 63.59 671 GLY A CA 1
ATOM 5126 C C . GLY A 1 671 ? -31.640 0.731 25.983 1.00 63.59 671 GLY A C 1
ATOM 5127 O O . GLY A 1 671 ? -32.452 -0.025 25.451 1.00 63.59 671 GLY A O 1
ATOM 5128 N N . CYS A 1 672 ? -31.015 1.686 25.288 1.00 70.44 672 CYS A N 1
ATOM 5129 C CA . CYS A 1 672 ? -31.311 1.988 23.887 1.00 70.44 672 CYS A CA 1
ATOM 5130 C C . CYS A 1 672 ? -31.170 0.762 22.950 1.00 70.44 672 CYS A C 1
ATOM 5132 O O . CYS A 1 672 ? -30.121 0.100 22.965 1.00 70.44 672 CYS A O 1
ATOM 5134 N N . PRO A 1 673 ? -32.177 0.490 22.089 1.00 74.56 673 PRO A N 1
ATOM 5135 C CA . PRO A 1 673 ? -32.180 -0.663 21.192 1.00 74.56 673 PRO A CA 1
ATOM 5136 C C . PRO A 1 673 ? -30.960 -0.729 20.270 1.00 74.56 673 PRO A C 1
ATOM 5138 O O . PRO A 1 673 ? -30.537 0.283 19.710 1.00 74.56 673 PRO A O 1
ATOM 5141 N N . ALA A 1 674 ? -30.460 -1.941 20.029 1.00 74.38 674 ALA A N 1
ATOM 5142 C CA . ALA A 1 674 ? -29.304 -2.213 19.174 1.00 74.38 674 ALA A CA 1
ATOM 5143 C C . ALA A 1 674 ? -29.368 -1.518 17.795 1.00 74.38 674 ALA A C 1
ATOM 5145 O O . ALA A 1 674 ? -28.452 -0.786 17.425 1.00 74.38 674 ALA A O 1
ATOM 5146 N N . ASP A 1 675 ? -30.495 -1.639 17.081 1.00 74.06 675 ASP A N 1
ATOM 5147 C CA . ASP A 1 675 ? -30.728 -0.994 15.774 1.00 74.06 675 ASP A CA 1
ATOM 5148 C C . ASP A 1 675 ? -30.765 0.553 15.820 1.00 74.06 675 ASP A C 1
ATOM 5150 O O . ASP A 1 675 ? -30.699 1.203 14.776 1.00 74.06 675 ASP A O 1
ATOM 5154 N N . GLN A 1 676 ? -30.875 1.162 17.007 1.00 76.06 676 GLN A N 1
ATOM 5155 C CA . GLN A 1 676 ? -30.802 2.615 17.204 1.00 76.06 676 GLN A CA 1
ATOM 5156 C C . GLN A 1 676 ? -29.407 3.095 17.627 1.00 76.06 676 GLN A C 1
ATOM 5158 O O . GLN A 1 676 ? -29.106 4.274 17.436 1.00 76.06 676 GLN A O 1
ATOM 5163 N N . ARG A 1 677 ? -28.520 2.208 18.114 1.00 76.94 677 ARG A N 1
ATOM 5164 C CA . ARG A 1 677 ? -27.141 2.565 18.515 1.00 76.94 677 ARG A CA 1
ATOM 5165 C C . ARG A 1 677 ? -26.362 3.246 17.386 1.00 76.94 677 ARG A C 1
ATOM 5167 O O . ARG A 1 677 ? -25.565 4.140 17.652 1.00 76.94 677 ARG A O 1
ATOM 5174 N N . ILE A 1 678 ? -26.668 2.902 16.130 1.00 77.69 678 ILE A N 1
ATOM 5175 C CA . ILE A 1 678 ? -26.101 3.528 14.926 1.00 77.69 678 ILE A CA 1
ATOM 5176 C C . ILE A 1 678 ? -26.243 5.060 14.905 1.00 77.69 678 ILE A C 1
ATOM 5178 O O . ILE A 1 678 ? -25.327 5.738 14.455 1.00 77.69 678 ILE A O 1
ATOM 5182 N N . PHE A 1 679 ? -27.350 5.622 15.405 1.00 78.62 679 PHE A N 1
ATOM 5183 C CA . PHE A 1 679 ? -27.561 7.074 15.423 1.00 78.62 679 PHE A CA 1
ATOM 5184 C C . PHE A 1 679 ? -26.675 7.781 16.440 1.00 78.62 679 PHE A C 1
ATOM 5186 O O . PHE A 1 679 ? -26.282 8.921 16.220 1.00 78.62 679 PHE A O 1
ATOM 5193 N N . LEU A 1 680 ? -26.343 7.104 17.537 1.00 78.19 680 LEU A N 1
ATOM 5194 C CA . LEU A 1 680 ? -25.537 7.673 18.611 1.00 78.19 680 LEU A CA 1
ATOM 5195 C C . LEU A 1 680 ? -24.102 7.888 18.144 1.00 78.19 680 LEU A C 1
ATOM 5197 O O . LEU A 1 680 ? -23.536 8.929 18.428 1.00 78.19 680 LEU A O 1
ATOM 5201 N N . SER A 1 681 ? -23.558 6.986 17.321 1.00 77.38 681 SER A N 1
ATOM 5202 C CA . SER A 1 681 ? -22.263 7.183 16.654 1.00 77.38 681 SER A CA 1
ATOM 5203 C C . SER A 1 681 ? -22.195 8.451 15.779 1.00 77.38 681 SER A C 1
ATOM 5205 O O . SER A 1 681 ? -21.092 8.885 15.456 1.00 77.38 681 SER A O 1
ATOM 5207 N N . PHE A 1 682 ? -23.341 9.049 15.414 1.00 79.62 682 PHE A N 1
ATOM 5208 C CA . PHE A 1 682 ? -23.448 10.303 14.650 1.00 79.62 682 PHE A CA 1
ATOM 5209 C C . PHE A 1 682 ? -24.153 11.443 15.402 1.00 79.62 682 PHE A C 1
ATOM 5211 O O . PHE A 1 682 ? -24.370 12.510 14.819 1.00 79.62 682 PHE A O 1
ATOM 5218 N N . ALA A 1 683 ? -24.478 11.265 16.686 1.00 84.50 683 ALA A N 1
ATOM 5219 C CA . ALA A 1 683 ? -24.993 12.346 17.520 1.00 84.50 683 ALA A CA 1
ATOM 5220 C C . ALA A 1 683 ? -23.928 13.445 17.639 1.00 84.50 683 ALA A C 1
ATOM 5222 O O . ALA A 1 683 ? -22.750 13.147 17.815 1.00 84.50 683 ALA A O 1
ATOM 5223 N N . GLU A 1 684 ? -24.311 14.712 17.485 1.00 89.19 684 GLU A N 1
ATOM 5224 C CA . GLU A 1 684 ? -23.344 15.811 17.492 1.00 89.19 684 GLU A CA 1
ATOM 5225 C C . GLU A 1 684 ? -22.748 16.019 18.888 1.00 89.19 684 GLU A C 1
ATOM 5227 O O . GLU A 1 684 ? -23.478 16.218 19.855 1.00 89.19 684 GLU A O 1
ATOM 5232 N N . ILE A 1 685 ? -21.416 15.990 18.963 1.00 91.06 685 ILE A N 1
ATOM 5233 C CA . ILE A 1 685 ? -20.635 16.383 20.143 1.00 91.06 685 ILE A CA 1
ATOM 5234 C C . ILE A 1 685 ? -20.154 17.831 19.966 1.00 91.06 685 ILE A C 1
ATOM 5236 O O . ILE A 1 685 ? -20.152 18.609 20.917 1.00 91.06 685 ILE A O 1
ATOM 5240 N N . GLY A 1 686 ? -19.783 18.214 18.740 1.00 91.75 686 GLY A N 1
ATOM 5241 C CA . GLY A 1 686 ? -19.444 19.592 18.401 1.00 91.75 686 GLY A CA 1
ATOM 5242 C C . GLY A 1 686 ? -19.112 19.803 16.925 1.00 91.75 686 GLY A C 1
ATOM 5243 O O . GLY A 1 686 ? -19.008 18.857 16.140 1.00 91.75 686 GLY A O 1
ATOM 5244 N N . MET A 1 687 ? -18.918 21.069 16.562 1.00 92.44 687 MET A N 1
ATOM 5245 C CA . MET A 1 687 ? -18.525 21.520 15.227 1.00 92.44 687 MET A CA 1
ATOM 5246 C C . MET A 1 687 ? -17.308 22.438 15.353 1.00 92.44 687 MET A C 1
ATOM 5248 O O . MET A 1 687 ? -17.316 23.355 16.173 1.00 92.44 687 MET A O 1
ATOM 5252 N N . THR A 1 688 ? -16.277 22.202 14.548 1.00 93.62 688 THR A N 1
ATOM 5253 C CA . THR A 1 688 ? -15.016 22.957 14.561 1.00 93.62 688 THR A CA 1
ATOM 5254 C C . THR A 1 688 ? -14.559 23.300 13.142 1.00 93.62 688 THR A C 1
ATOM 5256 O O . THR A 1 688 ? -15.131 22.855 12.148 1.00 93.62 688 THR A O 1
ATOM 5259 N N . ASP A 1 689 ? -13.523 24.121 13.037 1.00 89.75 689 ASP A N 1
ATOM 5260 C CA . ASP A 1 689 ? -12.837 24.536 11.808 1.00 89.75 689 ASP A CA 1
ATOM 5261 C C . ASP A 1 689 ? -11.588 23.690 11.486 1.00 89.75 689 ASP A C 1
ATOM 5263 O O . ASP A 1 689 ? -11.137 23.659 10.343 1.00 89.75 689 ASP A O 1
ATOM 5267 N N . SER A 1 690 ? -11.044 22.964 12.467 1.00 87.50 690 SER A N 1
ATOM 5268 C CA . SER A 1 690 ? -9.858 22.116 12.309 1.00 87.50 690 SER A CA 1
ATOM 5269 C C . SER A 1 690 ? -9.996 20.760 13.009 1.00 87.50 690 SER A C 1
ATOM 5271 O O . SER A 1 690 ? -10.783 20.599 13.948 1.00 87.50 690 SER A O 1
ATOM 5273 N N . MET A 1 691 ? -9.193 19.786 12.565 1.00 85.69 691 MET A N 1
ATOM 5274 C CA . MET A 1 691 ? -9.119 18.453 13.173 1.00 85.69 691 MET A CA 1
ATOM 5275 C C . MET A 1 691 ? -8.497 18.484 14.580 1.00 85.69 691 MET A C 1
ATOM 5277 O O . MET A 1 691 ? -8.934 17.730 15.441 1.00 85.69 691 MET A O 1
ATOM 5281 N N . LEU A 1 692 ? -7.551 19.392 14.852 1.00 89.00 692 LEU A N 1
ATOM 5282 C CA . LEU A 1 692 ? -6.974 19.551 16.192 1.00 89.00 692 LEU A CA 1
ATOM 5283 C C . LEU A 1 692 ? -8.030 20.043 17.193 1.00 89.00 692 LEU A C 1
ATOM 5285 O O . LEU A 1 692 ? -8.236 19.416 18.228 1.00 89.00 692 LEU A O 1
ATOM 5289 N N . ASN A 1 693 ? -8.793 21.078 16.828 1.00 93.44 693 ASN A N 1
ATOM 5290 C CA . ASN A 1 693 ? -9.916 21.562 17.638 1.00 93.44 693 ASN A CA 1
ATOM 5291 C C . ASN A 1 693 ? -10.989 20.465 17.802 1.00 93.44 693 ASN A C 1
ATOM 5293 O O . ASN A 1 693 ? -11.626 20.350 18.848 1.00 93.44 693 ASN A O 1
ATOM 5297 N N . ALA A 1 694 ? -11.173 19.615 16.784 1.00 92.19 694 ALA A N 1
ATOM 5298 C CA . ALA A 1 694 ? -12.059 18.455 16.861 1.00 92.19 694 ALA A CA 1
ATOM 5299 C C . ALA A 1 694 ? -11.563 17.419 17.897 1.00 92.19 694 ALA A C 1
ATOM 5301 O O . ALA A 1 694 ? -12.368 16.865 18.648 1.00 92.19 694 ALA A O 1
ATOM 5302 N N . PHE A 1 695 ? -10.248 17.192 17.990 1.00 94.38 695 PHE A N 1
ATOM 5303 C CA . PHE A 1 695 ? -9.637 16.335 19.010 1.00 94.38 695 PHE A CA 1
ATOM 5304 C C . PHE A 1 695 ? -9.770 16.924 20.416 1.00 94.38 695 PHE A C 1
ATOM 5306 O O . PHE A 1 695 ? -10.134 16.190 21.329 1.00 94.38 695 PHE A O 1
ATOM 5313 N N . GLU A 1 696 ? -9.581 18.233 20.602 1.00 95.31 696 GLU A N 1
ATOM 5314 C CA . GLU A 1 696 ? -9.825 18.893 21.895 1.00 95.31 696 GLU A CA 1
ATOM 5315 C C . GLU A 1 696 ? -11.274 18.703 22.373 1.00 95.31 696 GLU A C 1
ATOM 5317 O O . GLU A 1 696 ? -11.512 18.348 23.531 1.00 95.31 696 GLU A O 1
ATOM 5322 N N . VAL A 1 697 ? -12.248 18.861 21.468 1.00 95.44 697 VAL A N 1
ATOM 5323 C CA . VAL A 1 697 ? -13.672 18.598 21.738 1.00 95.44 697 VAL A CA 1
ATOM 5324 C C . VAL A 1 697 ? -13.906 17.138 22.146 1.00 95.44 697 VAL A C 1
ATOM 5326 O O . VAL A 1 697 ? -14.621 16.885 23.117 1.00 95.44 697 VAL A O 1
ATOM 5329 N N . ALA A 1 698 ? -13.283 16.174 21.462 1.00 94.44 698 ALA A N 1
ATOM 5330 C CA . ALA A 1 698 ? -13.388 14.757 21.811 1.00 94.44 698 ALA A CA 1
ATOM 5331 C C . ALA A 1 698 ? -12.743 14.428 23.168 1.00 94.44 698 ALA A C 1
ATOM 5333 O O . ALA A 1 698 ? -13.365 13.768 23.996 1.00 94.44 698 ALA A O 1
ATOM 5334 N N . VAL A 1 699 ? -11.535 14.928 23.435 1.00 95.69 699 VAL A N 1
ATOM 5335 C CA . VAL A 1 699 ? -10.820 14.745 24.710 1.00 95.69 699 VAL A CA 1
ATOM 5336 C C . VAL A 1 699 ? -11.623 15.323 25.875 1.00 95.69 699 VAL A C 1
ATOM 5338 O O . VAL A 1 699 ? -11.787 14.662 26.903 1.00 95.69 699 VAL A O 1
ATOM 5341 N N . LYS A 1 700 ? -12.201 16.518 25.698 1.00 94.94 700 LYS A N 1
ATOM 5342 C CA . LYS A 1 700 ? -13.118 17.122 26.670 1.00 94.94 700 LYS A CA 1
ATOM 5343 C C . LYS A 1 700 ? -14.363 16.255 26.890 1.00 94.94 700 LYS A C 1
ATOM 5345 O O . LYS A 1 700 ? -14.722 16.010 28.035 1.00 94.94 700 LYS A O 1
ATOM 5350 N N . HIS A 1 701 ? -14.993 15.754 25.825 1.00 94.06 701 HIS A N 1
ATOM 5351 C CA . HIS A 1 701 ? -16.177 14.885 25.910 1.00 94.06 701 HIS A CA 1
ATOM 5352 C C . HIS A 1 701 ? -15.910 13.575 26.666 1.00 94.06 701 HIS A C 1
ATOM 5354 O O . HIS A 1 701 ? -16.733 13.163 27.480 1.00 94.06 701 HIS A O 1
ATOM 5360 N N . ILE A 1 702 ? -14.744 12.951 26.460 1.00 93.62 702 ILE A N 1
ATOM 5361 C CA . ILE A 1 702 ? -14.316 11.771 27.233 1.00 93.62 702 ILE A CA 1
ATOM 5362 C C . ILE A 1 702 ? -14.151 12.150 28.710 1.00 93.62 702 ILE A C 1
ATOM 5364 O O . ILE A 1 702 ? -14.689 11.480 29.589 1.00 93.62 702 ILE A O 1
ATOM 5368 N N . LYS A 1 703 ? -13.427 13.241 28.991 1.00 92.75 703 LYS A N 1
ATOM 5369 C CA . LYS A 1 703 ? -13.117 13.688 30.355 1.00 92.75 703 LYS A CA 1
ATOM 5370 C C . LYS A 1 703 ? -14.358 14.070 31.162 1.00 92.75 703 LYS A C 1
ATOM 5372 O O . LYS A 1 703 ? -14.440 13.711 32.331 1.00 92.75 703 LYS A O 1
ATOM 5377 N N . ASP A 1 704 ? -15.311 14.759 30.540 1.00 92.06 704 ASP A N 1
ATOM 5378 C CA . ASP A 1 704 ? -16.577 15.159 31.162 1.00 92.06 704 ASP A CA 1
ATOM 5379 C C . ASP A 1 704 ? -17.535 13.965 31.359 1.00 92.06 704 ASP A C 1
ATOM 5381 O O . ASP A 1 704 ? -18.429 14.022 32.204 1.00 92.06 704 ASP A O 1
ATOM 5385 N N . GLY A 1 705 ? -17.370 12.890 30.577 1.00 89.19 705 GLY A N 1
ATOM 5386 C CA . GLY A 1 705 ? -18.197 11.682 30.639 1.00 89.19 705 GLY A CA 1
ATOM 5387 C C . GLY A 1 705 ? -17.731 10.618 31.643 1.00 89.19 705 GLY A C 1
ATOM 5388 O O . GLY A 1 705 ? -18.558 9.846 32.137 1.00 89.19 705 GLY A O 1
ATOM 5389 N N . LEU A 1 706 ? -16.434 10.578 31.969 1.00 91.19 706 LEU A N 1
ATOM 5390 C CA . LEU A 1 706 ? -15.856 9.626 32.924 1.00 91.19 706 LEU A CA 1
ATOM 5391 C C . LEU A 1 706 ? -16.192 9.984 34.380 1.00 91.19 706 LEU A C 1
ATOM 5393 O O . LEU A 1 706 ? -16.012 11.115 34.830 1.00 91.19 706 LEU A O 1
ATOM 5397 N N . GLN A 1 707 ? -16.620 8.987 35.154 1.00 89.00 707 GLN A N 1
ATOM 5398 C CA . GLN A 1 707 ? -16.834 9.125 36.596 1.00 89.00 707 GLN A CA 1
ATOM 5399 C C . GLN A 1 707 ? -15.522 8.953 37.382 1.00 89.00 707 GLN A C 1
ATOM 5401 O O . GLN A 1 707 ? -14.527 8.431 36.881 1.00 89.00 707 GLN A O 1
ATOM 5406 N N . SER A 1 708 ? -15.516 9.366 38.654 1.00 86.81 708 SER A N 1
ATOM 5407 C CA . SER A 1 708 ? -14.343 9.223 39.528 1.00 86.81 708 SER A CA 1
ATOM 5408 C C . SER A 1 708 ? -13.877 7.763 39.620 1.00 86.81 708 SER A C 1
ATOM 5410 O O . SER A 1 708 ? -14.667 6.877 39.934 1.00 86.81 708 SER A O 1
ATOM 5412 N N . GLY A 1 709 ? -12.590 7.523 39.354 1.00 85.62 709 GLY A N 1
ATOM 5413 C CA . GLY A 1 709 ? -11.974 6.190 39.321 1.00 85.62 709 GLY A CA 1
ATOM 5414 C C . GLY A 1 709 ? -11.960 5.526 37.938 1.00 85.62 709 GLY A C 1
ATOM 5415 O O . GLY A 1 709 ? -11.022 4.772 37.655 1.00 85.62 709 GLY A O 1
ATOM 5416 N N . GLN A 1 710 ? -12.918 5.868 37.068 1.00 91.44 710 GLN A N 1
ATOM 5417 C CA . GLN A 1 710 ? -13.028 5.292 35.728 1.00 91.44 710 GLN A CA 1
ATOM 5418 C C . GLN A 1 710 ? -11.858 5.691 34.822 1.00 91.44 710 GLN A C 1
ATOM 5420 O O . GLN A 1 710 ? -11.215 6.733 34.976 1.00 91.44 710 GLN A O 1
ATOM 5425 N N . LYS A 1 711 ? -11.581 4.810 33.865 1.00 91.62 711 LYS A N 1
ATOM 5426 C CA . LYS A 1 711 ? -10.472 4.859 32.910 1.00 91.62 711 LYS A CA 1
ATOM 5427 C C . LYS A 1 711 ? -11.003 4.414 31.546 1.00 91.62 711 LYS A C 1
ATOM 5429 O O . LYS A 1 711 ? -12.130 3.922 31.449 1.00 91.62 711 LYS A O 1
ATOM 5434 N N . ILE A 1 712 ? -10.189 4.532 30.503 1.00 91.88 712 ILE A N 1
ATOM 5435 C CA . ILE A 1 712 ? -10.501 3.936 29.198 1.00 91.88 712 ILE A CA 1
ATOM 5436 C C . ILE A 1 712 ? -9.588 2.739 28.925 1.00 91.88 712 ILE A C 1
ATOM 5438 O O . ILE A 1 712 ? -8.434 2.719 29.340 1.00 91.88 712 ILE A O 1
ATOM 5442 N N . GLY A 1 713 ? -10.100 1.728 28.235 1.00 87.81 713 GLY A N 1
ATOM 5443 C CA . GLY A 1 713 ? -9.353 0.553 27.794 1.00 87.81 713 GLY A CA 1
ATOM 5444 C C . GLY A 1 713 ? -9.856 0.056 26.442 1.00 87.81 713 GLY A C 1
ATOM 5445 O O . GLY A 1 713 ? -10.822 0.600 25.903 1.00 87.81 713 GLY A O 1
ATOM 5446 N N . ASN A 1 714 ? -9.195 -0.959 25.879 1.00 80.56 714 ASN A N 1
ATOM 5447 C CA . ASN A 1 714 ? -9.463 -1.472 24.525 1.00 80.56 714 ASN A CA 1
ATOM 5448 C C . ASN A 1 714 ? -9.556 -0.338 23.484 1.00 80.56 714 ASN A C 1
ATOM 5450 O O . ASN A 1 714 ? -10.484 -0.295 22.678 1.00 80.56 714 ASN A O 1
ATOM 5454 N N . VAL A 1 715 ? -8.632 0.626 23.554 1.00 86.06 715 VAL A N 1
ATOM 5455 C CA . VAL A 1 715 ? -8.646 1.811 22.690 1.00 86.06 715 VAL A CA 1
ATOM 5456 C C . VAL A 1 715 ? -8.241 1.409 21.274 1.00 86.06 715 VAL A C 1
ATOM 5458 O O . VAL A 1 715 ? -7.132 0.921 21.066 1.00 86.06 715 VAL A O 1
ATOM 5461 N N . LEU A 1 716 ? -9.136 1.619 20.310 1.00 80.50 716 LEU A N 1
ATOM 5462 C CA . LEU A 1 716 ? -8.922 1.361 18.887 1.00 80.50 716 LEU A CA 1
ATOM 5463 C C . LEU A 1 716 ? -9.095 2.665 18.103 1.00 80.50 716 LEU A C 1
ATOM 5465 O O . LEU A 1 716 ? -10.106 3.354 18.268 1.00 80.50 716 LEU A O 1
ATOM 5469 N N . ILE A 1 717 ? -8.141 2.982 17.229 1.00 81.94 717 ILE A N 1
ATOM 5470 C CA . ILE A 1 717 ? -8.177 4.183 16.390 1.00 81.94 717 ILE A CA 1
ATOM 5471 C C . ILE A 1 717 ? -7.820 3.825 14.934 1.00 81.94 717 ILE A C 1
ATOM 5473 O O . ILE A 1 717 ? -6.635 3.732 14.599 1.00 81.94 717 ILE A O 1
ATOM 5477 N N . PRO A 1 718 ? -8.809 3.622 14.043 1.00 75.06 718 PRO A N 1
ATOM 5478 C CA . PRO A 1 718 ? -8.555 3.623 12.606 1.00 75.06 718 PRO A CA 1
ATOM 5479 C C . PRO A 1 718 ? -8.074 5.014 12.170 1.00 75.06 718 PRO A C 1
ATOM 5481 O O . PRO A 1 718 ? -8.757 6.012 12.404 1.00 75.06 718 PRO A O 1
ATOM 5484 N N . CYS A 1 719 ? -6.905 5.072 11.531 1.00 71.94 719 CYS A N 1
ATOM 5485 C CA . CYS A 1 719 ? -6.235 6.299 11.088 1.00 71.94 719 CYS A CA 1
ATOM 5486 C C . CYS A 1 719 ? -5.559 6.073 9.733 1.00 71.94 719 CYS A C 1
ATOM 5488 O O . CYS A 1 719 ? -4.347 5.871 9.621 1.00 71.94 719 CYS A O 1
ATOM 5490 N N . VAL A 1 720 ? -6.365 6.053 8.677 1.00 67.50 720 VAL A N 1
ATOM 5491 C CA . VAL A 1 720 ? -5.964 5.366 7.449 1.00 67.50 720 VAL A CA 1
ATOM 5492 C C . VAL A 1 720 ? -4.972 6.179 6.612 1.00 67.50 720 VAL A C 1
ATOM 5494 O O . VAL A 1 720 ? -5.273 7.265 6.108 1.00 67.50 720 VAL A O 1
ATOM 5497 N N . GLY A 1 721 ? -3.766 5.621 6.464 1.00 65.12 721 GLY A N 1
ATOM 5498 C CA . GLY A 1 721 ? -2.606 6.264 5.841 1.00 65.12 721 GLY A CA 1
ATOM 5499 C C . GLY A 1 721 ? -2.024 7.451 6.622 1.00 65.12 721 GLY A C 1
ATOM 5500 O O . GLY A 1 721 ? -1.145 8.126 6.090 1.00 65.12 721 GLY A O 1
ATOM 5501 N N . ARG A 1 722 ? -2.526 7.723 7.839 1.00 74.38 722 ARG A N 1
ATOM 5502 C CA . ARG A 1 722 ? -2.072 8.775 8.771 1.00 74.38 722 ARG A CA 1
ATOM 5503 C C . ARG A 1 722 ? -2.117 8.298 10.241 1.00 74.38 722 ARG A C 1
ATOM 5505 O O . ARG A 1 722 ? -2.780 8.931 11.065 1.00 74.38 722 ARG A O 1
ATOM 5512 N N . PRO A 1 723 ? -1.460 7.177 10.611 1.00 77.56 723 PRO A N 1
ATOM 5513 C CA . PRO A 1 723 ? -1.422 6.685 11.993 1.00 77.56 723 PRO A CA 1
ATOM 5514 C C . PRO A 1 723 ? -0.854 7.710 12.990 1.00 77.56 723 PRO A C 1
ATOM 5516 O O . PRO A 1 723 ? -1.272 7.731 14.146 1.00 77.56 723 PRO A O 1
ATOM 5519 N N . ASP A 1 724 ? 0.013 8.624 12.544 1.00 84.12 724 ASP A N 1
ATOM 5520 C CA . ASP A 1 724 ? 0.511 9.768 13.322 1.00 84.12 724 ASP A CA 1
ATOM 5521 C C . ASP A 1 724 ? -0.612 10.641 13.904 1.00 84.12 724 ASP A C 1
ATOM 5523 O O . ASP A 1 724 ? -0.533 11.102 15.042 1.00 84.12 724 ASP A O 1
ATOM 5527 N N . THR A 1 725 ? -1.702 10.802 13.153 1.00 84.62 725 THR A N 1
ATOM 5528 C CA . THR A 1 725 ? -2.898 11.537 13.586 1.00 84.62 725 THR A CA 1
ATOM 5529 C C . THR A 1 725 ? -3.618 10.815 14.735 1.00 84.62 725 THR A C 1
ATOM 5531 O O . THR A 1 725 ? -4.165 11.461 15.629 1.00 84.62 725 THR A O 1
ATOM 5534 N N . GLY A 1 726 ? -3.568 9.480 14.767 1.00 86.62 726 GLY A N 1
ATOM 5535 C CA . GLY A 1 726 ? -4.086 8.673 15.875 1.00 86.62 726 GLY A CA 1
ATOM 5536 C C . GLY A 1 726 ? -3.219 8.775 17.127 1.00 86.62 726 GLY A C 1
ATOM 5537 O O . GLY A 1 726 ? -3.747 8.911 18.230 1.00 86.62 726 GLY A O 1
ATOM 5538 N N . HIS A 1 727 ? -1.893 8.785 16.963 1.00 88.06 727 HIS A N 1
ATOM 5539 C CA . HIS A 1 727 ? -0.951 8.976 18.075 1.00 88.06 727 HIS A CA 1
ATOM 5540 C C . HIS A 1 727 ? -1.056 10.367 18.691 1.00 88.06 727 HIS A C 1
ATOM 5542 O O . HIS A 1 727 ? -1.002 10.494 19.913 1.00 88.06 727 HIS A O 1
ATOM 5548 N N . LEU A 1 728 ? -1.288 11.399 17.875 1.00 90.25 728 LEU A N 1
ATOM 5549 C CA . LEU A 1 728 ? -1.597 12.740 18.369 1.00 90.25 728 LEU A CA 1
ATOM 5550 C C . LEU A 1 728 ? -2.848 12.732 19.263 1.00 90.25 728 LEU A C 1
ATOM 5552 O O . LEU A 1 728 ? -2.811 13.280 20.364 1.00 90.25 728 LEU A O 1
ATOM 5556 N N . LEU A 1 729 ? -3.926 12.063 18.838 1.00 91.88 729 LEU A N 1
ATOM 5557 C CA . LEU A 1 729 ? -5.145 11.939 19.641 1.00 91.88 729 LEU A CA 1
ATOM 5558 C C . LEU A 1 729 ? -4.903 11.170 20.954 1.00 91.88 729 LEU A C 1
ATOM 5560 O O . LEU A 1 729 ? -5.366 11.622 22.000 1.00 91.88 729 LEU A O 1
ATOM 5564 N N . LEU A 1 730 ? -4.146 10.062 20.939 1.00 91.81 730 LEU A N 1
ATOM 5565 C CA . LEU A 1 730 ? -3.760 9.351 22.171 1.00 91.81 730 LEU A CA 1
ATOM 5566 C C . LEU A 1 730 ? -2.986 10.253 23.131 1.00 91.81 730 LEU A C 1
ATOM 5568 O O . LEU A 1 730 ? -3.344 10.351 24.303 1.00 91.81 730 LEU A O 1
ATOM 5572 N N . LYS A 1 731 ? -1.972 10.959 22.627 1.00 92.12 731 LYS A N 1
ATOM 5573 C CA . LYS A 1 731 ? -1.164 11.877 23.427 1.00 92.12 731 LYS A CA 1
ATOM 5574 C C . LYS A 1 731 ? -2.025 12.965 24.079 1.00 92.12 731 LYS A C 1
ATOM 5576 O O . LYS A 1 731 ? -1.881 13.216 25.270 1.00 92.12 731 LYS A O 1
ATOM 5581 N N . MET A 1 732 ? -2.970 13.557 23.343 1.00 95.56 732 MET A N 1
ATOM 5582 C CA . MET A 1 732 ? -3.894 14.560 23.894 1.00 95.56 732 MET A CA 1
ATOM 5583 C C . MET A 1 732 ? -4.824 13.983 24.980 1.00 95.56 732 MET A C 1
ATOM 5585 O O . MET A 1 732 ? -5.148 14.679 25.943 1.00 95.56 732 MET A O 1
ATOM 5589 N N . ILE A 1 733 ? -5.241 12.716 24.861 1.00 95.00 733 ILE A N 1
ATOM 5590 C CA . ILE A 1 733 ? -6.016 12.004 25.896 1.00 95.00 733 ILE A CA 1
ATOM 5591 C C . ILE A 1 733 ? -5.174 11.835 27.174 1.00 95.00 733 ILE A C 1
ATOM 5593 O O . ILE A 1 733 ? -5.646 12.150 28.272 1.00 95.00 733 ILE A O 1
ATOM 5597 N N . GLU A 1 734 ? -3.923 11.390 27.040 1.00 93.62 734 GLU A N 1
ATOM 5598 C CA . GLU A 1 734 ? -2.997 11.194 28.163 1.00 93.62 734 GLU A CA 1
ATOM 5599 C C . GLU A 1 734 ? -2.627 12.521 28.850 1.00 93.62 734 GLU A C 1
ATOM 5601 O O . GLU A 1 734 ? -2.703 12.623 30.077 1.00 93.62 734 GLU A O 1
ATOM 5606 N N . GLU A 1 735 ? -2.310 13.567 28.079 1.00 95.12 735 GLU A N 1
ATOM 5607 C CA . GLU A 1 735 ? -2.001 14.918 28.579 1.00 95.12 735 GLU A CA 1
ATOM 5608 C C . GLU A 1 735 ? -3.194 15.563 29.306 1.00 95.12 735 GLU A C 1
ATOM 5610 O O . GLU A 1 735 ? -3.014 16.295 30.282 1.00 95.12 735 GLU A O 1
ATOM 5615 N N . ALA A 1 736 ? -4.430 15.231 28.917 1.00 94.44 736 ALA A N 1
ATOM 5616 C CA . ALA A 1 736 ? -5.632 15.635 29.646 1.00 94.44 736 ALA A CA 1
ATOM 5617 C C . ALA A 1 736 ? -5.827 14.897 30.990 1.00 94.44 736 ALA A C 1
ATOM 5619 O O . ALA A 1 736 ? -6.754 15.234 31.740 1.00 94.44 736 ALA A O 1
ATOM 5620 N N . GLY A 1 737 ? -4.969 13.926 31.318 1.00 93.12 737 GLY A N 1
ATOM 5621 C CA . GLY A 1 737 ? -4.999 13.134 32.548 1.00 93.12 737 GLY A CA 1
ATOM 5622 C C . GLY A 1 737 ? -5.948 11.934 32.505 1.00 93.12 737 GLY A C 1
ATOM 5623 O O . GLY A 1 737 ? -6.246 11.360 33.556 1.00 93.12 737 GLY A O 1
ATOM 5624 N N . ILE A 1 738 ? -6.447 11.557 31.322 1.00 94.50 738 ILE A N 1
ATOM 5625 C CA . ILE A 1 738 ? -7.306 10.382 31.149 1.00 94.50 738 ILE A CA 1
ATOM 5626 C C . ILE A 1 738 ? -6.412 9.140 31.150 1.00 94.50 738 ILE A C 1
ATOM 5628 O O . ILE A 1 738 ? -5.522 8.994 30.317 1.00 94.50 738 ILE A O 1
ATOM 5632 N N . LYS A 1 739 ? -6.641 8.225 32.096 1.00 92.88 739 LYS A N 1
ATOM 5633 C CA . LYS A 1 739 ? -5.860 6.985 32.188 1.00 92.88 739 LYS A CA 1
ATOM 5634 C C . LYS A 1 739 ? -6.313 5.983 31.133 1.00 92.88 739 LYS A C 1
ATOM 5636 O O . LYS A 1 739 ? -7.504 5.679 31.053 1.00 92.88 739 LYS A O 1
ATOM 5641 N N . ILE A 1 740 ? -5.348 5.427 30.406 1.00 92.56 740 ILE A N 1
ATOM 5642 C CA . ILE A 1 740 ? -5.555 4.338 29.451 1.00 92.56 740 ILE A CA 1
ATOM 5643 C C . ILE A 1 740 ? -5.053 3.017 30.059 1.00 92.56 740 ILE A C 1
ATOM 5645 O O . ILE A 1 740 ? -4.032 2.992 30.746 1.00 92.56 740 ILE A O 1
ATOM 5649 N N . ILE A 1 741 ? -5.796 1.927 29.852 1.00 89.19 741 ILE A N 1
ATOM 5650 C CA . ILE A 1 741 ? -5.480 0.569 30.313 1.00 89.19 741 ILE A CA 1
ATOM 5651 C C . ILE A 1 741 ? -5.355 -0.375 29.113 1.00 89.19 741 ILE A C 1
ATOM 5653 O O . ILE A 1 741 ? -6.242 -0.437 28.259 1.00 89.19 741 ILE A O 1
ATOM 5657 N N . GLY A 1 742 ? -4.272 -1.156 29.096 1.00 79.19 742 GLY A N 1
ATOM 5658 C CA . GLY A 1 742 ? -3.882 -1.979 27.950 1.00 79.19 742 GLY A CA 1
ATOM 5659 C C . GLY A 1 742 ? -3.190 -1.159 26.857 1.00 79.19 742 GLY A C 1
ATOM 5660 O O . GLY A 1 742 ? -3.045 0.056 26.977 1.00 79.19 742 GLY A O 1
ATOM 5661 N N . THR A 1 743 ? -2.747 -1.835 25.799 1.00 77.94 743 THR A N 1
ATOM 5662 C CA . THR A 1 743 ? -2.078 -1.203 24.654 1.00 77.94 743 THR A CA 1
ATOM 5663 C C . THR A 1 743 ? -3.122 -0.632 23.687 1.00 77.94 743 THR A C 1
ATOM 5665 O O . THR A 1 743 ? -3.942 -1.402 23.177 1.00 77.94 743 THR A O 1
ATOM 5668 N N . PRO A 1 744 ? -3.130 0.685 23.406 1.00 82.94 744 PRO A N 1
ATOM 5669 C CA . PRO A 1 744 ? -3.952 1.251 22.340 1.00 82.94 744 PRO A CA 1
ATOM 5670 C C . PRO A 1 744 ? -3.531 0.704 20.977 1.00 82.94 744 PRO A C 1
ATOM 5672 O O . PRO A 1 744 ? -2.341 0.543 20.715 1.00 82.94 744 PRO A O 1
ATOM 5675 N N . ARG A 1 745 ? -4.492 0.467 20.085 1.00 77.00 745 ARG A N 1
ATOM 5676 C CA . ARG A 1 745 ? -4.227 -0.004 18.722 1.00 77.00 745 ARG A CA 1
ATOM 5677 C C . ARG A 1 745 ? -4.620 1.061 17.713 1.00 77.00 745 ARG A C 1
ATOM 5679 O O . ARG A 1 745 ? -5.803 1.351 17.536 1.00 77.00 745 ARG A O 1
ATOM 5686 N N . ILE A 1 746 ? -3.622 1.613 17.035 1.00 77.25 746 ILE A N 1
ATOM 5687 C CA . ILE A 1 746 ? -3.804 2.462 15.859 1.00 77.25 746 ILE A CA 1
ATOM 5688 C C . ILE A 1 746 ? -3.558 1.600 14.626 1.00 77.25 746 ILE A C 1
ATOM 5690 O O . ILE A 1 746 ? -2.569 0.874 14.575 1.00 77.25 746 ILE A O 1
ATOM 5694 N N . TYR A 1 747 ? -4.465 1.659 13.654 1.00 68.88 747 TYR A N 1
ATOM 5695 C CA . TYR A 1 747 ? -4.391 0.857 12.434 1.00 68.88 747 TYR A CA 1
ATOM 5696 C C . TYR A 1 747 ? -4.575 1.737 11.202 1.00 68.88 747 TYR A C 1
ATOM 5698 O O . TYR A 1 747 ? -5.460 2.594 11.152 1.00 68.88 747 TYR A O 1
ATOM 5706 N N . ALA A 1 748 ? -3.700 1.533 10.217 1.00 59.12 748 ALA A N 1
ATOM 5707 C CA . ALA A 1 748 ? -3.666 2.303 8.978 1.00 59.12 748 ALA A CA 1
ATOM 5708 C C . ALA A 1 748 ? -4.498 1.661 7.852 1.00 59.12 748 ALA A C 1
ATOM 5710 O O . ALA A 1 748 ? -4.621 2.252 6.780 1.00 59.12 748 ALA A O 1
ATOM 5711 N N . ASP A 1 749 ? -5.082 0.491 8.110 1.00 51.28 749 ASP A N 1
ATOM 5712 C CA . ASP A 1 749 ? -5.549 -0.452 7.095 1.00 51.28 749 ASP A CA 1
ATOM 5713 C C . ASP A 1 749 ? -7.072 -0.440 6.896 1.00 51.28 749 ASP A C 1
ATOM 5715 O O . ASP A 1 749 ? -7.842 -0.059 7.781 1.00 51.28 749 ASP A O 1
ATOM 5719 N N . GLY A 1 750 ? -7.520 -0.927 5.733 1.00 54.16 750 GLY A N 1
ATOM 5720 C CA . GLY A 1 750 ? -8.924 -1.278 5.493 1.00 54.16 750 GLY A CA 1
ATOM 5721 C C . GLY A 1 750 ? -9.576 -0.604 4.282 1.00 54.16 750 GLY A C 1
ATOM 5722 O O . GLY A 1 750 ? -9.694 0.617 4.182 1.00 54.16 750 GLY A O 1
ATOM 5723 N N . ILE A 1 751 ? -10.114 -1.423 3.373 1.00 50.06 751 ILE A N 1
ATOM 5724 C CA . ILE A 1 751 ? -10.630 -0.997 2.058 1.00 50.06 751 ILE A CA 1
ATOM 5725 C C . ILE A 1 751 ? -11.770 0.042 2.100 1.00 50.06 751 ILE A C 1
ATOM 5727 O O . ILE A 1 751 ? -11.992 0.766 1.132 1.00 50.06 751 ILE A O 1
ATOM 5731 N N . PHE A 1 752 ? -12.490 0.173 3.218 1.00 51.69 752 PHE A N 1
ATOM 5732 C CA . PHE A 1 752 ? -13.545 1.189 3.362 1.00 51.69 752 PHE A CA 1
ATOM 5733 C C . PHE A 1 752 ? -13.012 2.617 3.490 1.00 51.69 752 PHE A C 1
ATOM 5735 O O . PHE A 1 752 ? -13.736 3.568 3.186 1.00 51.69 752 PHE A O 1
ATOM 5742 N N . ALA A 1 753 ? -11.739 2.775 3.847 1.00 52.41 753 ALA A N 1
ATOM 5743 C CA . ALA A 1 753 ? -11.066 4.062 3.879 1.00 52.41 753 ALA A CA 1
ATOM 5744 C C . ALA A 1 753 ? -11.077 4.779 2.530 1.00 52.41 753 ALA A C 1
ATOM 5746 O O . ALA A 1 753 ? -11.156 6.006 2.490 1.00 52.41 753 ALA A O 1
ATOM 5747 N N . VAL A 1 754 ? -11.087 4.009 1.435 1.00 53.00 754 VAL A N 1
ATOM 5748 C CA . VAL A 1 754 ? -11.227 4.477 0.049 1.00 53.00 754 VAL A CA 1
ATOM 5749 C C . VAL A 1 754 ? -12.490 5.344 -0.134 1.00 53.00 754 VAL A C 1
ATOM 5751 O O . VAL A 1 754 ? -12.588 6.082 -1.101 1.00 53.00 754 VAL A O 1
ATOM 5754 N N . MET A 1 755 ? -13.464 5.344 0.784 1.00 50.94 755 MET A N 1
ATOM 5755 C CA . MET A 1 755 ? -14.622 6.254 0.727 1.00 50.94 755 MET A CA 1
ATOM 5756 C C . MET A 1 755 ? -14.432 7.596 1.461 1.00 50.94 755 MET A C 1
ATOM 5758 O O . MET A 1 755 ? -15.266 8.493 1.314 1.00 50.94 755 MET A O 1
ATOM 5762 N N . SER A 1 756 ? -13.360 7.756 2.240 1.00 52.38 756 SER A N 1
ATOM 5763 C CA . SER A 1 756 ? -13.079 8.944 3.054 1.00 52.38 756 SER A CA 1
ATOM 5764 C C . SER A 1 756 ? -11.903 9.748 2.505 1.00 52.38 756 SER A C 1
ATOM 5766 O O . SER A 1 756 ? -10.791 9.242 2.366 1.00 52.38 756 SER A O 1
ATOM 5768 N N . GLU A 1 757 ? -12.125 11.036 2.237 1.00 49.03 757 GLU A N 1
ATOM 5769 C CA . GLU A 1 757 ? -10.998 11.962 2.117 1.00 49.03 757 GLU A CA 1
ATOM 5770 C C . GLU A 1 757 ? -10.423 12.184 3.517 1.00 49.03 757 GLU A C 1
ATOM 5772 O O . GLU A 1 757 ? -11.180 12.459 4.450 1.00 49.03 757 GLU A O 1
ATOM 5777 N N . TRP A 1 758 ? -9.100 12.038 3.642 1.00 45.81 758 TRP A N 1
ATOM 5778 C CA . TRP A 1 758 ? -8.365 12.061 4.915 1.00 45.81 758 TRP A CA 1
ATOM 5779 C C . TRP A 1 758 ? -8.735 10.935 5.898 1.00 45.81 758 TRP A C 1
ATOM 5781 O O . TRP A 1 758 ? -8.946 11.189 7.078 1.00 45.81 758 TRP A O 1
ATOM 5791 N N . GLY A 1 759 ? -8.784 9.690 5.399 1.00 52.00 759 GLY A N 1
ATOM 5792 C CA . GLY A 1 759 ? -8.568 8.469 6.195 1.00 52.00 759 GLY A CA 1
ATOM 5793 C C . GLY A 1 759 ? -9.340 8.424 7.511 1.00 52.00 759 GLY A C 1
ATOM 5794 O O . GLY A 1 759 ? -8.721 8.480 8.569 1.00 52.00 759 GLY A O 1
ATOM 5795 N N . ALA A 1 760 ? -10.673 8.369 7.405 1.00 62.03 760 ALA A N 1
ATOM 5796 C CA . ALA A 1 760 ? -11.641 8.635 8.470 1.00 62.03 760 ALA A CA 1
ATOM 5797 C C . ALA A 1 760 ? -11.167 8.218 9.870 1.00 62.03 760 ALA A C 1
ATOM 5799 O O . ALA A 1 760 ? -11.179 7.035 10.211 1.00 62.03 760 ALA A O 1
ATOM 5800 N N . VAL A 1 761 ? -10.807 9.216 10.680 1.00 76.12 761 VAL A N 1
ATOM 5801 C CA . VAL A 1 761 ? -10.458 8.993 12.079 1.00 76.12 761 VAL A CA 1
ATOM 5802 C C . VAL A 1 761 ? -11.730 8.649 12.851 1.00 76.12 761 VAL A C 1
ATOM 5804 O O . VAL A 1 761 ? -12.722 9.389 12.827 1.00 76.12 761 VAL A O 1
ATOM 5807 N N . THR A 1 762 ? -11.667 7.545 13.582 1.00 81.12 762 THR A N 1
ATOM 5808 C CA . THR A 1 762 ? -12.627 7.185 14.628 1.00 81.12 762 THR A CA 1
ATOM 5809 C C . THR A 1 762 ? -11.829 6.839 15.879 1.00 81.12 762 THR A C 1
ATOM 5811 O O . THR A 1 762 ? -10.749 6.275 15.787 1.00 81.12 762 THR A O 1
ATOM 5814 N N . LEU A 1 763 ? -12.355 7.144 17.056 1.00 87.06 763 LEU A N 1
ATOM 5815 C CA . LEU A 1 763 ? -11.849 6.683 18.341 1.00 87.06 763 LEU A CA 1
ATOM 5816 C C . LEU A 1 763 ? -12.906 5.771 18.959 1.00 87.06 763 LEU A C 1
ATOM 5818 O O . LEU A 1 763 ? -14.028 6.204 19.218 1.00 87.06 763 LEU A O 1
ATOM 5822 N N . LYS A 1 764 ? -12.553 4.510 19.197 1.00 86.44 764 LYS A N 1
ATOM 5823 C CA . LYS A 1 764 ? -13.397 3.519 19.871 1.00 86.44 764 LYS A CA 1
ATOM 5824 C C . LYS A 1 764 ? -12.721 3.144 21.187 1.00 86.44 764 LYS A C 1
ATOM 5826 O O . LYS A 1 764 ? -11.515 2.916 21.203 1.00 86.44 764 LYS A O 1
ATOM 5831 N N . TYR A 1 765 ? -13.466 3.080 22.285 1.00 88.25 765 TYR A N 1
ATOM 5832 C CA . TYR A 1 765 ? -12.918 2.686 23.587 1.00 88.25 765 TYR A CA 1
ATOM 5833 C C . TYR A 1 765 ? -13.978 2.044 24.487 1.00 88.25 765 TYR A C 1
ATOM 5835 O O . TYR A 1 765 ? -15.180 2.168 24.252 1.00 88.25 765 TYR A O 1
ATOM 5843 N N . LYS A 1 766 ? -13.522 1.348 25.529 1.00 87.25 766 LYS A N 1
ATOM 5844 C CA . LYS A 1 766 ? -14.338 0.778 26.605 1.00 87.25 766 LYS A CA 1
ATOM 5845 C C . LYS A 1 766 ? -14.074 1.566 27.889 1.00 87.25 766 LYS A C 1
ATOM 5847 O O . LYS A 1 766 ? -12.918 1.738 28.266 1.00 87.25 766 LYS A O 1
ATOM 5852 N N . ILE A 1 767 ? -15.116 2.046 28.562 1.00 88.00 767 ILE A N 1
ATOM 5853 C CA . ILE A 1 767 ? -15.008 2.583 29.926 1.00 88.00 767 ILE A CA 1
ATOM 5854 C C . ILE A 1 767 ? -14.774 1.406 30.880 1.00 88.00 767 ILE A C 1
ATOM 5856 O O . ILE A 1 767 ? -15.501 0.413 30.829 1.00 88.00 767 ILE A O 1
ATOM 5860 N N . VAL A 1 768 ? -13.763 1.516 31.741 1.00 86.75 768 VAL A N 1
ATOM 5861 C CA . VAL A 1 768 ? -13.402 0.508 32.752 1.00 86.75 768 VAL A CA 1
ATOM 5862 C C . VAL A 1 768 ? -13.236 1.163 34.125 1.00 86.75 768 VAL A C 1
ATOM 5864 O O . VAL A 1 768 ? -12.950 2.359 34.208 1.00 86.75 768 VAL A O 1
ATOM 5867 N N . GLU A 1 769 ? -13.433 0.396 35.197 1.00 84.00 769 GLU A N 1
ATOM 5868 C CA . GLU A 1 769 ? -13.329 0.873 36.591 1.00 84.00 769 GLU A CA 1
ATOM 5869 C C . GLU A 1 769 ? -11.894 0.891 37.139 1.00 84.00 769 GLU A C 1
ATOM 5871 O O . GLU A 1 769 ? -10.968 0.269 36.561 1.00 84.00 769 GLU A O 1
#

pLDDT: mean 71.03, std 22.79, range [21.39, 98.31]

InterPro domains:
  IPR004007 DhaL domain [PF02734] (146-323)
  IPR004007 DhaL domain [PS51480] (119-324)
  IPR004007 DhaL domain [SM01120] (146-324)
  IPR036117 DhaL domain superfamily [G3DSA:1.25.40.340] (116-327)
  IPR036117 DhaL domain superfamily [SSF101473] (109-323)
  IPR048394 Fatty acid kinase subunit A-like, middle domain [PF21645] (365-448)
  IPR050270 DegV domain-containing [PTHR33434] (113-430)

Radius of gyration: 31.7 Å; chains: 1; bounding box: 98×79×103 Å

Sequence (769 aa):
MSSTSITASDDNHLVEKFAMLSSGEDVVGGDEVLGRRRSRASINFFQRETTKLASTTANPAPAAAGRRRNSFIGLDGKIQDDYIAKRASLNKPSKSLQTTVPLLADLTKAESITRIDGAILSQLLISGYARLNSKVDELNRINVYPIADGDTGANMKVCLKLPARNLILDPSSSILRVASNMAADVLLNGQGNSGTILSHFYVSLAEVIGDDYMSIDSDSLSINEFAQCLSKTGAKMKDAVSNPQEGTIISVSRDSCAQLWNFDKPSNHSNLKELLHAWNAIAQSELQKTPDQLIVNGVKVLEKAGVVDSGAAGFVYCIEGMLLAAEGKLLEAFDPNLFKTGVRNATGDDNDLAMIEDHNVCDSKYQFCTEAVILLKDGVTKKDVIDMIDTECKDIGDSVALVGAPAKEGGDMVKIHIHTNNPQDFFDKLKPYSRDPIYKKEKVEDMKIMRELEHGKEGKTLDLSQAKFTMVGMPIVLSPEKYSEEIFAFPIFVVPEDTGEPIDGRYTTDTEVLIALNQQRNKSTATKYSTATSSPMQMKIELLLAIAKGKPILVSVVSTNKKFSSFGRNVLQAIDMLDPEQKKLINVFVHGISDDILLLEAITCAKEGKDIDETIAICDDVGSRTYQCINFLSSVTRNKLKAWRPAMFPDEIIDGTYKVCGTPGCVRVDGCPADQRIFLSFAEIGMTDSMLNAFEVAVKHIKDGLQSGQKIGNVLIPCVGRPDTGHLLLKMIEEAGIKIIGTPRIYADGIFAVMSEWGAVTLKYKIVE

Secondary structure (DSSP, 8-state):
-----------------S-----------------------------------------------------SS-TTS----HHHHHHHHHSS--TTS------SS-GGGGGG--EEEHHHHHHHHHHHHHHHHTTHHHHHHT--SS--SS-HHHHHHHHHHHHHHHHHHS--S-HHHHHHHHHHHHHHH--HHHHHHHHHHHHHHHHHHHHHH-SSS--EEEHHHHHHHHHHHHHHGGGSSSSPPTTSHHHHHHHHHHHHEETTEE----SHHHHHHHHHHHHHHHHTTHHHH-EETTEEHHHHHT---HHHHHHHHHHHHHHHHHTT--TTTT-TTTTS------------------SSSSS-S-SEEEEEEEEBPTT--HHHHHHHIIIIITTTEEEEEEEEEE-TTSSEEEEEEEEES-HHHHHHHHGGGBSSSS-SEEEEEEHHHHHHHHHSTT-S----TT-SSEEEE-TTT--HHHH-TTEEE--EEEEETTT-PPEETTS--HHHHHHHHHHHH-TTT---EEEEEPPHHHHHHHHHHHHTT-S-EEEEES-S-TTT-HHHHHHHHHHHTS-HHHHTTEEEEE--S--HHHHHHHHHHHHTT--HHHHHHHHHHIIIIIEEEEEEEEHHHHHHHHHH-GGG--S---TT-EEEEES-SS---S---HHHHHHHTTSEEEEESSHHHHHHHHHHHHHHHPPTT-EEEEEEEE-TT-HHHHHHHHHHHHHTT--EES--EEE---GGGGGSTT---EEEEEEE-